Protein AF-0000000084531174 (afdb_homodimer)

Secondary structure (DSSP, 8-state):
---SSPPSEEEE-TT--EE--TT--EE--GGGHHHHHHHHHHHHHHH--------TTSEEEEEE-TTS-TT-EEEEEETTEEEEEESSHHHHHHHHHHHHHHT-GGGGSSS-S-SS--EEPPEEEEE--S-SEEEEEEE-SSS---HHHHHHHHHHHHHTT--EEEEE-B-SS-B-B--TT-THHHHTTTEES-EEES-GGG-EEE-S-EE--B-HHHHHHHHHHHHTTT-EEEEEEEESSS-HHHHHH-GGGS-TTTS-GGGPPSP-S-S--S------HHHHHHHHHHHHHHHHH---SEEEEE--S---HHHHH-HHHHHHHHHHT-SSHHHHHHHHHHHHHHHHHTTT-EEEEEGGGGTT---TT-EEEE-S-SHHHHHHHHTT-EEEE--HHHHBTTS-SSSSTTSSS-EE----HHHHHT--SS-TTS-HHHHTTEEEEEEEE--TT--SHHHHHHHHTTHHHHHHHHHHS---SSGGGS-HHHHHHHHHHHHHHHHHTT--PPPTT---GGG--TT---EEPPSSPP--/---SSPPSEEEE-TT--EE--TT--EE--GGGHHHHHHHHHHHHHHH--------TTSEEEEEE-TTS-TT-EEEEEETTEEEEEESSHHHHHHHHHHHHHHT-GGGGSSS-S-SS--EEPPEEEEE--S-SEEEEEEE-SSS---HHHHHHHHHHHHHTT--EEEEE-B-SS-B-B--TT-THHHHTTTEES-EEES-GGG-EEE-S-EE--B-HHHHHHHHHHHHTTT-EEEEEEEESSS-HHHHHH-GGGS-TTTS-GGGPPSP-S-S--S------HHHHHHHHHHHHHHHHH---SEEEEE--S---HHHHH-HHHHHHHHHHT-SSHHHHHHHHHHHHHHHHHTTT-EEEEEGGGGTT---TT-EEEE-S-SHHHHHHHHTT-EEEE--HHHHBTTS-SSSSTTSSS-EE----HHHHHT--SS-TTS-HHHHTTEEEEEEEE--TT--SHHHHHHHHTTHHHHHHHHHHS---SSGGGS-HHHHHHHHHHHHHHHHHTT--PPPTT---GGG--TT---EEPPSSPP--

InterPro domains:
  IPR015882 Beta-hexosaminidase, bacterial type, N-terminal [PF02838] (2-116)
  IPR015883 Beta-hexosaminidase, catalytic domain [PF00728] (131-478)
  IPR017853 Glycoside hydrolase superfamily [SSF51445] (131-495)
  IPR025705 Beta-hexosaminidase [PIRSF001093] (70-516)
  IPR025705 Beta-hexosaminidase [PR00738] (82-102)
  IPR025705 Beta-hexosaminidase [PR00738] (125-142)
  IPR025705 Beta-hexosaminidase [PR00738] (154-175)
  IPR025705 Beta-hexosaminidase [PR00738] (225-242)
  IPR025705 Beta-hexosaminidase [PR00738] (276-294)
  IPR025705 Beta-hexosaminidase [PR00738] (298-311)
  IPR025705 Beta-hexosaminidase [PR00738] (442-458)
  IPR025705 Beta-hexosaminidase [PR00738] (460-477)
  IPR025705 Beta-hexosaminidase [PTHR22600] (69-512)
  IPR029018 Beta-hexosaminidase-like, domain 2 [G3DSA:3.30.379.10] (1-127)
  IPR029018 Beta-hexosaminidase-like, domain 2 [SSF55545] (2-130)

Sequence (1072 aa):
MDLIPAPSSAVRRPGEDFPLDAATTLTAPPGLADAERWLRGTLGAATGLPLGPGRPGTGIELVEDDALAAEAYRITVRPGHALLAAGGPAGALWGAQTLRRLLGPDAHRRSPLRREGWVLPGVDLADAPRFGWRGVLLDVARHFLPTSDVLRFVDLLAAHKLNVLHLHLTDDQGWRVEIKRYPRLTGRGAWRERSMVGYRAGGRRDDRPHGGYYTQDDLREIVAYAAARGITVVPEIDLPGHTQAAVAAYPELGNTDVVDTAALGVWTDWGVSHHVLNASEETLRFFEGVLEEVLELFPSEFIHLGGDECPKEQWKDSPAAQARIRELGLANEDELQSYLIRHFDRWLAARGRRLIGWDEILEGGLAPGAAVSSWRGFGGGIAAARAGHDVVMCPEQHVYLDHRQADGPDEPIPVGFVRTLEDVYRFEPVPRELDEAAARHVIGTQANLWSEFMDSARDVDYRAFPRLVAFAEVAWSALPAEPAERDFADFERRLRGHLEVLDALGVEYRPADGPHPWQRWPGVAGRPIEGLPPQRMDLIPAPSSAVRRPGEDFPLDAATTLTAPPGLADAERWLRGTLGAATGLPLGPGRPGTGIELVEDDALAAEAYRITVRPGHALLAAGGPAGALWGAQTLRRLLGPDAHRRSPLRREGWVLPGVDLADAPRFGWRGVLLDVARHFLPTSDVLRFVDLLAAHKLNVLHLHLTDDQGWRVEIKRYPRLTGRGAWRERSMVGYRAGGRRDDRPHGGYYTQDDLREIVAYAAARGITVVPEIDLPGHTQAAVAAYPELGNTDVVDTAALGVWTDWGVSHHVLNASEETLRFFEGVLEEVLELFPSEFIHLGGDECPKEQWKDSPAAQARIRELGLANEDELQSYLIRHFDRWLAARGRRLIGWDEILEGGLAPGAAVSSWRGFGGGIAAARAGHDVVMCPEQHVYLDHRQADGPDEPIPVGFVRTLEDVYRFEPVPRELDEAAARHVIGTQANLWSEFMDSARDVDYRAFPRLVAFAEVAWSALPAEPAERDFADFERRLRGHLEVLDALGVEYRPADGPHPWQRWPGVAGRPIEGLPPQR

Radius of gyration: 30.02 Å; Cα contacts (8 Å, |Δi|>4): 2504; chains: 2; bounding box: 69×88×79 Å

Organism: Streptomyces rubellomurinus (strain ATCC 31215) (NCBI:txid359131)

pLDDT: mean 96.79, std 3.34, range [73.38, 98.94]

Nearest PDB structures (foldseek):
  8pxt-assembly1_A  TM=9.158E-01  e=1.395E-54  Akkermansia muciniphila
  7cbn-assembly1_A  TM=8.867E-01  e=1.447E-55  Akkermansia muciniphila ATCC BAA-835
  8pxt-assembly1_C  TM=9.168E-01  e=6.317E-54  Akkermansia muciniphila
  8pxv-assembly2_B  TM=9.142E-01  e=3.533E-54  Akkermansia muciniphila
  8pxu-assembly3_C  TM=9.103E-01  e=1.542E-52  Akkermansia muciniphila

Solvent-accessible surface area (backbone atoms only — not comparable to full-atom values): 52890 Å² total; per-residue (Å²): 132,71,54,72,46,51,62,78,40,75,43,80,34,88,91,24,42,23,76,53,52,77,82,34,21,39,35,52,52,80,82,34,43,60,37,44,51,47,45,42,52,44,44,22,34,9,35,68,36,70,38,45,81,55,56,91,89,37,26,37,32,42,43,82,32,82,88,38,54,54,56,15,27,34,39,39,32,34,65,58,26,34,39,37,37,9,24,33,52,55,2,34,40,51,45,46,44,49,54,43,55,56,51,36,38,60,41,53,23,80,18,33,82,50,79,68,87,45,44,40,63,13,29,46,34,36,36,53,62,63,35,84,39,25,31,36,35,46,33,36,14,66,24,60,67,57,71,67,57,51,52,52,49,47,52,55,34,36,68,40,70,33,35,30,42,32,37,33,33,37,23,27,35,6,23,27,60,56,41,86,92,49,56,42,36,47,72,47,5,10,32,19,63,31,37,51,42,55,27,76,89,56,72,41,68,41,63,49,25,46,49,54,64,37,49,60,68,52,45,30,25,50,40,39,45,28,45,68,57,55,21,45,48,30,52,27,54,38,32,56,14,41,27,28,2,50,20,38,36,40,28,84,36,24,48,59,83,65,45,72,32,77,74,41,60,29,37,40,65,84,85,76,60,69,56,36,52,39,84,48,70,66,43,54,53,51,51,50,54,52,46,56,56,49,54,72,52,36,84,45,55,48,42,30,33,34,42,45,74,53,64,56,64,54,47,76,64,15,68,68,43,48,48,48,30,58,74,70,68,43,91,46,67,65,45,46,53,28,49,57,52,48,50,51,36,52,54,34,45,76,67,73,27,32,35,26,27,30,41,54,47,58,54,76,56,69,63,92,72,34,31,32,35,6,36,90,19,52,52,50,30,52,54,37,13,70,72,69,22,41,17,35,34,30,24,54,75,57,30,37,36,56,30,21,57,50,82,65,80,59,42,48,44,30,24,42,38,66,49,35,54,64,54,29,45,40,51,65,70,73,62,84,85,47,51,74,76,32,46,64,22,51,42,20,31,36,36,36,36,64,22,81,87,26,87,43,72,62,45,46,27,31,43,38,25,62,37,49,59,32,38,31,23,51,40,26,25,89,64,60,81,52,40,88,72,44,63,59,68,60,49,53,59,31,41,59,61,43,49,47,30,38,52,41,60,65,51,50,46,49,47,95,90,46,62,55,74,44,58,27,35,71,91,44,37,41,52,67,41,84,68,77,65,74,92,64,132,69,54,73,47,51,61,77,38,75,43,79,34,87,91,24,43,23,74,54,53,76,82,32,20,38,35,52,50,81,82,34,42,59,36,44,52,47,45,41,54,45,45,23,34,9,35,66,36,71,39,43,80,56,56,92,88,36,26,37,31,44,43,82,32,83,87,39,54,54,55,15,28,35,40,40,33,35,67,58,27,35,40,38,39,8,24,33,51,55,2,35,41,50,44,45,44,49,55,42,56,54,51,36,38,61,40,52,23,80,18,32,82,51,78,69,86,46,42,41,62,13,28,46,33,36,36,54,62,63,34,84,39,26,30,37,35,45,33,37,15,67,24,61,66,56,69,68,56,50,52,52,48,46,52,55,33,36,67,40,70,34,33,31,42,33,37,33,33,37,24,28,33,7,24,27,59,54,41,85,94,48,54,42,35,48,72,46,4,11,32,19,66,31,36,50,42,54,30,76,90,56,71,41,71,41,64,49,24,46,48,55,66,37,49,61,68,52,45,30,25,51,39,39,46,28,45,66,56,54,19,43,48,30,51,25,54,38,33,56,17,39,28,27,2,50,20,37,36,41,28,84,38,23,48,58,84,66,43,72,32,78,74,42,58,28,37,42,65,82,85,76,59,69,54,35,53,40,83,48,69,66,43,54,53,50,52,52,55,52,45,56,54,48,53,74,54,36,85,44,53,47,41,29,34,36,42,43,77,54,63,54,64,55,46,74,63,16,65,67,44,50,49,48,28,57,74,70,69,42,88,45,65,65,45,47,51,27,50,56,52,48,49,51,36,52,54,34,45,77,68,74,26,31,33,28,26,30,40,54,46,56,52,76,56,69,62,91,73,34,30,32,34,6,37,90,18,52,53,51,32,52,54,38,14,70,71,69,22,41,17,34,34,28,24,53,75,57,30,36,36,54,31,21,58,49,81,64,81,57,42,48,45,29,24,43,39,66,50,35,54,64,54,29,45,40,51,65,71,71,61,83,84,45,51,74,76,32,45,65,22,51,42,22,33,34,37,36,36,63,21,82,88,24,84,44,73,59,44,47,28,31,43,39,25,62,38,50,59,32,38,31,22,52,40,26,25,89,63,60,81,52,41,87,71,46,62,59,66,60,50,52,59,30,41,59,63,43,51,48,31,38,52,40,60,64,50,51,47,49,48,94,90,44,61,54,73,43,58,26,34,72,92,44,36,40,52,68,41,84,68,77,66,72,93,62

Foldseek 3Di:
DLDFLDFPDKDFDPPFKEFDAQPAAEEEDPQQVLLSVVLQQLQCQLQVHNRHHDDPPFHEYEYEDCVDDAQKWKWFGGYGYIYIYHNGNNNSLLVSLVQLVQQAQSSLFRHYPDNGDTMRTGMIGIGFFPFPAQEAEDECAQAHDDLVLLLLVLSVCLNLSHAEYEYEAAFLQAHAEQQPVQRLLQVFLFKDQKADFFDVVLVDIGRHIGGYHDYLVSLLVSQVSNVSSNHAYAYEAEDQWRHLSVCCSPVLQWQVQQDPSPPGGRDRYDDGDQIGGALDPVNLVVVLSVVVSVVVSGVDQEYEHALPRHDCVSLVVHPVNVVVCVVVVHDGSLLSSLVSVQVVQVVQVVVNHEYEYELSNPRNHHDPRHEYEDACACVSLLVCLVVPHAYAYEHVLAAALQAFCDDDQQTASHEEEHHHLLSNLLDARFDPPDDPSSSVSDNFYYHYYDCSNPNYSLLVLASCPPSVSSNSSNRTPPADNRSVPGDVVSSVVSVVSVVSSCVSSVRNYADPVGHDPVNHDPPRHHHYDDDRDDHD/DLDFLDFPDKDFDPPFKEFDAQPAAEEEPPQQVLLSVVLQQLQCQLQVHNRHHDDPPFHEYEYEDCVDDAQKWKWFGGYGYIYIYHNGNNNSLLVSLVQLVQQAQSSLFRHYPDNGDGMRTGMIGIHFFPFPAQEAEDECAQAHDDLVLLLLVLSVCLNLSHAEYEYEAAFLQAHAEQQPVQRLLQVFLFKDQKADFFDVVLVDIGRHIGGYHDYLVSLLVSQVSNVSSNHAYAYEAEPQWRHLSVCCSPVLQWQVQQDPSPPGGRDRYDDGDQIGGALDPVNLVVVLSVVVSVVVSGVDQEYEHALPRHDCVSLVVHPVNVVVCVVVVHDGSLLSSLVSLQVVQVVQVVVRHEYEYELSNPRNHHDPRHEYEDACACVSLLVQLVVPHAYAYEHVLQAALQAFCDDDQQTASHEEERHHLLSNLLDARFDPPDDPSSSVSDNFYYHYYDCSNPNYSLLVLASCPPSVSSNSSNRTPPADNRSVPGDVVSSVVSVVSVVSSCVSSVRNYADPVGHDPVNHDPPRHHHYDDDRDDHD

Structure (mmCIF, N/CA/C/O backbone):
data_AF-0000000084531174-model_v1
#
loop_
_entity.id
_entity.type
_entity.pdbx_description
1 polymer beta-N-acetylhexosaminidase
#
loop_
_atom_site.group_PDB
_atom_site.id
_atom_site.type_symbol
_atom_site.label_atom_id
_atom_site.label_alt_id
_atom_site.label_comp_id
_atom_site.label_asym_id
_atom_site.label_entity_id
_atom_site.label_seq_id
_atom_site.pdbx_PDB_ins_code
_atom_site.Cartn_x
_atom_site.Cartn_y
_atom_site.Cartn_z
_atom_site.occupancy
_atom_site.B_iso_or_equiv
_atom_site.auth_seq_id
_atom_site.auth_comp_id
_atom_site.auth_asym_id
_atom_site.auth_atom_id
_atom_site.pdbx_PDB_model_num
ATOM 1 N N . MET A 1 1 ? 20.422 -19.984 15.82 1 82.75 1 MET A N 1
ATOM 2 C CA . MET A 1 1 ? 20.031 -18.734 15.156 1 82.75 1 MET A CA 1
ATOM 3 C C . MET A 1 1 ? 18.578 -18.781 14.734 1 82.75 1 MET A C 1
ATOM 5 O O . MET A 1 1 ? 18.062 -19.844 14.367 1 82.75 1 MET A O 1
ATOM 9 N N . ASP A 1 2 ? 17.859 -17.672 14.867 1 91.06 2 ASP A N 1
ATOM 10 C CA . ASP A 1 2 ? 16.422 -17.641 14.68 1 91.06 2 ASP A CA 1
ATOM 11 C C . ASP A 1 2 ? 16.062 -17.172 13.266 1 91.06 2 ASP A C 1
ATOM 13 O O . ASP A 1 2 ? 15.469 -16.109 13.086 1 91.06 2 ASP A O 1
ATOM 17 N N . LEU A 1 3 ? 16.516 -18.031 12.328 1 97.06 3 LEU A N 1
ATOM 18 C CA . LEU A 1 3 ? 16.25 -17.703 10.93 1 97.06 3 LEU A CA 1
ATOM 19 C C . LEU A 1 3 ? 15.109 -18.562 10.383 1 97.06 3 LEU A C 1
ATOM 21 O O . LEU A 1 3 ? 15.008 -19.75 10.703 1 97.06 3 LEU A O 1
ATOM 25 N N . ILE A 1 4 ? 14.25 -18 9.688 1 98.38 4 ILE A N 1
ATOM 26 C CA . ILE A 1 4 ? 13.211 -18.656 8.898 1 98.38 4 ILE A CA 1
ATOM 27 C C . ILE A 1 4 ? 13.25 -18.156 7.461 1 98.38 4 ILE A C 1
ATOM 29 O O . ILE A 1 4 ? 13.172 -16.953 7.215 1 98.38 4 ILE A O 1
ATOM 33 N N . PRO A 1 5 ? 13.383 -19.078 6.492 1 98.31 5 PRO A N 1
ATOM 34 C CA . PRO A 1 5 ? 13.508 -20.531 6.609 1 98.31 5 PRO A CA 1
ATOM 35 C C . PRO A 1 5 ? 14.812 -20.969 7.273 1 98.31 5 PRO A C 1
ATOM 37 O O . PRO A 1 5 ? 15.805 -20.234 7.215 1 98.31 5 PRO A O 1
ATOM 40 N N . ALA A 1 6 ? 14.766 -22.094 7.812 1 97.94 6 ALA A N 1
ATOM 41 C CA . ALA A 1 6 ? 15.961 -22.625 8.461 1 97.94 6 ALA A CA 1
ATOM 42 C C . ALA A 1 6 ? 17.047 -22.938 7.434 1 97.94 6 ALA A C 1
ATOM 44 O O . ALA A 1 6 ? 16.797 -23.625 6.438 1 97.94 6 ALA A O 1
ATOM 45 N N . PRO A 1 7 ? 18.266 -22.469 7.699 1 98.12 7 PRO A N 1
ATOM 46 C CA . PRO A 1 7 ? 19.359 -22.797 6.773 1 98.12 7 PRO A CA 1
ATOM 47 C C . PRO A 1 7 ? 19.828 -24.234 6.902 1 98.12 7 PRO A C 1
ATOM 49 O O . PRO A 1 7 ? 19.516 -24.906 7.887 1 98.12 7 PRO A O 1
ATOM 52 N N . SER A 1 8 ? 20.594 -24.672 5.91 1 97.62 8 SER A N 1
ATOM 53 C CA . SER A 1 8 ? 21.172 -26.016 5.934 1 97.62 8 SER A CA 1
ATOM 54 C C . SER A 1 8 ? 22.156 -26.172 7.09 1 97.62 8 SER A C 1
ATOM 56 O O . SER A 1 8 ? 22.203 -27.234 7.715 1 97.62 8 SER A O 1
ATOM 58 N N . SER A 1 9 ? 22.891 -25.141 7.266 1 97.5 9 SER A N 1
ATOM 59 C CA . SER A 1 9 ? 23.828 -25.125 8.398 1 97.5 9 SER A CA 1
ATOM 60 C C . SER A 1 9 ? 24.109 -23.688 8.852 1 97.5 9 SER A C 1
ATOM 62 O O . SER A 1 9 ? 24.172 -22.781 8.031 1 97.5 9 SER A O 1
ATOM 64 N N . ALA A 1 10 ? 24.234 -23.516 10.148 1 97.44 10 ALA A N 1
ATOM 65 C CA . ALA A 1 10 ? 24.562 -22.219 10.742 1 97.44 10 ALA A CA 1
ATOM 66 C C . ALA A 1 10 ? 25.281 -22.406 12.086 1 97.44 10 ALA A C 1
ATOM 68 O O . ALA A 1 10 ? 24.75 -23.062 12.984 1 97.44 10 ALA A O 1
ATOM 69 N N . VAL A 1 11 ? 26.438 -21.828 12.195 1 97.81 11 VAL A N 1
ATOM 70 C CA . VAL A 1 11 ? 27.203 -21.875 13.43 1 97.81 11 VAL A CA 1
ATOM 71 C C . VAL A 1 11 ? 27.531 -20.469 13.906 1 97.81 11 VAL A C 1
ATOM 73 O O . VAL A 1 11 ? 28.25 -19.719 13.227 1 97.81 11 VAL A O 1
ATOM 76 N N . ARG A 1 12 ? 27 -20.156 15.055 1 97.62 12 ARG A N 1
ATOM 77 C CA . ARG A 1 12 ? 27.312 -18.875 15.664 1 97.62 12 ARG A CA 1
ATOM 78 C C . ARG A 1 12 ? 28.766 -18.812 16.125 1 97.62 12 ARG A C 1
ATOM 80 O O . ARG A 1 12 ? 29.281 -19.797 16.656 1 97.62 12 ARG A O 1
ATOM 87 N N . ARG A 1 13 ? 29.375 -17.719 15.875 1 97.19 13 ARG A N 1
ATOM 88 C CA . ARG A 1 13 ? 30.719 -17.438 16.375 1 97.19 13 ARG A CA 1
ATOM 89 C C . ARG A 1 13 ? 30.719 -16.25 17.344 1 97.19 13 ARG A C 1
ATOM 91 O O . ARG A 1 13 ? 31.031 -15.125 16.953 1 97.19 13 ARG A O 1
ATOM 98 N N . PRO A 1 14 ? 30.531 -16.656 18.625 1 94.69 14 PRO A N 1
ATOM 99 C CA . PRO A 1 14 ? 30.469 -15.57 19.594 1 94.69 14 PRO A CA 1
ATOM 100 C C . PRO A 1 14 ? 31.75 -14.75 19.641 1 94.69 14 PRO A C 1
ATOM 102 O O . PRO A 1 14 ? 32.844 -15.297 19.531 1 94.69 14 PRO A O 1
ATOM 105 N N . GLY A 1 15 ? 31.766 -13.523 19.766 1 95.81 15 GLY A N 1
ATOM 106 C CA . GLY A 1 15 ? 32.906 -12.633 19.875 1 95.81 15 GLY A CA 1
ATOM 107 C C . GLY A 1 15 ? 33.406 -12.156 18.516 1 95.81 15 GLY A C 1
ATOM 108 O O . GLY A 1 15 ? 34.344 -11.336 18.453 1 95.81 15 GLY A O 1
ATOM 109 N N . GLU A 1 16 ? 32.812 -12.672 17.484 1 97.75 16 GLU A N 1
ATOM 110 C CA . GLU A 1 16 ? 33.281 -12.32 16.141 1 97.75 16 GLU A CA 1
ATOM 111 C C . GLU A 1 16 ? 32.25 -11.438 15.422 1 97.75 16 GLU A C 1
ATOM 113 O O . GLU A 1 16 ? 32.156 -11.484 14.195 1 97.75 16 GLU A O 1
ATOM 118 N N . ASP A 1 17 ? 31.547 -10.758 16.172 1 98.44 17 ASP A N 1
ATOM 119 C CA . ASP A 1 17 ? 30.516 -9.891 15.609 1 98.44 17 ASP A CA 1
ATOM 120 C C . ASP A 1 17 ? 31.125 -8.766 14.789 1 98.44 17 ASP A C 1
ATOM 122 O O . ASP A 1 17 ? 32.281 -8.414 14.977 1 98.44 17 ASP A O 1
ATOM 126 N N . PHE A 1 18 ? 30.375 -8.227 13.867 1 98.5 18 PHE A N 1
ATOM 127 C CA . PHE A 1 18 ? 30.797 -7.141 12.992 1 98.5 18 PHE A CA 1
ATOM 128 C C . PHE A 1 18 ? 29.859 -5.938 13.141 1 98.5 18 PHE A C 1
ATOM 130 O O . PHE A 1 18 ? 28.828 -5.863 12.484 1 98.5 18 PHE A O 1
ATOM 137 N N . PRO A 1 19 ? 30.203 -4.922 13.961 1 98.25 19 PRO A N 1
ATOM 138 C CA . PRO A 1 19 ? 29.438 -3.678 14.008 1 98.25 19 PRO A CA 1
ATOM 139 C C . PRO A 1 19 ? 29.516 -2.879 12.711 1 98.25 19 PRO A C 1
ATOM 141 O O . PRO A 1 19 ? 30.594 -2.758 12.125 1 98.25 19 PRO A O 1
ATOM 144 N N . LEU A 1 20 ? 28.422 -2.453 12.219 1 98.06 20 LEU A N 1
ATOM 145 C CA . LEU A 1 20 ? 28.359 -1.615 11.023 1 98.06 20 LEU A CA 1
ATOM 146 C C . LEU A 1 20 ? 28.312 -0.138 11.406 1 98.06 20 LEU A C 1
ATOM 148 O O . LEU A 1 20 ? 27.703 0.234 12.406 1 98.06 20 LEU A O 1
ATOM 152 N N . ASP A 1 21 ? 28.938 0.677 10.656 1 96.19 21 ASP A N 1
ATOM 153 C CA . ASP A 1 21 ? 28.922 2.123 10.859 1 96.19 21 ASP A CA 1
ATOM 154 C C . ASP A 1 21 ? 29.016 2.863 9.523 1 96.19 21 ASP A C 1
ATOM 156 O O . ASP A 1 21 ? 28.844 2.268 8.461 1 96.19 21 ASP A O 1
ATOM 160 N N . ALA A 1 22 ? 29.234 4.117 9.562 1 92.81 22 ALA A N 1
ATOM 161 C CA . ALA A 1 22 ? 29.203 4.973 8.383 1 92.81 22 ALA A CA 1
ATOM 162 C C . ALA A 1 22 ? 30.328 4.621 7.418 1 92.81 22 ALA A C 1
ATOM 164 O O . ALA A 1 22 ? 30.25 4.926 6.227 1 92.81 22 ALA A O 1
ATOM 165 N N . ALA A 1 23 ? 31.375 3.924 7.918 1 95.25 23 ALA A N 1
ATOM 166 C CA . ALA A 1 23 ? 32.531 3.592 7.086 1 95.25 23 ALA A CA 1
ATOM 167 C C . ALA A 1 23 ? 32.375 2.221 6.434 1 95.25 23 ALA A C 1
ATOM 169 O O . ALA A 1 23 ? 33.125 1.858 5.531 1 95.25 23 ALA A O 1
ATOM 170 N N . THR A 1 24 ? 31.359 1.494 6.898 1 97.44 24 THR A N 1
ATOM 171 C CA . THR A 1 24 ? 31.141 0.158 6.352 1 97.44 24 THR A CA 1
ATOM 172 C C . THR A 1 24 ? 30.859 0.224 4.855 1 97.44 24 THR A C 1
ATOM 174 O O . THR A 1 24 ? 30.031 1.021 4.406 1 97.44 24 THR A O 1
ATOM 177 N N . THR A 1 25 ? 31.562 -0.656 4.109 1 97.25 25 THR A N 1
ATOM 178 C CA . THR A 1 25 ? 31.422 -0.672 2.656 1 97.25 25 THR A CA 1
ATOM 179 C C . THR A 1 25 ? 30.672 -1.914 2.199 1 97.25 25 THR A C 1
ATOM 181 O O . THR A 1 25 ? 30.5 -2.867 2.965 1 97.25 25 THR A O 1
ATOM 184 N N . LEU A 1 26 ? 30.109 -1.881 1.008 1 97.38 26 LEU A N 1
ATOM 185 C CA . LEU A 1 26 ? 29.453 -2.988 0.323 1 97.38 26 LEU A CA 1
ATOM 186 C C . LEU A 1 26 ? 29.984 -3.146 -1.096 1 97.38 26 LEU A C 1
ATOM 188 O O . LEU A 1 26 ? 29.938 -2.207 -1.893 1 97.38 26 LEU A O 1
ATOM 192 N N . THR A 1 27 ? 30.531 -4.328 -1.419 1 96.69 27 THR A N 1
ATOM 193 C CA . THR A 1 27 ? 31.172 -4.559 -2.709 1 96.69 27 THR A CA 1
ATOM 194 C C . THR A 1 27 ? 30.688 -5.859 -3.336 1 96.69 27 THR A C 1
ATOM 196 O O . THR A 1 27 ? 30.406 -6.824 -2.625 1 96.69 27 THR A O 1
ATOM 199 N N . ALA A 1 28 ? 30.578 -5.91 -4.586 1 97.38 28 ALA A N 1
ATOM 200 C CA . ALA A 1 28 ? 30.203 -7.09 -5.359 1 97.38 28 ALA A CA 1
ATOM 201 C C . ALA A 1 28 ? 30.844 -7.055 -6.75 1 97.38 28 ALA A C 1
ATOM 203 O O . ALA A 1 28 ? 31.156 -5.98 -7.27 1 97.38 28 ALA A O 1
ATOM 204 N N . PRO A 1 29 ? 31.141 -8.234 -7.355 1 96.5 29 PRO A N 1
ATOM 205 C CA . PRO A 1 29 ? 31.531 -8.258 -8.766 1 96.5 29 PRO A CA 1
ATOM 206 C C . PRO A 1 29 ? 30.375 -7.891 -9.695 1 96.5 29 PRO A C 1
ATOM 208 O O . PRO A 1 29 ? 29.203 -7.887 -9.273 1 96.5 29 PRO A O 1
ATOM 211 N N . PRO A 1 30 ? 30.594 -7.641 -10.969 1 93.31 30 PRO A N 1
ATOM 212 C CA . PRO A 1 30 ? 29.562 -7.227 -11.914 1 93.31 30 PRO A CA 1
ATOM 213 C C . PRO A 1 30 ? 28.438 -8.25 -12.047 1 93.31 30 PRO A C 1
ATOM 215 O O . PRO A 1 30 ? 27.281 -7.875 -12.219 1 93.31 30 PRO A O 1
ATOM 218 N N . GLY A 1 31 ? 28.797 -9.484 -11.938 1 95.44 31 GLY A N 1
ATOM 219 C CA . GLY A 1 31 ? 27.797 -10.531 -12.094 1 95.44 31 GLY A CA 1
ATOM 220 C C . GLY A 1 31 ? 26.781 -10.555 -10.969 1 95.44 31 GLY A C 1
ATOM 221 O O . GLY A 1 31 ? 25.719 -11.18 -11.102 1 95.44 31 GLY A O 1
ATOM 222 N N . LEU A 1 32 ? 27.047 -9.867 -9.867 1 97.38 32 LEU A N 1
ATOM 223 C CA . LEU A 1 32 ? 26.156 -9.852 -8.719 1 97.38 32 LEU A CA 1
ATOM 224 C C . LEU A 1 32 ? 25.688 -8.43 -8.422 1 97.38 32 LEU A C 1
ATOM 226 O O . LEU A 1 32 ? 25.328 -8.117 -7.281 1 97.38 32 LEU A O 1
ATOM 230 N N . ALA A 1 33 ? 25.672 -7.598 -9.43 1 92.38 33 ALA A N 1
ATOM 231 C CA . ALA A 1 33 ? 25.375 -6.18 -9.273 1 92.38 33 ALA A CA 1
ATOM 232 C C . ALA A 1 33 ? 23.938 -5.973 -8.797 1 92.38 33 ALA A C 1
ATOM 234 O O . ALA A 1 33 ? 23.656 -5.055 -8.023 1 92.38 33 ALA A O 1
ATOM 235 N N . ASP A 1 34 ? 23.016 -6.809 -9.258 1 91.94 34 ASP A N 1
ATOM 236 C CA . ASP A 1 34 ? 21.609 -6.668 -8.867 1 91.94 34 ASP A CA 1
ATOM 237 C C . ASP A 1 34 ? 21.438 -6.918 -7.367 1 91.94 34 ASP A C 1
ATOM 239 O O . ASP A 1 34 ? 20.734 -6.18 -6.688 1 91.94 34 ASP A O 1
ATOM 243 N N . ALA A 1 35 ? 22.094 -7.926 -6.91 1 97.25 35 ALA A N 1
ATOM 244 C CA . ALA A 1 35 ? 22.016 -8.234 -5.484 1 97.25 35 ALA A CA 1
ATOM 245 C C . ALA A 1 35 ? 22.656 -7.121 -4.652 1 97.25 35 ALA A C 1
ATOM 247 O O . ALA A 1 35 ? 22.141 -6.758 -3.592 1 97.25 35 ALA A O 1
ATOM 248 N N . GLU A 1 36 ? 23.766 -6.633 -5.125 1 96.38 36 GLU A N 1
ATOM 249 C CA . GLU A 1 36 ? 24.438 -5.527 -4.449 1 96.38 36 GLU A CA 1
ATOM 250 C C . GLU A 1 36 ? 23.547 -4.305 -4.352 1 96.38 36 GLU A C 1
ATOM 252 O O . GLU A 1 36 ? 23.406 -3.701 -3.285 1 96.38 36 GLU A O 1
ATOM 257 N N . ARG A 1 37 ? 22.984 -3.941 -5.453 1 92.69 37 ARG A N 1
ATOM 258 C CA . ARG A 1 37 ? 22.109 -2.775 -5.512 1 92.69 37 ARG A CA 1
ATOM 259 C C . ARG A 1 37 ? 20.906 -2.943 -4.582 1 92.69 37 ARG A C 1
ATOM 261 O O . ARG A 1 37 ? 20.547 -2.016 -3.859 1 92.69 37 ARG A O 1
ATOM 268 N N . TRP A 1 38 ? 20.312 -4.094 -4.676 1 95.69 38 TRP A N 1
ATOM 269 C CA . TRP A 1 38 ? 19.156 -4.352 -3.818 1 95.69 38 TRP A CA 1
ATOM 270 C C . TRP A 1 38 ? 19.547 -4.258 -2.346 1 95.69 38 TRP A C 1
ATOM 272 O O . TRP A 1 38 ? 18.859 -3.613 -1.556 1 95.69 38 TRP A O 1
ATOM 282 N N . LEU A 1 39 ? 20.625 -4.91 -1.961 1 97.56 39 LEU A N 1
ATOM 283 C CA . LEU A 1 39 ? 21.062 -4.945 -0.569 1 97.56 39 LEU A CA 1
ATOM 284 C C . LEU A 1 39 ? 21.422 -3.547 -0.076 1 97.56 39 LEU A C 1
ATOM 286 O O . LEU A 1 39 ? 21.016 -3.148 1.02 1 97.56 39 LEU A O 1
ATOM 290 N N . ARG A 1 40 ? 22.172 -2.795 -0.88 1 95.06 40 ARG A N 1
ATOM 291 C CA . ARG A 1 40 ? 22.531 -1.427 -0.532 1 95.06 40 ARG A CA 1
ATOM 292 C C . ARG A 1 40 ? 21.297 -0.563 -0.32 1 95.06 40 ARG A C 1
ATOM 294 O O . ARG A 1 40 ? 21.219 0.179 0.66 1 95.06 40 ARG A O 1
ATOM 301 N N . GLY A 1 41 ? 20.406 -0.704 -1.28 1 93.5 41 GLY A N 1
ATOM 302 C CA . GLY A 1 41 ? 19.188 0.087 -1.184 1 93.5 41 GLY A CA 1
ATOM 303 C C . GLY A 1 41 ? 18.344 -0.255 0.033 1 93.5 41 GLY A C 1
ATOM 304 O O . GLY A 1 41 ? 17.875 0.638 0.737 1 93.5 41 GLY A O 1
ATOM 305 N N . THR A 1 42 ? 18.172 -1.49 0.295 1 95.94 42 THR A N 1
ATOM 306 C CA . THR A 1 42 ? 17.297 -1.951 1.368 1 95.94 42 THR A CA 1
ATOM 307 C C . THR A 1 42 ? 17.922 -1.683 2.732 1 95.94 42 THR A C 1
ATOM 309 O O . THR A 1 42 ? 17.266 -1.152 3.631 1 95.94 42 THR A O 1
ATOM 312 N N . LEU A 1 43 ? 19.188 -2.029 2.906 1 96.69 43 LEU A N 1
ATOM 313 C CA . LEU A 1 43 ? 19.844 -1.79 4.184 1 96.69 43 LEU A CA 1
ATOM 314 C C . LEU A 1 43 ? 20.078 -0.299 4.406 1 96.69 43 LEU A C 1
ATOM 316 O O . LEU A 1 43 ? 19.953 0.188 5.535 1 96.69 43 LEU A O 1
ATOM 320 N N . GLY A 1 44 ? 20.422 0.356 3.314 1 94.81 44 GLY A N 1
ATOM 321 C CA . GLY A 1 44 ? 20.594 1.797 3.436 1 94.81 44 GLY A CA 1
ATOM 322 C C . GLY A 1 44 ? 19.344 2.494 3.938 1 94.81 44 GLY A C 1
ATOM 323 O O . GLY A 1 44 ? 19.422 3.383 4.789 1 94.81 44 GLY A O 1
ATOM 324 N N . ALA A 1 45 ? 18.25 2.084 3.434 1 94.44 45 ALA A N 1
ATOM 325 C CA . ALA A 1 45 ? 16.984 2.68 3.836 1 94.44 45 ALA A CA 1
ATOM 326 C C . ALA A 1 45 ? 16.688 2.4 5.305 1 94.44 45 ALA A C 1
ATOM 328 O O . ALA A 1 45 ? 16.281 3.301 6.047 1 94.44 45 ALA A O 1
ATOM 329 N N . ALA A 1 46 ? 16.891 1.229 5.738 1 97 46 ALA A N 1
ATOM 330 C CA . ALA A 1 46 ? 16.5 0.79 7.078 1 97 46 ALA A CA 1
ATOM 331 C C . ALA A 1 46 ? 17.484 1.305 8.125 1 97 46 ALA A C 1
ATOM 333 O O . ALA A 1 46 ? 17.109 1.536 9.281 1 97 46 ALA A O 1
ATOM 334 N N . THR A 1 47 ? 18.797 1.538 7.707 1 96.38 47 THR A N 1
ATOM 335 C CA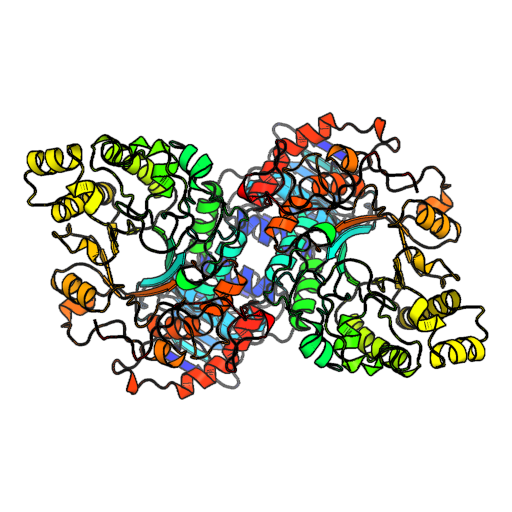 . THR A 1 47 ? 19.844 1.813 8.695 1 96.38 47 THR A CA 1
ATOM 336 C C . THR A 1 47 ? 20.297 3.266 8.609 1 96.38 47 THR A C 1
ATOM 338 O O . THR A 1 47 ? 20.891 3.795 9.547 1 96.38 47 THR A O 1
ATOM 341 N N . GLY A 1 48 ? 20.109 3.824 7.465 1 93.5 48 GLY A N 1
ATOM 342 C CA . GLY A 1 48 ? 20.672 5.145 7.215 1 93.5 48 GLY A CA 1
ATOM 343 C C . GLY A 1 48 ? 22.141 5.109 6.855 1 93.5 48 GLY A C 1
ATOM 344 O O . GLY A 1 48 ? 22.766 6.156 6.656 1 93.5 48 GLY A O 1
ATOM 345 N N . LEU A 1 49 ? 22.734 3.934 6.707 1 94.44 49 LEU A N 1
ATOM 346 C CA . LEU A 1 49 ? 24.141 3.803 6.371 1 94.44 49 LEU A CA 1
ATOM 347 C C . LEU A 1 49 ? 24.359 3.961 4.871 1 94.44 49 LEU A C 1
ATOM 349 O O . LEU A 1 49 ? 23.562 3.475 4.066 1 94.44 49 LEU A O 1
ATOM 353 N N . PRO A 1 50 ? 25.469 4.562 4.492 1 89.69 50 PRO A N 1
ATOM 354 C CA . PRO A 1 50 ? 25.719 4.758 3.061 1 89.69 50 PRO A CA 1
ATOM 355 C C . PRO A 1 50 ? 26.094 3.461 2.346 1 89.69 50 PRO A C 1
ATOM 357 O O . PRO A 1 50 ? 25.719 3.262 1.187 1 89.69 50 PRO A O 1
ATOM 360 N N . LEU A 1 51 ? 26.875 2.619 3.004 1 94.19 51 LEU A N 1
ATOM 361 C CA . LEU A 1 51 ? 27.375 1.371 2.441 1 94.19 51 LEU A CA 1
ATOM 362 C C . LEU A 1 51 ? 28.047 1.615 1.092 1 94.19 51 LEU A C 1
ATOM 364 O O . LEU A 1 51 ? 27.719 0.958 0.102 1 94.19 51 LEU A O 1
ATOM 368 N N . GLY A 1 52 ? 28.984 2.547 1.029 1 91.12 52 GLY A N 1
ATOM 369 C CA . GLY A 1 52 ? 29.703 2.895 -0.192 1 91.12 52 GLY A CA 1
ATOM 370 C C . GLY A 1 52 ? 30.547 1.761 -0.737 1 91.12 52 GLY A C 1
ATOM 371 O O . GLY A 1 52 ? 30.688 0.719 -0.092 1 91.12 52 GLY A O 1
ATOM 372 N N . PRO A 1 53 ? 31.031 1.943 -1.968 1 90.12 53 PRO A N 1
ATOM 373 C CA . PRO A 1 53 ? 31.906 0.909 -2.539 1 90.12 53 PRO A CA 1
ATOM 374 C C . PRO A 1 53 ? 33.188 0.701 -1.732 1 90.12 53 PRO A C 1
ATOM 376 O O . PRO A 1 53 ? 33.688 1.641 -1.11 1 90.12 53 PRO A O 1
ATOM 379 N N . GLY A 1 54 ? 33.594 -0.519 -1.71 1 92.19 54 GLY A N 1
ATOM 380 C CA . GLY A 1 54 ? 34.781 -0.852 -0.967 1 92.19 54 GLY A CA 1
ATOM 381 C C . GLY A 1 54 ? 35.719 -1.757 -1.736 1 92.19 54 GLY A C 1
ATOM 382 O O . GLY A 1 54 ? 35.688 -1.824 -2.965 1 92.19 54 GLY A O 1
ATOM 383 N N . ARG A 1 55 ? 36.75 -2.271 -0.959 1 92.44 55 ARG A N 1
ATOM 384 C CA . ARG A 1 55 ? 37.75 -3.191 -1.498 1 92.44 55 ARG A CA 1
ATOM 385 C C . ARG A 1 55 ? 37.5 -4.621 -1.033 1 92.44 55 ARG A C 1
ATOM 387 O O . ARG A 1 55 ? 36.906 -4.832 0.028 1 92.44 55 ARG A O 1
ATOM 394 N N . PRO A 1 56 ? 37.906 -5.508 -1.893 1 93.94 56 PRO A N 1
ATOM 395 C CA . PRO A 1 56 ? 37.781 -6.895 -1.443 1 93.94 56 PRO A CA 1
ATOM 396 C C . PRO A 1 56 ? 38.406 -7.141 -0.084 1 93.94 56 PRO A C 1
ATOM 398 O O . PRO A 1 56 ? 39.469 -6.559 0.215 1 93.94 56 PRO A O 1
ATOM 401 N N . GLY A 1 57 ? 37.781 -7.922 0.727 1 95.56 57 GLY A N 1
ATOM 402 C CA . GLY A 1 57 ? 38.344 -8.344 1.988 1 95.56 57 GLY A CA 1
ATOM 403 C C . GLY A 1 57 ? 37.906 -7.508 3.168 1 95.56 57 GLY A C 1
ATOM 404 O O . GLY A 1 57 ? 38.312 -7.742 4.305 1 95.56 57 GLY A O 1
ATOM 405 N N . THR A 1 58 ? 37.062 -6.539 2.957 1 96.31 58 THR A N 1
ATOM 406 C CA . THR A 1 58 ? 36.562 -5.688 4.023 1 96.31 58 THR A CA 1
ATOM 407 C C . THR A 1 58 ? 35.094 -5.379 3.807 1 96.31 58 THR A C 1
ATOM 409 O O . THR A 1 58 ? 34.562 -5.586 2.711 1 96.31 58 THR A O 1
ATOM 412 N N . GLY A 1 59 ? 34.406 -4.949 4.93 1 98.38 59 GLY A N 1
ATOM 413 C CA . GLY A 1 59 ? 33 -4.594 4.809 1 98.38 59 GLY A CA 1
ATOM 414 C C . GLY A 1 59 ? 32.094 -5.773 4.445 1 98.38 59 GLY A C 1
ATOM 415 O O . GLY A 1 59 ? 32.406 -6.91 4.82 1 98.38 59 GLY A O 1
ATOM 416 N N . ILE A 1 60 ? 31.016 -5.512 3.865 1 98.81 60 ILE A N 1
ATOM 417 C CA . ILE A 1 60 ? 30.156 -6.539 3.303 1 98.81 60 ILE A CA 1
ATOM 418 C C . ILE A 1 60 ? 30.562 -6.832 1.861 1 98.81 60 ILE A C 1
ATOM 420 O O . ILE A 1 60 ? 30.594 -5.93 1.023 1 98.81 60 ILE A O 1
ATOM 424 N N . GLU A 1 61 ? 30.953 -8.023 1.638 1 98.81 61 GLU A N 1
ATOM 425 C CA . GLU A 1 61 ? 31.484 -8.406 0.329 1 98.81 61 GLU A CA 1
ATOM 426 C C . GLU A 1 61 ? 30.688 -9.57 -0.264 1 98.81 61 GLU A C 1
ATOM 428 O O . GLU A 1 61 ? 30.531 -10.609 0.381 1 98.81 61 GLU A O 1
ATOM 433 N N . LEU A 1 62 ? 30.156 -9.406 -1.457 1 98.81 62 LEU A N 1
ATOM 434 C CA . LEU A 1 62 ? 29.547 -10.484 -2.234 1 98.81 62 LEU A CA 1
ATOM 435 C C . LEU A 1 62 ? 30.531 -11.031 -3.258 1 98.81 62 LEU A C 1
ATOM 437 O O . LEU A 1 62 ? 31.234 -10.266 -3.926 1 98.81 62 LEU A O 1
ATOM 441 N N . VAL A 1 63 ? 30.625 -12.336 -3.365 1 98.75 63 VAL A N 1
ATOM 442 C CA . VAL A 1 63 ? 31.516 -12.961 -4.34 1 98.75 63 VAL A CA 1
ATOM 443 C C . VAL A 1 63 ? 30.797 -14.125 -5.02 1 98.75 63 VAL A C 1
ATOM 445 O O . VAL A 1 63 ? 29.875 -14.719 -4.449 1 98.75 63 VAL A O 1
ATOM 448 N N . GLU A 1 64 ? 31.234 -14.391 -6.199 1 98.44 64 GLU A N 1
ATOM 449 C CA . GLU A 1 64 ? 30.75 -15.57 -6.906 1 98.44 64 GLU A CA 1
ATOM 450 C C . GLU A 1 64 ? 31.594 -16.797 -6.586 1 98.44 64 GLU A C 1
ATOM 452 O O . GLU A 1 64 ? 32.812 -16.703 -6.531 1 98.44 64 GLU A O 1
ATOM 457 N N . ASP A 1 65 ? 30.953 -17.828 -6.301 1 98.38 65 ASP A N 1
ATOM 458 C CA . ASP A 1 65 ? 31.609 -19.109 -6.059 1 98.38 65 ASP A CA 1
ATOM 459 C C . ASP A 1 65 ? 31.031 -20.188 -6.969 1 98.38 65 ASP A C 1
ATOM 461 O O . ASP A 1 65 ? 30 -20.797 -6.664 1 98.38 65 ASP A O 1
ATOM 465 N N . ASP A 1 66 ? 31.75 -20.594 -7.93 1 97 66 ASP A N 1
ATOM 466 C CA . ASP A 1 66 ? 31.297 -21.5 -8.969 1 97 66 ASP A CA 1
ATOM 467 C C . ASP A 1 66 ? 31.141 -22.922 -8.422 1 97 66 ASP A C 1
ATOM 469 O O . ASP A 1 66 ? 30.531 -23.781 -9.07 1 97 66 ASP A O 1
ATOM 473 N N . ALA A 1 67 ? 31.625 -23.109 -7.293 1 98 67 ALA A N 1
ATOM 474 C CA . ALA A 1 67 ? 31.5 -24.422 -6.684 1 98 67 ALA A CA 1
ATOM 475 C C . ALA A 1 67 ? 30.109 -24.625 -6.09 1 98 67 ALA A C 1
ATOM 477 O O . ALA A 1 67 ? 29.719 -25.766 -5.789 1 98 67 ALA A O 1
ATOM 478 N N . LEU A 1 68 ? 29.406 -23.609 -5.961 1 98.44 68 LEU A N 1
ATOM 479 C CA . LEU A 1 68 ? 28.078 -23.656 -5.371 1 98.44 68 LEU A CA 1
ATOM 480 C C . LEU A 1 68 ? 27 -23.797 -6.453 1 98.44 68 LEU A C 1
ATOM 482 O O . LEU A 1 68 ? 27.188 -23.312 -7.57 1 98.44 68 LEU A O 1
ATOM 486 N N . ALA A 1 69 ? 25.906 -24.484 -6.055 1 97.94 69 ALA A N 1
ATOM 487 C CA . ALA A 1 69 ? 24.75 -24.516 -6.941 1 97.94 69 ALA A CA 1
ATOM 488 C C . ALA A 1 69 ? 24.203 -23.109 -7.184 1 97.94 69 ALA A C 1
ATOM 490 O O . ALA A 1 69 ? 24.438 -22.203 -6.395 1 97.94 69 ALA A O 1
ATOM 491 N N . ALA A 1 70 ? 23.422 -22.922 -8.203 1 97.5 70 ALA A N 1
ATOM 492 C CA . ALA A 1 70 ? 23.031 -21.625 -8.734 1 97.5 70 ALA A CA 1
ATOM 493 C C . ALA A 1 70 ? 22.312 -20.797 -7.672 1 97.5 70 ALA A C 1
ATOM 495 O O . ALA A 1 70 ? 22.469 -19.578 -7.617 1 97.5 70 ALA A O 1
ATOM 496 N N . GLU A 1 71 ? 21.531 -21.438 -6.789 1 98.38 71 GLU A N 1
ATOM 497 C CA . GLU A 1 71 ? 20.75 -20.688 -5.801 1 98.38 71 GLU A CA 1
ATOM 498 C C . GLU A 1 71 ? 21.344 -20.859 -4.402 1 98.38 71 GLU A C 1
ATOM 500 O O . GLU A 1 71 ? 20.766 -20.391 -3.418 1 98.38 71 GLU A O 1
ATOM 505 N N . ALA A 1 72 ? 22.5 -21.5 -4.266 1 98.75 72 ALA A N 1
ATOM 506 C CA . ALA A 1 72 ? 23.156 -21.734 -2.979 1 98.75 72 ALA A CA 1
ATOM 507 C C . ALA A 1 72 ? 24 -20.531 -2.578 1 98.75 72 ALA A C 1
ATOM 509 O O . ALA A 1 72 ? 24.375 -19.719 -3.424 1 98.75 72 ALA A O 1
ATOM 510 N N . TYR A 1 73 ? 24.281 -20.422 -1.276 1 98.88 73 TYR A N 1
ATOM 511 C CA . TYR A 1 73 ? 25.156 -19.359 -0.778 1 98.88 73 TYR A CA 1
ATOM 512 C C . TYR A 1 73 ? 25.781 -19.75 0.556 1 98.88 73 TYR A C 1
ATOM 514 O O . TYR A 1 73 ? 25.297 -20.672 1.223 1 98.88 73 TYR A O 1
ATOM 522 N N . ARG A 1 74 ? 26.828 -19.125 0.863 1 98.88 74 ARG A N 1
ATOM 523 C CA . ARG A 1 74 ? 27.516 -19.188 2.146 1 98.88 74 ARG A CA 1
ATOM 524 C C . ARG A 1 74 ? 27.781 -17.797 2.703 1 98.88 74 ARG A C 1
ATOM 526 O O . ARG A 1 74 ? 28.109 -16.875 1.952 1 98.88 74 ARG A O 1
ATOM 533 N N . ILE A 1 75 ? 27.594 -17.641 4.012 1 98.88 75 ILE A N 1
ATOM 534 C CA . ILE A 1 75 ? 27.875 -16.391 4.691 1 98.88 75 ILE A CA 1
ATOM 535 C C . ILE A 1 75 ? 28.875 -16.609 5.816 1 98.88 75 ILE A C 1
ATOM 537 O O . ILE A 1 75 ? 28.703 -17.516 6.641 1 98.88 75 ILE A O 1
ATOM 541 N N . THR A 1 76 ? 29.906 -15.875 5.809 1 98.88 76 THR A N 1
ATOM 542 C CA . THR A 1 76 ? 30.875 -15.836 6.898 1 98.88 76 THR A CA 1
ATOM 543 C C . THR A 1 76 ? 31.016 -14.414 7.445 1 98.88 76 THR A C 1
ATOM 545 O O . THR A 1 76 ? 31.344 -13.492 6.699 1 98.88 76 THR A O 1
ATOM 548 N N . VAL A 1 77 ? 30.781 -14.227 8.719 1 98.81 77 VAL A N 1
ATOM 549 C CA . VAL A 1 77 ? 30.922 -12.922 9.344 1 98.81 77 VAL A CA 1
ATOM 550 C C . VAL A 1 77 ? 32.031 -12.961 10.391 1 98.81 77 VAL A C 1
ATOM 552 O O . VAL A 1 77 ? 32.031 -13.805 11.289 1 98.81 77 VAL A O 1
ATOM 555 N N . ARG A 1 78 ? 33 -12.125 10.219 1 98.44 78 ARG A N 1
ATOM 556 C CA . ARG A 1 78 ? 34.094 -11.836 11.141 1 98.44 78 ARG A CA 1
ATOM 557 C C . ARG A 1 78 ? 34.188 -10.344 11.445 1 98.44 78 ARG A C 1
ATOM 559 O O . ARG A 1 78 ? 33.531 -9.531 10.773 1 98.44 78 ARG A O 1
ATOM 566 N N . PRO A 1 79 ? 34.938 -9.984 12.492 1 98.12 79 PRO A N 1
ATOM 567 C CA . PRO A 1 79 ? 35.094 -8.547 12.734 1 98.12 79 PRO A CA 1
ATOM 568 C C . PRO A 1 79 ? 35.625 -7.801 11.516 1 98.12 79 PRO A C 1
ATOM 570 O O . PRO A 1 79 ? 36.688 -8.125 11 1 98.12 79 PRO A O 1
ATOM 573 N N . GLY A 1 80 ? 34.844 -6.914 10.984 1 97.88 80 GLY A N 1
ATOM 574 C CA . GLY A 1 80 ? 35.25 -6.039 9.898 1 97.88 80 GLY A CA 1
ATOM 575 C C . GLY A 1 80 ? 34.938 -6.605 8.523 1 97.88 80 GLY A C 1
ATOM 576 O O . GLY A 1 80 ? 35.188 -5.953 7.508 1 97.88 80 GLY A O 1
ATOM 577 N N . HIS A 1 81 ? 34.406 -7.836 8.539 1 98.56 81 HIS A N 1
ATOM 578 C CA . HIS A 1 81 ? 34.219 -8.453 7.234 1 98.56 81 HIS A CA 1
ATOM 579 C C . HIS A 1 81 ? 33.062 -9.453 7.258 1 98.56 81 HIS A C 1
ATOM 581 O O . HIS A 1 81 ? 33.062 -10.406 8.047 1 98.56 81 HIS A O 1
ATOM 587 N N . ALA A 1 82 ? 32.062 -9.234 6.441 1 98.81 82 ALA A N 1
ATOM 588 C CA . ALA A 1 82 ? 30.984 -10.18 6.152 1 98.81 82 ALA A CA 1
ATOM 589 C C . ALA A 1 82 ? 31.047 -10.641 4.699 1 98.81 82 ALA A C 1
ATOM 591 O O . ALA A 1 82 ? 30.812 -9.844 3.783 1 98.81 82 ALA A O 1
ATOM 592 N N . LEU A 1 83 ? 31.312 -11.891 4.5 1 98.88 83 LEU A N 1
ATOM 593 C CA . LEU A 1 83 ? 31.469 -12.453 3.158 1 98.88 83 LEU A CA 1
ATOM 594 C C . LEU A 1 83 ? 30.25 -13.281 2.768 1 98.88 83 LEU A C 1
ATOM 596 O O . LEU A 1 83 ? 29.875 -14.211 3.48 1 98.88 83 LEU A O 1
ATOM 600 N N . LEU A 1 84 ? 29.594 -12.93 1.692 1 98.94 84 LEU A N 1
ATOM 601 C CA . LEU A 1 84 ? 28.531 -13.711 1.057 1 98.94 84 LEU A CA 1
ATOM 602 C C . LEU A 1 84 ? 29.016 -14.328 -0.251 1 98.94 84 LEU A C 1
ATOM 604 O O . LEU A 1 84 ? 29.156 -13.625 -1.258 1 98.94 84 LEU A O 1
ATOM 608 N N . ALA A 1 85 ? 29.297 -15.57 -0.244 1 98.94 85 ALA A N 1
ATOM 609 C CA . ALA A 1 85 ? 29.656 -16.328 -1.445 1 98.94 85 ALA A CA 1
ATOM 610 C C . ALA A 1 85 ? 28.406 -16.984 -2.055 1 98.94 85 ALA A C 1
ATOM 612 O O . ALA A 1 85 ? 27.703 -17.734 -1.377 1 98.94 85 ALA A O 1
ATOM 613 N N . ALA A 1 86 ? 28.156 -16.75 -3.326 1 98.88 86 ALA A N 1
ATOM 614 C CA . ALA A 1 86 ? 26.938 -17.234 -3.957 1 98.88 86 ALA A CA 1
ATOM 615 C C . ALA A 1 86 ? 27.25 -18.031 -5.227 1 98.88 86 ALA A C 1
ATOM 617 O O . ALA A 1 86 ? 28.219 -17.734 -5.918 1 98.88 86 ALA A O 1
ATOM 618 N N . GLY A 1 87 ? 26.391 -18.984 -5.527 1 98.62 87 GLY A N 1
ATOM 619 C CA . GLY A 1 87 ? 26.562 -19.766 -6.738 1 98.62 87 GLY A CA 1
ATOM 620 C C . GLY A 1 87 ? 26.125 -19.031 -7.988 1 98.62 87 GLY A C 1
ATOM 621 O O . GLY A 1 87 ? 26.5 -19.406 -9.102 1 98.62 87 GLY A O 1
ATOM 622 N N . GLY A 1 88 ? 25.391 -18 -7.863 1 98 88 GLY A N 1
ATOM 623 C CA . GLY A 1 88 ? 24.875 -17.156 -8.93 1 98 88 GLY A CA 1
ATOM 624 C C . GLY A 1 88 ? 24.062 -15.977 -8.422 1 98 88 GLY A C 1
ATOM 625 O O . GLY A 1 88 ? 24.016 -15.727 -7.219 1 98 88 GLY A O 1
ATOM 626 N N . PRO A 1 89 ? 23.469 -15.258 -9.391 1 98 89 PRO A N 1
ATOM 627 C CA . PRO A 1 89 ? 22.688 -14.078 -9.008 1 98 89 PRO A CA 1
ATOM 628 C C . PRO A 1 89 ? 21.562 -14.398 -8.031 1 98 89 PRO A C 1
ATOM 630 O O . PRO A 1 89 ? 21.344 -13.656 -7.062 1 98 89 PRO A O 1
ATOM 633 N N . ALA A 1 90 ? 20.844 -15.453 -8.281 1 98.12 90 ALA A N 1
ATOM 634 C CA . ALA A 1 90 ? 19.75 -15.812 -7.387 1 98.12 90 ALA A CA 1
ATOM 635 C C . ALA A 1 90 ? 20.266 -16.141 -5.988 1 98.12 90 ALA A C 1
ATOM 637 O O . ALA A 1 90 ? 19.688 -15.727 -4.988 1 98.12 90 ALA A O 1
ATOM 638 N N . GLY A 1 91 ? 21.344 -16.953 -5.953 1 98.75 91 GLY A N 1
ATOM 639 C CA . GLY A 1 91 ? 21.953 -17.25 -4.672 1 98.75 91 GLY A CA 1
ATOM 640 C C . GLY A 1 91 ? 22.375 -16.016 -3.902 1 98.75 91 GLY A C 1
ATOM 641 O O . GLY A 1 91 ? 22.234 -15.961 -2.68 1 98.75 91 GLY A O 1
ATOM 642 N N . ALA A 1 92 ? 22.891 -15.039 -4.609 1 98.81 92 ALA A N 1
ATOM 643 C CA . ALA A 1 92 ? 23.312 -13.789 -3.982 1 98.81 92 ALA A CA 1
ATOM 644 C C . ALA A 1 92 ? 22.125 -13.047 -3.383 1 98.81 92 ALA A C 1
ATOM 646 O O . ALA A 1 92 ? 22.219 -12.469 -2.297 1 98.81 92 ALA A O 1
ATOM 647 N N . LEU A 1 93 ? 21.016 -13.055 -4.062 1 98.69 93 LEU A N 1
ATOM 648 C CA . LEU A 1 93 ? 19.828 -12.383 -3.572 1 98.69 93 LEU A CA 1
ATOM 649 C C . LEU A 1 93 ? 19.297 -13.062 -2.318 1 98.69 93 LEU A C 1
ATOM 651 O O . LEU A 1 93 ? 18.891 -12.391 -1.359 1 98.69 93 LEU A O 1
ATOM 655 N N . TRP A 1 94 ? 19.266 -14.383 -2.314 1 98.81 94 TRP A N 1
ATOM 656 C CA . TRP A 1 94 ? 18.797 -15.109 -1.137 1 98.81 94 TRP A CA 1
ATOM 657 C C . TRP A 1 94 ? 19.75 -14.898 0.04 1 98.81 94 TRP A C 1
ATOM 659 O O . TRP A 1 94 ? 19.297 -14.719 1.176 1 98.81 94 TRP A O 1
ATOM 669 N N . GLY A 1 95 ? 21.078 -14.984 -0.265 1 98.88 95 GLY A N 1
ATOM 670 C CA . GLY A 1 95 ? 22.031 -14.672 0.776 1 98.88 95 GLY A CA 1
ATOM 671 C C . GLY A 1 95 ? 21.891 -13.273 1.329 1 98.88 95 GLY A C 1
ATOM 672 O O . GLY A 1 95 ? 22.047 -13.047 2.531 1 98.88 95 GLY A O 1
ATOM 673 N N . ALA A 1 96 ? 21.609 -12.328 0.47 1 98.75 96 ALA A N 1
ATOM 674 C CA . ALA A 1 96 ? 21.375 -10.953 0.89 1 98.75 96 ALA A CA 1
ATOM 675 C C . ALA A 1 96 ? 20.172 -10.859 1.833 1 98.75 96 ALA A C 1
ATOM 677 O O . ALA A 1 96 ? 20.188 -10.094 2.803 1 98.75 96 ALA A O 1
ATOM 678 N N . GLN A 1 97 ? 19.109 -11.625 1.559 1 98.62 97 GLN A N 1
ATOM 679 C CA . GLN A 1 97 ? 17.969 -11.68 2.457 1 98.62 97 GLN A CA 1
ATOM 680 C C . GLN A 1 97 ? 18.375 -12.211 3.832 1 98.62 97 GLN A C 1
ATOM 682 O O . GLN A 1 97 ? 17.875 -11.734 4.855 1 98.62 97 GLN A O 1
ATOM 687 N N . THR A 1 98 ? 19.219 -13.164 3.828 1 98.75 98 THR A N 1
ATOM 688 C CA . THR A 1 98 ? 19.703 -13.719 5.086 1 98.75 98 THR A CA 1
ATOM 689 C C . THR A 1 98 ? 20.516 -12.688 5.859 1 98.75 98 THR A C 1
ATOM 691 O O . THR A 1 98 ? 20.359 -12.547 7.074 1 98.75 98 THR A O 1
ATOM 694 N N . LEU A 1 99 ? 21.375 -11.953 5.168 1 98.69 99 LEU A N 1
ATOM 695 C CA . LEU A 1 99 ? 22.141 -10.891 5.812 1 98.69 99 LEU A CA 1
ATOM 696 C C . LEU A 1 99 ? 21.203 -9.859 6.441 1 98.69 99 LEU A C 1
ATOM 698 O O . LEU A 1 99 ? 21.438 -9.43 7.574 1 98.69 99 LEU A O 1
ATOM 702 N N . ARG A 1 100 ? 20.203 -9.477 5.723 1 98.31 100 ARG A N 1
ATOM 703 C CA . ARG A 1 100 ? 19.203 -8.539 6.227 1 98.31 100 ARG A CA 1
ATOM 704 C C . ARG A 1 100 ? 18.547 -9.062 7.5 1 98.31 100 ARG A C 1
ATOM 706 O O . ARG A 1 100 ? 18.391 -8.328 8.477 1 98.31 100 ARG A O 1
ATOM 713 N N . ARG A 1 101 ? 18.188 -10.328 7.484 1 97.94 101 ARG A N 1
ATOM 714 C CA . ARG A 1 101 ? 17.547 -10.953 8.641 1 97.94 101 ARG A CA 1
ATOM 715 C C . ARG A 1 101 ? 18.484 -10.961 9.844 1 97.94 101 ARG A C 1
ATOM 717 O O . ARG A 1 101 ? 18.047 -10.805 10.984 1 97.94 101 ARG A O 1
ATOM 724 N N . LEU A 1 102 ? 19.75 -11.172 9.602 1 98.19 102 LEU A N 1
ATOM 725 C CA . LEU A 1 102 ? 20.734 -11.258 10.68 1 98.19 102 LEU A CA 1
ATOM 726 C C . LEU A 1 102 ? 20.891 -9.914 11.383 1 98.19 102 LEU A C 1
ATOM 728 O O . LEU A 1 102 ? 21.328 -9.859 12.539 1 98.19 102 LEU A O 1
ATOM 732 N N . LEU A 1 103 ? 20.484 -8.836 10.742 1 97.62 103 LEU A N 1
ATOM 733 C CA . LEU A 1 103 ? 20.609 -7.504 11.32 1 97.62 103 LEU A CA 1
ATOM 734 C C . LEU A 1 103 ? 19.438 -7.199 12.242 1 97.62 103 LEU A C 1
ATOM 736 O O . LEU A 1 103 ? 19.422 -6.176 12.938 1 97.62 103 LEU A O 1
ATOM 740 N N . GLY A 1 104 ? 18.438 -8.055 12.281 1 96.5 104 GLY A N 1
ATOM 741 C CA . GLY A 1 104 ? 17.297 -7.867 13.172 1 96.5 104 GLY A CA 1
ATOM 742 C C . GLY A 1 104 ? 16.078 -7.309 12.469 1 96.5 104 GLY A C 1
ATOM 743 O O . GLY A 1 104 ? 16.141 -6.949 11.289 1 96.5 104 GLY A O 1
ATOM 744 N N . PRO A 1 105 ? 14.977 -7.223 13.148 1 97.19 105 PRO A N 1
ATOM 745 C CA . PRO A 1 105 ? 13.688 -6.871 12.539 1 97.19 105 PRO A CA 1
ATOM 746 C C . PRO A 1 105 ? 13.68 -5.461 11.953 1 97.19 105 PRO A C 1
ATOM 748 O O . PRO A 1 105 ? 13.055 -5.227 10.914 1 97.19 105 PRO A O 1
ATOM 751 N N . ASP A 1 106 ? 14.398 -4.539 12.602 1 97.62 106 ASP A N 1
ATOM 752 C CA . ASP A 1 106 ? 14.359 -3.145 12.172 1 97.62 106 ASP A CA 1
ATOM 753 C C . ASP A 1 106 ? 14.977 -2.979 10.789 1 97.62 106 ASP A C 1
ATOM 755 O O . ASP A 1 106 ? 14.734 -1.979 10.109 1 97.62 106 ASP A O 1
ATOM 759 N N . ALA A 1 107 ? 15.789 -3.953 10.352 1 97.94 107 ALA A N 1
ATOM 760 C CA . ALA A 1 107 ? 16.406 -3.912 9.031 1 97.94 107 ALA A CA 1
ATOM 761 C C . ALA A 1 107 ? 15.367 -4.102 7.934 1 97.94 107 ALA A C 1
ATOM 763 O O . ALA A 1 107 ? 15.648 -3.877 6.754 1 97.94 107 ALA A O 1
ATOM 764 N N . HIS A 1 108 ? 14.156 -4.426 8.352 1 98.19 108 HIS A N 1
ATOM 765 C CA . HIS A 1 108 ? 13.094 -4.668 7.383 1 98.19 108 HIS A CA 1
ATOM 766 C C . HIS A 1 108 ? 12.164 -3.469 7.27 1 98.19 108 HIS A C 1
ATOM 768 O O . HIS A 1 108 ? 11.164 -3.518 6.547 1 98.19 108 HIS A O 1
ATOM 774 N N . ARG A 1 109 ? 12.43 -2.396 7.953 1 98.06 109 ARG A N 1
ATOM 775 C CA . ARG A 1 109 ? 11.664 -1.159 7.844 1 98.06 109 ARG A CA 1
ATOM 776 C C . ARG A 1 109 ? 12.172 -0.302 6.691 1 98.06 109 ARG A C 1
ATOM 778 O O . ARG A 1 109 ? 13.234 -0.573 6.129 1 98.06 109 ARG A O 1
ATOM 785 N N . ARG A 1 110 ? 11.414 0.716 6.309 1 96.81 110 ARG A N 1
ATOM 786 C CA . ARG A 1 110 ? 11.703 1.529 5.133 1 96.81 110 ARG A CA 1
ATOM 787 C C . ARG A 1 110 ? 12.484 2.785 5.516 1 96.81 110 ARG A C 1
ATOM 789 O O . ARG A 1 110 ? 12.945 3.523 4.645 1 96.81 110 ARG A O 1
ATOM 796 N N . SER A 1 111 ? 12.594 3.004 6.82 1 96.38 111 SER A N 1
ATOM 797 C CA . SER A 1 111 ? 13.375 4.125 7.336 1 96.38 111 SER A CA 1
ATOM 798 C C . SER A 1 111 ? 13.922 3.818 8.727 1 96.38 111 SER A C 1
ATOM 800 O O . SER A 1 111 ? 13.383 2.973 9.438 1 96.38 111 SER A O 1
ATOM 802 N N . PRO A 1 112 ? 14.977 4.504 9.117 1 95.44 112 PRO A N 1
ATOM 803 C CA . PRO A 1 112 ? 15.656 4.129 10.359 1 95.44 112 PRO A CA 1
ATOM 804 C C . PRO A 1 112 ? 14.891 4.555 11.609 1 95.44 112 PRO A C 1
ATOM 806 O O . PRO A 1 112 ? 14.445 5.703 11.703 1 95.44 112 PRO A O 1
ATOM 809 N N . LEU A 1 113 ? 14.75 3.656 12.539 1 95.25 113 LEU A N 1
ATOM 810 C CA . LEU A 1 113 ? 14.32 3.99 13.891 1 95.25 113 LEU A CA 1
ATOM 811 C C . LEU A 1 113 ? 15.492 4.516 14.719 1 95.25 113 LEU A C 1
ATOM 813 O O . LEU A 1 113 ? 15.289 5.277 15.672 1 95.25 113 LEU A O 1
ATOM 817 N N . ARG A 1 114 ? 16.641 3.971 14.352 1 90.06 114 ARG A N 1
ATOM 818 C CA . ARG A 1 114 ? 17.922 4.352 14.938 1 90.06 114 ARG A CA 1
ATOM 819 C C . ARG A 1 114 ? 19.016 4.434 13.875 1 90.06 114 ARG A C 1
ATOM 821 O O . ARG A 1 114 ? 18.938 3.752 12.852 1 90.06 114 ARG A O 1
ATOM 828 N N . ARG A 1 115 ? 20.031 5.207 14.227 1 86.38 115 ARG A N 1
ATOM 829 C CA . ARG A 1 115 ? 21.078 5.395 13.219 1 86.38 115 ARG A CA 1
ATOM 830 C C . ARG A 1 115 ? 22.328 4.609 13.578 1 86.38 115 ARG A C 1
ATOM 832 O O . ARG A 1 115 ? 23.219 4.441 12.742 1 86.38 115 ARG A O 1
ATOM 839 N N . GLU A 1 116 ? 22.344 4.133 14.797 1 92.56 116 GLU A N 1
ATOM 840 C CA . GLU A 1 116 ? 23.516 3.404 15.266 1 92.56 116 GLU A CA 1
ATOM 841 C C . GLU A 1 116 ? 23.125 2.08 15.914 1 92.56 116 GLU A C 1
ATOM 843 O O . GLU A 1 116 ? 21.938 1.78 16.047 1 92.56 116 GLU A O 1
ATOM 848 N N . GLY A 1 117 ? 24.094 1.276 16.141 1 95.19 117 GLY A N 1
ATOM 849 C CA . GLY A 1 117 ? 23.875 0.044 16.875 1 95.19 117 GLY A CA 1
ATOM 850 C C . GLY A 1 117 ? 23.578 -1.146 15.977 1 95.19 117 GLY A C 1
ATOM 851 O O . GLY A 1 117 ? 23.047 -2.158 16.438 1 95.19 117 GLY A O 1
ATOM 852 N N . TRP A 1 118 ? 23.938 -1.06 14.758 1 97.44 118 TRP A N 1
ATOM 853 C CA . TRP A 1 118 ? 23.75 -2.172 13.828 1 97.44 118 TRP A CA 1
ATOM 854 C C . TRP A 1 118 ? 24.906 -3.16 13.922 1 97.44 118 TRP A C 1
ATOM 856 O O . TRP A 1 118 ? 26.062 -2.768 13.852 1 97.44 118 TRP A O 1
ATOM 866 N N . VAL A 1 119 ? 24.609 -4.441 14.125 1 98.12 119 VAL A N 1
ATOM 867 C CA . VAL A 1 119 ? 25.641 -5.453 14.305 1 98.12 119 VAL A CA 1
ATOM 868 C C . VAL A 1 119 ? 25.266 -6.719 13.539 1 98.12 119 VAL A C 1
ATOM 870 O O . VAL A 1 119 ? 24.156 -7.234 13.703 1 98.12 119 VAL A O 1
ATOM 873 N N . LEU A 1 120 ? 26.141 -7.184 12.695 1 98.5 120 LEU A N 1
ATOM 874 C CA . LEU A 1 120 ? 26.031 -8.539 12.156 1 98.5 120 LEU A CA 1
ATOM 875 C C . LEU A 1 120 ? 26.656 -9.547 13.109 1 98.5 120 LEU A C 1
ATOM 877 O O . LEU A 1 120 ? 27.828 -9.422 13.461 1 98.5 120 LEU A O 1
ATOM 881 N N . PRO A 1 121 ? 25.891 -10.492 13.523 1 98.44 121 PRO A N 1
ATOM 882 C CA . PRO A 1 121 ? 26.484 -11.5 14.398 1 98.44 121 PRO A CA 1
ATOM 883 C C . PRO A 1 121 ? 27.516 -12.359 13.688 1 98.44 121 PRO A C 1
ATOM 885 O O . PRO A 1 121 ? 27.344 -12.695 12.516 1 98.44 121 PRO A O 1
ATOM 888 N N . GLY A 1 122 ? 28.609 -12.695 14.422 1 98.56 122 GLY A N 1
ATOM 889 C CA . GLY A 1 122 ? 29.562 -13.656 13.891 1 98.56 122 GLY A CA 1
ATOM 890 C C . GLY A 1 122 ? 28.938 -15.008 13.594 1 98.56 122 GLY A C 1
ATOM 891 O O . GLY A 1 122 ? 28.297 -15.609 14.453 1 98.56 122 GLY A O 1
ATOM 892 N N . VAL A 1 123 ? 29.156 -15.508 12.297 1 98.62 123 VAL A N 1
ATOM 893 C CA . VAL A 1 123 ? 28.453 -16.734 11.93 1 98.62 123 VAL A CA 1
ATOM 894 C C . VAL A 1 123 ? 29.156 -17.391 10.742 1 98.62 123 VAL A C 1
ATOM 896 O O . VAL A 1 123 ? 29.828 -16.719 9.953 1 98.62 123 VAL A O 1
ATOM 899 N N . ASP A 1 124 ? 29.172 -18.688 10.688 1 98.75 124 ASP A N 1
ATOM 900 C CA . ASP A 1 124 ? 29.375 -19.5 9.5 1 98.75 124 ASP A CA 1
ATOM 901 C C . ASP A 1 124 ? 28.078 -20.172 9.062 1 98.75 124 ASP A C 1
ATOM 903 O O . ASP A 1 124 ? 27.516 -21 9.789 1 98.75 124 ASP A O 1
ATOM 907 N N . LEU A 1 125 ? 27.578 -19.781 7.855 1 98.62 125 LEU A N 1
ATOM 908 C CA . LEU A 1 125 ? 26.266 -20.234 7.414 1 98.62 125 LEU A CA 1
ATOM 909 C C . LEU A 1 125 ? 26.312 -20.719 5.969 1 98.62 125 LEU A C 1
ATOM 911 O O . LEU A 1 125 ? 27.016 -20.141 5.137 1 98.62 125 LEU A O 1
ATOM 915 N N . ALA A 1 126 ? 25.688 -21.859 5.648 1 98.69 126 ALA A N 1
ATOM 916 C CA . ALA A 1 126 ? 25.484 -22.375 4.301 1 98.69 126 ALA A CA 1
ATOM 917 C C . ALA A 1 126 ? 24.016 -22.703 4.062 1 98.69 126 ALA A C 1
ATOM 919 O O . ALA A 1 126 ? 23.328 -23.219 4.957 1 98.69 126 ALA A O 1
ATOM 920 N N . ASP A 1 127 ? 23.562 -22.375 2.865 1 98.62 127 ASP A N 1
ATOM 921 C CA . ASP A 1 127 ? 22.141 -22.609 2.627 1 98.62 127 ASP A CA 1
ATOM 922 C C . ASP A 1 127 ? 21.844 -22.75 1.136 1 98.62 127 ASP A C 1
ATOM 924 O O . ASP A 1 127 ? 22.641 -22.328 0.296 1 98.62 127 ASP A O 1
ATOM 928 N N . ALA A 1 128 ? 20.844 -23.469 0.823 1 98.5 128 ALA A N 1
ATOM 929 C CA . ALA A 1 128 ? 20.328 -23.703 -0.523 1 98.5 128 ALA A CA 1
ATOM 930 C C . ALA A 1 128 ? 18.859 -24.141 -0.48 1 98.5 128 ALA A C 1
ATOM 932 O O . ALA A 1 128 ? 18.406 -24.734 0.503 1 98.5 128 ALA A O 1
ATOM 933 N N . PRO A 1 129 ? 18.109 -23.875 -1.527 1 98.5 129 PRO A N 1
ATOM 934 C CA . PRO A 1 129 ? 16.703 -24.234 -1.502 1 98.5 129 PRO A CA 1
ATOM 935 C C . PRO A 1 129 ? 16.469 -25.719 -1.769 1 98.5 129 PRO A C 1
ATOM 937 O O . PRO A 1 129 ? 17.203 -26.328 -2.551 1 98.5 129 PRO A O 1
ATOM 940 N N . ARG A 1 130 ? 15.398 -26.203 -1.183 1 97.75 130 ARG A N 1
ATOM 941 C CA . ARG A 1 130 ? 14.914 -27.562 -1.432 1 97.75 130 ARG A CA 1
ATOM 942 C C . ARG A 1 130 ? 14.266 -27.656 -2.811 1 97.75 130 ARG A C 1
ATOM 944 O O . ARG A 1 130 ? 14.477 -28.641 -3.525 1 97.75 130 ARG A O 1
ATOM 951 N N . PHE A 1 131 ? 13.477 -26.703 -3.225 1 98.19 131 PHE A N 1
ATOM 952 C CA . PHE A 1 131 ? 12.734 -26.75 -4.477 1 98.19 131 PHE A CA 1
ATOM 953 C C . PHE A 1 131 ? 13.102 -25.578 -5.375 1 98.19 131 PHE A C 1
ATOM 955 O O . PHE A 1 131 ? 13.422 -24.5 -4.883 1 98.19 131 PHE A O 1
ATOM 962 N N . GLY A 1 132 ? 13.016 -25.844 -6.656 1 97.94 132 GLY A N 1
ATOM 963 C CA . GLY A 1 132 ? 13.211 -24.781 -7.629 1 97.94 132 GLY A CA 1
ATOM 964 C C . GLY A 1 132 ? 12.016 -23.859 -7.758 1 97.94 132 GLY A C 1
ATOM 965 O O . GLY A 1 132 ? 12.164 -22.656 -7.988 1 97.94 132 GLY A O 1
ATOM 966 N N . TRP A 1 133 ? 10.828 -24.422 -7.664 1 98.75 133 TRP A N 1
ATOM 967 C CA . TRP A 1 133 ? 9.594 -23.656 -7.676 1 98.75 133 TRP A CA 1
ATOM 968 C C . TRP A 1 133 ? 9.047 -23.484 -6.266 1 98.75 133 TRP A C 1
ATOM 970 O O . TRP A 1 133 ? 8.562 -24.438 -5.656 1 98.75 133 TRP A O 1
ATOM 980 N N . ARG A 1 134 ? 9.102 -22.328 -5.742 1 98.94 134 ARG A N 1
ATOM 981 C CA . ARG A 1 134 ? 8.531 -21.906 -4.465 1 98.94 134 ARG A CA 1
ATOM 982 C C . ARG A 1 134 ? 7.559 -20.75 -4.66 1 98.94 134 ARG A C 1
ATOM 984 O O . ARG A 1 134 ? 7.953 -19.594 -4.602 1 98.94 134 ARG A O 1
ATOM 991 N N . GLY A 1 135 ? 6.262 -21.141 -4.871 1 98.94 135 GLY A N 1
ATOM 992 C CA . GLY A 1 135 ? 5.352 -20.156 -5.426 1 98.94 135 GLY A CA 1
ATOM 993 C C . GLY A 1 135 ? 4.234 -19.766 -4.473 1 98.94 135 GLY A C 1
ATOM 994 O O . GLY A 1 135 ? 3.986 -20.469 -3.484 1 98.94 135 GLY A O 1
ATOM 995 N N . VAL A 1 136 ? 3.646 -18.641 -4.734 1 98.94 136 VAL A N 1
ATOM 996 C CA . VAL A 1 136 ? 2.383 -18.203 -4.152 1 98.94 136 VAL A CA 1
ATOM 997 C C . VAL A 1 136 ? 1.464 -17.672 -5.246 1 98.94 136 VAL A C 1
ATOM 999 O O . VAL A 1 136 ? 1.877 -16.844 -6.066 1 98.94 136 VAL A O 1
ATOM 1002 N N . LEU A 1 137 ? 0.268 -18.203 -5.309 1 98.94 137 LEU A N 1
ATOM 1003 C CA . LEU A 1 137 ? -0.756 -17.625 -6.168 1 98.94 137 LEU A CA 1
ATOM 1004 C C . LEU A 1 137 ? -1.457 -16.469 -5.465 1 98.94 137 LEU A C 1
ATOM 1006 O O . LEU A 1 137 ? -1.854 -16.578 -4.305 1 98.94 137 LEU A O 1
ATOM 1010 N N . LEU A 1 138 ? -1.509 -15.367 -6.062 1 98.94 138 LEU A N 1
ATOM 1011 C CA . LEU A 1 138 ? -2.297 -14.219 -5.637 1 98.94 138 LEU A CA 1
ATOM 1012 C C . LEU A 1 138 ? -3.43 -13.938 -6.617 1 98.94 138 LEU A C 1
ATOM 1014 O O . LEU A 1 138 ? -3.184 -13.594 -7.777 1 98.94 138 LEU A O 1
ATOM 1018 N N . ASP A 1 139 ? -4.641 -14.141 -6.172 1 98.81 139 ASP A N 1
ATOM 1019 C CA . ASP A 1 139 ? -5.828 -13.875 -6.98 1 98.81 139 ASP A CA 1
ATOM 1020 C C . ASP A 1 139 ? -6.18 -12.391 -6.969 1 98.81 139 ASP A C 1
ATOM 1022 O O . ASP A 1 139 ? -6.637 -11.859 -5.949 1 98.81 139 ASP A O 1
ATOM 1026 N N . VAL A 1 140 ? -5.988 -11.719 -8.109 1 98.88 140 VAL A N 1
ATOM 1027 C CA . VAL A 1 140 ? -6.352 -10.305 -8.211 1 98.88 140 VAL A CA 1
ATOM 1028 C C . VAL A 1 140 ? -7.566 -10.148 -9.125 1 98.88 140 VAL A C 1
ATOM 1030 O O . VAL A 1 140 ? -8.039 -9.039 -9.352 1 98.88 140 VAL A O 1
ATOM 1033 N N . ALA A 1 141 ? -8.062 -11.266 -9.664 1 98.69 141 ALA A N 1
ATOM 1034 C CA . ALA A 1 141 ? -9.211 -11.219 -10.562 1 98.69 141 ALA A CA 1
ATOM 1035 C C . ALA A 1 141 ? -10.508 -11.023 -9.773 1 98.69 141 ALA A C 1
ATOM 1037 O O . ALA A 1 141 ? -11.328 -10.172 -10.125 1 98.69 141 ALA A O 1
ATOM 1038 N N . ARG A 1 142 ? -10.68 -11.805 -8.742 1 98.44 142 ARG A N 1
ATOM 1039 C CA . ARG A 1 142 ? -11.922 -11.734 -7.977 1 98.44 142 ARG A CA 1
ATOM 1040 C C . ARG A 1 142 ? -11.961 -10.484 -7.109 1 98.44 142 ARG A C 1
ATOM 1042 O O . ARG A 1 142 ? -13.008 -9.852 -6.969 1 98.44 142 ARG A O 1
ATOM 1049 N N . HIS A 1 143 ? -10.836 -10.102 -6.512 1 98.31 143 HIS A N 1
ATOM 1050 C CA . HIS A 1 143 ? -10.695 -8.789 -5.895 1 98.31 143 HIS A CA 1
ATOM 1051 C C . HIS A 1 143 ? -9.391 -8.117 -6.305 1 98.31 143 HIS A C 1
ATOM 1053 O O . HIS A 1 143 ? -8.305 -8.633 -6.02 1 98.31 143 HIS A O 1
ATOM 1059 N N . PHE A 1 144 ? -9.516 -6.957 -6.93 1 98.44 144 PHE A N 1
ATOM 1060 C CA . PHE A 1 144 ? -8.383 -6.219 -7.484 1 98.44 144 PHE A CA 1
ATOM 1061 C C . PHE A 1 144 ? -7.523 -5.641 -6.371 1 98.44 144 PHE A C 1
ATOM 1063 O O . PHE A 1 144 ? -8.039 -5.121 -5.379 1 98.44 144 PHE A O 1
ATOM 1070 N N . LEU A 1 145 ? -6.203 -5.766 -6.461 1 98.44 145 LEU A N 1
ATOM 1071 C CA . LEU A 1 145 ? -5.215 -5.074 -5.641 1 98.44 145 LEU A CA 1
ATOM 1072 C C . LEU A 1 145 ? -4.418 -4.074 -6.473 1 98.44 145 LEU A C 1
ATOM 1074 O O . LEU A 1 145 ? -3.904 -4.418 -7.539 1 98.44 145 LEU A O 1
ATOM 1078 N N . PRO A 1 146 ? -4.27 -2.865 -6.039 1 98 146 PRO A N 1
ATOM 1079 C CA . PRO A 1 146 ? -3.465 -1.884 -6.766 1 98 146 PRO A CA 1
ATOM 1080 C C . PRO A 1 146 ? -2.006 -2.309 -6.914 1 98 146 PRO A C 1
ATOM 1082 O O . PRO A 1 146 ? -1.513 -3.117 -6.125 1 98 146 PRO A O 1
ATOM 1085 N N . THR A 1 147 ? -1.33 -1.722 -7.898 1 98.5 147 THR A N 1
ATOM 1086 C CA . THR A 1 147 ? 0.054 -2.062 -8.211 1 98.5 147 THR A CA 1
ATOM 1087 C C . THR A 1 147 ? 0.932 -1.944 -6.965 1 98.5 147 THR A C 1
ATOM 1089 O O . THR A 1 147 ? 1.766 -2.812 -6.703 1 98.5 147 THR A O 1
ATOM 1092 N N . SER A 1 148 ? 0.748 -0.925 -6.148 1 98.31 148 SER A N 1
ATOM 1093 C CA . SER A 1 148 ? 1.568 -0.709 -4.961 1 98.31 148 SER A CA 1
ATOM 1094 C C . SER A 1 148 ? 1.448 -1.876 -3.988 1 98.31 148 SER A C 1
ATOM 1096 O O . SER A 1 148 ? 2.432 -2.268 -3.357 1 98.31 148 SER A O 1
ATOM 1098 N N . ASP A 1 149 ? 0.218 -2.406 -3.871 1 98.5 149 ASP A N 1
ATOM 1099 C CA . ASP A 1 149 ? 0.002 -3.527 -2.963 1 98.5 149 ASP A CA 1
ATOM 1100 C C . ASP A 1 149 ? 0.629 -4.809 -3.512 1 98.5 149 ASP A C 1
ATOM 1102 O O . ASP A 1 149 ? 1.113 -5.645 -2.748 1 98.5 149 ASP A O 1
ATOM 1106 N N . VAL A 1 150 ? 0.624 -4.953 -4.812 1 98.88 150 VAL A N 1
ATOM 1107 C CA . VAL A 1 150 ? 1.259 -6.113 -5.426 1 98.88 150 VAL A CA 1
ATOM 1108 C C . VAL A 1 150 ? 2.771 -6.047 -5.223 1 98.88 150 VAL A C 1
ATOM 1110 O O . VAL A 1 150 ? 3.406 -7.047 -4.891 1 98.88 150 VAL A O 1
ATOM 1113 N N . LEU A 1 151 ? 3.357 -4.859 -5.414 1 98.81 151 LEU A N 1
ATOM 1114 C CA . LEU A 1 151 ? 4.793 -4.695 -5.195 1 98.81 151 LEU A CA 1
ATOM 1115 C C . LEU A 1 151 ? 5.16 -5.012 -3.748 1 98.81 151 LEU A C 1
ATOM 1117 O O . LEU A 1 151 ? 6.172 -5.664 -3.488 1 98.81 151 LEU A O 1
ATOM 1121 N N . ARG A 1 152 ? 4.312 -4.531 -2.812 1 98.62 152 ARG A N 1
ATOM 1122 C CA . ARG A 1 152 ? 4.539 -4.844 -1.405 1 98.62 152 ARG A CA 1
ATOM 1123 C C . ARG A 1 152 ? 4.508 -6.348 -1.165 1 98.62 152 ARG A C 1
ATOM 1125 O O . ARG A 1 152 ? 5.316 -6.879 -0.404 1 98.62 152 ARG A O 1
ATOM 1132 N N . PHE A 1 153 ? 3.592 -6.988 -1.798 1 98.88 153 PHE A N 1
ATOM 1133 C CA . PHE A 1 153 ? 3.486 -8.438 -1.65 1 98.88 153 PHE A CA 1
ATOM 1134 C C . PHE A 1 153 ? 4.727 -9.125 -2.201 1 98.88 153 PHE A C 1
ATOM 1136 O O . PHE A 1 153 ? 5.203 -10.109 -1.626 1 98.88 153 PHE A O 1
ATOM 1143 N N . VAL A 1 154 ? 5.289 -8.633 -3.279 1 98.94 154 VAL A N 1
ATOM 1144 C CA . VAL A 1 154 ? 6.535 -9.141 -3.844 1 98.94 154 VAL A CA 1
ATOM 1145 C C . VAL A 1 154 ? 7.656 -9.031 -2.811 1 98.94 154 VAL A C 1
ATOM 1147 O O . VAL A 1 154 ? 8.445 -9.961 -2.645 1 98.94 154 VAL A O 1
ATOM 1150 N N . ASP A 1 155 ? 7.719 -7.949 -2.105 1 98.75 155 ASP A N 1
ATOM 1151 C CA . ASP A 1 155 ? 8.719 -7.777 -1.054 1 98.75 155 ASP A CA 1
ATOM 1152 C C . ASP A 1 155 ? 8.57 -8.852 0.023 1 98.75 155 ASP A C 1
ATOM 1154 O O . ASP A 1 155 ? 9.562 -9.359 0.543 1 98.75 155 ASP A O 1
ATOM 1158 N N . LEU A 1 156 ? 7.352 -9.133 0.337 1 98.88 156 LEU A N 1
ATOM 1159 C CA . LEU A 1 156 ? 7.094 -10.141 1.359 1 98.88 156 LEU A CA 1
ATOM 1160 C C . LEU A 1 156 ? 7.531 -11.516 0.884 1 98.88 156 LEU A C 1
ATOM 1162 O O . LEU A 1 156 ? 8.086 -12.297 1.66 1 98.88 156 LEU A O 1
ATOM 1166 N N . LEU A 1 157 ? 7.277 -11.805 -0.426 1 98.88 157 LEU A N 1
ATOM 1167 C CA . LEU A 1 157 ? 7.742 -13.078 -0.979 1 98.88 157 LEU A CA 1
ATOM 1168 C C . LEU A 1 157 ? 9.266 -13.172 -0.913 1 98.88 157 LEU A C 1
ATOM 1170 O O . LEU A 1 157 ? 9.805 -14.188 -0.477 1 98.88 157 LEU A O 1
ATOM 1174 N N . ALA A 1 158 ? 9.922 -12.117 -1.287 1 98.75 158 ALA A N 1
ATOM 1175 C CA . ALA A 1 158 ? 11.383 -12.102 -1.313 1 98.75 158 ALA A CA 1
ATOM 1176 C C . ALA A 1 158 ? 11.953 -12.305 0.086 1 98.75 158 ALA A C 1
ATOM 1178 O O . ALA A 1 158 ? 12.922 -13.055 0.265 1 98.75 158 ALA A O 1
ATOM 1179 N N . ALA A 1 159 ? 11.352 -11.695 1.058 1 98.62 159 ALA A N 1
ATOM 1180 C CA . ALA A 1 159 ? 11.812 -11.797 2.439 1 98.62 159 ALA A CA 1
ATOM 1181 C C . ALA A 1 159 ? 11.719 -13.227 2.947 1 98.62 159 ALA A C 1
ATOM 1183 O O . ALA A 1 159 ? 12.383 -13.594 3.92 1 98.62 159 ALA A O 1
ATOM 1184 N N . HIS A 1 160 ? 10.906 -14 2.275 1 98.88 160 HIS A N 1
ATOM 1185 C CA . HIS A 1 160 ? 10.703 -15.375 2.703 1 98.88 160 HIS A CA 1
ATOM 1186 C C . HIS A 1 160 ? 11.258 -16.359 1.678 1 98.88 160 HIS A C 1
ATOM 1188 O O . HIS A 1 160 ? 10.938 -17.547 1.712 1 98.88 160 HIS A O 1
ATOM 1194 N N . LYS A 1 161 ? 12.016 -15.859 0.729 1 98.69 161 LYS A N 1
ATOM 1195 C CA . LYS A 1 161 ? 12.781 -16.594 -0.269 1 98.69 161 LYS A CA 1
ATOM 1196 C C . LYS A 1 161 ? 11.867 -17.422 -1.17 1 98.69 161 LYS A C 1
ATOM 1198 O O . LYS A 1 161 ? 12.211 -18.547 -1.558 1 98.69 161 LYS A O 1
ATOM 1203 N N . LEU A 1 162 ? 10.656 -16.953 -1.37 1 98.94 162 LEU A N 1
ATOM 1204 C CA . LEU A 1 162 ? 9.758 -17.453 -2.4 1 98.94 162 LEU A CA 1
ATOM 1205 C C . LEU A 1 162 ? 10.07 -16.828 -3.752 1 98.94 162 LEU A C 1
ATOM 1207 O O . LEU A 1 162 ? 10.383 -15.633 -3.83 1 98.94 162 LEU A O 1
ATOM 1211 N N . ASN A 1 163 ? 10.016 -17.641 -4.852 1 98.88 163 ASN A N 1
ATOM 1212 C CA . ASN A 1 163 ? 10.625 -17.125 -6.07 1 98.88 163 ASN A CA 1
ATOM 1213 C C . ASN A 1 163 ? 9.625 -17.078 -7.223 1 98.88 163 ASN A C 1
ATOM 1215 O O . ASN A 1 163 ? 9.992 -16.766 -8.359 1 98.88 163 ASN A O 1
ATOM 1219 N N . VAL A 1 164 ? 8.367 -17.422 -7.027 1 98.94 164 VAL A N 1
ATOM 1220 C CA . VAL A 1 164 ? 7.359 -17.359 -8.078 1 98.94 164 VAL A CA 1
ATOM 1221 C C . VAL A 1 164 ? 6.105 -16.656 -7.566 1 98.94 164 VAL A C 1
ATOM 1223 O O . VAL A 1 164 ? 5.547 -17.047 -6.539 1 98.94 164 VAL A O 1
ATOM 1226 N N . LEU A 1 165 ? 5.746 -15.602 -8.18 1 98.94 165 LEU A N 1
ATOM 1227 C CA . LEU A 1 165 ? 4.426 -15.008 -8.008 1 98.94 165 LEU A CA 1
ATOM 1228 C C . LEU A 1 165 ? 3.484 -15.453 -9.125 1 98.94 165 LEU A C 1
ATOM 1230 O O . LEU A 1 165 ? 3.619 -15.023 -10.273 1 98.94 165 LEU A O 1
ATOM 1234 N N . HIS A 1 166 ? 2.656 -16.422 -8.781 1 98.94 166 HIS A N 1
ATOM 1235 C CA . HIS A 1 166 ? 1.57 -16.812 -9.672 1 98.94 166 HIS A CA 1
ATOM 1236 C C . HIS A 1 166 ? 0.422 -15.805 -9.609 1 98.94 166 HIS A C 1
ATOM 1238 O O . HIS A 1 166 ? -0.353 -15.797 -8.656 1 98.94 166 HIS A O 1
ATOM 1244 N N . LEU A 1 167 ? 0.329 -14.961 -10.633 1 98.94 167 LEU A N 1
ATOM 1245 C CA . LEU A 1 167 ? -0.634 -13.867 -10.633 1 98.94 167 LEU A CA 1
ATOM 1246 C C . LEU A 1 167 ? -1.893 -14.242 -11.398 1 98.94 167 LEU A C 1
ATOM 1248 O O . LEU A 1 167 ? -1.857 -14.383 -12.625 1 98.94 167 LEU A O 1
ATOM 1252 N N . HIS A 1 168 ? -2.984 -14.484 -10.703 1 98.88 168 HIS A N 1
ATOM 1253 C CA . HIS A 1 168 ? -4.273 -14.867 -11.273 1 98.88 168 HIS A CA 1
ATOM 1254 C C . HIS A 1 168 ? -5.008 -13.648 -11.828 1 98.88 168 HIS A C 1
ATOM 1256 O O . HIS A 1 168 ? -5.711 -12.953 -11.086 1 98.88 168 HIS A O 1
ATOM 1262 N N . LEU A 1 169 ? -4.988 -13.453 -13.164 1 98.94 169 LEU A N 1
ATOM 1263 C CA . LEU A 1 169 ? -5.281 -12.156 -13.75 1 98.94 169 LEU A CA 1
ATOM 1264 C C . LEU A 1 169 ? -6.684 -12.141 -14.359 1 98.94 169 LEU A C 1
ATOM 1266 O O . LEU A 1 169 ? -7.238 -11.07 -14.617 1 98.94 169 LEU A O 1
ATOM 1270 N N . THR A 1 170 ? -7.242 -13.312 -14.703 1 98.88 170 THR A N 1
ATOM 1271 C CA . THR A 1 170 ? -8.547 -13.336 -15.359 1 98.88 170 THR A CA 1
ATOM 1272 C C . THR A 1 170 ? -9.445 -14.398 -14.734 1 98.88 170 THR A C 1
ATOM 1274 O O . THR A 1 170 ? -8.961 -15.445 -14.297 1 98.88 170 THR A O 1
ATOM 1277 N N . ASP A 1 171 ? -10.703 -14.156 -14.664 1 98.81 171 ASP A N 1
ATOM 1278 C CA . ASP A 1 171 ? -11.727 -15.047 -14.141 1 98.81 171 ASP A CA 1
ATOM 1279 C C . ASP A 1 171 ? -13.125 -14.57 -14.523 1 98.81 171 ASP A C 1
ATOM 1281 O O . ASP A 1 171 ? -13.273 -13.711 -15.398 1 98.81 171 ASP A O 1
ATOM 1285 N N . ASP A 1 172 ? -14.133 -15.211 -13.984 1 98.81 172 ASP A N 1
ATOM 1286 C CA . ASP A 1 172 ? -15.523 -14.844 -14.227 1 98.81 172 ASP A CA 1
ATOM 1287 C C . ASP A 1 172 ? -15.836 -13.469 -13.656 1 98.81 172 ASP A C 1
ATOM 1289 O O . ASP A 1 172 ? -16.688 -12.75 -14.18 1 98.81 172 ASP A O 1
ATOM 1293 N N . GLN A 1 173 ? -15.109 -13.094 -12.633 1 98.75 173 GLN A N 1
ATOM 1294 C CA . GLN A 1 173 ? -15.492 -11.938 -11.828 1 98.75 173 GLN A CA 1
ATOM 1295 C C . GLN A 1 173 ? -14.68 -10.703 -12.219 1 98.75 173 GLN A C 1
ATOM 1297 O O . GLN A 1 173 ? -14.953 -9.602 -11.742 1 98.75 173 GLN A O 1
ATOM 1302 N N . GLY A 1 174 ? -13.641 -10.898 -13.117 1 98.75 174 GLY A N 1
ATOM 1303 C CA . GLY A 1 174 ? -12.844 -9.75 -13.508 1 98.75 174 GLY A CA 1
ATOM 1304 C C . GLY A 1 174 ? -11.727 -10.094 -14.477 1 98.75 174 GLY A C 1
ATOM 1305 O O . GLY A 1 174 ? -11.094 -11.141 -14.352 1 98.75 174 GLY A O 1
ATOM 1306 N N . TRP A 1 175 ? -11.508 -9.234 -15.438 1 98.88 175 TRP A N 1
ATOM 1307 C CA . TRP A 1 175 ? -10.367 -9.234 -16.359 1 98.88 175 TRP A CA 1
ATOM 1308 C C . TRP A 1 175 ? -9.391 -8.117 -16.016 1 98.88 175 TRP A C 1
ATOM 1310 O O . TRP A 1 175 ? -9.742 -6.938 -16.078 1 98.88 175 TRP A O 1
ATOM 1320 N N . ARG A 1 176 ? -8.086 -8.445 -15.727 1 98.88 176 ARG A N 1
ATOM 1321 C CA . ARG A 1 176 ? -7.238 -7.457 -15.062 1 98.88 176 ARG A CA 1
ATOM 1322 C C . ARG A 1 176 ? -6.078 -7.043 -15.953 1 98.88 176 ARG A C 1
ATOM 1324 O O . ARG A 1 176 ? -5.258 -6.207 -15.562 1 98.88 176 ARG A O 1
ATOM 1331 N N . VAL A 1 177 ? -5.992 -7.5 -17.156 1 98.81 177 VAL A N 1
ATOM 1332 C CA . VAL A 1 177 ? -4.848 -7.207 -18.016 1 98.81 177 VAL A CA 1
ATOM 1333 C C . VAL A 1 177 ? -5.281 -6.312 -19.172 1 98.81 177 VAL A C 1
ATOM 1335 O O . VAL A 1 177 ? -6.18 -6.672 -19.938 1 98.81 177 VAL A O 1
ATOM 1338 N N . GLU A 1 178 ? -4.578 -5.227 -19.312 1 98.81 178 GLU A N 1
ATOM 1339 C CA . GLU A 1 178 ? -4.801 -4.406 -20.5 1 98.81 178 GLU A CA 1
ATOM 1340 C C . GLU A 1 178 ? -4.297 -5.109 -21.766 1 98.81 178 GLU A C 1
ATOM 1342 O O . GLU A 1 178 ? -3.123 -5.477 -21.844 1 98.81 178 GLU A O 1
ATOM 1347 N N . ILE A 1 179 ? -5.16 -5.391 -22.641 1 98.88 179 ILE A N 1
ATOM 1348 C CA . ILE A 1 179 ? -4.855 -5.883 -23.969 1 98.88 179 ILE A CA 1
ATOM 1349 C C . ILE A 1 179 ? -5.199 -4.812 -25.016 1 98.88 179 ILE A C 1
ATOM 1351 O O . ILE A 1 179 ? -6.371 -4.508 -25.234 1 98.88 179 ILE A O 1
ATOM 1355 N N . LYS A 1 180 ? -4.18 -4.273 -25.641 1 98.75 180 LYS A N 1
ATOM 1356 C CA . LYS A 1 180 ? -4.363 -3.135 -26.547 1 98.75 180 LYS A CA 1
ATOM 1357 C C . LYS A 1 180 ? -5.227 -3.514 -27.75 1 98.75 180 LYS A C 1
ATOM 1359 O O . LYS A 1 180 ? -6.059 -2.723 -28.188 1 98.75 180 LYS A O 1
ATOM 1364 N N . ARG A 1 181 ? -5.086 -4.703 -28.219 1 98.38 181 ARG A N 1
ATOM 1365 C CA . ARG A 1 181 ? -5.832 -5.195 -29.375 1 98.38 181 ARG A CA 1
ATOM 1366 C C . ARG A 1 181 ? -7.32 -5.305 -29.047 1 98.38 181 ARG A C 1
ATOM 1368 O O . ARG A 1 181 ? -8.164 -5.141 -29.938 1 98.38 181 ARG A O 1
ATOM 1375 N N . TYR A 1 182 ? -7.66 -5.586 -27.828 1 98.88 182 TYR A N 1
ATOM 1376 C CA . TYR A 1 182 ? -9.039 -5.82 -27.406 1 98.88 182 TYR A CA 1
ATOM 1377 C C . TYR A 1 182 ? -9.398 -4.965 -26.203 1 98.88 182 TYR A C 1
ATOM 1379 O O . TYR A 1 182 ? -9.594 -5.48 -25.094 1 98.88 182 TYR A O 1
ATOM 1387 N N . PRO A 1 183 ? -9.648 -3.699 -26.391 1 98.62 183 PRO A N 1
ATOM 1388 C CA . PRO A 1 183 ? -9.789 -2.748 -25.281 1 98.62 183 PRO A CA 1
ATOM 1389 C C . PRO A 1 183 ? -11.047 -2.99 -24.453 1 98.62 183 PRO A C 1
ATOM 1391 O O . PRO A 1 183 ? -11.109 -2.57 -23.297 1 98.62 183 PRO A O 1
ATOM 1394 N N . ARG A 1 184 ? -12.086 -3.684 -24.953 1 98.69 184 ARG A N 1
ATOM 1395 C CA . ARG A 1 184 ? -13.312 -3.924 -24.203 1 98.69 184 ARG A CA 1
ATOM 1396 C C . ARG A 1 184 ? -13.07 -4.898 -23.062 1 98.69 184 ARG A C 1
ATOM 1398 O O . ARG A 1 184 ? -13.883 -4.988 -22.141 1 98.69 184 ARG A O 1
ATOM 1405 N N . LEU A 1 185 ? -11.961 -5.668 -23.109 1 98.94 185 LEU A N 1
ATOM 1406 C CA . LEU A 1 185 ? -11.648 -6.594 -22.031 1 98.94 185 LEU A CA 1
ATOM 1407 C C . LEU A 1 185 ? -11.5 -5.848 -20.703 1 98.94 185 LEU A C 1
ATOM 1409 O O . LEU A 1 185 ? -11.922 -6.34 -19.656 1 98.94 185 LEU A O 1
ATOM 1413 N N . THR A 1 186 ? -10.883 -4.625 -20.75 1 98.44 186 THR A N 1
ATOM 1414 C CA . THR A 1 186 ? -10.766 -3.854 -19.516 1 98.44 186 THR A CA 1
ATOM 1415 C C . THR A 1 186 ? -11.875 -2.807 -19.422 1 98.44 186 THR A C 1
ATOM 1417 O O . THR A 1 186 ? -12.266 -2.406 -18.328 1 98.44 186 THR A O 1
ATOM 1420 N N . GLY A 1 187 ? -12.422 -2.412 -20.578 1 97.94 187 GLY A N 1
ATOM 1421 C CA . GLY A 1 187 ? -13.5 -1.436 -20.578 1 97.94 187 GLY A CA 1
ATOM 1422 C C . GLY A 1 187 ? -14.789 -1.97 -19.969 1 97.94 187 GLY A C 1
ATOM 1423 O O . GLY A 1 187 ? -15.523 -1.233 -19.312 1 97.94 187 GLY A O 1
ATOM 1424 N N . ARG A 1 188 ? -15.016 -3.258 -20.188 1 98.19 188 ARG A N 1
ATOM 1425 C CA . ARG A 1 188 ? -16.234 -3.902 -19.719 1 98.19 188 ARG A CA 1
ATOM 1426 C C . ARG A 1 188 ? -15.914 -5.051 -18.766 1 98.19 188 ARG A C 1
ATOM 1428 O O . ARG A 1 188 ? -16.562 -5.199 -17.719 1 98.19 188 ARG A O 1
ATOM 1435 N N . GLY A 1 189 ? -14.93 -5.754 -19.047 1 98.81 189 GLY A N 1
ATOM 1436 C CA . GLY A 1 189 ? -14.648 -6.992 -18.328 1 98.81 189 GLY A CA 1
ATOM 1437 C C . GLY A 1 189 ? -13.938 -6.77 -17.016 1 98.81 189 GLY A C 1
ATOM 1438 O O . GLY A 1 189 ? -13.859 -7.684 -16.188 1 98.81 189 GLY A O 1
ATOM 1439 N N . ALA A 1 190 ? -13.547 -5.574 -16.703 1 98.75 190 ALA A N 1
ATOM 1440 C CA . ALA A 1 190 ? -12.68 -5.344 -15.555 1 98.75 190 ALA A CA 1
ATOM 1441 C C . ALA A 1 190 ? -13.492 -4.926 -14.336 1 98.75 190 ALA A C 1
ATOM 1443 O O . ALA A 1 190 ? -12.93 -4.574 -13.297 1 98.75 190 ALA A O 1
ATOM 1444 N N . TRP A 1 191 ? -14.82 -4.902 -14.453 1 98.5 191 TRP A N 1
ATOM 1445 C CA . TRP A 1 191 ? -15.586 -4.496 -13.289 1 98.5 191 TRP A CA 1
ATOM 1446 C C . TRP A 1 191 ? -16.938 -5.203 -13.25 1 98.5 191 TRP A C 1
ATOM 1448 O O . TRP A 1 191 ? -17.406 -5.699 -14.273 1 98.5 191 TRP A O 1
ATOM 1458 N N . ARG A 1 192 ? -17.469 -5.344 -12.117 1 98.75 192 ARG A N 1
ATOM 1459 C CA . ARG A 1 192 ? -18.797 -5.906 -11.883 1 98.75 192 ARG A CA 1
ATOM 1460 C C . ARG A 1 192 ? -19.641 -4.98 -11.008 1 98.75 192 ARG A C 1
ATOM 1462 O O . ARG A 1 192 ? -19.094 -4.246 -10.172 1 98.75 192 ARG A O 1
ATOM 1469 N N . GLU A 1 193 ? -20.922 -5.113 -11.07 1 97.62 193 GLU A N 1
ATOM 1470 C CA . GLU A 1 193 ? -21.844 -4.137 -10.484 1 97.62 193 GLU A CA 1
ATOM 1471 C C . GLU A 1 193 ? -22.047 -4.402 -8.992 1 97.62 193 GLU A C 1
ATOM 1473 O O . GLU A 1 193 ? -22.469 -3.512 -8.25 1 97.62 193 GLU A O 1
ATOM 1478 N N . ARG A 1 194 ? -21.844 -5.613 -8.594 1 97.38 194 ARG A N 1
ATOM 1479 C CA . ARG A 1 194 ? -22 -6.016 -7.199 1 97.38 194 ARG A CA 1
ATOM 1480 C C . ARG A 1 194 ? -21.234 -7.309 -6.914 1 97.38 194 ARG A C 1
ATOM 1482 O O . ARG A 1 194 ? -20.75 -7.961 -7.836 1 97.38 194 ARG A O 1
ATOM 1489 N N . SER A 1 195 ? -21.047 -7.664 -5.676 1 97.5 195 SER A N 1
ATOM 1490 C CA . SER A 1 195 ? -20.328 -8.867 -5.27 1 97.5 195 SER A CA 1
ATOM 1491 C C . SER A 1 195 ? -21.094 -9.625 -4.191 1 97.5 195 SER A C 1
ATOM 1493 O O . SER A 1 195 ? -21.719 -9.016 -3.318 1 97.5 195 SER A O 1
ATOM 1495 N N . MET A 1 196 ? -21.047 -10.914 -4.262 1 96.44 196 MET A N 1
ATOM 1496 C CA . MET A 1 196 ? -21.531 -11.742 -3.164 1 96.44 196 MET A CA 1
ATOM 1497 C C . MET A 1 196 ? -20.688 -11.539 -1.912 1 96.44 196 MET A C 1
ATOM 1499 O O . MET A 1 196 ? -19.453 -11.461 -1.993 1 96.44 196 MET A O 1
ATOM 1503 N N . VAL A 1 197 ? -21.359 -11.375 -0.747 1 94.69 197 VAL A N 1
ATOM 1504 C CA . VAL A 1 197 ? -20.688 -11.258 0.539 1 94.69 197 VAL A CA 1
ATOM 1505 C C . VAL A 1 197 ? -20.891 -12.539 1.347 1 94.69 197 VAL A C 1
ATOM 1507 O O . VAL A 1 197 ? -22.016 -12.883 1.707 1 94.69 197 VAL A O 1
ATOM 1510 N N . GLY A 1 198 ? -19.734 -13.148 1.699 1 93.88 198 GLY A N 1
ATOM 1511 C CA . GLY A 1 198 ? -19.875 -14.461 2.311 1 93.88 198 GLY A CA 1
ATOM 1512 C C . GLY A 1 198 ? -20.344 -15.531 1.34 1 93.88 198 GLY A C 1
ATOM 1513 O O . GLY A 1 198 ? -20.25 -15.352 0.123 1 93.88 198 GLY A O 1
ATOM 1514 N N . TYR A 1 199 ? -20.688 -16.656 1.925 1 93.44 199 TYR A N 1
ATOM 1515 C CA . TYR A 1 199 ? -21.141 -17.766 1.106 1 93.44 199 TYR A CA 1
ATOM 1516 C C . TYR A 1 199 ? -22.594 -17.594 0.697 1 93.44 199 TYR A C 1
ATOM 1518 O O . TYR A 1 199 ? -23.344 -16.859 1.353 1 93.44 199 TYR A O 1
ATOM 1526 N N . ARG A 1 200 ? -22.953 -18.203 -0.379 1 93 200 ARG A N 1
ATOM 1527 C CA . ARG A 1 200 ? -24.234 -18.016 -1.052 1 93 200 ARG A CA 1
ATOM 1528 C C . ARG A 1 200 ? -25.391 -18.266 -0.095 1 93 200 ARG A C 1
ATOM 1530 O O . ARG A 1 200 ? -26.438 -17.641 -0.205 1 93 200 ARG A O 1
ATOM 1537 N N . ALA A 1 201 ? -25.234 -19.109 0.849 1 90 201 ALA A N 1
ATOM 1538 C CA . ALA A 1 201 ? -26.297 -19.453 1.787 1 90 201 ALA A CA 1
ATOM 1539 C C . ALA A 1 201 ? -26.719 -18.25 2.623 1 90 201 ALA A C 1
ATOM 1541 O O . ALA A 1 201 ? -27.844 -18.188 3.113 1 90 201 ALA A O 1
ATOM 1542 N N . GLY A 1 202 ? -25.875 -17.312 2.717 1 91.62 202 GLY A N 1
ATOM 1543 C CA . GLY A 1 202 ? -26.172 -16.141 3.512 1 91.62 202 GLY A CA 1
ATOM 1544 C C . GLY A 1 202 ? -27.016 -15.117 2.773 1 91.62 202 GLY A C 1
ATOM 1545 O O . GLY A 1 202 ? -27.609 -14.227 3.391 1 91.62 202 GLY A O 1
ATOM 1546 N N . GLY A 1 203 ? -26.984 -15.164 1.412 1 92.88 203 GLY A N 1
ATOM 1547 C CA . GLY A 1 203 ? -27.828 -14.305 0.604 1 92.88 203 GLY A CA 1
ATOM 1548 C C . GLY A 1 203 ? -27.453 -12.844 0.687 1 92.88 203 GLY A C 1
ATOM 1549 O O . GLY A 1 203 ? -28.281 -11.961 0.486 1 92.88 203 GLY A O 1
ATOM 1550 N N . ARG A 1 204 ? -26.281 -12.516 1.082 1 92.69 204 ARG A N 1
ATOM 1551 C CA . ARG A 1 204 ? -25.828 -11.141 1.251 1 92.69 204 ARG A CA 1
ATOM 1552 C C . ARG A 1 204 ? -25.047 -10.664 0.029 1 92.69 204 ARG A C 1
ATOM 1554 O O . ARG A 1 204 ? -24.266 -11.422 -0.552 1 92.69 204 ARG A O 1
ATOM 1561 N N . ARG A 1 205 ? -25.297 -9.352 -0.369 1 93.69 205 ARG A N 1
ATOM 1562 C CA . ARG A 1 205 ? -24.594 -8.727 -1.488 1 93.69 205 ARG A CA 1
ATOM 1563 C C . ARG A 1 205 ? -24.047 -7.355 -1.097 1 93.69 205 ARG A C 1
ATOM 1565 O O . ARG A 1 205 ? -24.594 -6.691 -0.212 1 93.69 205 ARG A O 1
ATOM 1572 N N . ASP A 1 206 ? -22.938 -7.031 -1.601 1 93.44 206 ASP A N 1
ATOM 1573 C CA . ASP A 1 206 ? -22.422 -5.664 -1.627 1 93.44 206 ASP A CA 1
ATOM 1574 C C . ASP A 1 206 ? -22.688 -5.004 -2.979 1 93.44 206 ASP A C 1
ATOM 1576 O O . ASP A 1 206 ? -22.078 -5.383 -3.988 1 93.44 206 ASP A O 1
ATOM 1580 N N . ASP A 1 207 ? -23.5 -4.027 -3.031 1 94.69 207 ASP A N 1
ATOM 1581 C CA . ASP A 1 207 ? -23.938 -3.402 -4.273 1 94.69 207 ASP A CA 1
ATOM 1582 C C . ASP A 1 207 ? -22.953 -2.324 -4.723 1 94.69 207 ASP A C 1
ATOM 1584 O O . ASP A 1 207 ? -23.25 -1.539 -5.625 1 94.69 207 ASP A O 1
ATOM 1588 N N . ARG A 1 208 ? -21.859 -2.205 -4.078 1 94.94 208 ARG A N 1
ATOM 1589 C CA . ARG A 1 208 ? -20.781 -1.345 -4.566 1 94.94 208 ARG A CA 1
ATOM 1590 C C . ARG A 1 208 ? -20.031 -2.004 -5.719 1 94.94 208 ARG A C 1
ATOM 1592 O O . ARG A 1 208 ? -19.484 -3.096 -5.562 1 94.94 208 ARG A O 1
ATOM 1599 N N . PRO A 1 209 ? -20 -1.274 -6.871 1 97.81 209 PRO A N 1
ATOM 1600 C CA . PRO A 1 209 ? -19.219 -1.847 -7.977 1 97.81 209 PRO A CA 1
ATOM 1601 C C . PRO A 1 209 ? -17.75 -2.064 -7.617 1 97.81 209 PRO A C 1
ATOM 1603 O O . PRO A 1 209 ? -17.188 -1.295 -6.84 1 97.81 209 PRO A O 1
ATOM 1606 N N . HIS A 1 210 ? -17.188 -3.146 -8.086 1 98.12 210 HIS A N 1
ATOM 1607 C CA . HIS A 1 210 ? -15.797 -3.49 -7.855 1 98.12 210 HIS A CA 1
ATOM 1608 C C . HIS A 1 210 ? -15.039 -3.646 -9.172 1 98.12 210 HIS A C 1
ATOM 1610 O O . HIS A 1 210 ? -15.547 -4.266 -10.109 1 98.12 210 HIS A O 1
ATOM 1616 N N . GLY A 1 211 ? -13.883 -3.002 -9.281 1 98.25 211 GLY A N 1
ATOM 1617 C CA . GLY A 1 211 ? -13.125 -3.135 -10.516 1 98.25 211 GLY A CA 1
ATOM 1618 C C . GLY A 1 211 ? -11.703 -2.617 -10.406 1 98.25 211 GLY A C 1
ATOM 1619 O O . GLY A 1 211 ? -11.25 -2.273 -9.312 1 98.25 211 GLY A O 1
ATOM 1620 N N . GLY A 1 212 ? -11.023 -2.592 -11.547 1 98.25 212 GLY A N 1
ATOM 1621 C CA . GLY A 1 212 ? -9.625 -2.229 -11.711 1 98.25 212 GLY A CA 1
ATOM 1622 C C . GLY A 1 212 ? -8.875 -3.152 -12.656 1 98.25 212 GLY A C 1
ATOM 1623 O O . GLY A 1 212 ? -9.305 -4.281 -12.898 1 98.25 212 GLY A O 1
ATOM 1624 N N . TYR A 1 213 ? -7.852 -2.656 -13.211 1 98.75 213 TYR A N 1
ATOM 1625 C CA . TYR A 1 213 ? -6.965 -3.445 -14.062 1 98.75 213 TYR A CA 1
ATOM 1626 C C . TYR A 1 213 ? -5.562 -2.848 -14.086 1 98.75 213 TYR A C 1
ATOM 1628 O O . TYR A 1 213 ? -5.336 -1.755 -13.562 1 98.75 213 TYR A O 1
ATOM 1636 N N . TYR A 1 214 ? -4.633 -3.547 -14.602 1 98.81 214 TYR A N 1
ATOM 1637 C CA . TYR A 1 214 ? -3.256 -3.107 -14.773 1 98.81 214 TYR A CA 1
ATOM 1638 C C . TYR A 1 214 ? -2.99 -2.707 -16.219 1 98.81 214 TYR A C 1
ATOM 1640 O O . TYR A 1 214 ? -3.283 -3.471 -17.141 1 98.81 214 TYR A O 1
ATOM 1648 N N . THR A 1 215 ? -2.459 -1.526 -16.375 1 98.69 215 THR A N 1
ATOM 1649 C CA . THR A 1 215 ? -1.941 -1.181 -17.703 1 98.69 215 THR A CA 1
ATOM 1650 C C . THR A 1 215 ? -0.732 -2.043 -18.047 1 98.69 215 THR A C 1
ATOM 1652 O O . THR A 1 215 ? -0.177 -2.723 -17.188 1 98.69 215 THR A O 1
ATOM 1655 N N . GLN A 1 216 ? -0.403 -2.074 -19.312 1 98.62 216 GLN A N 1
ATOM 1656 C CA . GLN A 1 216 ? 0.785 -2.832 -19.703 1 98.62 216 GLN A CA 1
ATOM 1657 C C . GLN A 1 216 ? 2.023 -2.314 -18.969 1 98.62 216 GLN A C 1
ATOM 1659 O O . GLN A 1 216 ? 2.883 -3.098 -18.562 1 98.62 216 GLN A O 1
ATOM 1664 N N . ASP A 1 217 ? 2.164 -1.001 -18.781 1 98.62 217 ASP A N 1
ATOM 1665 C CA . ASP A 1 217 ? 3.297 -0.43 -18.062 1 98.62 217 ASP A CA 1
ATOM 1666 C C . ASP A 1 217 ? 3.291 -0.861 -16.594 1 98.62 217 ASP A C 1
ATOM 1668 O O . ASP A 1 217 ? 4.348 -1.098 -16 1 98.62 217 ASP A O 1
ATOM 1672 N N . ASP A 1 218 ? 2.1 -0.952 -15.984 1 98.75 218 ASP A N 1
ATOM 1673 C CA . ASP A 1 218 ? 2.006 -1.465 -14.625 1 98.75 218 ASP A CA 1
ATOM 1674 C C . ASP A 1 218 ? 2.568 -2.881 -14.531 1 98.75 218 ASP A C 1
ATOM 1676 O O . ASP A 1 218 ? 3.316 -3.197 -13.602 1 98.75 218 ASP A O 1
ATOM 1680 N N . LEU A 1 219 ? 2.189 -3.709 -15.445 1 98.88 219 LEU A N 1
ATOM 1681 C CA . LEU A 1 219 ? 2.615 -5.105 -15.43 1 98.88 219 LEU A CA 1
ATOM 1682 C C . LEU A 1 219 ? 4.117 -5.219 -15.68 1 98.88 219 LEU A C 1
ATOM 1684 O O . LEU A 1 219 ? 4.797 -6.035 -15.055 1 98.88 219 LEU A O 1
ATOM 1688 N N . ARG A 1 220 ? 4.645 -4.406 -16.625 1 98.56 220 ARG A N 1
ATOM 1689 C CA . ARG A 1 220 ? 6.09 -4.379 -16.828 1 98.56 220 ARG A CA 1
ATOM 1690 C C . ARG A 1 220 ? 6.816 -3.996 -15.555 1 98.56 220 ARG A C 1
ATOM 1692 O O . ARG A 1 220 ? 7.859 -4.57 -15.227 1 98.56 220 ARG A O 1
ATOM 1699 N N . GLU A 1 221 ? 6.277 -3.018 -14.852 1 98.69 221 GLU A N 1
ATOM 1700 C CA . GLU A 1 221 ? 6.852 -2.588 -13.578 1 98.69 221 GLU A CA 1
ATOM 1701 C C . GLU A 1 221 ? 6.836 -3.721 -12.555 1 98.69 221 GLU A C 1
ATOM 1703 O O . GLU A 1 221 ? 7.836 -3.963 -11.875 1 98.69 221 GLU A O 1
ATOM 1708 N N . ILE A 1 222 ? 5.707 -4.398 -12.438 1 98.88 222 ILE A N 1
ATOM 1709 C CA . ILE A 1 222 ? 5.57 -5.512 -11.5 1 98.88 222 ILE A CA 1
ATOM 1710 C C . ILE A 1 222 ? 6.59 -6.598 -11.836 1 98.88 222 ILE A C 1
ATOM 1712 O O . ILE A 1 222 ? 7.27 -7.113 -10.953 1 98.88 222 ILE A O 1
ATOM 1716 N N . VAL A 1 223 ? 6.707 -6.906 -13.102 1 98.81 223 VAL A N 1
ATOM 1717 C CA . VAL A 1 223 ? 7.613 -7.953 -13.562 1 98.81 223 VAL A CA 1
ATOM 1718 C C . VAL A 1 223 ? 9.055 -7.562 -13.266 1 98.81 223 VAL A C 1
ATOM 1720 O O . VAL A 1 223 ? 9.82 -8.359 -12.719 1 98.81 223 VAL A O 1
ATOM 1723 N N . ALA A 1 224 ? 9.445 -6.332 -13.57 1 98.25 224 ALA A N 1
ATOM 1724 C CA . ALA A 1 224 ? 10.805 -5.855 -13.328 1 98.25 224 ALA A CA 1
ATOM 1725 C C . ALA A 1 224 ? 11.117 -5.812 -11.836 1 98.25 224 ALA A C 1
ATOM 1727 O O . ALA A 1 224 ? 12.219 -6.188 -11.414 1 98.25 224 ALA A O 1
ATOM 1728 N N . TYR A 1 225 ? 10.18 -5.367 -11.078 1 98.38 225 TYR A N 1
ATOM 1729 C CA . TYR A 1 225 ? 10.328 -5.277 -9.633 1 98.38 225 TYR A CA 1
ATOM 1730 C C . TYR A 1 225 ? 10.562 -6.652 -9.023 1 98.38 225 TYR A C 1
ATOM 1732 O O . TYR A 1 225 ? 11.445 -6.824 -8.18 1 98.38 225 TYR A O 1
ATOM 1740 N N . ALA A 1 226 ? 9.75 -7.566 -9.469 1 98.81 226 ALA A N 1
ATOM 1741 C CA . ALA A 1 226 ? 9.883 -8.945 -9 1 98.81 226 ALA A CA 1
ATOM 1742 C C . ALA A 1 226 ? 11.219 -9.539 -9.414 1 98.81 226 ALA A C 1
ATOM 1744 O O . ALA A 1 226 ? 11.914 -10.156 -8.602 1 98.81 226 ALA A O 1
ATOM 1745 N N . ALA A 1 227 ? 11.602 -9.328 -10.586 1 97.81 227 ALA A N 1
ATOM 1746 C CA . ALA A 1 227 ? 12.844 -9.883 -11.117 1 97.81 227 ALA A CA 1
ATOM 1747 C C . ALA A 1 227 ? 14.055 -9.398 -10.32 1 97.81 227 ALA A C 1
ATOM 1749 O O . ALA A 1 227 ? 14.977 -10.164 -10.047 1 97.81 227 ALA A O 1
ATOM 1750 N N . ALA A 1 228 ? 14.023 -8.148 -9.969 1 96.62 228 ALA A N 1
ATOM 1751 C CA . ALA A 1 228 ? 15.125 -7.551 -9.203 1 96.62 228 ALA A CA 1
ATOM 1752 C C . ALA A 1 228 ? 15.242 -8.195 -7.828 1 96.62 228 ALA A C 1
ATOM 1754 O O . ALA A 1 228 ? 16.25 -8.008 -7.137 1 96.62 228 ALA A O 1
ATOM 1755 N N . ARG A 1 229 ? 14.297 -9.008 -7.496 1 97.75 229 ARG A N 1
ATOM 1756 C CA . ARG A 1 229 ? 14.266 -9.656 -6.191 1 97.75 229 ARG A CA 1
ATOM 1757 C C . ARG A 1 229 ? 14.289 -11.172 -6.336 1 97.75 229 ARG A C 1
ATOM 1759 O O . ARG A 1 229 ? 14 -11.898 -5.379 1 97.75 229 ARG A O 1
ATOM 1766 N N . GLY A 1 230 ? 14.555 -11.633 -7.543 1 97.81 230 GLY A N 1
ATOM 1767 C CA . GLY A 1 230 ? 14.695 -13.062 -7.793 1 97.81 230 GLY A CA 1
ATOM 1768 C C . GLY A 1 230 ? 13.359 -13.773 -7.941 1 97.81 230 GLY A C 1
ATOM 1769 O O . GLY A 1 230 ? 13.273 -14.984 -7.738 1 97.81 230 GLY A O 1
ATOM 1770 N N . ILE A 1 231 ? 12.305 -13.016 -8.258 1 98.81 231 ILE A N 1
ATOM 1771 C CA . ILE A 1 231 ? 10.969 -13.594 -8.344 1 98.81 231 ILE A CA 1
ATOM 1772 C C . ILE A 1 231 ? 10.477 -13.539 -9.789 1 98.81 231 ILE A C 1
ATOM 1774 O O . ILE A 1 231 ? 10.594 -12.508 -10.461 1 98.81 231 ILE A O 1
ATOM 1778 N N . THR A 1 232 ? 9.984 -14.648 -10.258 1 98.88 232 THR A N 1
ATOM 1779 C CA . THR A 1 232 ? 9.344 -14.719 -11.562 1 98.88 232 THR A CA 1
ATOM 1780 C C . THR A 1 232 ? 7.836 -14.562 -11.438 1 98.88 232 THR A C 1
ATOM 1782 O O . THR A 1 232 ? 7.199 -15.234 -10.617 1 98.88 232 THR A O 1
ATOM 1785 N N . VAL A 1 233 ? 7.254 -13.672 -12.227 1 98.94 233 VAL A N 1
ATOM 1786 C CA . VAL A 1 233 ? 5.801 -13.531 -12.273 1 98.94 233 VAL A CA 1
ATOM 1787 C C . VAL A 1 233 ? 5.23 -14.438 -13.359 1 98.94 233 VAL A C 1
ATOM 1789 O O . VAL A 1 233 ? 5.578 -14.305 -14.531 1 98.94 233 VAL A O 1
ATOM 1792 N N . VAL A 1 234 ? 4.41 -15.352 -12.969 1 98.94 234 VAL A N 1
ATOM 1793 C CA . VAL A 1 234 ? 3.721 -16.25 -13.891 1 98.94 234 VAL A CA 1
ATOM 1794 C C . VAL A 1 234 ? 2.264 -15.82 -14.039 1 98.94 234 VAL A C 1
ATOM 1796 O O . VAL A 1 234 ? 1.487 -15.898 -13.086 1 98.94 234 VAL A O 1
ATOM 1799 N N . PRO A 1 235 ? 1.871 -15.359 -15.242 1 98.94 235 PRO A N 1
ATOM 1800 C CA . PRO A 1 235 ? 0.479 -14.938 -15.43 1 98.94 235 PRO A CA 1
ATOM 1801 C C . PRO A 1 235 ? -0.472 -16.125 -15.609 1 98.94 235 PRO A C 1
ATOM 1803 O O . PRO A 1 235 ? -0.095 -17.141 -16.203 1 98.94 235 PRO A O 1
ATOM 1806 N N . GLU A 1 236 ? -1.64 -15.977 -15.117 1 98.94 236 GLU A N 1
ATOM 1807 C CA . GLU A 1 236 ? -2.709 -16.922 -15.445 1 98.94 236 GLU A CA 1
ATOM 1808 C C . GLU A 1 236 ? -3.822 -16.234 -16.234 1 98.94 236 GLU A C 1
ATOM 1810 O O . GLU A 1 236 ? -4.434 -15.273 -15.75 1 98.94 236 GLU A O 1
ATOM 1815 N N . ILE A 1 237 ? -4.027 -16.719 -17.406 1 98.81 237 ILE A N 1
ATOM 1816 C CA . ILE A 1 237 ? -5.168 -16.391 -18.25 1 98.81 237 ILE A CA 1
ATOM 1817 C C . ILE A 1 237 ? -6.066 -17.609 -18.391 1 98.81 237 ILE A C 1
ATOM 1819 O O . ILE A 1 237 ? -5.809 -18.484 -19.219 1 98.81 237 ILE A O 1
ATOM 1823 N N . ASP A 1 238 ? -7.18 -17.594 -17.734 1 98.12 238 ASP A N 1
ATOM 1824 C CA . ASP A 1 238 ? -7.996 -18.797 -17.594 1 98.12 238 ASP A CA 1
ATOM 1825 C C . ASP A 1 238 ? -8.812 -19.062 -18.859 1 98.12 238 ASP A C 1
ATOM 1827 O O . ASP A 1 238 ? -9.391 -18.125 -19.438 1 98.12 238 ASP A O 1
ATOM 1831 N N . LEU A 1 239 ? -8.867 -20.297 -19.312 1 96.88 239 LEU A N 1
ATOM 1832 C CA . LEU A 1 239 ? -9.734 -20.781 -20.375 1 96.88 239 LEU A CA 1
ATOM 1833 C C . LEU A 1 239 ? -9.828 -22.312 -20.344 1 96.88 239 LEU A C 1
ATOM 1835 O O . LEU A 1 239 ? -8.945 -22.969 -19.797 1 96.88 239 LEU A O 1
ATOM 1839 N N . PRO A 1 240 ? -10.766 -22.953 -20.844 1 97.25 240 PRO A N 1
ATOM 1840 C CA . PRO A 1 240 ? -11.93 -22.312 -21.469 1 97.25 240 PRO A CA 1
ATOM 1841 C C . PRO A 1 240 ? -13.008 -21.938 -20.453 1 97.25 240 PRO A C 1
ATOM 1843 O O . PRO A 1 240 ? -13.977 -21.25 -20.797 1 97.25 240 PRO A O 1
ATOM 1846 N N . GLY A 1 241 ? -12.984 -22.516 -19.25 1 97.75 241 GLY A N 1
ATOM 1847 C CA . GLY A 1 241 ? -13.82 -22.062 -18.141 1 97.75 241 GLY A CA 1
ATOM 1848 C C . GLY A 1 241 ? -13.32 -20.766 -17.516 1 97.75 241 GLY A C 1
ATOM 1849 O O . GLY A 1 241 ? -12.305 -20.219 -17.938 1 97.75 241 GLY A O 1
ATOM 1850 N N . HIS A 1 242 ? -14.102 -20.203 -16.531 1 98.38 242 HIS A N 1
ATOM 1851 C CA . HIS A 1 242 ? -13.711 -19.016 -15.797 1 98.38 242 HIS A CA 1
ATOM 1852 C C . HIS A 1 242 ? -13.461 -17.844 -16.75 1 98.38 242 HIS A C 1
ATOM 1854 O O . HIS A 1 242 ? -12.445 -17.141 -16.625 1 98.38 242 HIS A O 1
ATOM 1860 N N . THR A 1 243 ? -14.391 -17.656 -17.719 1 98.62 243 THR A N 1
ATOM 1861 C CA . THR A 1 243 ? -14.141 -16.672 -18.766 1 98.62 243 THR A CA 1
ATOM 1862 C C . THR A 1 243 ? -15.336 -15.742 -18.938 1 98.62 243 THR A C 1
ATOM 1864 O O . THR A 1 243 ? -15.461 -15.062 -19.953 1 98.62 243 THR A O 1
ATOM 1867 N N . GLN A 1 244 ? -16.203 -15.727 -17.969 1 98.75 244 GLN A N 1
ATOM 1868 C CA . GLN A 1 244 ? -17.438 -14.953 -18.156 1 98.75 244 GLN A CA 1
ATOM 1869 C C . GLN A 1 244 ? -17.125 -13.461 -18.297 1 98.75 244 GLN A C 1
ATOM 1871 O O . GLN A 1 244 ? -17.812 -12.742 -19.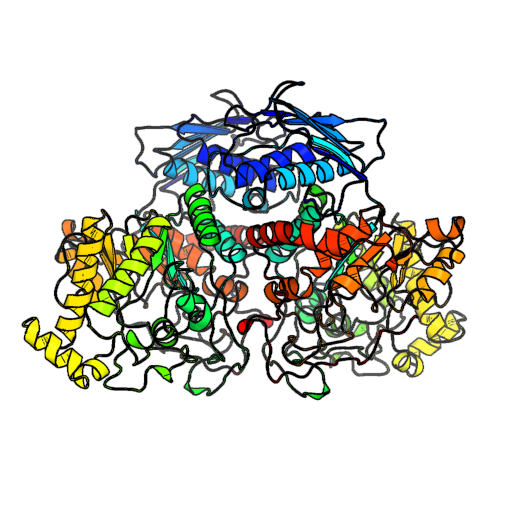016 1 98.75 244 GLN A O 1
ATOM 1876 N N . ALA A 1 245 ? -16.141 -12.93 -17.625 1 98.88 245 ALA A N 1
ATOM 1877 C CA . ALA A 1 245 ? -15.773 -11.523 -17.797 1 98.88 245 ALA A CA 1
ATOM 1878 C C . ALA A 1 245 ? -15.383 -11.227 -19.234 1 98.88 245 ALA A C 1
ATOM 1880 O O . ALA A 1 245 ? -15.742 -10.18 -19.781 1 98.88 245 ALA A O 1
ATOM 1881 N N . ALA A 1 246 ? -14.633 -12.102 -19.859 1 98.88 246 ALA A N 1
ATOM 1882 C CA . ALA A 1 246 ? -14.258 -11.938 -21.266 1 98.88 246 ALA A CA 1
ATOM 1883 C C . ALA A 1 246 ? -15.484 -12 -22.172 1 98.88 246 ALA A C 1
ATOM 1885 O O . ALA A 1 246 ? -15.609 -11.203 -23.094 1 98.88 246 ALA A O 1
ATOM 1886 N N . VAL A 1 247 ? -16.391 -12.969 -21.891 1 98.88 247 VAL A N 1
ATOM 1887 C CA . VAL A 1 247 ? -17.609 -13.125 -22.688 1 98.88 247 VAL A CA 1
ATOM 1888 C C . VAL A 1 247 ? -18.484 -11.883 -22.531 1 98.88 247 VAL A C 1
ATOM 1890 O O . VAL A 1 247 ? -19.109 -11.43 -23.5 1 98.88 247 VAL A O 1
ATOM 1893 N N . ALA A 1 248 ? -18.531 -11.367 -21.328 1 98.81 248 ALA A N 1
ATOM 1894 C CA . ALA A 1 248 ? -19.281 -10.141 -21.109 1 98.81 248 ALA A CA 1
ATOM 1895 C C . ALA A 1 248 ? -18.734 -9 -21.953 1 98.81 248 ALA A C 1
ATOM 1897 O O . ALA A 1 248 ? -19.5 -8.156 -22.438 1 98.81 248 ALA A O 1
ATOM 1898 N N . ALA A 1 249 ? -17.469 -8.953 -22.125 1 98.88 249 ALA A N 1
ATOM 1899 C CA . ALA A 1 249 ? -16.812 -7.918 -22.922 1 98.88 249 ALA A CA 1
ATOM 1900 C C . ALA A 1 249 ? -16.984 -8.172 -24.422 1 98.88 249 ALA A C 1
ATOM 1902 O O . ALA A 1 249 ? -17.219 -7.234 -25.188 1 98.88 249 ALA A O 1
ATOM 1903 N N . TYR A 1 250 ? -16.797 -9.367 -24.797 1 98.88 250 TYR A N 1
ATOM 1904 C CA . TYR A 1 250 ? -16.953 -9.828 -26.172 1 98.88 250 TYR A CA 1
ATOM 1905 C C . TYR A 1 250 ? -17.891 -11.016 -26.25 1 98.88 250 TYR A C 1
ATOM 1907 O O . TYR A 1 250 ? -17.453 -12.164 -26.312 1 98.88 250 TYR A O 1
ATOM 1915 N N . PRO A 1 251 ? -19.141 -10.797 -26.453 1 98.69 251 PRO A N 1
ATOM 1916 C CA . PRO A 1 251 ? -20.172 -11.844 -26.375 1 98.69 251 PRO A CA 1
ATOM 1917 C C . PRO A 1 251 ? -19.953 -12.953 -27.391 1 98.69 251 PRO A C 1
ATOM 1919 O O . PRO A 1 251 ? -20.359 -14.102 -27.156 1 98.69 251 PRO A O 1
ATOM 1922 N N . GLU A 1 252 ? -19.328 -12.68 -28.469 1 98.44 252 GLU A N 1
ATOM 1923 C CA . GLU A 1 252 ? -19.109 -13.648 -29.531 1 98.44 252 GLU A CA 1
ATOM 1924 C C . GLU A 1 252 ? -18.188 -14.773 -29.078 1 98.44 252 GLU A C 1
ATOM 1926 O O . GLU A 1 252 ? -18.094 -15.812 -29.734 1 98.44 252 GLU A O 1
ATOM 1931 N N . LEU A 1 253 ? -17.5 -14.602 -27.922 1 98.81 253 LEU A N 1
ATOM 1932 C CA . LEU A 1 253 ? -16.609 -15.625 -27.391 1 98.81 253 LEU A CA 1
ATOM 1933 C C . LEU A 1 253 ? -17.391 -16.75 -26.734 1 98.81 253 LEU A C 1
ATOM 1935 O O . LEU A 1 253 ? -16.859 -17.828 -26.484 1 98.81 253 LEU A O 1
ATOM 1939 N N . GLY A 1 254 ? -18.656 -16.5 -26.359 1 98.62 254 GLY A N 1
ATOM 1940 C CA . GLY A 1 254 ? -19.484 -17.484 -25.672 1 98.62 254 GLY A CA 1
ATOM 1941 C C . GLY A 1 254 ? -20.312 -18.312 -26.625 1 98.62 254 GLY A C 1
ATOM 1942 O O . GLY A 1 254 ? -20.141 -18.25 -27.844 1 98.62 254 GLY A O 1
ATOM 1943 N N . ASN A 1 255 ? -21.141 -19.172 -26.062 1 98.62 255 ASN A N 1
ATOM 1944 C CA . ASN A 1 255 ? -22.016 -20.031 -26.844 1 98.62 255 ASN A CA 1
ATOM 1945 C C . ASN A 1 255 ? -23.344 -19.344 -27.172 1 98.62 255 ASN A C 1
ATOM 1947 O O . ASN A 1 255 ? -24.375 -19.656 -26.562 1 98.62 255 ASN A O 1
ATOM 1951 N N . THR A 1 256 ? -23.266 -18.562 -28.188 1 98.12 256 THR A N 1
ATOM 1952 C CA . THR A 1 256 ? -24.375 -17.688 -28.547 1 98.12 256 THR A CA 1
ATOM 1953 C C . THR A 1 256 ? -25.578 -18.5 -28.984 1 98.12 256 THR A C 1
ATOM 1955 O O . THR A 1 256 ? -26.703 -17.984 -28.984 1 98.12 256 THR A O 1
ATOM 1958 N N . ASP A 1 257 ? -25.391 -19.719 -29.438 1 98.12 257 ASP A N 1
ATOM 1959 C CA . ASP A 1 257 ? -26.469 -20.562 -29.938 1 98.12 257 ASP A CA 1
ATOM 1960 C C . ASP A 1 257 ? -27.172 -21.281 -28.781 1 98.12 257 ASP A C 1
ATOM 1962 O O . ASP A 1 257 ? -28.125 -22.016 -29.016 1 98.12 257 ASP A O 1
ATOM 1966 N N . VAL A 1 258 ? -26.75 -21.109 -27.578 1 98.19 258 VAL A N 1
ATOM 1967 C CA . VAL A 1 258 ? -27.328 -21.766 -26.406 1 98.19 258 VAL A CA 1
ATOM 1968 C C . VAL A 1 258 ? -27.953 -20.719 -25.484 1 98.19 258 VAL A C 1
ATOM 1970 O O . VAL A 1 258 ? -29 -20.953 -24.891 1 98.19 258 VAL A O 1
ATOM 1973 N N . VAL A 1 259 ? -27.281 -19.594 -25.234 1 97.81 259 VAL A N 1
ATOM 1974 C CA . VAL A 1 259 ? -27.75 -18.531 -24.359 1 97.81 259 VAL A CA 1
ATOM 1975 C C . VAL A 1 259 ? -27.531 -17.172 -25.031 1 97.81 259 VAL A C 1
ATOM 1977 O O . VAL A 1 259 ? -26.75 -17.047 -25.969 1 97.81 259 VAL A O 1
ATOM 1980 N N . ASP A 1 260 ? -28.266 -16.125 -24.578 1 98.25 260 ASP A N 1
ATOM 1981 C CA . ASP A 1 260 ? -28.031 -14.75 -25 1 98.25 260 ASP A CA 1
ATOM 1982 C C . ASP A 1 260 ? -26.781 -14.18 -24.328 1 98.25 260 ASP A C 1
ATOM 1984 O O . ASP A 1 260 ? -26.891 -13.477 -23.312 1 98.25 260 ASP A O 1
ATOM 1988 N N . THR A 1 261 ? -25.672 -14.391 -24.938 1 98.12 261 THR A N 1
ATOM 1989 C CA . THR A 1 261 ? -24.391 -14 -24.344 1 98.12 261 THR A CA 1
ATOM 1990 C C . THR A 1 261 ? -24.281 -12.484 -24.25 1 98.12 261 THR A C 1
ATOM 1992 O O . THR A 1 261 ? -23.531 -11.961 -23.422 1 98.12 261 THR A O 1
ATOM 1995 N N . ALA A 1 262 ? -24.938 -11.766 -25.062 1 97.62 262 ALA A N 1
ATOM 1996 C CA . ALA A 1 262 ? -24.906 -10.305 -25.031 1 97.62 262 ALA A CA 1
ATOM 1997 C C . ALA A 1 262 ? -25.531 -9.766 -23.75 1 97.62 262 ALA A C 1
ATOM 1999 O O . ALA A 1 262 ? -25.25 -8.633 -23.344 1 97.62 262 ALA A O 1
ATOM 2000 N N . ALA A 1 263 ? -26.344 -10.539 -23.141 1 97.94 263 ALA A N 1
ATOM 2001 C CA . ALA A 1 263 ? -27.031 -10.125 -21.922 1 97.94 263 ALA A CA 1
ATOM 2002 C C . ALA A 1 263 ? -26.203 -10.438 -20.688 1 97.94 263 ALA A C 1
ATOM 2004 O O . ALA A 1 263 ? -26.5 -9.969 -19.594 1 97.94 263 ALA A O 1
ATOM 2005 N N . LEU A 1 264 ? -25.156 -11.133 -20.875 1 98.06 264 LEU A N 1
ATOM 2006 C CA . LEU A 1 264 ? -24.328 -11.539 -19.75 1 98.06 264 LEU A CA 1
ATOM 2007 C C . LEU A 1 264 ? -23.5 -10.359 -19.234 1 98.06 264 LEU A C 1
ATOM 2009 O O . LEU A 1 264 ? -22.969 -9.578 -20.031 1 98.06 264 LEU A O 1
ATOM 2013 N N . GLY A 1 265 ? -2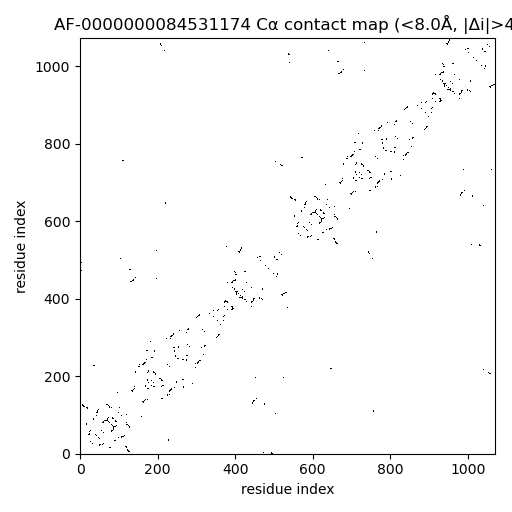3.469 -10.18 -17.922 1 98.38 265 GLY A N 1
ATOM 2014 C CA . GLY A 1 265 ? -22.531 -9.297 -17.266 1 98.38 265 GLY A CA 1
ATOM 2015 C C . GLY A 1 265 ? -21.375 -10.031 -16.625 1 98.38 265 GLY A C 1
ATOM 2016 O O . GLY A 1 265 ? -21.344 -11.266 -16.609 1 98.38 265 GLY A O 1
ATOM 2017 N N . VAL A 1 266 ? -20.406 -9.25 -16.172 1 98.81 266 VAL A N 1
ATOM 2018 C CA . VAL A 1 266 ? -19.359 -9.844 -15.352 1 98.81 266 VAL A CA 1
ATOM 2019 C C . VAL A 1 266 ? -19.969 -10.492 -14.117 1 98.81 266 VAL A C 1
ATOM 2021 O O . VAL A 1 266 ? -20.891 -9.938 -13.508 1 98.81 266 VAL A O 1
ATOM 2024 N N . TRP A 1 267 ? -19.5 -11.633 -13.82 1 98.69 267 TRP A N 1
ATOM 2025 C CA . TRP A 1 267 ? -20.172 -12.453 -12.82 1 98.69 267 TRP A CA 1
ATOM 2026 C C . TRP A 1 267 ? -20.094 -11.82 -11.438 1 98.69 267 TRP A C 1
ATOM 2028 O O . TRP A 1 267 ? -19.016 -11.383 -11.016 1 98.69 267 TRP A O 1
ATOM 2038 N N . THR A 1 268 ? -21.172 -11.789 -10.695 1 98 268 THR A N 1
ATOM 2039 C CA . THR A 1 268 ? -21.266 -11.086 -9.422 1 98 268 THR A CA 1
ATOM 2040 C C . THR A 1 268 ? -21.266 -12.07 -8.258 1 98 268 THR A C 1
ATOM 2042 O O . THR A 1 268 ? -21.344 -11.672 -7.098 1 98 268 THR A O 1
ATOM 2045 N N . ASP A 1 269 ? -21.094 -13.391 -8.609 1 97.12 269 ASP A N 1
ATOM 2046 C CA . ASP A 1 269 ? -21.078 -14.445 -7.602 1 97.12 269 ASP A CA 1
ATOM 2047 C C . ASP A 1 269 ? -19.734 -15.156 -7.566 1 97.12 269 ASP A C 1
ATOM 2049 O O . ASP A 1 269 ? -18.812 -14.805 -8.312 1 97.12 269 ASP A O 1
ATOM 2053 N N . TRP A 1 270 ? -19.562 -16.094 -6.602 1 96.31 270 TRP A N 1
ATOM 2054 C CA . TRP A 1 270 ? -18.359 -16.922 -6.488 1 96.31 270 TRP A CA 1
ATOM 2055 C C . TRP A 1 270 ? -18.641 -18.344 -6.957 1 96.31 270 TRP A C 1
ATOM 2057 O O . TRP A 1 270 ? -19.797 -18.75 -7.059 1 96.31 270 TRP A O 1
ATOM 2067 N N . GLY A 1 271 ? -17.609 -19.031 -7.227 1 94.31 271 GLY A N 1
ATOM 2068 C CA . GLY A 1 271 ? -17.75 -20.422 -7.629 1 94.31 271 GLY A CA 1
ATOM 2069 C C . GLY A 1 271 ? -17.516 -20.641 -9.109 1 94.31 271 GLY A C 1
ATOM 2070 O O . GLY A 1 271 ? -16.609 -20.047 -9.695 1 94.31 271 GLY A O 1
ATOM 2071 N N . VAL A 1 272 ? -18.328 -21.531 -9.688 1 96.19 272 VAL A N 1
ATOM 2072 C CA . VAL A 1 272 ? -18.109 -21.953 -11.062 1 96.19 272 VAL A CA 1
ATOM 2073 C C . VAL A 1 272 ? -19.234 -21.438 -11.953 1 96.19 272 VAL A C 1
ATOM 2075 O O . VAL A 1 272 ? -20.391 -21.828 -11.773 1 96.19 272 VAL A O 1
ATOM 2078 N N . SER A 1 273 ? -18.875 -20.609 -12.828 1 97.31 273 SER A N 1
ATOM 2079 C CA . SER A 1 273 ? -19.844 -20.156 -13.82 1 97.31 273 SER A CA 1
ATOM 2080 C C . SER A 1 273 ? -20.094 -21.219 -14.875 1 97.31 273 SER A C 1
ATOM 2082 O O . SER A 1 273 ? -19.172 -21.922 -15.289 1 97.31 273 SER A O 1
ATOM 2084 N N . HIS A 1 274 ? -21.344 -21.25 -15.359 1 97.38 274 HIS A N 1
ATOM 2085 C CA . HIS A 1 274 ? -21.688 -22.188 -16.406 1 97.38 274 HIS A CA 1
ATOM 2086 C C . HIS A 1 274 ? -21.453 -21.594 -17.797 1 97.38 274 HIS A C 1
ATOM 2088 O O . HIS A 1 274 ? -21.562 -22.297 -18.797 1 97.38 274 HIS A O 1
ATOM 2094 N N . HIS A 1 275 ? -21.125 -20.359 -17.797 1 98.06 275 HIS A N 1
ATOM 2095 C CA . HIS A 1 275 ? -20.859 -19.703 -19.078 1 98.06 275 HIS A CA 1
ATOM 2096 C C . HIS A 1 275 ? -19.391 -19.859 -19.469 1 98.06 275 HIS A C 1
ATOM 2098 O O . HIS A 1 275 ? -18.516 -19.234 -18.859 1 98.06 275 HIS A O 1
ATOM 2104 N N . VAL A 1 276 ? -19.125 -20.688 -20.5 1 98.12 276 VAL A N 1
ATOM 2105 C CA . VAL A 1 276 ? -17.766 -21.016 -20.906 1 98.12 276 VAL A CA 1
ATOM 2106 C C . VAL A 1 276 ? -17.547 -20.578 -22.359 1 98.12 276 VAL A C 1
ATOM 2108 O O . VAL A 1 276 ? -18.5 -20.203 -23.047 1 98.12 276 VAL A O 1
ATOM 2111 N N . LEU A 1 277 ? -16.344 -20.562 -22.844 1 98.56 277 LEU A N 1
ATOM 2112 C CA . LEU A 1 277 ? -16 -20.188 -24.219 1 98.56 277 LEU A CA 1
ATOM 2113 C C . LEU A 1 277 ? -16.609 -21.172 -25.203 1 98.56 277 LEU A C 1
ATOM 2115 O O . LEU A 1 277 ? -16.734 -22.359 -24.906 1 98.56 277 LEU A O 1
ATOM 2119 N N . ASN A 1 278 ? -16.984 -20.625 -26.375 1 98.44 278 ASN A N 1
ATOM 2120 C CA . ASN A 1 278 ? -17.25 -21.547 -27.469 1 98.44 278 ASN A CA 1
ATOM 2121 C C . ASN A 1 278 ? -15.953 -22.078 -28.078 1 98.44 278 ASN A C 1
ATOM 2123 O O . ASN A 1 278 ? -14.867 -21.672 -27.688 1 98.44 278 ASN A O 1
ATOM 2127 N N . ALA A 1 279 ? -16.047 -23.062 -28.922 1 97.62 279 ALA A N 1
ATOM 2128 C CA . ALA A 1 279 ? -14.859 -23.75 -29.438 1 97.62 279 ALA A CA 1
ATOM 2129 C C . ALA A 1 279 ? -14.602 -23.406 -30.891 1 97.62 279 ALA A C 1
ATOM 2131 O O . ALA A 1 279 ? -14.094 -24.219 -31.656 1 97.62 279 ALA A O 1
ATOM 2132 N N . SER A 1 280 ? -14.906 -22.188 -31.297 1 97.81 280 SER A N 1
ATOM 2133 C CA . SER A 1 280 ? -14.742 -21.781 -32.688 1 97.81 280 SER A CA 1
ATOM 2134 C C . SER A 1 280 ? -13.297 -21.391 -32.969 1 97.81 280 SER A C 1
ATOM 2136 O O . SER A 1 280 ? -12.516 -21.125 -32.062 1 97.81 280 SER A O 1
ATOM 2138 N N . GLU A 1 281 ? -12.969 -21.328 -34.25 1 97.69 281 GLU A N 1
ATOM 2139 C CA . GLU A 1 281 ? -11.656 -20.875 -34.688 1 97.69 281 GLU A CA 1
ATOM 2140 C C . GLU A 1 281 ? -11.445 -19.406 -34.312 1 97.69 281 GLU A C 1
ATOM 2142 O O . GLU A 1 281 ? -10.32 -18.984 -34.031 1 97.69 281 GLU A O 1
ATOM 2147 N N . GLU A 1 282 ? -12.516 -18.656 -34.406 1 98.12 282 GLU A N 1
ATOM 2148 C CA . GLU A 1 282 ? -12.438 -17.234 -34.062 1 98.12 282 GLU A CA 1
ATOM 2149 C C . GLU A 1 282 ? -12.039 -17.031 -32.594 1 98.12 282 GLU A C 1
ATOM 2151 O O . GLU A 1 282 ? -11.25 -16.141 -32.281 1 98.12 282 GLU A O 1
ATOM 2156 N N . THR A 1 283 ? -12.586 -17.828 -31.75 1 98.5 283 THR A N 1
ATOM 2157 C CA . THR A 1 283 ? -12.25 -17.766 -30.328 1 98.5 283 THR A CA 1
ATOM 2158 C C . THR A 1 283 ? -10.789 -18.125 -30.094 1 98.5 283 THR A C 1
ATOM 2160 O O . THR A 1 283 ? -10.102 -17.484 -29.297 1 98.5 283 THR A O 1
ATOM 2163 N N . LEU A 1 284 ? -10.297 -19.172 -30.781 1 98.44 284 LEU A N 1
ATOM 2164 C CA . LEU A 1 284 ? -8.883 -19.547 -30.688 1 98.44 284 LEU A CA 1
ATOM 2165 C C . LEU A 1 284 ? -7.992 -18.391 -31.125 1 98.44 284 LEU A C 1
ATOM 2167 O O . LEU A 1 284 ? -7.02 -18.062 -30.438 1 98.44 284 LEU A O 1
ATOM 2171 N N . ARG A 1 285 ? -8.367 -17.719 -32.219 1 98.62 285 ARG A N 1
ATOM 2172 C CA . ARG A 1 285 ? -7.582 -16.594 -32.75 1 98.62 285 ARG A CA 1
ATOM 2173 C C . ARG A 1 285 ? -7.605 -15.422 -31.766 1 98.62 285 ARG A C 1
ATOM 2175 O O . ARG A 1 285 ? -6.605 -14.719 -31.609 1 98.62 285 ARG A O 1
ATOM 2182 N N . PHE A 1 286 ? -8.758 -15.211 -31.219 1 98.75 286 PHE A N 1
ATOM 2183 C CA . PHE A 1 286 ? -8.891 -14.148 -30.219 1 98.75 286 PHE A CA 1
ATOM 2184 C C . PHE A 1 286 ? -7.891 -14.336 -29.094 1 98.75 286 PHE A C 1
ATOM 2186 O O . PHE A 1 286 ? -7.133 -13.422 -28.766 1 98.75 286 PHE A O 1
ATOM 2193 N N . PHE A 1 287 ? -7.805 -15.461 -28.5 1 98.81 287 PHE A N 1
ATOM 2194 C CA . PHE A 1 287 ? -6.953 -15.703 -27.328 1 98.81 287 PHE A CA 1
ATOM 2195 C C . PHE A 1 287 ? -5.488 -15.812 -27.75 1 98.81 287 PHE A C 1
ATOM 2197 O O . PHE A 1 287 ? -4.59 -15.531 -26.953 1 98.81 287 PHE A O 1
ATOM 2204 N N . GLU A 1 288 ? -5.219 -16.281 -29.047 1 98.81 288 GLU A N 1
ATOM 2205 C CA . GLU A 1 288 ? -3.855 -16.125 -29.547 1 98.81 288 GLU A CA 1
ATOM 2206 C C . GLU A 1 288 ? -3.414 -14.664 -29.5 1 98.81 288 GLU A C 1
ATOM 2208 O O . GLU A 1 288 ? -2.287 -14.359 -29.109 1 98.81 288 GLU A O 1
ATOM 2213 N N . GLY A 1 289 ? -4.344 -13.797 -29.906 1 98.81 289 GLY A N 1
ATOM 2214 C CA . GLY A 1 289 ? -4.059 -12.367 -29.844 1 98.81 289 GLY A CA 1
ATOM 2215 C C . GLY A 1 289 ? -3.807 -11.867 -28.438 1 98.81 289 GLY A C 1
ATOM 2216 O O . GLY A 1 289 ? -2.887 -11.086 -28.203 1 98.81 289 GLY A O 1
ATOM 2217 N N . VAL A 1 290 ? -4.617 -12.297 -27.469 1 98.88 290 VAL A N 1
ATOM 2218 C CA . VAL A 1 290 ? -4.43 -11.953 -26.062 1 98.88 290 VAL A CA 1
ATOM 2219 C C . VAL A 1 290 ? -3.059 -12.43 -25.594 1 98.88 290 VAL A C 1
ATOM 2221 O O . VAL A 1 290 ? -2.295 -11.656 -25 1 98.88 290 VAL A O 1
ATOM 2224 N N . LEU A 1 291 ? -2.703 -13.656 -25.891 1 98.88 291 LEU A N 1
ATOM 2225 C CA . LEU A 1 291 ? -1.481 -14.281 -25.391 1 98.88 291 LEU A CA 1
ATOM 2226 C C . LEU A 1 291 ? -0.251 -13.648 -26.047 1 98.88 291 LEU A C 1
ATOM 2228 O O . LEU A 1 291 ? 0.811 -13.578 -25.422 1 98.88 291 LEU A O 1
ATOM 2232 N N . GLU A 1 292 ? -0.383 -13.18 -27.312 1 98.81 292 GLU A N 1
ATOM 2233 C CA . GLU A 1 292 ? 0.729 -12.469 -27.938 1 98.81 292 GLU A CA 1
ATOM 2234 C C . GLU A 1 292 ? 1.17 -11.281 -27.078 1 98.81 292 GLU A C 1
ATOM 2236 O O . GLU A 1 292 ? 2.363 -11.094 -26.828 1 98.81 292 GLU A O 1
ATOM 2241 N N . GLU A 1 293 ? 0.229 -10.562 -26.594 1 98.88 293 GLU A N 1
ATOM 2242 C CA . GLU A 1 293 ? 0.567 -9.414 -25.75 1 98.88 293 GLU A CA 1
ATOM 2243 C C . GLU A 1 293 ? 1.026 -9.859 -24.359 1 98.88 293 GLU A C 1
ATOM 2245 O O . GLU A 1 293 ? 1.939 -9.266 -23.781 1 98.88 293 GLU A O 1
ATOM 2250 N N . VAL A 1 294 ? 0.443 -10.906 -23.828 1 98.88 294 VAL A N 1
ATOM 2251 C CA . VAL A 1 294 ? 0.829 -11.43 -22.531 1 98.88 294 VAL A CA 1
ATOM 2252 C C . VAL A 1 294 ? 2.287 -11.891 -22.562 1 98.88 294 VAL A C 1
ATOM 2254 O O . VAL A 1 294 ? 3.045 -11.641 -21.625 1 98.88 294 VAL A O 1
ATOM 2257 N N . LEU A 1 295 ? 2.717 -12.516 -23.656 1 98.81 295 LEU A N 1
ATOM 2258 C CA . LEU A 1 295 ? 4.078 -13.023 -23.766 1 98.81 295 LEU A CA 1
ATOM 2259 C C . LEU A 1 295 ? 5.082 -11.875 -23.844 1 98.81 295 LEU A C 1
ATOM 2261 O O . LEU A 1 295 ? 6.227 -12.016 -23.406 1 98.81 295 LEU A O 1
ATOM 2265 N N . GLU A 1 296 ? 4.641 -10.742 -24.359 1 98.38 296 GLU A N 1
ATOM 2266 C CA . GLU A 1 296 ? 5.508 -9.57 -24.391 1 98.38 296 GLU A CA 1
ATOM 2267 C C . GLU A 1 296 ? 5.719 -8.992 -23 1 98.38 296 GLU A C 1
ATOM 2269 O O . GLU A 1 296 ? 6.789 -8.469 -22.688 1 98.38 296 GLU A O 1
ATOM 2274 N N . LEU A 1 297 ? 4.773 -9.141 -22.156 1 98.62 297 LEU A N 1
ATOM 2275 C CA . LEU A 1 297 ? 4.777 -8.531 -20.828 1 98.62 297 LEU A CA 1
ATOM 2276 C C . LEU A 1 297 ? 5.496 -9.422 -19.812 1 98.62 297 LEU A C 1
ATOM 2278 O O . LEU A 1 297 ? 6.117 -8.93 -18.875 1 98.62 297 LEU A O 1
ATOM 2282 N N . PHE A 1 298 ? 5.379 -10.703 -20 1 98.81 298 PHE A N 1
ATOM 2283 C CA . PHE A 1 298 ? 5.863 -11.648 -19 1 98.81 298 PHE A CA 1
ATOM 2284 C C . PHE A 1 298 ? 6.941 -12.555 -19.594 1 98.81 298 PHE A C 1
ATOM 2286 O O . PHE A 1 298 ? 6.652 -13.406 -20.422 1 98.81 298 PHE A O 1
ATOM 2293 N N . PRO A 1 299 ? 8.117 -12.453 -19.141 1 98.38 299 PRO A N 1
ATOM 2294 C CA . PRO A 1 299 ? 9.211 -13.266 -19.688 1 98.38 299 PRO A CA 1
ATOM 2295 C C . PRO A 1 299 ? 9.25 -14.672 -19.109 1 98.38 299 PRO A C 1
ATOM 2297 O O . PRO A 1 299 ? 10.148 -15.453 -19.422 1 98.38 299 PRO A O 1
ATOM 2300 N N . SER A 1 300 ? 8.32 -15.047 -18.25 1 98.62 300 SER A N 1
ATOM 2301 C CA . SER A 1 300 ? 8.297 -16.359 -17.625 1 98.62 300 SER A CA 1
ATOM 2302 C C . SER A 1 300 ? 8.289 -17.469 -18.656 1 98.62 300 SER A C 1
ATOM 2304 O O . SER A 1 300 ? 7.68 -17.328 -19.719 1 98.62 300 SER A O 1
ATOM 2306 N N . GLU A 1 301 ? 8.945 -18.531 -18.297 1 98.06 301 GLU A N 1
ATOM 2307 C CA . GLU A 1 301 ? 8.906 -19.734 -19.125 1 98.06 301 GLU A CA 1
ATOM 2308 C C . GLU A 1 301 ? 7.508 -20.344 -19.141 1 98.06 301 GLU A C 1
ATOM 2310 O O . GLU A 1 301 ? 7.016 -20.75 -20.203 1 98.06 301 GLU A O 1
ATOM 2315 N N . PHE A 1 302 ? 6.867 -20.344 -18.047 1 98.62 302 PHE A N 1
ATOM 2316 C CA . PHE A 1 302 ? 5.547 -20.938 -17.891 1 98.62 302 PHE A CA 1
ATOM 2317 C C . PHE A 1 302 ? 4.457 -19.891 -18.062 1 98.62 302 PHE A C 1
ATOM 2319 O O . PHE A 1 302 ? 4.602 -18.75 -17.594 1 98.62 302 PHE A O 1
ATOM 2326 N N . ILE A 1 303 ? 3.418 -20.25 -18.719 1 98.81 303 ILE A N 1
ATOM 2327 C CA . ILE A 1 303 ? 2.168 -19.5 -18.812 1 98.81 303 ILE A CA 1
ATOM 2328 C C . ILE A 1 303 ? 1.014 -20.375 -18.312 1 98.81 303 ILE A C 1
ATOM 2330 O O . ILE A 1 303 ? 0.791 -21.469 -18.828 1 98.81 303 ILE A O 1
ATOM 2334 N N . HIS A 1 304 ? 0.289 -19.891 -17.312 1 98.88 304 HIS A N 1
ATOM 2335 C CA . HIS A 1 304 ? -0.806 -20.672 -16.734 1 98.88 304 HIS A CA 1
ATOM 2336 C C . HIS A 1 304 ? -2.113 -20.391 -17.469 1 98.88 304 HIS A C 1
ATOM 2338 O O . HIS A 1 304 ? -2.516 -19.234 -17.625 1 98.88 304 HIS A O 1
ATOM 2344 N N . LEU A 1 305 ? -2.811 -21.438 -17.891 1 98.25 305 LEU A N 1
ATOM 2345 C CA . LEU A 1 305 ? -4.027 -21.234 -18.656 1 98.25 305 LEU A CA 1
ATOM 2346 C C . LEU A 1 305 ? -5.238 -21.828 -17.953 1 98.25 305 LEU A C 1
ATOM 2348 O O . LEU A 1 305 ? -6.301 -21.984 -18.547 1 98.25 305 LEU A O 1
ATOM 2352 N N . GLY A 1 306 ? -5.039 -22.172 -16.719 1 97.94 306 GLY A N 1
ATOM 2353 C CA . GLY A 1 306 ? -6.129 -22.719 -15.93 1 97.94 306 GLY A CA 1
ATOM 2354 C C . GLY A 1 306 ? -6.535 -24.109 -16.359 1 97.94 306 GLY A C 1
ATOM 2355 O O . GLY A 1 306 ? -5.801 -25.078 -16.125 1 97.94 306 GLY A O 1
ATOM 2356 N N . GLY A 1 307 ? -7.672 -24.188 -17.016 1 96.12 307 GLY A N 1
ATOM 2357 C CA . GLY A 1 307 ? -8.188 -25.469 -17.484 1 96.12 307 GLY A CA 1
ATOM 2358 C C . GLY A 1 307 ? -9.055 -26.172 -16.469 1 96.12 307 GLY A C 1
ATOM 2359 O O . GLY A 1 307 ? -9.477 -27.312 -16.672 1 96.12 307 GLY A O 1
ATOM 2360 N N . ASP A 1 308 ? -9.305 -25.516 -15.359 1 95.31 308 ASP A N 1
ATOM 2361 C CA . ASP A 1 308 ? -10.047 -26.156 -14.273 1 95.31 308 ASP A CA 1
ATOM 2362 C C . ASP A 1 308 ? -11.539 -25.828 -14.367 1 95.31 308 ASP A C 1
ATOM 2364 O O . ASP A 1 308 ? -11.93 -24.828 -14.961 1 95.31 308 ASP A O 1
ATOM 2368 N N . GLU A 1 309 ? -12.375 -26.703 -13.836 1 95.12 309 GLU A N 1
ATOM 2369 C CA . GLU A 1 309 ? -13.789 -26.484 -13.547 1 95.12 309 GLU A CA 1
ATOM 2370 C C . GLU A 1 309 ? -14.508 -25.875 -14.75 1 95.12 309 GLU A C 1
ATOM 2372 O O . GLU A 1 309 ? -15.188 -24.859 -14.617 1 95.12 309 GLU A O 1
ATOM 2377 N N . CYS A 1 310 ? -14.43 -26.516 -15.883 1 96.62 310 CYS A N 1
ATOM 2378 C CA . CYS A 1 310 ? -15.141 -26.109 -17.094 1 96.62 310 CYS A CA 1
ATOM 2379 C C . CYS A 1 310 ? -16.375 -26.969 -17.312 1 96.62 310 CYS A C 1
ATOM 2381 O O . CYS A 1 310 ? -16.297 -28.031 -17.938 1 96.62 310 CYS A O 1
ATOM 2383 N N . PRO A 1 311 ? -17.516 -26.469 -16.906 1 97.44 311 PRO A N 1
ATOM 2384 C CA . PRO A 1 311 ? -18.734 -27.234 -17.141 1 97.44 311 PRO A CA 1
ATOM 2385 C C . PRO A 1 311 ? -19 -27.5 -18.609 1 97.44 311 PRO A C 1
ATOM 2387 O O . PRO A 1 311 ? -18.75 -26.641 -19.453 1 97.44 311 PRO A O 1
ATOM 2390 N N . LYS A 1 312 ? -19.609 -28.703 -18.875 1 97.31 312 LYS A N 1
ATOM 2391 C CA . LYS A 1 312 ? -19.734 -29.141 -20.266 1 97.31 312 LYS A CA 1
ATOM 2392 C C . LYS A 1 312 ? -21.156 -28.922 -20.781 1 97.31 312 LYS A C 1
ATOM 2394 O O . LYS A 1 312 ? -21.422 -29.125 -21.969 1 97.31 312 LYS A O 1
ATOM 2399 N N . GLU A 1 313 ? -22.062 -28.406 -19.953 1 97.88 313 GLU A N 1
ATOM 2400 C CA . GLU A 1 313 ? -23.469 -28.344 -20.281 1 97.88 313 GLU A CA 1
ATOM 2401 C C . GLU A 1 313 ? -23.719 -27.484 -21.516 1 97.88 313 GLU A C 1
ATOM 2403 O O . GLU A 1 313 ? -24.469 -27.875 -22.422 1 97.88 313 GLU A O 1
ATOM 2408 N N . GLN A 1 314 ? -23.078 -26.375 -21.609 1 98.19 314 GLN A N 1
ATOM 2409 C CA . GLN A 1 314 ? -23.312 -25.5 -22.766 1 98.19 314 GLN A CA 1
ATOM 2410 C C . GLN A 1 314 ? -22.812 -26.156 -24.047 1 98.19 314 GLN A C 1
ATOM 2412 O O . GLN A 1 314 ? -23.406 -25.984 -25.109 1 98.19 314 GLN A O 1
ATOM 2417 N N . TRP A 1 315 ? -21.734 -26.859 -24 1 98.38 315 TRP A N 1
ATOM 2418 C CA . TRP A 1 315 ? -21.219 -27.531 -25.188 1 98.38 315 TRP A CA 1
ATOM 2419 C C . TRP A 1 315 ? -22.125 -28.672 -25.609 1 98.38 315 TRP A C 1
ATOM 2421 O O . TRP A 1 315 ? -22.297 -28.938 -26.797 1 98.38 315 TRP A O 1
ATOM 2431 N N . LYS A 1 316 ? -22.672 -29.359 -24.609 1 98.44 316 LYS A N 1
ATOM 2432 C CA . LYS A 1 316 ? -23.625 -30.438 -24.906 1 98.44 316 LYS A CA 1
ATOM 2433 C C . LYS A 1 316 ? -24.859 -29.891 -25.609 1 98.44 316 LYS A C 1
ATOM 2435 O O . LYS A 1 316 ? -25.406 -30.531 -26.516 1 98.44 316 LYS A O 1
ATOM 2440 N N . ASP A 1 317 ? -25.234 -28.719 -25.25 1 98.44 317 ASP A N 1
ATOM 2441 C CA . ASP A 1 317 ? -26.453 -28.125 -25.781 1 98.44 317 ASP A CA 1
ATOM 2442 C C . ASP A 1 317 ? -26.188 -27.312 -27.031 1 98.44 317 ASP A C 1
ATOM 2444 O O . ASP A 1 317 ? -27.109 -26.906 -27.734 1 98.44 317 ASP A O 1
ATOM 2448 N N . SER A 1 318 ? -24.984 -27.047 -27.406 1 98.62 318 SER A N 1
ATOM 2449 C CA . SER A 1 318 ? -24.594 -26.203 -28.531 1 98.62 318 SER A CA 1
ATOM 2450 C C . SER A 1 318 ? -24.469 -27.016 -29.812 1 98.62 318 SER A C 1
ATOM 2452 O O . SER A 1 318 ? -23.531 -27.812 -29.969 1 98.62 318 SER A O 1
ATOM 2454 N N . PRO A 1 319 ? -25.297 -26.688 -30.766 1 98.38 319 PRO A N 1
ATOM 2455 C CA . PRO A 1 319 ? -25.109 -27.344 -32.062 1 98.38 319 PRO A CA 1
ATOM 2456 C C . PRO A 1 319 ? -23.75 -27.047 -32.688 1 98.38 319 PRO A C 1
ATOM 2458 O O . PRO A 1 319 ? -23.141 -27.938 -33.281 1 98.38 319 PRO A O 1
ATOM 2461 N N . ALA A 1 320 ? -23.266 -25.922 -32.5 1 98.31 320 ALA A N 1
ATOM 2462 C CA . ALA A 1 320 ? -21.984 -25.547 -33.062 1 98.31 320 ALA A CA 1
ATOM 2463 C C . ALA A 1 320 ? -20.844 -26.344 -32.406 1 98.31 320 ALA A C 1
ATOM 2465 O O . ALA A 1 320 ? -19.938 -26.812 -33.094 1 98.31 320 ALA A O 1
ATOM 2466 N N . ALA A 1 321 ? -20.891 -26.531 -31.109 1 98.44 321 ALA A N 1
ATOM 2467 C CA . ALA A 1 321 ? -19.859 -27.297 -30.422 1 98.44 321 ALA A CA 1
ATOM 2468 C C . ALA A 1 321 ? -19.922 -28.766 -30.828 1 98.44 321 ALA A C 1
ATOM 2470 O O . ALA A 1 321 ? -18.875 -29.391 -31.031 1 98.44 321 ALA A O 1
ATOM 2471 N N . GLN A 1 322 ? -21.141 -29.25 -30.906 1 98.38 322 GLN A N 1
ATOM 2472 C CA . GLN A 1 322 ? -21.312 -30.641 -31.297 1 98.38 322 GLN A CA 1
ATOM 2473 C C . GLN A 1 322 ? -20.812 -30.859 -32.719 1 98.38 322 GLN A C 1
ATOM 2475 O O . GLN A 1 322 ? -20.219 -31.906 -33.031 1 98.38 322 GLN A O 1
ATOM 2480 N N . ALA A 1 323 ? -21.062 -29.922 -33.562 1 98.31 323 ALA A N 1
ATOM 2481 C CA . ALA A 1 323 ? -20.547 -30 -34.906 1 98.31 323 ALA A CA 1
ATOM 2482 C C . ALA A 1 323 ? -19.016 -30.016 -34.938 1 98.31 323 ALA A C 1
ATOM 2484 O O . ALA A 1 323 ? -18.391 -30.719 -35.719 1 98.31 323 ALA A O 1
ATOM 2485 N N . ARG A 1 324 ? -18.438 -29.203 -34.094 1 97.69 324 ARG A N 1
ATOM 2486 C CA . ARG A 1 324 ? -16.984 -29.125 -34 1 97.69 324 ARG A CA 1
ATOM 2487 C C . ARG A 1 324 ? -16.406 -30.453 -33.531 1 97.69 324 ARG A C 1
ATOM 2489 O O . ARG A 1 324 ? -15.375 -30.906 -34.031 1 97.69 324 ARG A O 1
ATOM 2496 N N . ILE A 1 325 ? -16.969 -31.078 -32.594 1 98 325 ILE A N 1
ATOM 2497 C CA . ILE A 1 325 ? -16.562 -32.375 -32.062 1 98 325 ILE A CA 1
ATOM 2498 C C . ILE A 1 325 ? -16.531 -33.406 -33.188 1 98 325 ILE A C 1
ATOM 2500 O O . ILE A 1 325 ? -15.547 -34.125 -33.344 1 98 325 ILE A O 1
ATOM 2504 N N . ARG A 1 326 ? -17.547 -33.344 -34 1 98.06 326 ARG A N 1
ATOM 2505 C CA . ARG A 1 326 ? -17.625 -34.281 -35.125 1 98.06 326 ARG A CA 1
ATOM 2506 C C . ARG A 1 326 ? -16.547 -33.969 -36.156 1 98.06 326 ARG A C 1
ATOM 2508 O O . ARG A 1 326 ? -15.875 -34.875 -36.656 1 98.06 326 ARG A O 1
ATOM 2515 N N . GLU A 1 327 ? -16.484 -32.781 -36.406 1 97.94 327 GLU A N 1
ATOM 2516 C CA . GLU A 1 327 ? -15.508 -32.344 -37.406 1 97.94 327 GLU A CA 1
ATOM 2517 C C . GLU A 1 327 ? -14.094 -32.75 -37.031 1 97.94 327 GLU A C 1
ATOM 2519 O O . GLU A 1 327 ? -13.297 -33.156 -37.875 1 97.94 327 GLU A O 1
ATOM 2524 N N . LEU A 1 328 ? -13.82 -32.688 -35.75 1 96.62 328 LEU A N 1
ATOM 2525 C CA . LEU A 1 328 ? -12.461 -32.938 -35.25 1 96.62 328 LEU A CA 1
ATOM 2526 C C . LEU A 1 328 ? -12.266 -34.375 -34.875 1 96.62 328 LEU A C 1
ATOM 2528 O O . LEU A 1 328 ? -11.156 -34.812 -34.531 1 96.62 328 LEU A O 1
ATOM 2532 N N . GLY A 1 329 ? -13.344 -35.125 -34.969 1 97.31 329 GLY A N 1
ATOM 2533 C CA . GLY A 1 329 ? -13.273 -36.562 -34.656 1 97.31 329 GLY A CA 1
ATOM 2534 C C . GLY A 1 329 ? -13.062 -36.812 -33.156 1 97.31 329 GLY A C 1
ATOM 2535 O O . GLY A 1 329 ? -12.344 -37.719 -32.781 1 97.31 329 GLY A O 1
ATOM 2536 N N . LEU A 1 330 ? -13.617 -35.969 -32.344 1 96.5 330 LEU A N 1
ATOM 2537 C CA . LEU A 1 330 ? -13.492 -36.094 -30.891 1 96.5 330 LEU A CA 1
ATOM 2538 C C . LEU A 1 330 ? -14.617 -36.938 -30.312 1 96.5 330 LEU A C 1
ATOM 2540 O O . LEU A 1 330 ? -15.688 -37.031 -30.922 1 96.5 330 LEU A O 1
ATOM 2544 N N . ALA A 1 331 ? -14.352 -37.531 -29.188 1 95.75 331 ALA A N 1
ATOM 2545 C CA . ALA A 1 331 ? -15.328 -38.469 -28.625 1 95.75 331 ALA A CA 1
ATOM 2546 C C . ALA A 1 331 ? -16.453 -37.719 -27.922 1 95.75 331 ALA A C 1
ATOM 2548 O O . ALA A 1 331 ? -17.594 -38.188 -27.906 1 95.75 331 ALA A O 1
ATOM 2549 N N . ASN A 1 332 ? -16.141 -36.656 -27.219 1 95.94 332 ASN A N 1
ATOM 2550 C CA . ASN A 1 332 ? -17.109 -35.938 -26.391 1 95.94 332 ASN A CA 1
ATOM 2551 C C . ASN A 1 332 ? -16.609 -34.562 -26 1 95.94 332 ASN A C 1
ATOM 2553 O O . ASN A 1 332 ? -15.641 -34.062 -26.578 1 95.94 332 ASN A O 1
ATOM 2557 N N . GLU A 1 333 ? -17.312 -33.844 -25.125 1 96.31 333 GLU A N 1
ATOM 2558 C CA . GLU A 1 333 ? -17 -32.469 -24.703 1 96.31 333 GLU A CA 1
ATOM 2559 C C . GLU A 1 333 ? -15.719 -32.438 -23.891 1 96.31 333 GLU A C 1
ATOM 2561 O O . GLU A 1 333 ? -15.008 -31.422 -23.906 1 96.31 333 GLU A O 1
ATOM 2566 N N . ASP A 1 334 ? -15.391 -33.438 -23.188 1 94.56 334 ASP A N 1
ATOM 2567 C CA . ASP A 1 334 ? -14.117 -33.469 -22.469 1 94.56 334 ASP A CA 1
ATOM 2568 C C . ASP A 1 334 ? -12.938 -33.469 -23.438 1 94.56 334 ASP A C 1
ATOM 2570 O O . ASP A 1 334 ? -11.938 -32.781 -23.203 1 94.56 334 ASP A O 1
ATOM 2574 N N . GLU A 1 335 ? -13.07 -34.25 -24.469 1 94.81 335 GLU A N 1
ATOM 2575 C CA . GLU A 1 335 ? -12.023 -34.25 -25.484 1 94.81 335 GLU A CA 1
ATOM 2576 C C . GLU A 1 335 ? -11.969 -32.906 -26.203 1 94.81 335 GLU A C 1
ATOM 2578 O O . GLU A 1 335 ? -10.906 -32.469 -26.672 1 94.81 335 GLU A O 1
ATOM 2583 N N . LEU A 1 336 ? -13.148 -32.25 -26.297 1 96.19 336 LEU A N 1
ATOM 2584 C CA . LEU A 1 336 ? -13.148 -30.891 -26.875 1 96.19 336 LEU A CA 1
ATOM 2585 C C . LEU A 1 336 ? -12.305 -29.953 -26.031 1 96.19 336 LEU A C 1
ATOM 2587 O O . LEU A 1 336 ? -11.531 -29.156 -26.562 1 96.19 336 LEU A O 1
ATOM 2591 N N . GLN A 1 337 ? -12.43 -30 -24.734 1 95.62 337 GLN A N 1
ATOM 2592 C CA . GLN A 1 337 ? -11.594 -29.203 -23.844 1 95.62 337 GLN A CA 1
ATOM 2593 C C . GLN A 1 337 ? -10.117 -29.516 -24.047 1 95.62 337 GLN A C 1
ATOM 2595 O O . GLN A 1 337 ? -9.281 -28.609 -24.109 1 95.62 337 GLN A O 1
ATOM 2600 N N . SER A 1 338 ? -9.82 -30.781 -24.109 1 93.88 338 SER A N 1
ATOM 2601 C CA . SER A 1 338 ? -8.438 -31.203 -24.344 1 93.88 338 SER A CA 1
ATOM 2602 C C . SER A 1 338 ? -7.895 -30.625 -25.641 1 93.88 338 SER A C 1
ATOM 2604 O O . SER A 1 338 ? -6.727 -30.234 -25.719 1 93.88 338 SER A O 1
ATOM 2606 N N . TYR A 1 339 ? -8.766 -30.672 -26.625 1 94.62 339 TYR A N 1
ATOM 2607 C CA . TYR A 1 339 ? -8.383 -30.109 -27.906 1 94.62 339 TYR A CA 1
ATOM 2608 C C . TYR A 1 339 ? -8.008 -28.641 -27.766 1 94.62 339 TYR A C 1
ATOM 2610 O O . TYR A 1 339 ? -6.984 -28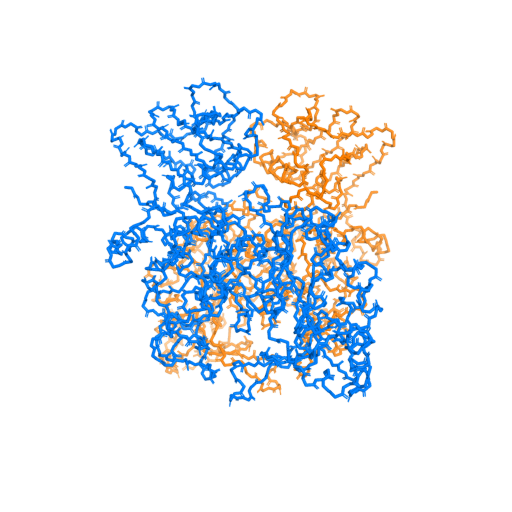.203 -28.312 1 94.62 339 TYR A O 1
ATOM 2618 N N . LEU A 1 340 ? -8.805 -27.844 -27.109 1 95.69 340 LEU A N 1
ATOM 2619 C CA . LEU A 1 340 ? -8.547 -26.422 -26.906 1 95.69 340 LEU A CA 1
ATOM 2620 C C . LEU A 1 340 ? -7.234 -26.219 -26.156 1 95.69 340 LEU A C 1
ATOM 2622 O O . LEU A 1 340 ? -6.414 -25.375 -26.547 1 95.69 340 LEU A O 1
ATOM 2626 N N . ILE A 1 341 ? -7 -26.938 -25.094 1 95.25 341 ILE A N 1
ATOM 2627 C CA . ILE A 1 341 ? -5.801 -26.812 -24.266 1 95.25 341 ILE A CA 1
ATOM 2628 C C . ILE A 1 341 ? -4.57 -27.188 -25.094 1 95.25 341 ILE A C 1
ATOM 2630 O O . ILE A 1 341 ? -3.547 -26.5 -25.031 1 95.25 341 ILE A O 1
ATOM 2634 N N . ARG A 1 342 ? -4.656 -28.266 -25.859 1 94.25 342 ARG A N 1
ATOM 2635 C CA . ARG A 1 342 ? -3.541 -28.734 -26.672 1 94.25 342 ARG A CA 1
ATOM 2636 C C . ARG A 1 342 ? -3.186 -27.703 -27.734 1 94.25 342 ARG A C 1
ATOM 2638 O O . ARG A 1 342 ? -2.016 -27.547 -28.094 1 94.25 342 ARG A O 1
ATOM 2645 N N . HIS A 1 343 ? -4.219 -27.094 -28.25 1 95.69 343 HIS A N 1
ATOM 2646 C CA . HIS A 1 343 ? -3.967 -26.031 -29.203 1 95.69 343 HIS A CA 1
ATOM 2647 C C . HIS A 1 343 ? -3.037 -24.969 -28.625 1 95.69 343 HIS A C 1
ATOM 2649 O O . HIS A 1 343 ? -2.027 -24.625 -29.234 1 95.69 343 HIS A O 1
ATOM 2655 N N . PHE A 1 344 ? -3.332 -24.531 -27.5 1 97.06 344 PHE A N 1
ATOM 2656 C CA . PHE A 1 344 ? -2.539 -23.453 -26.906 1 97.06 344 PHE A CA 1
ATOM 2657 C C . PHE A 1 344 ? -1.22 -23.984 -26.375 1 97.06 344 PHE A C 1
ATOM 2659 O O . PHE A 1 344 ? -0.219 -23.266 -26.344 1 97.06 344 PHE A O 1
ATOM 2666 N N . ASP A 1 345 ? -1.224 -25.219 -25.938 1 96.06 345 ASP A N 1
ATOM 2667 C CA . ASP A 1 345 ? 0.037 -25.844 -25.562 1 96.06 345 ASP A CA 1
ATOM 2668 C C . ASP A 1 345 ? 1.039 -25.812 -26.719 1 96.06 345 ASP A C 1
ATOM 2670 O O . ASP A 1 345 ? 2.186 -25.391 -26.531 1 96.06 345 ASP A O 1
ATOM 2674 N N . ARG A 1 346 ? 0.573 -26.266 -27.859 1 95.56 346 ARG A N 1
ATOM 2675 C CA . ARG A 1 346 ? 1.422 -26.25 -29.047 1 95.56 346 ARG A CA 1
ATOM 2676 C C . ARG A 1 346 ? 1.81 -24.828 -29.438 1 95.56 346 ARG A C 1
ATOM 2678 O O . ARG A 1 346 ? 2.955 -24.578 -29.797 1 95.56 346 ARG A O 1
ATOM 2685 N N . TRP A 1 347 ? 0.831 -23.953 -29.312 1 97.06 347 TRP A N 1
ATOM 2686 C CA . TRP A 1 347 ? 1.048 -22.562 -29.656 1 97.06 347 TRP A CA 1
ATOM 2687 C C . TRP A 1 347 ? 2.139 -21.938 -28.797 1 97.06 347 TRP A C 1
ATOM 2689 O O . TRP A 1 347 ? 3.031 -21.25 -29.297 1 97.06 347 TRP A O 1
ATOM 2699 N N . LEU A 1 348 ? 2.109 -22.172 -27.516 1 97.81 348 LEU A N 1
ATOM 2700 C CA . LEU A 1 348 ? 3.105 -21.672 -26.578 1 97.81 348 LEU A CA 1
ATOM 2701 C C . LEU A 1 348 ? 4.461 -22.328 -26.812 1 97.81 348 LEU A C 1
ATOM 2703 O O . LEU A 1 348 ? 5.488 -21.656 -26.828 1 97.81 348 LEU A O 1
ATOM 2707 N N . ALA A 1 349 ? 4.457 -23.656 -27.031 1 95.94 349 ALA A N 1
ATOM 2708 C CA . ALA A 1 349 ? 5.699 -24.391 -27.266 1 95.94 349 ALA A CA 1
ATOM 2709 C C . ALA A 1 349 ? 6.434 -23.844 -28.484 1 95.94 349 ALA A C 1
ATOM 2711 O O . ALA A 1 349 ? 7.66 -23.719 -28.484 1 95.94 349 ALA A O 1
ATOM 2712 N N . ALA A 1 350 ? 5.668 -23.547 -29.484 1 96.81 350 ALA A N 1
ATOM 2713 C CA . ALA A 1 350 ? 6.238 -23.016 -30.719 1 96.81 350 ALA A CA 1
ATOM 2714 C C . ALA A 1 350 ? 6.895 -21.656 -30.469 1 96.81 350 ALA A C 1
ATOM 2716 O O . ALA A 1 350 ? 7.695 -21.203 -31.297 1 96.81 350 ALA A O 1
ATOM 2717 N N . ARG A 1 351 ? 6.629 -21.094 -29.391 1 97.69 351 ARG A N 1
ATOM 2718 C CA . ARG A 1 351 ? 7.156 -19.781 -29.062 1 97.69 351 ARG A CA 1
ATOM 2719 C C . ARG A 1 351 ? 8.117 -19.844 -27.891 1 97.69 351 ARG A C 1
ATOM 2721 O O . ARG A 1 351 ? 8.422 -18.828 -27.266 1 97.69 351 ARG A O 1
ATOM 2728 N N . GLY A 1 352 ? 8.477 -21 -27.547 1 96.44 352 GLY A N 1
ATOM 2729 C CA . GLY A 1 352 ? 9.5 -21.219 -26.531 1 96.44 352 GLY A CA 1
ATOM 2730 C C . GLY A 1 352 ? 8.969 -21.109 -25.109 1 96.44 352 GLY A C 1
ATOM 2731 O O . GLY A 1 352 ? 9.727 -20.844 -24.188 1 96.44 352 GLY A O 1
ATOM 2732 N N . ARG A 1 353 ? 7.664 -21.188 -25.016 1 98.06 353 ARG A N 1
ATOM 2733 C CA . ARG A 1 353 ? 7.039 -21.141 -23.703 1 98.06 353 ARG A CA 1
ATOM 2734 C C . ARG A 1 353 ? 6.402 -22.484 -23.344 1 98.06 353 ARG A C 1
ATOM 2736 O O . ARG A 1 353 ? 6.164 -23.312 -24.219 1 98.06 353 ARG A O 1
ATOM 2743 N N . ARG A 1 354 ? 6.25 -22.734 -22.094 1 97.75 354 ARG A N 1
ATOM 2744 C CA . ARG A 1 354 ? 5.625 -23.953 -21.609 1 97.75 354 ARG A CA 1
ATOM 2745 C C . ARG A 1 354 ? 4.289 -23.656 -20.938 1 97.75 354 ARG A C 1
ATOM 2747 O O . ARG A 1 354 ? 4.18 -22.719 -20.141 1 97.75 354 ARG A O 1
ATOM 2754 N N . LEU A 1 355 ? 3.322 -24.469 -21.266 1 97.69 355 LEU A N 1
ATOM 2755 C CA . LEU A 1 355 ? 2.018 -24.359 -20.625 1 97.69 355 LEU A CA 1
ATOM 2756 C C . LEU A 1 355 ? 2.041 -25.016 -19.25 1 97.69 355 LEU A C 1
ATOM 2758 O O . LEU A 1 355 ? 2.615 -26.094 -19.078 1 97.69 355 LEU A O 1
ATOM 2762 N N . ILE A 1 356 ? 1.493 -24.406 -18.281 1 98.19 356 ILE A N 1
ATOM 2763 C CA . ILE A 1 356 ? 1.125 -25.016 -17.016 1 98.19 356 ILE A CA 1
ATOM 2764 C C . ILE A 1 356 ? -0.356 -24.781 -16.734 1 98.19 356 ILE A C 1
ATOM 2766 O O . ILE A 1 356 ? -0.907 -23.75 -17.109 1 98.19 356 ILE A O 1
ATOM 2770 N N . GLY A 1 357 ? -1.058 -25.75 -16.234 1 97.88 357 GLY A N 1
ATOM 2771 C CA . GLY A 1 357 ? -2.473 -25.656 -15.906 1 97.88 357 GLY A CA 1
ATOM 2772 C C . GLY A 1 357 ? -2.85 -26.453 -14.664 1 97.88 357 GLY A C 1
ATOM 2773 O O . GLY A 1 357 ? -2.008 -27.141 -14.086 1 97.88 357 GLY A O 1
ATOM 2774 N N . TRP A 1 358 ? -4.047 -26.297 -14.219 1 97.81 358 TRP A N 1
ATOM 2775 C CA . TRP A 1 358 ? -4.566 -27.094 -13.117 1 97.81 358 TRP A CA 1
ATOM 2776 C C . TRP A 1 358 ? -4.75 -28.547 -13.531 1 97.81 358 TRP A C 1
ATOM 2778 O O . TRP A 1 358 ? -4.773 -28.859 -14.719 1 97.81 358 TRP A O 1
ATOM 2788 N N . ASP A 1 359 ? -4.863 -29.438 -12.625 1 94 359 ASP A N 1
ATOM 2789 C CA . ASP A 1 359 ? -4.605 -30.859 -12.898 1 94 359 ASP A CA 1
ATOM 2790 C C . ASP A 1 359 ? -5.723 -31.469 -13.742 1 94 359 ASP A C 1
ATOM 2792 O O . ASP A 1 359 ? -5.562 -32.562 -14.289 1 94 359 ASP A O 1
ATOM 2796 N N . GLU A 1 360 ? -6.789 -30.703 -14.023 1 91.38 360 GLU A N 1
ATOM 2797 C CA . GLU A 1 360 ? -7.824 -31.156 -14.938 1 91.38 360 GLU A CA 1
ATOM 2798 C C . GLU A 1 360 ? -7.281 -31.312 -16.359 1 91.38 360 GLU A C 1
ATOM 2800 O O . GLU A 1 360 ? -7.812 -32.094 -17.156 1 91.38 360 GLU A O 1
ATOM 2805 N N . ILE A 1 361 ? -6.266 -30.625 -16.672 1 90.62 361 ILE A N 1
ATOM 2806 C CA . ILE A 1 361 ? -5.781 -30.609 -18.047 1 90.62 361 ILE A CA 1
ATOM 2807 C C . ILE A 1 361 ? -5.141 -31.953 -18.391 1 90.62 361 ILE A C 1
ATOM 2809 O O . ILE A 1 361 ? -4.848 -32.219 -19.562 1 90.62 361 ILE A O 1
ATOM 2813 N N . LEU A 1 362 ? -4.934 -32.781 -17.391 1 88.12 362 LEU A N 1
ATOM 2814 C CA . LEU A 1 362 ? -4.395 -34.094 -17.625 1 88.12 362 LEU A CA 1
ATOM 2815 C C . LEU A 1 362 ? -5.387 -34.969 -18.406 1 88.12 362 LEU A C 1
ATOM 2817 O O . LEU A 1 362 ? -4.996 -35.938 -19.047 1 88.12 362 LEU A O 1
ATOM 2821 N N . GLU A 1 363 ? -6.652 -34.469 -18.266 1 80.94 363 GLU A N 1
ATOM 2822 C CA . GLU A 1 363 ? -7.703 -35.25 -18.891 1 80.94 363 GLU A CA 1
ATOM 2823 C C . GLU A 1 363 ? -7.617 -35.188 -20.406 1 80.94 363 GLU A C 1
ATOM 2825 O O . GLU A 1 363 ? -7.629 -34.094 -20.984 1 80.94 363 GLU A O 1
ATOM 2830 N N . GLY A 1 364 ? -7.098 -36.094 -21.172 1 73.38 364 GLY A N 1
ATOM 2831 C CA . GLY A 1 364 ? -6.977 -36.188 -22.625 1 73.38 364 GLY A CA 1
ATOM 2832 C C . GLY A 1 364 ? -5.539 -36.25 -23.094 1 73.38 364 GLY A C 1
ATOM 2833 O O . GLY A 1 364 ? -5.277 -36.344 -24.297 1 73.38 364 GLY A O 1
ATOM 2834 N N . GLY A 1 365 ? -4.754 -36.125 -22.156 1 75.44 365 GLY A N 1
ATOM 2835 C CA . GLY A 1 365 ? -3.348 -36.188 -22.531 1 75.44 365 GLY A CA 1
ATOM 2836 C C . GLY A 1 365 ? -2.73 -34.812 -22.734 1 75.44 365 GLY A C 1
ATOM 2837 O O . GLY A 1 365 ? -3.418 -33.875 -23.156 1 75.44 365 GLY A O 1
ATOM 2838 N N . LEU A 1 366 ? -1.491 -34.656 -22.281 1 79.69 366 LEU A N 1
ATOM 2839 C CA . LEU A 1 366 ? -0.769 -33.406 -22.391 1 79.69 366 LEU A CA 1
ATOM 2840 C C . LEU A 1 366 ? 0.424 -33.531 -23.328 1 79.69 366 LEU A C 1
ATOM 2842 O O . LEU A 1 366 ? 0.971 -34.625 -23.5 1 79.69 366 LEU A O 1
ATOM 2846 N N . ALA A 1 367 ? 0.681 -32.406 -24.062 1 78.25 367 ALA A N 1
ATOM 2847 C CA . ALA A 1 367 ? 1.898 -32.344 -24.859 1 78.25 367 ALA A CA 1
ATOM 2848 C C . ALA A 1 367 ? 3.143 -32.438 -23.984 1 78.25 367 ALA A C 1
ATOM 2850 O O . ALA A 1 367 ? 3.104 -32.062 -22.812 1 78.25 367 ALA A O 1
ATOM 2851 N N . PRO A 1 368 ? 4.184 -32.969 -24.734 1 83.88 368 PRO A N 1
ATOM 2852 C CA . PRO A 1 368 ? 5.445 -32.969 -23.984 1 83.88 368 PRO A CA 1
ATOM 2853 C C . PRO A 1 368 ? 5.863 -31.562 -23.531 1 83.88 368 PRO A C 1
ATOM 2855 O O . PRO A 1 368 ? 5.688 -30.594 -24.266 1 83.88 368 PRO A O 1
ATOM 2858 N N . GLY A 1 369 ? 6.18 -31.422 -22.266 1 89.31 369 GLY A N 1
ATOM 2859 C CA . GLY A 1 369 ? 6.691 -30.156 -21.734 1 89.31 369 GLY A CA 1
ATOM 2860 C C . GLY A 1 369 ? 5.688 -29.422 -20.875 1 89.31 369 GLY A C 1
ATOM 2861 O O . GLY A 1 369 ? 6.059 -28.531 -20.109 1 89.31 369 GLY A O 1
ATOM 2862 N N . ALA A 1 370 ? 4.441 -29.734 -21.078 1 92.62 370 ALA A N 1
ATOM 2863 C CA . ALA A 1 370 ? 3.422 -29.109 -20.234 1 92.62 370 ALA A CA 1
ATOM 2864 C C . ALA A 1 370 ? 3.615 -29.5 -18.766 1 92.62 370 ALA A C 1
ATOM 2866 O O . ALA A 1 370 ? 4.129 -30.578 -18.469 1 92.62 370 ALA A O 1
ATOM 2867 N N . ALA A 1 371 ? 3.318 -28.609 -17.906 1 97.31 371 ALA A N 1
ATOM 2868 C CA . ALA A 1 371 ? 3.395 -28.859 -16.484 1 97.31 371 ALA A CA 1
ATOM 2869 C C . ALA A 1 371 ? 2.016 -28.766 -15.828 1 97.31 371 ALA A C 1
ATOM 2871 O O . ALA A 1 371 ? 1.069 -28.266 -16.438 1 97.31 371 ALA A O 1
ATOM 2872 N N . VAL A 1 372 ? 1.942 -29.375 -14.664 1 97.69 372 VAL A N 1
ATOM 2873 C CA . VAL A 1 372 ? 0.646 -29.484 -14 1 97.69 372 VAL A CA 1
ATOM 2874 C C . VAL A 1 372 ? 0.743 -28.922 -12.586 1 97.69 372 VAL A C 1
ATOM 2876 O O . VAL A 1 372 ? 1.689 -29.219 -11.852 1 97.69 372 VAL A O 1
ATOM 2879 N N . SER A 1 373 ? -0.135 -28.031 -12.227 1 98.56 373 SER A N 1
ATOM 2880 C CA . SER A 1 373 ? -0.372 -27.672 -10.828 1 98.56 373 SER A CA 1
ATOM 2881 C C . SER A 1 373 ? -1.438 -28.562 -10.203 1 98.56 373 SER A C 1
ATOM 2883 O O . SER A 1 373 ? -2.613 -28.484 -10.562 1 98.56 373 SER A O 1
ATOM 2885 N N . SER A 1 374 ? -1.086 -29.344 -9.305 1 98.19 374 SER A N 1
ATOM 2886 C CA . SER A 1 374 ? -2.018 -30.281 -8.688 1 98.19 374 SER A CA 1
ATOM 2887 C C . SER A 1 374 ? -2.674 -29.688 -7.449 1 98.19 374 SER A C 1
ATOM 2889 O O . SER A 1 374 ? -2.072 -29.656 -6.375 1 98.19 374 SER A O 1
ATOM 2891 N N . TRP A 1 375 ? -3.904 -29.25 -7.629 1 97.62 375 TRP A N 1
ATOM 2892 C CA . TRP A 1 375 ? -4.555 -28.547 -6.531 1 97.62 375 TRP A CA 1
ATOM 2893 C C . TRP A 1 375 ? -5.625 -29.406 -5.879 1 97.62 375 TRP A C 1
ATOM 2895 O O . TRP A 1 375 ? -5.926 -29.25 -4.695 1 97.62 375 TRP A O 1
ATOM 2905 N N . ARG A 1 376 ? -6.332 -30.484 -6.562 1 96.12 376 ARG A N 1
ATOM 2906 C CA . ARG A 1 376 ? -7.414 -31.281 -6.008 1 96.12 376 ARG A CA 1
ATOM 2907 C C . ARG A 1 376 ? -6.875 -32.312 -5.027 1 96.12 376 ARG A C 1
ATOM 2909 O O . ARG A 1 376 ? -7.645 -32.969 -4.309 1 96.12 376 ARG A O 1
ATOM 2916 N N . GLY A 1 377 ? -5.645 -32.406 -4.988 1 96.25 377 GLY A N 1
ATOM 2917 C CA . GLY A 1 377 ? -4.93 -33.344 -4.168 1 96.25 377 GLY A CA 1
ATOM 2918 C C . GLY A 1 377 ? -3.613 -33.812 -4.777 1 96.25 377 GLY A C 1
ATOM 2919 O O . GLY A 1 377 ? -3.088 -33.156 -5.68 1 96.25 377 GLY A O 1
ATOM 2920 N N . PHE A 1 378 ? -3.074 -34.969 -4.223 1 97.06 378 PHE A N 1
ATOM 2921 C CA . PHE A 1 378 ? -1.789 -35.469 -4.691 1 97.06 378 PHE A CA 1
ATOM 2922 C C . PHE A 1 378 ? -1.962 -36.312 -5.957 1 97.06 378 PHE A C 1
ATOM 2924 O O . PHE A 1 378 ? -1.022 -36.469 -6.738 1 97.06 378 PHE A O 1
ATOM 2931 N N . GLY A 1 379 ? -3.164 -36.812 -6.168 1 96.25 379 GLY A N 1
ATOM 2932 C CA . GLY A 1 379 ? -3.42 -37.781 -7.23 1 96.25 379 GLY A CA 1
ATOM 2933 C C . GLY A 1 379 ? -3.039 -37.25 -8.602 1 96.25 379 GLY A C 1
ATOM 2934 O O . GLY A 1 379 ? -2.361 -37.938 -9.367 1 96.25 379 GLY A O 1
ATOM 2935 N N . GLY A 1 380 ? -3.512 -36.031 -8.922 1 95.44 380 GLY A N 1
ATOM 2936 C CA . GLY A 1 380 ? -3.164 -35.438 -10.203 1 95.44 380 GLY A CA 1
ATOM 2937 C C . GLY A 1 380 ? -1.67 -35.281 -10.391 1 95.44 380 GLY A C 1
ATOM 2938 O O . GLY A 1 380 ? -1.142 -35.531 -11.477 1 95.44 380 GLY A O 1
ATOM 2939 N N . GLY A 1 381 ? -0.982 -34.875 -9.352 1 97.19 381 GLY A N 1
ATOM 2940 C CA . GLY A 1 381 ? 0.461 -34.688 -9.414 1 97.19 381 GLY A CA 1
ATOM 2941 C C . GLY A 1 381 ? 1.209 -36 -9.594 1 97.19 381 GLY A C 1
ATOM 2942 O O . GLY A 1 381 ? 2.176 -36.062 -10.359 1 97.19 381 GLY A O 1
ATOM 2943 N N . ILE A 1 382 ? 0.764 -37.031 -8.891 1 97.44 382 ILE A N 1
ATOM 2944 C CA . ILE A 1 382 ? 1.384 -38.344 -9.008 1 97.44 382 ILE A CA 1
ATOM 2945 C C . ILE A 1 382 ? 1.237 -38.875 -10.438 1 97.44 382 ILE A C 1
ATOM 2947 O O . ILE A 1 382 ? 2.213 -39.312 -11.039 1 97.44 382 ILE A O 1
ATOM 2951 N N . ALA A 1 383 ? 0.032 -38.75 -10.969 1 95.94 383 ALA A N 1
ATOM 2952 C CA . ALA A 1 383 ? -0.226 -39.219 -12.328 1 95.94 383 ALA A CA 1
ATOM 2953 C C . ALA A 1 383 ? 0.633 -38.438 -13.336 1 95.94 383 ALA A C 1
ATOM 2955 O O . ALA A 1 383 ? 1.221 -39.031 -14.242 1 95.94 383 ALA A O 1
ATOM 2956 N N . ALA A 1 384 ? 0.712 -37.156 -13.188 1 96.88 384 ALA A N 1
ATOM 2957 C CA . ALA A 1 384 ? 1.486 -36.312 -14.094 1 96.88 384 ALA A CA 1
ATOM 2958 C C . ALA A 1 384 ? 2.975 -36.656 -14.016 1 96.88 384 ALA A C 1
ATOM 2960 O O . ALA A 1 384 ? 3.639 -36.812 -15.047 1 96.88 384 ALA A O 1
ATOM 2961 N N . ALA A 1 385 ? 3.482 -36.781 -12.82 1 97.5 385 ALA A N 1
ATOM 2962 C CA . ALA A 1 385 ? 4.898 -37.094 -12.625 1 97.5 385 ALA A CA 1
ATOM 2963 C C . ALA A 1 385 ? 5.262 -38.438 -13.242 1 97.5 385 ALA A C 1
ATOM 2965 O O . ALA A 1 385 ? 6.305 -38.562 -13.891 1 97.5 385 ALA A O 1
ATOM 2966 N N . ARG A 1 386 ? 4.43 -39.438 -13.07 1 96.12 386 ARG A N 1
ATOM 2967 C CA . ARG A 1 386 ? 4.664 -40.75 -13.633 1 96.12 386 ARG A CA 1
ATOM 2968 C C . ARG A 1 386 ? 4.637 -40.719 -15.156 1 96.12 386 ARG A C 1
ATOM 2970 O O . ARG A 1 386 ? 5.328 -41.5 -15.812 1 96.12 386 ARG A O 1
ATOM 2977 N N . ALA A 1 387 ? 3.863 -39.812 -15.656 1 94.62 387 ALA A N 1
ATOM 2978 C CA . ALA A 1 387 ? 3.762 -39.656 -17.109 1 94.62 387 ALA A CA 1
ATOM 2979 C C . ALA A 1 387 ? 4.902 -38.812 -17.656 1 94.62 387 ALA A C 1
ATOM 2981 O O . ALA A 1 387 ? 4.977 -38.562 -18.859 1 94.62 387 ALA A O 1
ATOM 2982 N N . GLY A 1 388 ? 5.738 -38.25 -16.797 1 95.31 388 GLY A N 1
ATOM 2983 C CA . GLY A 1 388 ? 6.93 -37.531 -17.219 1 95.31 388 GLY A CA 1
ATOM 2984 C C . GLY A 1 388 ? 6.734 -36.031 -17.281 1 95.31 388 GLY A C 1
ATOM 2985 O O . GLY A 1 388 ? 7.574 -35.312 -17.828 1 95.31 388 GLY A O 1
ATOM 2986 N N . HIS A 1 389 ? 5.621 -35.5 -16.797 1 96.62 389 HIS A N 1
ATOM 2987 C CA . HIS A 1 389 ? 5.371 -34.062 -16.781 1 96.62 389 HIS A CA 1
ATOM 2988 C C . HIS A 1 389 ? 5.855 -33.469 -15.469 1 96.62 389 HIS A C 1
ATOM 2990 O O . HIS A 1 389 ? 5.84 -34.125 -14.43 1 96.62 389 HIS A O 1
ATOM 2996 N N . ASP A 1 390 ? 6.324 -32.219 -15.531 1 97.81 390 ASP A N 1
ATOM 2997 C CA . ASP A 1 390 ? 6.68 -31.5 -14.32 1 97.81 390 ASP A CA 1
ATOM 2998 C C . ASP A 1 390 ? 5.434 -31.109 -13.531 1 97.81 390 ASP A C 1
ATOM 3000 O O . ASP A 1 390 ? 4.367 -30.891 -14.109 1 97.81 390 ASP A O 1
ATOM 3004 N N . VAL A 1 391 ? 5.625 -31.094 -12.18 1 98.44 391 VAL A N 1
ATOM 3005 C CA . VAL A 1 391 ? 4.473 -30.891 -11.305 1 98.44 391 VAL A CA 1
ATOM 3006 C C . VAL A 1 391 ? 4.801 -29.844 -10.25 1 98.44 391 VAL A C 1
ATOM 3008 O O . VAL A 1 391 ? 5.887 -29.859 -9.664 1 98.44 391 VAL A O 1
ATOM 3011 N N . VAL A 1 392 ? 3.959 -28.875 -10.078 1 98.81 392 VAL A N 1
ATOM 3012 C CA . VAL A 1 392 ? 3.904 -28.031 -8.898 1 98.81 392 VAL A CA 1
ATOM 3013 C C . VAL A 1 392 ? 2.814 -28.531 -7.949 1 98.81 392 VAL A C 1
ATOM 3015 O O . VAL A 1 392 ? 1.625 -28.453 -8.266 1 98.81 392 VAL A O 1
ATOM 3018 N N . MET A 1 393 ? 3.178 -29.078 -6.805 1 98.62 393 MET A N 1
ATOM 3019 C CA . MET A 1 393 ? 2.234 -29.656 -5.852 1 98.62 393 MET A CA 1
ATOM 3020 C C . MET A 1 393 ? 1.615 -28.578 -4.973 1 98.62 393 MET A C 1
ATOM 3022 O O . MET A 1 393 ? 2.32 -27.906 -4.211 1 98.62 393 MET A O 1
ATOM 3026 N N . CYS A 1 394 ? 0.321 -28.359 -5.078 1 98.56 394 CYS A N 1
ATOM 3027 C CA . CYS A 1 394 ? -0.339 -27.312 -4.316 1 98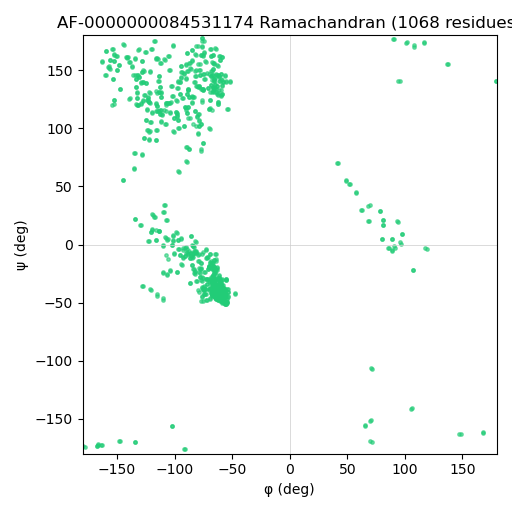.56 394 CYS A CA 1
ATOM 3028 C C . CYS A 1 394 ? -1.745 -27.734 -3.906 1 98.56 394 CYS A C 1
ATOM 3030 O O . CYS A 1 394 ? -2.711 -27 -4.145 1 98.56 394 CYS A O 1
ATOM 3032 N N . PRO A 1 395 ? -1.875 -28.875 -3.227 1 98 395 PRO A N 1
ATOM 3033 C CA . PRO A 1 395 ? -3.193 -29.406 -2.879 1 98 395 PRO A CA 1
ATOM 3034 C C . PRO A 1 395 ? -3.977 -28.484 -1.943 1 98 395 PRO A C 1
ATOM 3036 O O . PRO A 1 395 ? -3.424 -27.984 -0.962 1 98 395 PRO A O 1
ATOM 3039 N N . GLU A 1 396 ? -5.242 -28.312 -2.221 1 96.69 396 GLU A N 1
ATOM 3040 C CA . GLU A 1 396 ? -6.141 -27.484 -1.432 1 96.69 396 GLU A CA 1
ATOM 3041 C C . GLU A 1 396 ? -6.152 -27.906 0.032 1 96.69 396 GLU A C 1
ATOM 3043 O O . GLU A 1 396 ? -6.258 -27.062 0.93 1 96.69 396 GLU A O 1
ATOM 3048 N N . GLN A 1 397 ? -5.926 -29.156 0.315 1 95.19 397 GLN A N 1
ATOM 3049 C CA . GLN A 1 397 ? -6.012 -29.75 1.642 1 95.19 397 GLN A CA 1
ATOM 3050 C C . GLN A 1 397 ? -4.895 -29.25 2.549 1 95.19 397 GLN A C 1
ATOM 3052 O O . GLN A 1 397 ? -4.965 -29.391 3.771 1 95.19 397 GLN A O 1
ATOM 3057 N N . HIS A 1 398 ? -3.895 -28.656 1.919 1 96.12 398 HIS A N 1
ATOM 3058 C CA . HIS A 1 398 ? -2.717 -28.359 2.725 1 96.12 398 HIS A CA 1
ATOM 3059 C C . HIS A 1 398 ? -2.32 -26.891 2.598 1 96.12 398 HIS A C 1
ATOM 3061 O O . HIS A 1 398 ? -1.857 -26.281 3.564 1 96.12 398 HIS A O 1
ATOM 3067 N N . VAL A 1 399 ? -2.512 -26.359 1.385 1 98.19 399 VAL A N 1
ATOM 3068 C CA . VAL A 1 399 ? -1.792 -25.109 1.186 1 98.19 399 VAL A CA 1
ATOM 3069 C C . VAL A 1 399 ? -2.715 -24.078 0.535 1 98.19 399 VAL A C 1
ATOM 3071 O O . VAL A 1 399 ? -2.254 -23.188 -0.186 1 98.19 399 VAL A O 1
ATOM 3074 N N . TYR A 1 400 ? -4.031 -24.219 0.645 1 98 400 TYR A N 1
ATOM 3075 C CA . TYR A 1 400 ? -4.953 -23.109 0.422 1 98 400 TYR A CA 1
ATOM 3076 C C . TYR A 1 400 ? -5.004 -22.188 1.635 1 98 400 TYR A C 1
ATOM 3078 O O . TYR A 1 400 ? -5.699 -22.469 2.611 1 98 400 TYR A O 1
ATOM 3086 N N . LEU A 1 401 ? -4.418 -21.047 1.493 1 98.44 401 LEU A N 1
ATOM 3087 C CA . LEU A 1 401 ? -4.25 -20.203 2.666 1 98.44 401 LEU A CA 1
ATOM 3088 C C . LEU A 1 401 ? -5.465 -19.281 2.854 1 98.44 401 LEU A C 1
ATOM 3090 O O . LEU A 1 401 ? -5.57 -18.594 3.863 1 98.44 401 LEU A O 1
ATOM 3094 N N . ASP A 1 402 ? -6.414 -19.312 1.931 1 97.25 402 ASP A N 1
ATOM 3095 C CA . ASP A 1 402 ? -7.68 -18.609 2.131 1 97.25 402 ASP A CA 1
ATOM 3096 C C . ASP A 1 402 ? -8.617 -19.406 3.023 1 97.25 402 ASP A C 1
ATOM 3098 O O . ASP A 1 402 ? -9.641 -18.891 3.479 1 97.25 402 ASP A O 1
ATOM 3102 N N . HIS A 1 403 ? -8.234 -20.688 3.336 1 97.31 403 HIS A N 1
ATOM 3103 C CA . HIS A 1 403 ? -9.008 -21.469 4.301 1 97.31 403 HIS A CA 1
ATOM 3104 C C . HIS A 1 403 ? -8.781 -20.969 5.723 1 97.31 403 HIS A C 1
ATOM 3106 O O . HIS A 1 403 ? -7.758 -20.344 6.004 1 97.31 403 HIS A O 1
ATOM 3112 N N . ARG A 1 404 ? -9.758 -21.281 6.582 1 96.31 404 ARG A N 1
ATOM 3113 C CA . ARG A 1 404 ? -9.711 -20.75 7.941 1 96.31 404 ARG A CA 1
ATOM 3114 C C . ARG A 1 404 ? -8.562 -21.375 8.727 1 96.31 404 ARG A C 1
ATOM 3116 O O . ARG A 1 404 ? -8.227 -22.547 8.523 1 96.31 404 ARG A O 1
ATOM 3123 N N . GLN A 1 405 ? -8.016 -20.609 9.656 1 96.62 405 GLN A N 1
ATOM 3124 C CA . GLN A 1 405 ? -6.832 -21.016 10.414 1 96.62 405 GLN A CA 1
ATOM 3125 C C . GLN A 1 405 ? -7.227 -21.688 11.734 1 96.62 405 GLN A C 1
ATOM 3127 O O . GLN A 1 405 ? -6.391 -22.312 12.391 1 96.62 405 GLN A O 1
ATOM 3132 N N . ALA A 1 406 ? -8.438 -21.453 12.094 1 96.12 406 ALA A N 1
ATOM 3133 C CA . ALA A 1 406 ? -8.984 -22.047 13.312 1 96.12 406 ALA A CA 1
ATOM 3134 C C . ALA A 1 406 ? -10.492 -22.266 13.188 1 96.12 406 ALA A C 1
ATOM 3136 O O . ALA A 1 406 ? -11.133 -21.719 12.281 1 96.12 406 ALA A O 1
ATOM 3137 N N . ASP A 1 407 ? -10.938 -23.109 14.07 1 93.88 407 ASP A N 1
ATOM 3138 C CA . ASP A 1 407 ? -12.383 -23.297 14.141 1 93.88 407 ASP A CA 1
ATOM 3139 C C . ASP A 1 407 ? -13.055 -22.141 14.867 1 93.88 407 ASP A C 1
ATOM 3141 O O . ASP A 1 407 ? -12.391 -21.328 15.5 1 93.88 407 ASP A O 1
ATOM 3145 N N . GLY A 1 408 ? -14.32 -22.094 14.641 1 89.38 408 GLY A N 1
ATOM 3146 C CA . GLY A 1 408 ? -15.086 -21.109 15.398 1 89.38 408 GLY A CA 1
ATOM 3147 C C . GLY A 1 408 ? -15.555 -19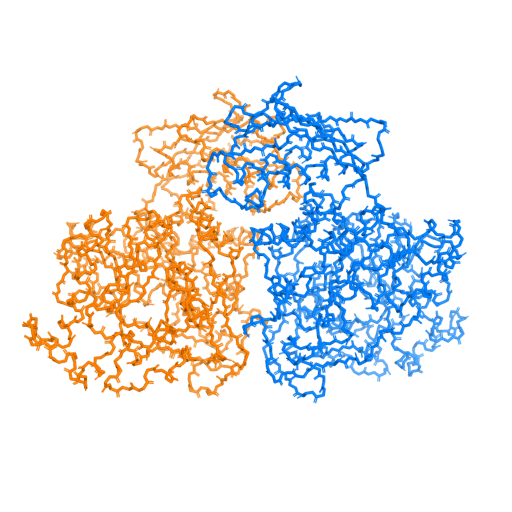.953 14.547 1 89.38 408 GLY A C 1
ATOM 3148 O O . GLY A 1 408 ? -15.078 -19.75 13.43 1 89.38 408 GLY A O 1
ATOM 3149 N N . PRO A 1 409 ? -16.375 -19.156 15.133 1 88.75 409 PRO A N 1
ATOM 3150 C CA . PRO A 1 409 ? -17.047 -18.094 14.367 1 88.75 409 PRO A CA 1
ATOM 3151 C C . PRO A 1 409 ? -16.219 -16.812 14.281 1 88.75 409 PRO A C 1
ATOM 3153 O O . PRO A 1 409 ? -16.578 -15.906 13.531 1 88.75 409 PRO A O 1
ATOM 3156 N N . ASP A 1 410 ? -15.133 -16.781 15.008 1 92.94 410 ASP A N 1
ATOM 3157 C CA . ASP A 1 410 ? -14.375 -15.531 15.039 1 92.94 410 ASP A CA 1
ATOM 3158 C C . ASP A 1 410 ? -13.531 -15.359 13.781 1 92.94 410 ASP A C 1
ATOM 3160 O O . ASP A 1 410 ? -13.133 -14.25 13.438 1 92.94 410 ASP A O 1
ATOM 3164 N N . GLU A 1 411 ? -13.227 -16.5 13.148 1 95.88 411 GLU A N 1
ATOM 3165 C CA . GLU A 1 411 ? -12.508 -16.391 11.875 1 95.88 411 GLU A CA 1
ATOM 3166 C C . GLU A 1 411 ? -13.344 -15.656 10.836 1 95.88 411 GLU A C 1
ATOM 3168 O O . GLU A 1 411 ? -14.531 -15.938 10.672 1 95.88 411 GLU A O 1
ATOM 3173 N N . PRO A 1 412 ? -12.75 -14.648 10.188 1 95.81 412 PRO A N 1
ATOM 3174 C CA . PRO A 1 412 ? -13.523 -13.891 9.203 1 95.81 412 PRO A CA 1
ATOM 3175 C C . PRO A 1 412 ? -13.984 -14.75 8.031 1 95.81 412 PRO A C 1
ATOM 3177 O O . PRO A 1 412 ? -13.164 -15.367 7.348 1 95.81 412 PRO A O 1
ATOM 3180 N N . ILE A 1 413 ? -15.219 -14.82 7.793 1 95.06 413 ILE A N 1
ATOM 3181 C CA . ILE A 1 413 ? -15.852 -15.594 6.734 1 95.06 413 ILE A CA 1
ATOM 3182 C C . ILE A 1 413 ? -15.188 -16.969 6.629 1 95.06 413 ILE A C 1
ATOM 3184 O O . ILE A 1 413 ? -14.539 -17.266 5.629 1 95.06 413 ILE A O 1
ATOM 3188 N N . PRO A 1 414 ? -15.406 -17.797 7.602 1 94.19 414 PRO A N 1
ATOM 3189 C CA . PRO A 1 414 ? -14.688 -19.078 7.645 1 94.19 414 PRO A CA 1
ATOM 3190 C C . PRO A 1 414 ? -15 -19.984 6.453 1 94.19 414 PRO A C 1
ATOM 3192 O O . PRO A 1 414 ? -16.172 -20.312 6.219 1 94.19 414 PRO A O 1
ATOM 3195 N N . VAL A 1 415 ? -13.992 -20.344 5.707 1 93.75 415 VAL A N 1
ATOM 3196 C CA . VAL A 1 415 ? -14.164 -21.172 4.523 1 93.75 415 VAL A CA 1
ATOM 3197 C C . VAL A 1 415 ? -13.211 -22.375 4.59 1 93.75 415 VAL A C 1
ATOM 3199 O O . VAL A 1 415 ? -12.148 -22.281 5.203 1 93.75 415 VAL A O 1
ATOM 3202 N N . GLY A 1 416 ? -13.664 -23.5 3.998 1 94.94 416 GLY A N 1
ATOM 3203 C CA . GLY A 1 416 ? -12.812 -24.656 3.787 1 94.94 416 GLY A CA 1
ATOM 3204 C C . GLY A 1 416 ? -12.453 -25.375 5.07 1 94.94 416 GLY A C 1
ATOM 3205 O O . GLY A 1 416 ? -13.266 -25.438 6 1 94.94 416 GLY A O 1
ATOM 3206 N N . PHE A 1 417 ? -11.305 -26.016 5.102 1 95.75 417 PHE A N 1
ATOM 3207 C CA . PHE A 1 417 ? -10.812 -26.781 6.234 1 95.75 417 PHE A CA 1
ATOM 3208 C C . PHE A 1 417 ? -10.055 -25.891 7.211 1 95.75 417 PHE A C 1
ATOM 3210 O O . PHE A 1 417 ? -9.555 -24.828 6.832 1 95.75 417 PHE A O 1
ATOM 3217 N N . VAL A 1 418 ? -10.102 -26.344 8.469 1 96.62 418 VAL A N 1
ATOM 3218 C CA . VAL A 1 418 ? -9.156 -25.703 9.375 1 96.62 418 VAL A CA 1
ATOM 3219 C C . VAL A 1 418 ? -7.734 -26.141 9.016 1 96.62 418 VAL A C 1
ATOM 3221 O O . VAL A 1 418 ? -7.41 -27.328 9.031 1 96.62 418 VAL A O 1
ATOM 3224 N N . ARG A 1 419 ? -6.984 -25.234 8.633 1 96.56 419 ARG A N 1
ATOM 3225 C CA . ARG A 1 419 ? -5.559 -25.469 8.43 1 96.56 419 ARG A CA 1
ATOM 3226 C C . ARG A 1 419 ? -4.719 -24.547 9.32 1 96.56 419 ARG A C 1
ATOM 3228 O O . ARG A 1 419 ? -4.512 -23.375 8.992 1 96.56 419 ARG A O 1
ATOM 3235 N N . THR A 1 420 ? -4.168 -25.125 10.359 1 97.06 420 THR A N 1
ATOM 3236 C CA . THR A 1 420 ? -3.385 -24.375 11.328 1 97.06 420 THR A CA 1
ATOM 3237 C C . THR A 1 420 ? -1.969 -24.125 10.812 1 97.06 420 THR A C 1
ATOM 3239 O O . THR A 1 420 ? -1.573 -24.688 9.789 1 97.06 420 THR A O 1
ATOM 3242 N N . LEU A 1 421 ? -1.263 -23.312 11.516 1 98.19 421 LEU A N 1
ATOM 3243 C CA . LEU A 1 421 ? 0.155 -23.078 11.258 1 98.19 421 LEU A CA 1
ATOM 3244 C C . LEU A 1 421 ? 0.927 -24.391 11.242 1 98.19 421 LEU A C 1
ATOM 3246 O O . LEU A 1 421 ? 1.764 -24.609 10.367 1 98.19 421 LEU A O 1
ATOM 3250 N N . GLU A 1 422 ? 0.676 -25.219 12.172 1 98.06 422 GLU A N 1
ATOM 3251 C CA . GLU A 1 422 ? 1.361 -26.516 12.266 1 98.06 422 GLU A CA 1
ATOM 3252 C C . GLU A 1 422 ? 1.01 -27.406 11.086 1 98.06 422 GLU A C 1
ATOM 3254 O O . GLU A 1 422 ? 1.865 -28.141 10.578 1 98.06 422 GLU A O 1
ATOM 3259 N N . ASP A 1 423 ? -0.255 -27.391 10.703 1 97.44 423 ASP A N 1
ATOM 3260 C CA . ASP A 1 423 ? -0.664 -28.203 9.555 1 97.44 423 ASP A CA 1
ATOM 3261 C C . ASP A 1 423 ? 0.158 -27.844 8.32 1 97.44 423 ASP A C 1
ATOM 3263 O O . ASP A 1 423 ? 0.606 -28.734 7.59 1 97.44 423 ASP A O 1
ATOM 3267 N N . VAL A 1 424 ? 0.339 -26.578 8.086 1 98.38 424 VAL A N 1
ATOM 3268 C CA . VAL A 1 424 ? 1.091 -26.125 6.922 1 98.38 424 VAL A CA 1
ATOM 3269 C C . VAL A 1 424 ? 2.561 -26.516 7.07 1 98.38 424 VAL A C 1
ATOM 3271 O O . VAL A 1 424 ? 3.188 -26.969 6.113 1 98.38 424 VAL A O 1
ATOM 3274 N N . TYR A 1 425 ? 3.115 -26.359 8.266 1 98.56 425 TYR A N 1
ATOM 3275 C CA . TYR A 1 425 ? 4.508 -26.719 8.523 1 98.56 425 TYR A CA 1
ATOM 3276 C C . TYR A 1 425 ? 4.75 -28.203 8.273 1 98.56 425 TYR A C 1
ATOM 3278 O O . TYR A 1 425 ? 5.84 -28.594 7.855 1 98.56 425 TYR A O 1
ATOM 3286 N N . ARG A 1 426 ? 3.799 -29.016 8.461 1 97.5 426 ARG A N 1
ATOM 3287 C CA . ARG A 1 426 ? 3.941 -30.469 8.359 1 97.5 426 ARG A CA 1
ATOM 3288 C C . ARG A 1 426 ? 3.658 -30.953 6.938 1 97.5 426 ARG A C 1
ATOM 3290 O O . ARG A 1 426 ? 3.801 -32.125 6.637 1 97.5 426 ARG A O 1
ATOM 3297 N N . PHE A 1 427 ? 3.301 -30.062 6.078 1 97.62 427 PHE A N 1
ATOM 3298 C CA . PHE A 1 427 ? 3.018 -30.406 4.688 1 97.62 427 PHE A CA 1
ATOM 3299 C C . PHE A 1 427 ? 4.266 -30.938 3.996 1 97.62 427 PHE A C 1
ATOM 3301 O O . PHE A 1 427 ? 5.352 -30.375 4.133 1 97.62 427 PHE A O 1
ATOM 3308 N N . GLU A 1 428 ? 4.145 -32.062 3.303 1 97.94 428 GLU A N 1
ATOM 3309 C CA . GLU A 1 428 ? 5.207 -32.625 2.467 1 97.94 428 GLU A CA 1
ATOM 3310 C C . GLU A 1 428 ? 4.793 -32.625 0.998 1 97.94 428 GLU A C 1
ATOM 3312 O O . GLU A 1 428 ? 3.92 -33.406 0.603 1 97.94 428 GLU A O 1
ATOM 3317 N N . PRO A 1 429 ? 5.441 -31.875 0.145 1 97.62 429 PRO A N 1
ATOM 3318 C CA . PRO A 1 429 ? 5.023 -31.688 -1.248 1 97.62 429 PRO A CA 1
ATOM 3319 C C . PRO A 1 429 ? 5.305 -32.906 -2.111 1 97.62 429 PRO A C 1
ATOM 3321 O O . PRO A 1 429 ? 4.66 -33.125 -3.145 1 97.62 429 PRO A O 1
ATOM 3324 N N . VAL A 1 430 ? 6.254 -33.75 -1.75 1 97.81 430 VAL A N 1
ATOM 3325 C CA . VAL A 1 430 ? 6.621 -34.906 -2.568 1 97.81 430 VAL A CA 1
ATOM 3326 C C . VAL A 1 430 ? 5.945 -36.156 -2.023 1 97.81 430 VAL A C 1
ATOM 3328 O O . VAL A 1 430 ? 6.332 -36.688 -0.971 1 97.81 430 VAL A O 1
ATOM 3331 N N . PRO A 1 431 ? 5.051 -36.719 -2.793 1 95.94 431 PRO A N 1
ATOM 3332 C CA . PRO A 1 431 ? 4.367 -37.938 -2.318 1 95.94 431 PRO A CA 1
ATOM 3333 C C . PRO A 1 431 ? 5.312 -39.125 -2.172 1 95.94 431 PRO A C 1
ATOM 3335 O O . PRO A 1 431 ? 6.172 -39.344 -3.029 1 95.94 431 PRO A O 1
ATOM 3338 N N . ARG A 1 432 ? 5.098 -39.938 -1.148 1 93.62 432 ARG A N 1
ATOM 3339 C CA . ARG A 1 432 ? 5.93 -41.094 -0.869 1 93.62 432 ARG A CA 1
ATOM 3340 C C . ARG A 1 432 ? 5.727 -42.188 -1.924 1 93.62 432 ARG A C 1
ATOM 3342 O O . ARG A 1 432 ? 6.582 -43.062 -2.098 1 93.62 432 ARG A O 1
ATOM 3349 N N . GLU A 1 433 ? 4.625 -42.062 -2.59 1 93.94 433 GLU A N 1
ATOM 3350 C CA . GLU A 1 433 ? 4.258 -43.062 -3.598 1 93.94 433 GLU A CA 1
ATOM 3351 C C . GLU A 1 433 ? 5.164 -42.969 -4.82 1 93.94 433 GLU A C 1
ATOM 3353 O O . GLU A 1 433 ? 5.223 -43.875 -5.633 1 93.94 433 GLU A O 1
ATOM 3358 N N . LEU A 1 434 ? 5.766 -41.875 -5 1 96.88 434 LEU A N 1
ATOM 3359 C CA . LEU A 1 434 ? 6.594 -41.656 -6.18 1 96.88 434 LEU A CA 1
ATOM 3360 C C . LEU A 1 434 ? 7.969 -42.281 -6 1 96.88 434 LEU A C 1
ATOM 3362 O O . LEU A 1 434 ? 8.555 -42.188 -4.922 1 96.88 434 LEU A O 1
ATOM 3366 N N . ASP A 1 435 ? 8.461 -42.969 -7.066 1 96.5 435 ASP A N 1
ATOM 3367 C CA . ASP A 1 435 ? 9.852 -43.406 -7.055 1 96.5 435 ASP A CA 1
ATOM 3368 C C . ASP A 1 435 ? 10.789 -42.219 -7.332 1 96.5 435 ASP A C 1
ATOM 3370 O O . ASP A 1 435 ? 10.336 -41.094 -7.57 1 96.5 435 ASP A O 1
ATOM 3374 N N . GLU A 1 436 ? 11.992 -42.531 -7.285 1 95.44 436 GLU A N 1
ATOM 3375 C CA . GLU A 1 436 ? 12.992 -41.469 -7.367 1 95.44 436 GLU A CA 1
ATOM 3376 C C . GLU A 1 436 ? 12.891 -40.719 -8.688 1 95.44 436 GLU A C 1
ATOM 3378 O O . GLU A 1 436 ? 12.961 -39.5 -8.719 1 95.44 436 GLU A O 1
ATOM 3383 N N . ALA A 1 437 ? 12.766 -41.438 -9.742 1 96.56 437 ALA A N 1
ATOM 3384 C CA . ALA A 1 437 ? 12.703 -40.844 -11.062 1 96.56 437 ALA A CA 1
ATOM 3385 C C . ALA A 1 437 ? 11.484 -39.938 -11.195 1 96.56 437 ALA A C 1
ATOM 3387 O O . ALA A 1 437 ? 11.586 -38.812 -11.68 1 96.56 437 ALA A O 1
ATOM 3388 N N . ALA A 1 438 ? 10.328 -40.375 -10.805 1 96.94 438 ALA A N 1
ATOM 3389 C CA . ALA A 1 438 ? 9.086 -39.594 -10.875 1 96.94 438 ALA A CA 1
ATOM 3390 C C . ALA A 1 438 ? 9.133 -38.438 -9.906 1 96.94 438 ALA A C 1
ATOM 3392 O O . ALA A 1 438 ? 8.586 -37.344 -10.195 1 96.94 438 ALA A O 1
ATOM 3393 N N . ALA A 1 439 ? 9.695 -38.656 -8.766 1 97.06 439 ALA A N 1
ATOM 3394 C CA . ALA A 1 439 ? 9.789 -37.594 -7.754 1 97.06 439 ALA A CA 1
ATOM 3395 C C . ALA A 1 439 ? 10.547 -36.375 -8.281 1 97.06 439 ALA A C 1
ATOM 3397 O O . ALA A 1 439 ? 10.258 -35.25 -7.902 1 97.06 439 ALA A O 1
ATOM 3398 N N . ARG A 1 440 ? 11.445 -36.594 -9.156 1 96.69 440 ARG A N 1
ATOM 3399 C CA . ARG A 1 440 ? 12.234 -35.5 -9.734 1 96.69 440 ARG A CA 1
ATOM 3400 C C . ARG A 1 440 ? 11.367 -34.594 -10.586 1 96.69 440 ARG A C 1
ATOM 3402 O O . ARG A 1 440 ? 11.727 -33.438 -10.844 1 96.69 440 ARG A O 1
ATOM 3409 N N . HIS A 1 441 ? 10.164 -35.062 -10.969 1 97.56 441 HIS A N 1
ATOM 3410 C CA . HIS A 1 441 ? 9.25 -34.25 -11.773 1 97.56 441 HIS A CA 1
ATOM 3411 C C . HIS A 1 441 ? 8.406 -33.344 -10.898 1 97.56 441 HIS A C 1
ATOM 3413 O O . HIS A 1 441 ? 7.723 -32.438 -11.406 1 97.56 441 HIS A O 1
ATOM 3419 N N . VAL A 1 442 ? 8.477 -33.562 -9.609 1 98.31 442 VAL A N 1
ATOM 3420 C CA . VAL A 1 442 ? 7.914 -32.562 -8.711 1 98.31 442 VAL A CA 1
ATOM 3421 C C . VAL A 1 442 ? 8.891 -31.391 -8.547 1 98.31 442 VAL A C 1
ATOM 3423 O O . VAL A 1 442 ? 9.75 -31.422 -7.668 1 98.31 442 VAL A O 1
ATOM 3426 N N . ILE A 1 443 ? 8.68 -30.375 -9.336 1 98.31 443 ILE A N 1
ATOM 3427 C CA . ILE A 1 443 ? 9.688 -29.328 -9.453 1 98.31 443 ILE A CA 1
ATOM 3428 C C . ILE A 1 443 ? 9.516 -28.312 -8.32 1 98.31 443 ILE A C 1
ATOM 3430 O O . ILE A 1 443 ? 10.383 -27.469 -8.094 1 98.31 443 ILE A O 1
ATOM 3434 N N . GLY A 1 444 ? 8.391 -28.406 -7.59 1 98.44 444 GLY A N 1
ATOM 3435 C CA . GLY A 1 444 ? 8.227 -27.547 -6.43 1 98.44 444 GLY A CA 1
ATOM 3436 C C . GLY A 1 444 ? 6.809 -27.562 -5.887 1 98.44 444 GLY A C 1
ATOM 3437 O O . GLY A 1 444 ? 6.086 -28.547 -6.027 1 98.44 444 GLY A O 1
ATOM 3438 N N . THR A 1 445 ? 6.484 -26.531 -5.098 1 98.81 445 THR A N 1
ATOM 3439 C CA . THR A 1 445 ? 5.203 -26.375 -4.418 1 98.81 445 THR A CA 1
ATOM 3440 C C . THR A 1 445 ? 4.762 -24.922 -4.414 1 98.81 445 THR A C 1
ATOM 3442 O O . THR A 1 445 ? 5.547 -24.031 -4.742 1 98.81 445 THR A O 1
ATOM 3445 N N . GLN A 1 446 ? 3.467 -24.75 -4.176 1 98.88 446 GLN A N 1
ATOM 3446 C CA . GLN A 1 446 ? 2.857 -23.422 -4.211 1 98.88 446 GLN A CA 1
ATOM 3447 C C . GLN A 1 446 ? 1.705 -23.312 -3.215 1 98.88 446 GLN A C 1
ATOM 3449 O O . GLN A 1 446 ? 0.896 -24.234 -3.098 1 98.88 446 GLN A O 1
ATOM 3454 N N . ALA A 1 447 ? 1.721 -22.172 -2.465 1 98.88 447 ALA A N 1
ATOM 3455 C CA . ALA A 1 447 ? 0.536 -21.828 -1.683 1 98.88 447 ALA A CA 1
ATOM 3456 C C . ALA A 1 447 ? -0.423 -20.969 -2.49 1 98.88 447 ALA A C 1
ATOM 3458 O O . ALA A 1 447 ? 0.008 -20.109 -3.262 1 98.88 447 ALA A O 1
ATOM 3459 N N . ASN A 1 448 ? -1.688 -21.188 -2.311 1 98.81 448 ASN A N 1
ATOM 3460 C CA . ASN A 1 448 ? -2.676 -20.469 -3.1 1 98.81 448 ASN A CA 1
ATOM 3461 C C . ASN A 1 448 ? -3.533 -19.562 -2.225 1 98.81 448 ASN A C 1
ATOM 3463 O O . ASN A 1 448 ? -4.004 -19.969 -1.165 1 98.81 448 ASN A O 1
ATOM 3467 N N . LEU A 1 449 ? -3.672 -18.312 -2.635 1 98.75 449 LEU A N 1
ATOM 3468 C CA . LEU A 1 449 ? -4.555 -17.328 -2.023 1 98.75 449 LEU A CA 1
ATOM 3469 C C . LEU A 1 449 ? -5.652 -16.906 -2.994 1 98.75 449 LEU A C 1
ATOM 3471 O O . LEU A 1 449 ? -5.422 -16.062 -3.869 1 98.75 449 LEU A O 1
ATOM 3475 N N . TRP A 1 450 ? -6.797 -17.469 -2.863 1 98.31 450 TRP A N 1
ATOM 3476 C CA . TRP A 1 450 ? -7.977 -17.078 -3.627 1 98.31 450 TRP A CA 1
ATOM 3477 C C . TRP A 1 450 ? -8.742 -15.969 -2.918 1 98.31 450 TRP A C 1
ATOM 3479 O O . TRP A 1 450 ? -9.016 -16.062 -1.72 1 98.31 450 TRP A O 1
ATOM 3489 N N . SER A 1 451 ? -9.172 -14.914 -3.564 1 97.88 451 SER A N 1
ATOM 3490 C CA . SER A 1 451 ? -9.523 -13.664 -2.896 1 97.88 451 SER A CA 1
ATOM 3491 C C . SER A 1 451 ? -11.031 -13.453 -2.879 1 97.88 451 SER A C 1
ATOM 3493 O O . SER A 1 451 ? -11.508 -12.328 -2.701 1 97.88 451 SER A O 1
ATOM 3495 N N . GLU A 1 452 ? -11.852 -14.523 -3.037 1 96.62 452 GLU A N 1
ATOM 3496 C CA . GLU A 1 452 ? -13.305 -14.367 -2.945 1 96.62 452 GLU A CA 1
ATOM 3497 C C . GLU A 1 452 ? -13.695 -13.562 -1.711 1 96.62 452 GLU A C 1
ATOM 3499 O O . GLU A 1 452 ? -14.508 -12.641 -1.796 1 96.62 452 GLU A O 1
ATOM 3504 N N . PHE A 1 453 ? -13.008 -13.906 -0.645 1 94.31 453 PHE A N 1
ATOM 3505 C CA . PHE A 1 453 ? -13.406 -13.328 0.633 1 94.31 453 PHE A CA 1
ATOM 3506 C C . PHE A 1 453 ? -12.289 -12.469 1.21 1 94.31 453 PHE A C 1
ATOM 3508 O O . PHE A 1 453 ? -12.164 -12.336 2.43 1 94.31 453 PHE A O 1
ATOM 3515 N N . MET A 1 454 ? -11.422 -11.984 0.355 1 95.5 454 MET A N 1
ATOM 3516 C CA . MET A 1 454 ? -10.359 -11.047 0.694 1 95.5 454 MET A CA 1
ATOM 3517 C C . MET A 1 454 ? -10.453 -9.781 -0.157 1 95.5 454 MET A C 1
ATOM 3519 O O . MET A 1 454 ? -9.859 -9.711 -1.235 1 95.5 454 MET A O 1
ATOM 3523 N N . ASP A 1 455 ? -11.031 -8.773 0.396 1 94.44 455 ASP A N 1
ATOM 3524 C CA . ASP A 1 455 ? -11.344 -7.617 -0.44 1 94.44 455 ASP A CA 1
ATOM 3525 C C . ASP A 1 455 ? -10.32 -6.5 -0.229 1 94.44 455 ASP A C 1
ATOM 3527 O O . ASP A 1 455 ? -10.523 -5.371 -0.682 1 94.44 455 ASP A O 1
ATOM 3531 N N . SER A 1 456 ? -9.227 -6.793 0.543 1 96.19 456 SER A N 1
ATOM 3532 C CA . SER A 1 456 ? -8.195 -5.785 0.79 1 96.19 456 SER A CA 1
ATOM 3533 C C . SER A 1 456 ? -6.84 -6.434 1.054 1 96.19 456 SER A C 1
ATOM 3535 O O . SER A 1 456 ? -6.762 -7.629 1.34 1 96.19 456 SER A O 1
ATOM 3537 N N . ALA A 1 457 ? -5.797 -5.621 0.952 1 97.94 457 ALA A N 1
ATOM 3538 C CA . ALA A 1 457 ? -4.461 -6.094 1.288 1 97.94 457 ALA A CA 1
ATOM 3539 C C . ALA A 1 457 ? -4.383 -6.535 2.748 1 97.94 457 ALA A C 1
ATOM 3541 O O . ALA A 1 457 ? -3.645 -7.461 3.086 1 97.94 457 ALA A O 1
ATOM 3542 N N . ARG A 1 458 ? -5.152 -5.918 3.646 1 98.06 458 ARG A N 1
ATOM 3543 C CA . ARG A 1 458 ? -5.191 -6.289 5.059 1 98.06 458 ARG A CA 1
ATOM 3544 C C . ARG A 1 458 ? -5.723 -7.707 5.238 1 98.06 458 ARG A C 1
ATOM 3546 O O . ARG A 1 458 ? -5.184 -8.477 6.035 1 98.06 458 ARG A O 1
ATOM 3553 N N . ASP A 1 459 ? -6.746 -8.031 4.43 1 97.5 459 ASP A N 1
ATOM 3554 C CA . ASP A 1 459 ? -7.301 -9.383 4.48 1 97.5 459 ASP A CA 1
ATOM 3555 C C . ASP A 1 459 ? -6.297 -10.406 3.951 1 97.5 459 ASP A C 1
ATOM 3557 O O . ASP A 1 459 ? -6.195 -11.508 4.48 1 97.5 459 ASP A O 1
ATOM 3561 N N . VAL A 1 460 ? -5.594 -10.023 2.896 1 98.62 460 VAL A N 1
ATOM 3562 C CA . VAL A 1 460 ? -4.578 -10.906 2.336 1 98.62 460 VAL A CA 1
ATOM 3563 C C . VAL A 1 460 ? -3.506 -11.195 3.387 1 98.62 460 VAL A C 1
ATOM 3565 O O . VAL A 1 460 ? -3.096 -12.344 3.566 1 98.62 460 VAL A O 1
ATOM 3568 N N . ASP A 1 461 ? -3.066 -10.125 4.094 1 98.69 461 ASP A N 1
ATOM 3569 C CA . ASP A 1 461 ? -2.096 -10.305 5.172 1 98.69 461 ASP A CA 1
ATOM 3570 C C . ASP A 1 461 ? -2.592 -11.32 6.191 1 98.69 461 ASP A C 1
ATOM 3572 O O . ASP A 1 461 ? -1.865 -12.25 6.551 1 98.69 461 ASP A O 1
ATOM 3576 N N . TYR A 1 462 ? -3.805 -11.117 6.605 1 98.38 462 TYR A N 1
ATOM 3577 C CA . TYR A 1 462 ? -4.379 -11.938 7.664 1 98.38 462 TYR A CA 1
ATOM 3578 C C . TYR A 1 462 ? -4.43 -13.406 7.25 1 98.38 462 TYR A C 1
ATOM 3580 O O . TYR A 1 462 ? -4.125 -14.297 8.047 1 98.38 462 TYR A O 1
ATOM 3588 N N . ARG A 1 463 ? -4.828 -13.641 5.988 1 98.19 463 ARG A N 1
ATOM 3589 C CA . ARG A 1 463 ? -4.98 -15.008 5.512 1 98.19 463 ARG A CA 1
ATOM 3590 C C . ARG A 1 463 ? -3.625 -15.648 5.242 1 98.19 463 ARG A C 1
ATOM 3592 O O . ARG A 1 463 ? -3.422 -16.828 5.531 1 98.19 463 ARG A O 1
ATOM 3599 N N . ALA A 1 464 ? -2.719 -14.953 4.73 1 98.75 464 ALA A N 1
ATOM 3600 C CA . ALA A 1 464 ? -1.423 -15.484 4.32 1 98.75 464 ALA A CA 1
ATOM 3601 C C . ALA A 1 464 ? -0.537 -15.773 5.527 1 98.75 464 ALA A C 1
ATOM 3603 O O . ALA A 1 464 ? 0.124 -16.812 5.59 1 98.75 464 ALA A O 1
ATOM 3604 N N . PHE A 1 465 ? -0.557 -14.836 6.5 1 98.81 465 PHE A N 1
ATOM 3605 C CA . PHE A 1 465 ? 0.446 -14.906 7.555 1 98.81 465 PHE A CA 1
ATOM 3606 C C . PHE A 1 465 ? -0.204 -15.211 8.898 1 98.81 465 PHE A C 1
ATOM 3608 O O . PHE A 1 465 ? -1.305 -14.734 9.188 1 98.81 465 PHE A O 1
ATOM 3615 N N . PRO A 1 466 ? 0.516 -16.062 9.672 1 98.69 466 PRO A N 1
ATOM 3616 C CA . PRO A 1 466 ? 1.919 -16.469 9.547 1 98.69 466 PRO A CA 1
ATOM 3617 C C . PRO A 1 466 ? 2.086 -17.812 8.836 1 98.69 466 PRO A C 1
ATOM 3619 O O . PRO A 1 466 ? 3.193 -18.359 8.789 1 98.69 466 PRO A O 1
ATOM 3622 N N . ARG A 1 467 ? 1.061 -18.359 8.258 1 98.88 467 ARG A N 1
ATOM 3623 C CA . ARG A 1 467 ? 1.142 -19.672 7.633 1 98.88 467 ARG A CA 1
ATOM 3624 C C . ARG A 1 467 ? 2.072 -19.641 6.426 1 98.88 467 ARG A C 1
ATOM 3626 O O . ARG A 1 467 ? 2.752 -20.641 6.141 1 98.88 467 ARG A O 1
ATOM 3633 N N . LEU A 1 468 ? 2.111 -18.562 5.746 1 98.94 468 LEU A N 1
ATOM 3634 C CA . LEU A 1 468 ? 3.018 -18.438 4.609 1 98.94 468 LEU A CA 1
ATOM 3635 C C . LEU A 1 468 ? 4.473 -18.547 5.059 1 98.94 468 LEU A C 1
ATOM 3637 O O . LEU A 1 468 ? 5.328 -19.016 4.301 1 98.94 468 LEU A O 1
ATOM 3641 N N . VAL A 1 469 ? 4.785 -18.156 6.305 1 98.88 469 VAL A N 1
ATOM 3642 C CA . VAL A 1 469 ? 6.121 -18.312 6.867 1 98.88 469 VAL A CA 1
ATOM 3643 C C . VAL A 1 469 ? 6.457 -19.797 6.992 1 98.88 469 VAL A C 1
ATOM 3645 O O . VAL A 1 469 ? 7.555 -20.219 6.629 1 98.88 469 VAL A O 1
ATOM 3648 N N . ALA A 1 470 ? 5.523 -20.531 7.484 1 98.88 470 ALA A N 1
ATOM 3649 C CA . ALA A 1 470 ? 5.703 -21.984 7.582 1 98.88 470 ALA A CA 1
ATOM 3650 C C . ALA A 1 470 ? 5.883 -22.609 6.199 1 98.88 470 ALA A C 1
ATOM 3652 O O . ALA A 1 470 ? 6.781 -23.422 5.992 1 98.88 470 ALA A O 1
ATOM 3653 N N . PHE A 1 471 ? 5.062 -22.219 5.301 1 98.88 471 PHE A N 1
ATOM 3654 C CA . PHE A 1 471 ? 5.129 -22.734 3.938 1 98.88 471 PHE A CA 1
ATOM 3655 C C . PHE A 1 471 ? 6.492 -22.453 3.32 1 98.88 471 PHE A C 1
ATOM 3657 O O . PHE A 1 471 ? 7.055 -23.312 2.625 1 98.88 471 PHE A O 1
ATOM 3664 N N . ALA A 1 472 ? 6.969 -21.266 3.545 1 98.94 472 ALA A N 1
ATOM 3665 C CA . ALA A 1 472 ? 8.273 -20.875 3.006 1 98.94 472 ALA A CA 1
ATOM 3666 C C . ALA A 1 472 ? 9.359 -21.844 3.475 1 98.94 472 ALA A C 1
ATOM 3668 O O . ALA A 1 472 ? 10.25 -22.203 2.703 1 98.94 472 ALA A O 1
ATOM 3669 N N . GLU A 1 473 ? 9.32 -22.203 4.723 1 98.81 473 GLU A N 1
ATOM 3670 C CA . GLU A 1 473 ? 10.32 -23.156 5.23 1 98.81 473 GLU A CA 1
ATOM 3671 C C . GLU A 1 473 ? 10.133 -24.531 4.617 1 98.81 473 GLU A C 1
ATOM 3673 O O . GLU A 1 473 ? 11.109 -25.203 4.277 1 98.81 473 GLU A O 1
ATOM 3678 N N . VAL A 1 474 ? 8.898 -24.938 4.426 1 98.69 474 VAL A N 1
ATOM 3679 C CA . VAL A 1 474 ? 8.609 -26.203 3.768 1 98.69 474 VAL A CA 1
ATOM 3680 C C . VAL A 1 474 ? 9.211 -26.203 2.363 1 98.69 474 VAL A C 1
ATOM 3682 O O . VAL A 1 474 ? 9.789 -27.203 1.933 1 98.69 474 VAL A O 1
ATOM 3685 N N . ALA A 1 475 ? 9.094 -25.109 1.691 1 98.69 475 ALA A N 1
ATOM 3686 C CA . ALA A 1 475 ? 9.508 -25 0.298 1 98.69 475 ALA A CA 1
ATOM 3687 C C . ALA A 1 475 ? 11.023 -24.844 0.193 1 98.69 475 ALA A C 1
ATOM 3689 O O . ALA A 1 475 ? 11.617 -25.172 -0.839 1 98.69 475 ALA A O 1
ATOM 3690 N N . TRP A 1 476 ? 11.695 -24.438 1.217 1 98.62 476 TRP A N 1
ATOM 3691 C CA . TRP A 1 476 ? 13.102 -24.047 1.143 1 98.62 476 TRP A CA 1
ATOM 3692 C C . TRP A 1 476 ? 13.984 -25.062 1.867 1 98.62 476 TRP A C 1
ATOM 3694 O O . TRP A 1 476 ? 15.008 -25.484 1.334 1 98.62 476 TRP A O 1
ATOM 3704 N N . SER A 1 477 ? 13.656 -25.469 3.057 1 97.94 477 SER A N 1
ATOM 3705 C CA . SER A 1 477 ? 14.555 -26.172 3.971 1 97.94 477 SER A CA 1
ATOM 3706 C C . SER A 1 477 ? 14.508 -27.672 3.748 1 97.94 477 SER A C 1
ATOM 3708 O O . SER A 1 477 ? 13.484 -28.219 3.328 1 97.94 477 SER A O 1
ATOM 3710 N N . ALA A 1 478 ? 15.633 -28.281 4.02 1 94.81 478 ALA A N 1
ATOM 3711 C CA . ALA A 1 478 ? 15.695 -29.734 4.012 1 94.81 478 ALA A CA 1
ATOM 3712 C C . ALA A 1 478 ? 15.07 -30.312 5.281 1 94.81 478 ALA A C 1
ATOM 3714 O O . ALA A 1 478 ? 15.781 -30.766 6.18 1 94.81 478 ALA A O 1
ATOM 3715 N N . LEU A 1 479 ? 13.828 -30.406 5.258 1 94.69 479 LEU A N 1
ATOM 3716 C CA . LEU A 1 479 ? 13.094 -30.938 6.398 1 94.69 479 LEU A CA 1
ATOM 3717 C C . LEU A 1 479 ? 12.977 -32.469 6.301 1 94.69 479 LEU A C 1
ATOM 3719 O O . LEU A 1 479 ? 13.062 -33.031 5.211 1 94.69 479 LEU A O 1
ATOM 3723 N N . PRO A 1 480 ? 12.781 -33.062 7.496 1 94.81 480 PRO A N 1
ATOM 3724 C CA . PRO A 1 480 ? 12.516 -34.5 7.441 1 94.81 480 PRO A CA 1
ATOM 3725 C C . PRO A 1 480 ? 11.336 -34.844 6.539 1 94.81 480 PRO A C 1
ATOM 3727 O O . PRO A 1 480 ? 10.32 -34.156 6.543 1 94.81 480 PRO A O 1
ATOM 3730 N N . ALA A 1 481 ? 11.484 -35.938 5.809 1 90.5 481 ALA A N 1
ATOM 3731 C CA . ALA A 1 481 ? 10.445 -36.375 4.875 1 90.5 481 ALA A CA 1
ATOM 3732 C C . ALA A 1 481 ? 9.188 -36.781 5.617 1 90.5 481 ALA A C 1
ATOM 3734 O O . ALA A 1 481 ? 8.07 -36.594 5.125 1 90.5 481 ALA A O 1
ATOM 3735 N N . GLU A 1 482 ? 9.438 -37.375 6.758 1 94.12 482 GLU A N 1
ATOM 3736 C CA . GLU A 1 482 ? 8.305 -37.719 7.602 1 94.12 482 GLU A CA 1
ATOM 3737 C C . GLU A 1 482 ? 7.789 -36.5 8.375 1 94.12 482 GLU A C 1
ATOM 3739 O O . GLU A 1 482 ? 8.453 -36.031 9.305 1 94.12 482 GLU A O 1
ATOM 3744 N N . PRO A 1 483 ? 6.629 -36.094 8.031 1 94.81 483 PRO A N 1
ATOM 3745 C CA . PRO A 1 483 ? 6.094 -34.844 8.617 1 94.81 483 PRO A CA 1
ATOM 3746 C C . PRO A 1 483 ? 6.102 -34.875 10.141 1 94.81 483 PRO A C 1
ATOM 3748 O O . PRO A 1 483 ? 6.387 -33.844 10.773 1 94.81 483 PRO A O 1
ATOM 3751 N N . ALA A 1 484 ? 5.809 -36 10.734 1 94.56 484 ALA A N 1
ATOM 3752 C CA . ALA A 1 484 ? 5.715 -36.125 12.188 1 94.56 484 ALA A CA 1
ATOM 3753 C C . ALA A 1 484 ? 7.066 -35.875 12.852 1 94.56 484 ALA A C 1
ATOM 3755 O O . ALA A 1 484 ? 7.133 -35.562 14.039 1 94.56 484 ALA A O 1
ATOM 3756 N N . GLU A 1 485 ? 8.117 -36.031 12.117 1 96.81 485 GLU A N 1
ATOM 3757 C CA . GLU A 1 485 ? 9.461 -35.906 12.656 1 96.81 485 GLU A CA 1
ATOM 3758 C C . GLU A 1 485 ? 9.93 -34.438 12.617 1 96.81 485 GLU A C 1
ATOM 3760 O O . GLU A 1 485 ? 10.945 -34.094 13.227 1 96.81 485 GLU A O 1
ATOM 3765 N N . ARG A 1 486 ? 9.188 -33.656 11.922 1 97.44 486 ARG A N 1
ATOM 3766 C CA . ARG A 1 486 ? 9.555 -32.219 11.852 1 97.44 486 ARG A CA 1
ATOM 3767 C C . ARG A 1 486 ? 9.422 -31.562 13.227 1 97.44 486 ARG A C 1
ATOM 3769 O O . ARG A 1 486 ? 8.484 -31.844 13.969 1 97.44 486 ARG A O 1
ATOM 3776 N N . ASP A 1 487 ? 10.312 -30.719 13.57 1 97.38 487 ASP A N 1
ATOM 3777 C CA . ASP A 1 487 ? 10.391 -30.078 14.883 1 97.38 487 ASP A CA 1
ATOM 3778 C C . ASP A 1 487 ? 9.578 -28.781 14.914 1 97.38 487 ASP A C 1
ATOM 3780 O O . ASP A 1 487 ? 10.148 -27.703 14.828 1 97.38 487 ASP A O 1
ATOM 3784 N N . PHE A 1 488 ? 8.305 -28.922 15.148 1 98 488 PHE A N 1
ATOM 3785 C CA . PHE A 1 488 ? 7.414 -27.766 15.156 1 98 488 PHE A CA 1
ATOM 3786 C C . PHE A 1 488 ? 7.738 -26.844 16.328 1 98 488 PHE A C 1
ATOM 3788 O O . PHE A 1 488 ? 7.629 -25.625 16.219 1 98 488 PHE A O 1
ATOM 3795 N N . ALA A 1 489 ? 8.125 -27.406 17.422 1 97.88 489 ALA A N 1
ATOM 3796 C CA . ALA A 1 489 ? 8.461 -26.594 18.594 1 97.88 489 ALA A CA 1
ATOM 3797 C C . ALA A 1 489 ? 9.617 -25.656 18.281 1 97.88 489 ALA A C 1
ATOM 3799 O O . ALA A 1 489 ? 9.609 -24.5 18.719 1 97.88 489 ALA A O 1
ATOM 3800 N N . ASP A 1 490 ? 10.609 -26.141 17.641 1 97.69 490 ASP A N 1
ATOM 3801 C CA . ASP A 1 490 ? 11.727 -25.297 17.234 1 97.69 490 ASP A CA 1
ATOM 3802 C C . ASP A 1 490 ? 11.258 -24.188 16.281 1 97.69 490 ASP A C 1
ATOM 3804 O O . ASP A 1 490 ? 11.672 -23.031 16.422 1 97.69 490 ASP A O 1
ATOM 3808 N N . PHE A 1 491 ? 10.461 -24.578 15.344 1 98.12 491 PHE A N 1
ATOM 3809 C CA . PHE A 1 491 ? 9.914 -23.594 14.414 1 98.12 491 PHE A CA 1
ATOM 3810 C C . PHE A 1 491 ? 9.164 -22.5 15.156 1 98.12 491 PHE A C 1
ATOM 3812 O O . PHE A 1 491 ? 9.352 -21.312 14.875 1 98.12 491 PHE A O 1
ATOM 3819 N N . GLU A 1 492 ? 8.312 -22.891 16.047 1 97.88 492 GLU A N 1
ATOM 3820 C CA . GLU A 1 492 ? 7.527 -21.922 16.797 1 97.88 492 GLU A CA 1
ATOM 3821 C C . GLU A 1 492 ? 8.422 -20.969 17.594 1 97.88 492 GLU A C 1
ATOM 3823 O O . GLU A 1 492 ? 8.133 -19.781 17.703 1 97.88 492 GLU A O 1
ATOM 3828 N N . ARG A 1 493 ? 9.414 -21.531 18.172 1 97.69 493 ARG A N 1
ATOM 3829 C CA . ARG A 1 493 ? 10.367 -20.703 18.891 1 97.69 493 ARG A CA 1
ATOM 3830 C C . ARG A 1 493 ? 10.977 -19.641 17.984 1 97.69 493 ARG A C 1
ATOM 3832 O O . ARG A 1 493 ? 11.039 -18.469 18.328 1 97.69 493 ARG A O 1
ATOM 3839 N N . ARG A 1 494 ? 11.43 -20.047 16.797 1 98 494 ARG A N 1
ATOM 3840 C CA . ARG A 1 494 ? 12.023 -19.125 15.844 1 98 494 ARG A CA 1
ATOM 3841 C C . ARG A 1 494 ? 10.992 -18.125 15.32 1 98 494 ARG A C 1
ATOM 3843 O O . ARG A 1 494 ? 11.312 -16.969 15.047 1 98 494 ARG A O 1
ATOM 3850 N N . LEU A 1 495 ? 9.773 -18.594 15.203 1 98.44 495 LEU A N 1
ATOM 3851 C CA . LEU A 1 495 ? 8.695 -17.766 14.695 1 98.44 495 LEU A CA 1
ATOM 3852 C C . LEU A 1 495 ? 8.477 -16.547 15.594 1 98.44 495 LEU A C 1
ATOM 3854 O O . LEU A 1 495 ? 8.133 -15.469 15.117 1 98.44 495 LEU A O 1
ATOM 3858 N N . ARG A 1 496 ? 8.688 -16.688 16.875 1 96.62 496 ARG A N 1
ATOM 3859 C CA . ARG A 1 496 ? 8.508 -15.57 17.797 1 96.62 496 ARG A CA 1
ATOM 3860 C C . ARG A 1 496 ? 9.328 -14.367 17.375 1 96.62 496 ARG A C 1
ATOM 3862 O O . ARG A 1 496 ? 8.82 -13.242 17.328 1 96.62 496 ARG A O 1
ATOM 3869 N N . GLY A 1 497 ? 10.578 -14.625 17.062 1 96.62 497 GLY A N 1
ATOM 3870 C CA . GLY A 1 497 ? 11.422 -13.562 16.547 1 96.62 497 GLY A CA 1
ATOM 3871 C C . GLY A 1 497 ? 11.008 -13.086 15.172 1 96.62 497 GLY A C 1
ATOM 3872 O O . GLY A 1 497 ? 11.117 -11.898 14.852 1 96.62 497 GLY A O 1
ATOM 3873 N N . HIS A 1 498 ? 10.492 -14.008 14.43 1 98.38 498 HIS A N 1
ATOM 3874 C CA . HIS A 1 498 ? 10.117 -13.68 13.055 1 98.38 498 HIS A CA 1
ATOM 3875 C C . HIS A 1 498 ? 8.859 -12.812 13.023 1 98.38 498 HIS A C 1
ATOM 3877 O O . HIS A 1 498 ? 8.656 -12.039 12.086 1 98.38 498 HIS A O 1
ATOM 3883 N N . LEU A 1 499 ? 7.988 -12.977 14.016 1 98.44 499 LEU A N 1
ATOM 3884 C CA . LEU A 1 499 ? 6.801 -12.133 14.078 1 98.44 499 LEU A CA 1
ATOM 3885 C C . LEU A 1 499 ? 7.184 -10.664 14.195 1 98.44 499 LEU A C 1
ATOM 3887 O O . LEU A 1 499 ? 6.484 -9.789 13.68 1 98.44 499 LEU A O 1
ATOM 3891 N N . GLU A 1 500 ? 8.281 -10.344 14.828 1 97.94 500 GLU A N 1
ATOM 3892 C CA . GLU A 1 500 ? 8.781 -8.977 14.898 1 97.94 500 GLU A CA 1
ATOM 3893 C C . GLU A 1 500 ? 9.18 -8.461 13.516 1 97.94 500 GLU A C 1
ATOM 3895 O O . GLU A 1 500 ? 9.039 -7.27 13.227 1 97.94 500 GLU A O 1
ATOM 3900 N N . VAL A 1 501 ? 9.695 -9.344 12.695 1 98.44 501 VAL A N 1
ATOM 3901 C CA . VAL A 1 501 ? 10.016 -9.008 11.32 1 98.44 501 VAL A CA 1
ATOM 3902 C C . VAL A 1 501 ? 8.742 -8.656 10.555 1 98.44 501 VAL A C 1
ATOM 3904 O O . VAL A 1 501 ? 8.695 -7.664 9.828 1 98.44 501 VAL A O 1
ATOM 3907 N N . LEU A 1 502 ? 7.699 -9.516 10.75 1 98.75 502 LEU A N 1
ATOM 3908 C CA . LEU A 1 502 ? 6.418 -9.234 10.109 1 98.75 502 LEU A CA 1
ATOM 3909 C C . LEU A 1 502 ? 5.867 -7.891 10.562 1 98.75 502 LEU A C 1
ATOM 3911 O O . LEU A 1 502 ? 5.328 -7.133 9.75 1 98.75 502 LEU A O 1
ATOM 3915 N N . ASP A 1 503 ? 6.027 -7.586 11.836 1 98.31 503 ASP A N 1
ATOM 3916 C CA . ASP A 1 503 ? 5.609 -6.285 12.352 1 98.31 503 ASP A CA 1
ATOM 3917 C C . ASP A 1 503 ? 6.352 -5.152 11.648 1 98.31 503 ASP A C 1
ATOM 3919 O O . ASP A 1 503 ? 5.742 -4.164 11.234 1 98.31 503 ASP A O 1
ATOM 3923 N N . ALA A 1 504 ? 7.633 -5.305 11.523 1 98.38 504 ALA A N 1
ATOM 3924 C CA . ALA A 1 504 ? 8.461 -4.281 10.883 1 98.38 504 ALA A CA 1
ATOM 3925 C C . ALA A 1 504 ? 8.062 -4.102 9.414 1 98.38 504 ALA A C 1
ATOM 3927 O O . ALA A 1 504 ? 8.133 -2.994 8.883 1 98.38 504 ALA A O 1
ATOM 3928 N N . LEU A 1 505 ? 7.625 -5.203 8.836 1 98.5 505 LEU A N 1
ATOM 3929 C CA . LEU A 1 505 ? 7.211 -5.184 7.438 1 98.5 505 LEU A CA 1
ATOM 3930 C C . LEU A 1 505 ? 5.785 -4.652 7.301 1 98.5 505 LEU A C 1
ATOM 3932 O O . LEU A 1 505 ? 5.285 -4.484 6.188 1 98.5 505 LEU A O 1
ATOM 3936 N N . GLY A 1 506 ? 5.094 -4.426 8.383 1 98.06 506 GLY A N 1
ATOM 3937 C CA . GLY A 1 506 ? 3.744 -3.883 8.383 1 98.06 506 GLY A CA 1
ATOM 3938 C C . GLY A 1 506 ? 2.686 -4.914 8.031 1 98.06 506 GLY A C 1
ATOM 3939 O O . GLY A 1 506 ? 1.64 -4.574 7.477 1 98.06 506 GLY A O 1
ATOM 3940 N N . VAL A 1 507 ? 2.906 -6.176 8.328 1 98.62 507 VAL A N 1
ATOM 3941 C CA . VAL A 1 507 ? 1.987 -7.258 7.98 1 98.62 507 VAL A CA 1
ATOM 3942 C C . VAL A 1 507 ? 0.948 -7.426 9.086 1 98.62 507 VAL A C 1
ATOM 3944 O O . VAL A 1 507 ? 1.297 -7.539 10.266 1 98.62 507 VAL A O 1
ATOM 3947 N N . GLU A 1 508 ? -0.303 -7.398 8.719 1 98.19 508 GLU A N 1
ATOM 3948 C CA . GLU A 1 508 ? -1.385 -7.652 9.664 1 98.19 508 GLU A CA 1
ATOM 3949 C C . GLU A 1 508 ? -1.734 -9.133 9.719 1 98.19 508 GLU A C 1
ATOM 3951 O O . GLU A 1 508 ? -2.84 -9.531 9.344 1 98.19 508 GLU A O 1
ATOM 3956 N N . TYR A 1 509 ? -0.81 -9.883 10.32 1 98.56 509 TYR A N 1
ATOM 3957 C CA . TYR A 1 509 ? -0.962 -11.336 10.375 1 98.56 509 TYR A CA 1
ATOM 3958 C C . TYR A 1 509 ? -2.004 -11.734 11.414 1 98.56 509 TYR A C 1
ATOM 3960 O O . TYR A 1 509 ? -2.408 -10.914 12.242 1 98.56 509 TYR A O 1
ATOM 3968 N N . ARG A 1 510 ? -2.502 -12.922 11.352 1 98.06 510 ARG A N 1
ATOM 3969 C CA . ARG A 1 510 ? -3.428 -13.469 12.336 1 98.06 510 ARG A CA 1
ATOM 3970 C C . ARG A 1 510 ? -2.73 -13.703 13.672 1 98.06 510 ARG A C 1
ATOM 3972 O O . ARG A 1 510 ? -1.764 -14.469 13.75 1 98.06 510 ARG A O 1
ATOM 3979 N N . PRO A 1 511 ? -3.256 -13.125 14.773 1 97.25 511 PRO A N 1
ATOM 3980 C CA . PRO A 1 511 ? -2.678 -13.43 16.094 1 97.25 511 PRO A CA 1
ATOM 3981 C C . PRO A 1 511 ? -2.896 -14.883 16.5 1 97.25 511 PRO A C 1
ATOM 3983 O O . PRO A 1 511 ? -3.889 -15.5 16.109 1 97.25 511 PRO A O 1
ATOM 3986 N N . ALA A 1 512 ? -1.969 -15.367 17.297 1 95.75 512 ALA A N 1
ATOM 3987 C CA . ALA A 1 512 ? -2.012 -16.766 17.734 1 95.75 512 ALA A CA 1
ATOM 3988 C C . ALA A 1 512 ? -3.283 -17.047 18.531 1 95.75 512 ALA A C 1
ATOM 3990 O O . ALA A 1 512 ? -3.84 -18.141 18.453 1 95.75 512 ALA A O 1
ATOM 3991 N N . ASP A 1 513 ? -3.758 -15.992 19.188 1 94.75 513 ASP A N 1
ATOM 3992 C CA . ASP A 1 513 ? -4.895 -16.188 20.094 1 94.75 513 ASP A CA 1
ATOM 3993 C C . ASP A 1 513 ? -6.211 -15.891 19.375 1 94.75 513 ASP A C 1
ATOM 3995 O O . ASP A 1 513 ? -7.281 -15.938 19.984 1 94.75 513 ASP A O 1
ATOM 3999 N N . GLY A 1 514 ? -6.184 -15.633 18.141 1 96.62 514 GLY A N 1
ATOM 4000 C CA . GLY A 1 514 ? -7.383 -15.328 17.375 1 96.62 514 GLY A CA 1
ATOM 4001 C C . GLY A 1 514 ? -7.375 -13.922 16.797 1 96.62 514 GLY A C 1
ATOM 4002 O O . GLY A 1 514 ? -6.48 -13.125 17.094 1 96.62 514 GLY A O 1
ATOM 4003 N N . PRO A 1 515 ? -8.398 -13.641 15.977 1 97.38 515 PRO A N 1
ATOM 4004 C CA . PRO A 1 515 ? -8.445 -12.336 15.312 1 97.38 515 PRO A CA 1
ATOM 4005 C C . PRO A 1 515 ? -8.688 -11.188 16.281 1 97.38 515 PRO A C 1
ATOM 4007 O O . PRO A 1 515 ? -9.414 -11.344 17.266 1 97.38 515 PRO A O 1
ATOM 4010 N N . HIS A 1 516 ? -8.062 -10.008 15.992 1 97.12 516 HIS A N 1
ATOM 4011 C CA . HIS A 1 516 ? -8.547 -8.773 16.594 1 97.12 516 HIS A CA 1
ATOM 4012 C C . HIS A 1 516 ? -10.008 -8.523 16.234 1 97.12 516 HIS A C 1
ATOM 4014 O O . HIS A 1 516 ? -10.5 -9.039 15.234 1 97.12 516 HIS A O 1
ATOM 4020 N N . PRO A 1 517 ? -10.656 -7.688 16.984 1 95.88 517 PRO A N 1
ATOM 4021 C CA . PRO A 1 517 ? -12.062 -7.43 16.688 1 95.88 517 PRO A CA 1
ATOM 4022 C C . PRO A 1 517 ? -12.281 -6.902 15.273 1 95.88 517 PRO A C 1
ATOM 4024 O O . PRO A 1 517 ? -13.219 -7.32 14.586 1 95.88 517 PRO A O 1
ATOM 4027 N N . TRP A 1 518 ? -11.422 -6.098 14.797 1 96.69 518 TRP A N 1
ATOM 4028 C CA . TRP A 1 518 ? -11.617 -5.465 13.5 1 96.69 518 TRP A CA 1
ATOM 4029 C C . TRP A 1 518 ? -11.141 -6.379 12.375 1 96.69 518 TRP A C 1
ATOM 4031 O O . TRP A 1 518 ? -11.195 -6.012 11.195 1 96.69 518 TRP A O 1
ATOM 4041 N N . GLN A 1 519 ? -10.633 -7.582 12.719 1 97.25 519 GLN A N 1
ATOM 4042 C CA . GLN A 1 519 ? -10.266 -8.586 11.727 1 97.25 519 GLN A CA 1
ATOM 4043 C C . GLN A 1 519 ? -11.383 -9.609 11.539 1 97.25 519 GLN A C 1
ATOM 4045 O O . GLN A 1 519 ? -11.297 -10.469 10.664 1 97.25 519 GLN A O 1
ATOM 4050 N N . ARG A 1 520 ? -12.438 -9.477 12.344 1 96.25 520 ARG A N 1
ATOM 4051 C CA . ARG A 1 520 ? -13.578 -10.383 12.281 1 96.25 520 ARG A CA 1
ATOM 4052 C C . ARG A 1 520 ? -14.617 -9.875 11.281 1 96.25 520 ARG A C 1
ATOM 4054 O O . ARG A 1 520 ? -14.523 -8.75 10.797 1 96.25 520 ARG A O 1
ATOM 4061 N N . TRP A 1 521 ? -15.5 -10.719 10.93 1 94.88 521 TRP A N 1
ATOM 4062 C CA . TRP A 1 521 ? -16.672 -10.383 10.141 1 94.88 521 TRP A CA 1
ATOM 4063 C C . TRP A 1 521 ? -17.922 -11.031 10.719 1 94.88 521 TRP A C 1
ATOM 4065 O O . TRP A 1 521 ? -18.516 -11.922 10.109 1 94.88 521 TRP A O 1
ATOM 4075 N N . PRO A 1 522 ? -18.406 -10.43 11.742 1 94.25 522 PRO A N 1
ATOM 4076 C CA . PRO A 1 522 ? -19.531 -11.047 12.43 1 94.25 522 PRO A CA 1
ATOM 4077 C C . PRO A 1 522 ? -20.797 -11.117 11.562 1 94.25 522 PRO A C 1
ATOM 4079 O O . PRO A 1 522 ? -21.078 -10.18 10.82 1 94.25 522 PRO A O 1
ATOM 4082 N N . GLY A 1 523 ? -21.422 -12.195 11.625 1 91.81 523 GLY A N 1
ATOM 4083 C CA . GLY A 1 523 ? -22.734 -12.328 10.992 1 91.81 523 GLY A CA 1
ATOM 4084 C C . GLY A 1 523 ? -22.641 -12.719 9.523 1 91.81 523 GLY A C 1
ATOM 4085 O O . GLY A 1 523 ? -23.656 -12.945 8.867 1 91.81 523 GLY A O 1
ATOM 4086 N N . VAL A 1 524 ? -21.484 -12.836 8.992 1 94.25 524 VAL A N 1
ATOM 4087 C CA . VAL A 1 524 ? -21.312 -13.211 7.59 1 94.25 524 VAL A CA 1
ATOM 4088 C C . VAL A 1 524 ? -21.016 -14.703 7.492 1 94.25 524 VAL A C 1
ATOM 4090 O O . VAL A 1 524 ? -20.031 -15.188 8.055 1 94.25 524 VAL A O 1
ATOM 4093 N N . ALA A 1 525 ? -21.844 -15.328 6.75 1 92.56 525 ALA A N 1
ATOM 4094 C CA . ALA A 1 525 ? -21.734 -16.781 6.641 1 92.56 525 ALA A CA 1
ATOM 4095 C C . ALA A 1 525 ? -20.578 -17.172 5.727 1 92.56 525 ALA A C 1
ATOM 4097 O O . ALA A 1 525 ? -20.359 -16.547 4.684 1 92.56 525 ALA A O 1
ATOM 4098 N N . GLY A 1 526 ? -19.781 -18.141 6.199 1 93.94 526 GLY A N 1
ATOM 4099 C CA . GLY A 1 526 ? -18.812 -18.797 5.336 1 93.94 526 GLY A CA 1
ATOM 4100 C C . GLY A 1 526 ? -19.266 -20.172 4.871 1 93.94 526 GLY A C 1
ATOM 4101 O O . GLY A 1 526 ? -20.453 -20.406 4.668 1 93.94 526 GLY A O 1
ATOM 4102 N N . ARG A 1 527 ? -18.281 -20.969 4.527 1 93.62 527 ARG A N 1
ATOM 4103 C CA . ARG A 1 527 ? -18.516 -22.359 4.133 1 93.62 527 ARG A CA 1
ATOM 4104 C C . ARG A 1 527 ? -17.516 -23.297 4.797 1 93.62 527 ARG A C 1
ATOM 4106 O O . ARG A 1 527 ? -16.688 -23.922 4.113 1 93.62 527 ARG A O 1
ATOM 4113 N N . PRO A 1 528 ? -17.594 -23.391 6.082 1 94.06 528 PRO A N 1
ATOM 4114 C CA . PRO A 1 528 ? -16.656 -24.281 6.773 1 94.06 528 PRO A CA 1
ATOM 4115 C C . PRO A 1 528 ? -16.891 -25.75 6.438 1 94.06 528 PRO A C 1
ATOM 4117 O O . PRO A 1 528 ? -18.047 -26.188 6.289 1 94.06 528 PRO A O 1
ATOM 4120 N N . ILE A 1 529 ? -15.844 -26.406 6.18 1 93.25 529 ILE A N 1
ATOM 4121 C CA . ILE A 1 529 ? -15.875 -27.859 5.977 1 93.25 529 ILE A CA 1
ATOM 4122 C C . ILE A 1 529 ? -15.336 -28.562 7.223 1 93.25 529 ILE A C 1
ATOM 4124 O O . ILE A 1 529 ? -14.195 -28.344 7.625 1 93.25 529 ILE A O 1
ATOM 4128 N N . GLU A 1 530 ? -16.172 -29.391 7.766 1 90.81 530 GLU A N 1
ATOM 4129 C CA . GLU A 1 530 ? -15.82 -30.047 9.023 1 90.81 530 GLU A CA 1
ATOM 4130 C C . GLU A 1 530 ? -14.922 -31.25 8.781 1 90.81 530 GLU A C 1
ATOM 4132 O O . GLU A 1 530 ? -14.992 -31.891 7.727 1 90.81 530 GLU A O 1
ATOM 4137 N N . GLY A 1 531 ? -14.094 -31.516 9.742 1 88.25 531 GLY A N 1
ATOM 4138 C CA . GLY A 1 531 ? -13.25 -32.688 9.688 1 88.25 531 GLY A CA 1
ATOM 4139 C C . GLY A 1 531 ? -11.914 -32.438 9.016 1 88.25 531 GLY A C 1
ATOM 4140 O O . GLY A 1 531 ? -11.609 -31.312 8.625 1 88.25 531 GLY A O 1
ATOM 4141 N N . LEU A 1 532 ? -11.109 -33.469 9.016 1 87.19 532 LEU A N 1
ATOM 4142 C CA . LEU A 1 532 ? -9.812 -33.406 8.359 1 87.19 532 LEU A CA 1
ATOM 4143 C C . LEU A 1 532 ? -9.961 -33.438 6.844 1 87.19 532 LEU A C 1
ATOM 4145 O O . LEU A 1 532 ? -10.844 -34.125 6.32 1 87.19 532 LEU A O 1
ATOM 4149 N N . PRO A 1 533 ? -9.125 -32.688 6.195 1 89 533 PRO A N 1
ATOM 4150 C CA . PRO A 1 533 ? -9.195 -32.781 4.734 1 89 533 PRO A CA 1
ATOM 4151 C C . PRO A 1 533 ? -8.969 -34.188 4.207 1 89 533 PRO A C 1
ATOM 4153 O O . PRO A 1 533 ? -8.148 -34.938 4.746 1 89 533 PRO A O 1
ATOM 4156 N N . PRO A 1 534 ? -9.727 -34.531 3.219 1 81.44 534 PRO A N 1
ATOM 4157 C CA . PRO A 1 534 ? -9.523 -35.844 2.619 1 81.44 534 PRO A CA 1
ATOM 4158 C C . PRO A 1 534 ? -8.18 -35.969 1.904 1 81.44 534 PRO A C 1
ATOM 4160 O O . PRO A 1 534 ? -7.645 -34.969 1.416 1 81.44 534 PRO A O 1
ATOM 4163 N N . GLN A 1 535 ? -7.676 -37.188 2.002 1 76.94 535 GLN A N 1
ATOM 4164 C CA . GLN A 1 535 ? -6.473 -37.438 1.224 1 76.94 535 GLN A CA 1
ATOM 4165 C C . GLN A 1 535 ? -6.82 -37.812 -0.217 1 76.94 535 GLN A C 1
ATOM 4167 O O . GLN A 1 535 ? -7.516 -38.812 -0.463 1 76.94 535 GLN A O 1
ATOM 4172 N N . ARG A 1 536 ? -6.633 -36.844 -1.114 1 74.62 536 ARG A N 1
ATOM 4173 C CA . ARG A 1 536 ? -6.969 -37.125 -2.512 1 74.62 536 ARG A CA 1
ATOM 4174 C C . ARG A 1 536 ? -5.711 -37.188 -3.371 1 74.62 536 ARG A C 1
ATOM 4176 O O . ARG A 1 536 ? -4.707 -36.531 -3.064 1 74.62 536 ARG A O 1
ATOM 4183 N N . MET B 1 1 ? 8.062 24.344 -20.406 1 82.69 1 MET B N 1
ATOM 4184 C CA . MET B 1 1 ? 8.266 23.062 -19.734 1 82.69 1 MET B CA 1
ATOM 4185 C C . MET B 1 1 ? 7.035 22.672 -18.922 1 82.69 1 MET B C 1
ATOM 4187 O O . MET B 1 1 ? 6.344 23.531 -18.375 1 82.69 1 MET B O 1
ATOM 4191 N N . ASP B 1 2 ? 6.699 21.375 -18.906 1 91.25 2 ASP B N 1
ATOM 4192 C CA . ASP B 1 2 ? 5.449 20.906 -18.312 1 91.25 2 ASP B CA 1
ATOM 4193 C C . ASP B 1 2 ? 5.656 20.438 -16.875 1 91.25 2 ASP B C 1
ATOM 4195 O O . ASP B 1 2 ? 5.5 19.25 -16.594 1 91.25 2 ASP B O 1
ATOM 4199 N N . LEU B 1 3 ? 6.074 21.422 -16.078 1 97.06 3 LEU B N 1
ATOM 4200 C CA . LEU B 1 3 ? 6.324 21.109 -14.68 1 97.06 3 LEU B CA 1
ATOM 4201 C C . LEU B 1 3 ? 5.18 21.594 -13.797 1 97.06 3 LEU B C 1
ATOM 4203 O O . LEU B 1 3 ? 4.637 22.688 -14.023 1 97.06 3 LEU B O 1
ATOM 4207 N N . ILE B 1 4 ? 4.766 20.844 -12.906 1 98.31 4 ILE B N 1
ATOM 4208 C CA . ILE B 1 4 ? 3.84 21.188 -11.836 1 98.31 4 ILE B CA 1
ATOM 4209 C C . ILE B 1 4 ? 4.434 20.797 -10.492 1 98.31 4 ILE B C 1
ATOM 4211 O O . ILE B 1 4 ? 4.793 19.625 -10.281 1 98.31 4 ILE B O 1
ATOM 4215 N N . PRO B 1 5 ? 4.559 21.75 -9.555 1 98.31 5 PRO B N 1
ATOM 4216 C CA . PRO B 1 5 ? 4.191 23.156 -9.641 1 98.31 5 PRO B CA 1
ATOM 4217 C C . PRO B 1 5 ? 5.062 23.938 -10.625 1 98.31 5 PRO B C 1
ATOM 4219 O O . PRO B 1 5 ? 6.207 23.562 -10.875 1 98.31 5 PRO B O 1
ATOM 4222 N N . ALA B 1 6 ? 4.527 24.984 -11.078 1 97.88 6 ALA B N 1
ATOM 4223 C CA . ALA B 1 6 ? 5.273 25.812 -12.016 1 97.88 6 ALA B CA 1
ATOM 4224 C C . ALA B 1 6 ? 6.457 26.5 -11.32 1 97.88 6 ALA B C 1
ATOM 4226 O O . ALA B 1 6 ? 6.297 27.109 -10.273 1 97.88 6 ALA B O 1
ATOM 4227 N N . PRO B 1 7 ? 7.633 26.391 -11.953 1 98.06 7 PRO B N 1
ATOM 4228 C CA . PRO B 1 7 ? 8.789 27.078 -11.359 1 98.06 7 PRO B CA 1
ATOM 4229 C C . PRO B 1 7 ? 8.75 28.594 -11.555 1 98.06 7 PRO B C 1
ATOM 4231 O O . PRO B 1 7 ? 7.984 29.094 -12.383 1 98.06 7 PRO B O 1
ATOM 4234 N N . SER B 1 8 ? 9.586 29.266 -10.789 1 97.56 8 SER B N 1
ATOM 4235 C CA . SER B 1 8 ? 9.695 30.719 -10.914 1 97.56 8 SER B CA 1
ATOM 4236 C C . SER B 1 8 ? 10.219 31.125 -12.289 1 97.56 8 SER B C 1
ATOM 4238 O O . SER B 1 8 ? 9.773 32.125 -12.859 1 97.56 8 SER B O 1
ATOM 4240 N N . SER B 1 9 ? 11.148 30.359 -12.711 1 97.5 9 SER B N 1
ATOM 4241 C CA . SER B 1 9 ? 11.688 30.578 -14.055 1 97.5 9 SER B CA 1
ATOM 4242 C C . SER B 1 9 ? 12.25 29.281 -14.633 1 97.5 9 SER B C 1
ATOM 4244 O O . SER B 1 9 ? 12.82 28.469 -13.906 1 97.5 9 SER B O 1
ATOM 4246 N N . ALA B 1 10 ? 12.047 29.094 -15.922 1 97.38 10 ALA B N 1
ATOM 4247 C CA . ALA B 1 10 ? 12.578 27.938 -16.641 1 97.38 10 ALA B CA 1
ATOM 4248 C C . ALA B 1 10 ? 12.797 28.266 -18.125 1 97.38 10 ALA B C 1
ATOM 4250 O O . ALA B 1 10 ? 11.875 28.703 -18.812 1 97.38 10 ALA B O 1
ATOM 4251 N N . VAL B 1 11 ? 14.016 28.062 -18.578 1 97.81 11 VAL B N 1
ATOM 4252 C CA . VAL B 1 11 ? 14.352 28.297 -19.969 1 97.81 11 VAL B CA 1
ATOM 4253 C C . VAL B 1 11 ? 14.938 27.031 -20.578 1 97.81 11 VAL B C 1
ATOM 4255 O O . VAL B 1 11 ? 16 26.562 -20.156 1 97.81 11 VAL B O 1
ATOM 4258 N N . ARG B 1 12 ? 14.227 26.5 -21.547 1 97.56 12 ARG B N 1
ATOM 4259 C CA . ARG B 1 12 ? 14.727 25.344 -22.281 1 97.56 12 ARG B CA 1
ATOM 4260 C C . ARG B 1 12 ? 15.938 25.719 -23.141 1 97.56 12 ARG B C 1
ATOM 4262 O O . ARG B 1 12 ? 15.961 26.781 -23.75 1 97.56 12 ARG B O 1
ATOM 4269 N N . ARG B 1 13 ? 16.906 24.859 -23.125 1 97.19 13 ARG B N 1
ATOM 4270 C CA . ARG B 1 13 ? 18.078 24.984 -23.984 1 97.19 13 ARG B CA 1
ATOM 4271 C C . ARG B 1 13 ? 18.156 23.812 -24.969 1 97.19 13 ARG B C 1
ATOM 4273 O O . ARG B 1 13 ? 18.891 22.859 -24.734 1 97.19 13 ARG B O 1
ATOM 4280 N N . PRO B 1 14 ? 17.5 24.094 -26.125 1 94.62 14 PRO B N 1
ATOM 4281 C CA . PRO B 1 14 ? 17.484 22.984 -27.078 1 94.62 14 PRO B CA 1
ATOM 4282 C C . PRO B 1 14 ? 18.891 22.594 -27.516 1 94.62 14 PRO B C 1
ATOM 4284 O O . PRO B 1 14 ? 19.75 23.453 -27.719 1 94.62 14 PRO B O 1
ATOM 4287 N N . GLY B 1 15 ? 19.234 21.422 -27.688 1 95.81 15 GLY B N 1
ATOM 4288 C CA . GLY B 1 15 ? 20.531 20.922 -28.141 1 95.81 15 GLY B CA 1
ATOM 4289 C C . GLY B 1 15 ? 21.516 20.672 -27.016 1 95.81 15 GLY B C 1
ATOM 4290 O O . GLY B 1 15 ? 22.609 20.188 -27.25 1 95.81 15 GLY B O 1
ATOM 4291 N N . GLU B 1 16 ? 21.094 21.047 -25.828 1 97.75 16 GLU B N 1
ATOM 4292 C CA . GLU B 1 16 ? 22 20.906 -24.688 1 97.75 16 GLU B CA 1
ATOM 4293 C C . GLU B 1 16 ? 21.547 19.797 -23.75 1 97.75 16 GLU B C 1
ATOM 4295 O O . GLU B 1 16 ? 21.781 19.859 -22.547 1 97.75 16 GLU B O 1
ATOM 4300 N N . ASP B 1 17 ? 20.906 18.891 -24.297 1 98.44 17 ASP B N 1
ATOM 4301 C CA . ASP B 1 17 ? 20.375 17.781 -23.516 1 98.44 17 ASP B CA 1
ATOM 4302 C C . ASP B 1 17 ? 21.5 16.938 -22.938 1 98.44 17 ASP B C 1
ATOM 4304 O O . ASP B 1 17 ? 22.625 16.938 -23.469 1 98.44 17 ASP B O 1
ATOM 4308 N N . PHE B 1 18 ? 21.234 16.25 -21.859 1 98.5 18 PHE B N 1
ATOM 4309 C CA . PHE B 1 18 ? 22.203 15.383 -21.188 1 98.5 18 PHE B CA 1
ATOM 4310 C C . PHE B 1 18 ? 21.672 13.953 -21.125 1 98.5 18 PHE B C 1
ATOM 4312 O O . PHE B 1 18 ? 20.938 13.594 -20.203 1 98.5 18 PHE B O 1
ATOM 4319 N N . PRO B 1 19 ? 22.062 13.047 -22.047 1 98.25 19 PRO B N 1
ATOM 4320 C CA . PRO B 1 19 ? 21.719 11.625 -21.938 1 98.25 19 PRO B CA 1
ATOM 4321 C C . PRO B 1 19 ? 22.406 10.945 -20.75 1 98.25 19 PRO B C 1
ATOM 4323 O O . PRO B 1 19 ? 23.594 11.18 -20.5 1 98.25 19 PRO B O 1
ATOM 4326 N N . LEU B 1 20 ? 21.672 10.234 -20 1 98.06 20 LEU B N 1
ATOM 4327 C CA . LEU B 1 20 ? 22.219 9.469 -18.875 1 98.06 20 LEU B CA 1
ATOM 4328 C C . LEU B 1 20 ? 22.516 8.039 -19.297 1 98.06 20 LEU B C 1
ATOM 4330 O O . LEU B 1 20 ? 21.797 7.449 -20.094 1 98.06 20 LEU B O 1
ATOM 4334 N N . ASP B 1 21 ? 23.547 7.488 -18.781 1 96.19 21 ASP B N 1
ATOM 4335 C CA . ASP B 1 21 ? 23.906 6.098 -19.047 1 96.19 21 ASP B CA 1
ATOM 4336 C C . ASP B 1 21 ? 24.594 5.484 -17.828 1 96.19 21 ASP B C 1
ATOM 4338 O O . ASP B 1 21 ? 24.547 6.039 -16.719 1 96.19 21 ASP B O 1
ATOM 4342 N N . ALA B 1 22 ? 25.156 4.348 -17.969 1 92.81 22 ALA B N 1
ATOM 4343 C CA . ALA B 1 22 ? 25.703 3.578 -16.859 1 92.81 22 ALA B CA 1
ATOM 4344 C C . ALA B 1 22 ? 26.906 4.297 -16.234 1 92.81 22 ALA B C 1
ATOM 4346 O O . ALA B 1 22 ? 27.25 4.043 -15.086 1 92.81 22 ALA B O 1
ATOM 4347 N N . ALA B 1 23 ? 27.5 5.254 -16.984 1 95.19 23 ALA B N 1
ATOM 4348 C CA . ALA B 1 23 ? 28.688 5.957 -16.484 1 95.19 23 ALA B CA 1
ATOM 4349 C C . ALA B 1 23 ? 28.297 7.242 -15.75 1 95.19 23 ALA B C 1
ATOM 4351 O O . ALA B 1 23 ? 29.125 7.855 -15.078 1 95.19 23 ALA B O 1
ATOM 4352 N N . THR B 1 24 ? 27.031 7.613 -15.891 1 97.44 24 THR B N 1
ATOM 4353 C CA . THR B 1 24 ? 26.578 8.844 -15.25 1 97.44 24 THR B CA 1
ATOM 4354 C C . THR B 1 24 ? 26.766 8.766 -13.734 1 97.44 24 THR B C 1
ATOM 4356 O O . THR B 1 24 ? 26.375 7.781 -13.109 1 97.44 24 THR B O 1
ATOM 4359 N N . THR B 1 25 ? 27.344 9.844 -13.188 1 97.31 25 THR B N 1
ATOM 4360 C CA . THR B 1 25 ? 27.625 9.883 -11.758 1 97.31 25 THR B CA 1
ATOM 4361 C C . THR B 1 25 ? 26.688 10.852 -11.055 1 97.31 25 THR B C 1
ATOM 4363 O O . THR B 1 25 ? 26.031 11.68 -11.695 1 97.31 25 THR B O 1
ATOM 4366 N N . LEU B 1 26 ? 26.516 10.703 -9.758 1 97.44 26 LEU B N 1
ATOM 4367 C CA . LEU B 1 26 ? 25.766 11.586 -8.867 1 97.44 26 LEU B CA 1
ATOM 4368 C C . LEU B 1 26 ? 26.609 11.969 -7.648 1 97.44 26 LEU B C 1
ATOM 4370 O O . LEU B 1 26 ? 27.062 11.094 -6.91 1 97.44 26 LEU B O 1
ATOM 4374 N N . THR B 1 27 ? 26.844 13.266 -7.43 1 96.75 27 THR B N 1
ATOM 4375 C CA . THR B 1 27 ? 27.719 13.734 -6.363 1 96.75 27 THR B CA 1
ATOM 4376 C C . THR B 1 27 ? 27.062 14.859 -5.566 1 96.75 27 THR B C 1
ATOM 4378 O O . THR B 1 27 ? 26.312 15.656 -6.125 1 96.75 27 THR B O 1
ATOM 4381 N N . ALA B 1 28 ? 27.297 14.93 -4.344 1 97.38 28 ALA B N 1
ATOM 4382 C CA . ALA B 1 28 ? 26.812 15.977 -3.441 1 97.38 28 ALA B CA 1
ATOM 4383 C C . ALA B 1 28 ? 27.797 16.203 -2.289 1 97.38 28 ALA B C 1
ATOM 4385 O O . ALA B 1 28 ? 28.547 15.297 -1.926 1 97.38 28 ALA B O 1
ATOM 4386 N N . PRO B 1 29 ? 27.875 17.438 -1.735 1 96.56 29 PRO B N 1
ATOM 4387 C CA . PRO B 1 29 ? 28.625 17.641 -0.487 1 96.56 29 PRO B CA 1
ATOM 4388 C C . PRO B 1 29 ? 27.938 16.984 0.712 1 96.56 29 PRO B C 1
ATOM 4390 O O . PRO B 1 29 ? 26.766 16.609 0.632 1 96.56 29 PRO B O 1
ATOM 4393 N N . PRO B 1 30 ? 28.578 16.859 1.85 1 93.31 30 PRO B N 1
ATOM 4394 C CA . PRO B 1 30 ? 28.031 16.203 3.031 1 93.31 30 PRO B CA 1
ATOM 4395 C C . PRO B 1 30 ? 26.719 16.828 3.516 1 93.31 30 PRO B C 1
ATOM 4397 O O . PRO B 1 30 ? 25.828 16.125 3.988 1 93.31 30 PRO B O 1
ATOM 4400 N N . GLY B 1 31 ? 26.641 18.109 3.365 1 95.44 31 GLY B N 1
ATOM 4401 C CA . GLY B 1 31 ? 25.469 18.812 3.846 1 95.44 31 GLY B CA 1
ATOM 4402 C C . GLY B 1 31 ? 24.203 18.469 3.059 1 95.44 31 GLY B C 1
ATOM 4403 O O . GLY B 1 31 ? 23.094 18.75 3.512 1 95.44 31 GLY B O 1
ATOM 4404 N N . LEU B 1 32 ? 24.359 17.859 1.881 1 97.44 32 LEU B N 1
ATOM 4405 C CA . LEU B 1 32 ? 23.234 17.516 1.025 1 97.44 32 LEU B CA 1
ATOM 4406 C C . LEU B 1 32 ? 23.156 16.016 0.81 1 97.44 32 LEU B C 1
ATOM 4408 O O . LEU B 1 32 ? 22.594 15.555 -0.194 1 97.44 32 LEU B O 1
ATOM 4412 N N . ALA B 1 33 ? 23.688 15.273 1.747 1 92.44 33 ALA B N 1
ATOM 4413 C CA . ALA B 1 33 ? 23.797 13.82 1.616 1 92.44 33 ALA B CA 1
ATOM 4414 C C . ALA B 1 33 ? 22.422 13.172 1.562 1 92.44 33 ALA B C 1
ATOM 4416 O O . ALA B 1 33 ? 22.219 12.172 0.859 1 92.44 33 ALA B O 1
ATOM 4417 N N . ASP B 1 34 ? 21.453 13.695 2.293 1 92 34 ASP B N 1
ATOM 4418 C CA . ASP B 1 34 ? 20.109 13.125 2.301 1 92 34 ASP B CA 1
ATOM 4419 C C . ASP B 1 34 ? 19.453 13.242 0.929 1 92 34 ASP B C 1
ATOM 4421 O O . ASP B 1 34 ? 18.844 12.289 0.443 1 92 34 ASP B O 1
ATOM 4425 N N . ALA B 1 35 ? 19.609 14.375 0.354 1 97.25 35 ALA B N 1
ATOM 4426 C CA . ALA B 1 35 ? 19.047 14.586 -0.981 1 97.25 35 ALA B CA 1
ATOM 4427 C C . ALA B 1 35 ? 19.734 13.68 -2.004 1 97.25 35 ALA B C 1
ATOM 4429 O O . ALA B 1 35 ? 19.078 13.133 -2.895 1 97.25 35 ALA B O 1
ATOM 4430 N N . GLU B 1 36 ? 21.031 13.578 -1.889 1 96.38 36 GLU B N 1
ATOM 4431 C CA . GLU B 1 36 ? 21.797 12.703 -2.777 1 96.38 36 GLU B CA 1
ATOM 4432 C C . GLU B 1 36 ? 21.312 11.258 -2.67 1 96.38 36 GLU B C 1
ATOM 4434 O O . GLU B 1 36 ? 21.078 10.602 -3.686 1 96.38 36 GLU B O 1
ATOM 4439 N N . ARG B 1 37 ? 21.219 10.789 -1.469 1 92.69 37 ARG B N 1
ATOM 4440 C CA . ARG B 1 37 ? 20.797 9.414 -1.225 1 92.69 37 ARG B CA 1
ATOM 4441 C C . ARG B 1 37 ? 19.391 9.172 -1.768 1 92.69 37 ARG B C 1
ATOM 4443 O O . ARG B 1 37 ? 19.141 8.141 -2.402 1 92.69 37 ARG B O 1
ATOM 4450 N N . TRP B 1 38 ? 18.531 10.086 -1.456 1 95.62 38 TRP B N 1
ATOM 4451 C CA . TRP B 1 38 ? 17.156 9.945 -1.944 1 95.62 38 TRP B CA 1
ATOM 4452 C C . TRP B 1 38 ? 17.125 9.906 -3.469 1 95.62 38 TRP B C 1
ATOM 4454 O O . TRP B 1 38 ? 16.469 9.055 -4.062 1 95.62 38 TRP B O 1
ATOM 4464 N N . LEU B 1 39 ? 17.812 10.844 -4.113 1 97.56 39 LEU B N 1
ATOM 4465 C CA . LEU B 1 39 ? 17.797 10.953 -5.57 1 97.56 39 LEU B CA 1
ATOM 4466 C C . LEU B 1 39 ? 18.406 9.703 -6.207 1 97.56 39 LEU B C 1
ATOM 4468 O O . LEU B 1 39 ? 17.859 9.164 -7.164 1 97.56 39 LEU B O 1
ATOM 4472 N N . ARG B 1 40 ? 19.547 9.258 -5.684 1 95 40 ARG B N 1
ATOM 4473 C CA . ARG B 1 40 ? 20.203 8.055 -6.184 1 95 40 ARG B CA 1
ATOM 4474 C C . ARG B 1 40 ? 19.281 6.848 -6.078 1 95 40 ARG B C 1
ATOM 4476 O O . ARG B 1 40 ? 19.141 6.074 -7.031 1 95 40 ARG B O 1
ATOM 4483 N N . GLY B 1 41 ? 18.688 6.742 -4.898 1 93.56 41 GLY B N 1
ATOM 4484 C CA . GLY B 1 41 ? 17.797 5.617 -4.688 1 93.56 41 GLY B CA 1
ATOM 4485 C C . GLY B 1 41 ? 16.578 5.637 -5.602 1 93.56 41 GLY B C 1
ATOM 4486 O O . GLY B 1 41 ? 16.219 4.609 -6.18 1 93.56 41 GLY B O 1
ATOM 4487 N N . THR B 1 42 ? 15.969 6.742 -5.746 1 96.06 42 THR B N 1
ATOM 4488 C CA . THR B 1 42 ? 14.734 6.871 -6.512 1 96.06 42 THR B CA 1
ATOM 4489 C C . THR B 1 42 ? 15.008 6.746 -8.008 1 96.06 42 THR B C 1
ATOM 4491 O O . THR B 1 42 ? 14.32 6 -8.711 1 96.06 42 THR B O 1
ATOM 4494 N N . LEU B 1 43 ? 16 7.457 -8.516 1 96.75 43 LEU B N 1
ATOM 4495 C CA . LEU B 1 43 ? 16.312 7.375 -9.938 1 96.75 43 LEU B CA 1
ATOM 4496 C C . LEU B 1 43 ? 16.906 6.016 -10.281 1 96.75 43 LEU B C 1
ATOM 4498 O O . LEU B 1 43 ? 16.641 5.465 -11.352 1 96.75 43 LEU B O 1
ATOM 4502 N N . GLY B 1 44 ? 17.75 5.551 -9.359 1 94.88 44 GLY B N 1
ATOM 4503 C CA . GLY B 1 44 ? 18.297 4.227 -9.586 1 94.88 44 GLY B CA 1
ATOM 4504 C C . GLY B 1 44 ? 17.234 3.158 -9.75 1 94.88 44 GLY B C 1
ATOM 4505 O O . GLY B 1 44 ? 17.328 2.295 -10.625 1 94.88 44 GLY B O 1
ATOM 4506 N N . ALA B 1 45 ? 16.25 3.236 -8.945 1 94.5 45 ALA B N 1
ATOM 4507 C CA . ALA B 1 45 ? 15.164 2.266 -9 1 94.5 45 ALA B CA 1
ATOM 4508 C C . ALA B 1 45 ? 14.398 2.373 -10.312 1 94.5 45 ALA B C 1
ATOM 4510 O O . ALA B 1 45 ? 14.102 1.359 -10.945 1 94.5 45 ALA B O 1
ATOM 4511 N N . ALA B 1 46 ? 14.117 3.533 -10.734 1 97.06 46 ALA B N 1
ATOM 4512 C CA . ALA B 1 46 ? 13.258 3.775 -11.891 1 97.06 46 ALA B CA 1
ATOM 4513 C C . ALA B 1 46 ? 14.008 3.535 -13.188 1 97.06 46 ALA B C 1
ATOM 4515 O O . ALA B 1 46 ? 13.414 3.146 -14.195 1 97.06 46 ALA B O 1
ATOM 4516 N N . THR B 1 47 ? 15.391 3.732 -13.164 1 96.44 47 THR B N 1
ATOM 4517 C CA . THR B 1 47 ? 16.141 3.738 -14.414 1 96.44 47 THR B CA 1
ATOM 4518 C C . THR B 1 47 ? 17.031 2.5 -14.523 1 96.44 47 THR B C 1
ATOM 4520 O O . THR B 1 47 ? 17.469 2.133 -15.617 1 96.44 47 THR B O 1
ATOM 4523 N N . GLY B 1 48 ? 17.344 1.965 -13.406 1 93.56 48 GLY B N 1
ATOM 4524 C CA . GLY B 1 48 ? 18.328 0.89 -13.383 1 93.56 48 GLY B CA 1
ATOM 4525 C C . GLY B 1 48 ? 19.75 1.386 -13.445 1 93.56 48 GLY B C 1
ATOM 4526 O O . GLY B 1 48 ? 20.688 0.587 -13.461 1 93.56 48 GLY B O 1
ATOM 4527 N N . LEU B 1 49 ? 19.969 2.68 -13.422 1 94.5 49 LEU B N 1
ATOM 4528 C CA . LEU B 1 49 ? 21.312 3.25 -13.492 1 94.5 49 LEU B CA 1
ATOM 4529 C C . LEU B 1 49 ? 21.984 3.23 -12.117 1 94.5 49 LEU B C 1
ATOM 4531 O O . LEU B 1 49 ? 21.328 3.484 -11.102 1 94.5 49 LEU B O 1
ATOM 4535 N N . PRO B 1 50 ? 23.281 3.012 -12.086 1 89.75 50 PRO B N 1
ATOM 4536 C CA . PRO B 1 50 ? 23.969 2.967 -10.797 1 89.75 50 PRO B CA 1
ATOM 4537 C C . PRO B 1 50 ? 24.109 4.344 -10.156 1 89.75 50 PRO B C 1
ATOM 4539 O O . PRO B 1 50 ? 24.047 4.473 -8.93 1 89.75 50 PRO B O 1
ATOM 4542 N N . LEU B 1 51 ? 24.375 5.352 -10.977 1 94.25 51 LEU B N 1
ATOM 4543 C CA . LEU B 1 51 ? 24.609 6.715 -10.516 1 94.25 51 LEU B CA 1
ATOM 4544 C C . LEU B 1 51 ? 25.672 6.746 -9.422 1 94.25 51 LEU B C 1
ATOM 4546 O O . LEU B 1 51 ? 25.453 7.312 -8.352 1 94.25 51 LEU B O 1
ATOM 4550 N N . GLY B 1 52 ? 26.844 6.148 -9.664 1 91.19 52 GLY B N 1
ATOM 4551 C CA . GLY B 1 52 ? 27.938 6.082 -8.711 1 91.19 52 GLY B CA 1
ATOM 4552 C C . GLY B 1 52 ? 28.516 7.445 -8.375 1 91.19 52 GLY B C 1
ATOM 4553 O O . GLY B 1 52 ? 28.141 8.453 -8.977 1 91.19 52 GLY B O 1
ATOM 4554 N N . PRO B 1 53 ? 29.359 7.477 -7.34 1 90.25 53 PRO B N 1
ATOM 4555 C CA . PRO B 1 53 ? 30 8.742 -6.988 1 90.25 53 PRO B CA 1
ATOM 4556 C C . PRO B 1 53 ? 30.875 9.297 -8.109 1 90.25 53 PRO B C 1
ATOM 4558 O O . PRO B 1 53 ? 31.438 8.531 -8.891 1 90.25 53 PRO B O 1
ATOM 4561 N N . GLY B 1 54 ? 30.859 10.57 -8.188 1 92.19 54 GLY B N 1
ATOM 4562 C CA . GLY B 1 54 ? 31.641 11.227 -9.227 1 92.19 54 GLY B CA 1
ATOM 4563 C C . GLY B 1 54 ? 32.438 12.406 -8.711 1 92.19 54 GLY B C 1
ATOM 4564 O O . GLY B 1 54 ? 32.719 12.508 -7.512 1 92.19 54 GLY B O 1
ATOM 4565 N N . ARG B 1 55 ? 33 13.164 -9.727 1 92.5 55 ARG B N 1
ATOM 4566 C CA . ARG B 1 55 ? 33.781 14.367 -9.453 1 92.5 55 ARG B CA 1
ATOM 4567 C C . ARG B 1 55 ? 32.969 15.625 -9.758 1 92.5 55 ARG B C 1
ATOM 4569 O O . ARG B 1 55 ? 32.062 15.594 -10.602 1 92.5 55 ARG B O 1
ATOM 4576 N N . PRO B 1 56 ? 33.312 16.641 -9.008 1 93.94 56 PRO B N 1
ATOM 4577 C CA . PRO B 1 56 ? 32.656 17.906 -9.344 1 93.94 56 PRO B CA 1
ATOM 4578 C C . PRO B 1 56 ? 32.781 18.266 -10.82 1 93.94 56 PRO B C 1
ATOM 4580 O O . PRO B 1 56 ? 33.844 18.016 -11.43 1 93.94 56 PRO B O 1
ATOM 4583 N N . GLY B 1 57 ? 31.734 18.781 -11.367 1 95.62 57 GLY B N 1
ATOM 4584 C CA . GLY B 1 57 ? 31.797 19.312 -12.719 1 95.62 57 GLY B CA 1
ATOM 4585 C C . GLY B 1 57 ? 31.312 18.312 -13.766 1 95.62 57 GLY B C 1
ATOM 4586 O O . GLY B 1 57 ? 31.297 18.625 -14.961 1 95.62 57 GLY B O 1
ATOM 4587 N N . THR B 1 58 ? 30.906 17.156 -13.383 1 96.31 58 THR B N 1
ATOM 4588 C CA . THR B 1 58 ? 30.391 16.156 -14.297 1 96.31 58 THR B CA 1
ATOM 4589 C C . THR B 1 58 ? 29.203 15.414 -13.688 1 96.31 58 THR B C 1
ATOM 4591 O O . THR B 1 58 ? 28.969 15.508 -12.484 1 96.31 58 THR B O 1
ATOM 4594 N N . GLY B 1 59 ? 28.391 14.742 -14.586 1 98.38 59 GLY B N 1
ATOM 4595 C CA . GLY B 1 59 ? 27.266 13.984 -14.086 1 98.38 59 GLY B CA 1
ATOM 4596 C C . GLY B 1 59 ? 26.203 14.859 -13.438 1 98.38 59 GLY B C 1
ATOM 4597 O O . GLY B 1 59 ? 26.016 16.016 -13.828 1 98.38 59 GLY B O 1
ATOM 4598 N N . ILE B 1 60 ? 25.453 14.305 -12.594 1 98.81 60 ILE B N 1
ATOM 4599 C CA . ILE B 1 60 ? 24.516 15.047 -11.766 1 98.81 60 ILE B CA 1
ATOM 4600 C C . ILE B 1 60 ? 25.203 15.516 -10.484 1 98.81 60 ILE B C 1
ATOM 4602 O O . ILE B 1 60 ? 25.734 14.703 -9.727 1 98.81 60 ILE B O 1
ATOM 4606 N N . GLU B 1 61 ? 25.25 16.781 -10.32 1 98.81 61 GLU B N 1
ATOM 4607 C CA . GLU B 1 61 ? 25.984 17.359 -9.195 1 98.81 61 GLU B CA 1
ATOM 4608 C C . GLU B 1 61 ? 25.078 18.25 -8.352 1 98.81 61 GLU B C 1
ATOM 4610 O O . GLU B 1 61 ? 24.438 19.156 -8.883 1 98.81 61 GLU B O 1
ATOM 4615 N N . LEU B 1 62 ? 24.969 17.984 -7.066 1 98.81 62 LEU B N 1
ATOM 4616 C CA . LEU B 1 62 ? 24.312 18.859 -6.105 1 98.81 62 LEU B CA 1
ATOM 4617 C C . LEU B 1 62 ? 25.328 19.734 -5.379 1 98.81 62 LEU B C 1
ATOM 4619 O O . LEU B 1 62 ? 26.391 19.25 -4.965 1 98.81 62 LEU B O 1
ATOM 4623 N N . VAL B 1 63 ? 25.047 21 -5.238 1 98.75 63 VAL B N 1
ATOM 4624 C CA . VAL B 1 63 ? 25.938 21.906 -4.52 1 98.75 63 VAL B CA 1
ATOM 4625 C C . VAL B 1 63 ? 25.125 22.828 -3.619 1 98.75 63 VAL B C 1
ATOM 4627 O O . VAL B 1 63 ? 23.938 23.094 -3.883 1 98.75 63 VAL B O 1
ATOM 4630 N N . GLU B 1 64 ? 25.766 23.25 -2.588 1 98.44 64 GLU B N 1
ATOM 4631 C CA . GLU B 1 64 ? 25.156 24.266 -1.723 1 98.44 64 GLU B CA 1
ATOM 4632 C C . GLU B 1 64 ? 25.484 25.672 -2.219 1 98.44 64 GLU B C 1
ATOM 4634 O O . GLU B 1 64 ? 26.609 25.953 -2.617 1 98.44 64 GLU B O 1
ATOM 4639 N N . ASP B 1 65 ? 24.5 26.453 -2.268 1 98.38 65 ASP B N 1
ATOM 4640 C CA . ASP B 1 65 ? 24.641 27.859 -2.629 1 98.38 65 ASP B CA 1
ATOM 4641 C C . ASP B 1 65 ? 24.047 28.766 -1.549 1 98.38 65 ASP B C 1
ATOM 4643 O O . ASP B 1 65 ? 22.844 29 -1.525 1 98.38 65 ASP B O 1
ATOM 4647 N N . ASP B 1 66 ? 24.844 29.406 -0.818 1 97 66 ASP B N 1
ATOM 4648 C CA . ASP B 1 66 ? 24.453 30.188 0.345 1 97 66 ASP B CA 1
ATOM 4649 C C . ASP B 1 66 ? 23.719 31.469 -0.077 1 97 66 ASP B C 1
ATOM 4651 O O . ASP B 1 66 ? 23.094 32.125 0.75 1 97 66 ASP B O 1
ATOM 4655 N N . ALA B 1 67 ? 23.781 31.734 -1.292 1 98 67 ALA B N 1
ATOM 4656 C CA . ALA B 1 67 ? 23.094 32.938 -1.785 1 98 67 ALA B CA 1
ATOM 4657 C C . ALA B 1 67 ? 21.594 32.656 -1.955 1 98 67 ALA B C 1
ATOM 4659 O O . ALA B 1 67 ? 20.812 33.594 -2.084 1 98 67 ALA B O 1
ATOM 4660 N N . LEU B 1 68 ? 21.25 31.469 -1.931 1 98.44 68 LEU B N 1
ATOM 4661 C CA . LEU B 1 68 ? 19.844 31.078 -2.117 1 98.44 68 LEU B CA 1
ATOM 4662 C C . LEU B 1 68 ? 19.141 30.938 -0.774 1 98.44 68 LEU B C 1
ATOM 4664 O O . LEU B 1 68 ? 19.766 30.578 0.227 1 98.44 68 LEU B O 1
ATOM 4668 N N . ALA B 1 69 ? 17.828 31.25 -0.806 1 97.94 69 ALA B N 1
ATOM 4669 C CA . ALA B 1 69 ? 17 30.969 0.373 1 97.94 69 ALA B CA 1
ATOM 4670 C C . ALA B 1 69 ? 17 29.484 0.699 1 97.94 69 ALA B C 1
ATOM 4672 O O . ALA B 1 69 ? 17.281 28.656 -0.167 1 97.94 69 ALA B O 1
ATOM 4673 N N . ALA B 1 70 ? 16.625 29.125 1.885 1 97.5 70 ALA B N 1
ATOM 4674 C CA . ALA B 1 70 ? 16.812 27.781 2.451 1 97.5 70 ALA B CA 1
ATOM 4675 C C . ALA B 1 70 ? 16.109 26.734 1.596 1 97.5 70 ALA B C 1
ATOM 4677 O O . ALA B 1 70 ? 16.609 25.609 1.45 1 97.5 70 ALA B O 1
ATOM 4678 N N . GLU B 1 71 ? 14.961 27.047 0.995 1 98.38 71 GLU B N 1
ATOM 4679 C CA . GLU B 1 71 ? 14.211 26.062 0.23 1 98.38 71 GLU B CA 1
ATOM 4680 C C . GLU B 1 71 ? 14.305 26.328 -1.269 1 98.38 71 GLU B C 1
ATOM 4682 O O . GLU B 1 71 ? 13.641 25.672 -2.066 1 98.38 71 GLU B O 1
ATOM 4687 N N . ALA B 1 72 ? 15.117 27.297 -1.699 1 98.75 72 ALA B N 1
ATOM 4688 C CA . ALA B 1 72 ? 15.281 27.656 -3.105 1 98.75 72 ALA B CA 1
ATOM 4689 C C . ALA B 1 72 ? 16.312 26.766 -3.785 1 98.75 72 ALA B C 1
ATOM 4691 O O . ALA B 1 72 ? 17.125 26.141 -3.115 1 98.75 72 ALA B O 1
ATOM 4692 N N . TYR B 1 73 ? 16.234 26.672 -5.117 1 98.88 73 TYR B N 1
ATOM 4693 C CA . TYR B 1 73 ? 17.203 25.906 -5.887 1 98.88 73 TYR B CA 1
ATOM 4694 C C . TYR B 1 73 ? 17.281 26.406 -7.324 1 98.88 73 TYR B C 1
ATOM 4696 O O . TYR B 1 73 ? 16.391 27.109 -7.793 1 98.88 73 TYR B O 1
ATOM 4704 N N . ARG B 1 74 ? 18.359 26.109 -7.938 1 98.88 74 ARG B N 1
ATOM 4705 C CA . ARG B 1 74 ? 18.594 26.328 -9.359 1 98.88 74 ARG B CA 1
ATOM 4706 C C . ARG B 1 74 ? 19.109 25.047 -10.031 1 98.88 74 ARG B C 1
ATOM 4708 O O . ARG B 1 74 ? 19.891 24.312 -9.445 1 98.88 74 ARG B O 1
ATOM 4715 N N . ILE B 1 75 ? 18.609 24.797 -11.242 1 98.88 75 ILE B N 1
ATOM 4716 C CA . ILE B 1 75 ? 19.047 23.641 -12.023 1 98.88 75 ILE B CA 1
ATOM 4717 C C . ILE B 1 75 ? 19.594 24.109 -13.375 1 98.88 75 ILE B C 1
ATOM 4719 O O . ILE B 1 75 ? 18.922 24.875 -14.078 1 98.88 75 ILE B O 1
ATOM 4723 N N . THR B 1 76 ? 20.75 23.734 -13.68 1 98.88 76 THR B N 1
ATOM 4724 C CA . THR B 1 76 ? 21.344 23.938 -15 1 98.88 76 THR B CA 1
ATOM 4725 C C . THR B 1 76 ? 21.75 22.609 -15.625 1 98.88 76 THR B C 1
ATOM 4727 O O . THR B 1 76 ? 22.531 21.859 -15.047 1 98.88 76 THR B O 1
ATOM 4730 N N . VAL B 1 77 ? 21.234 22.297 -16.781 1 98.81 77 VAL B N 1
ATOM 4731 C CA . VAL B 1 77 ? 21.578 21.062 -17.484 1 98.81 77 VAL B CA 1
ATOM 4732 C C . VAL B 1 77 ? 22.281 21.391 -18.797 1 98.81 77 VAL B C 1
ATOM 4734 O O . VAL B 1 77 ? 21.766 22.156 -19.625 1 98.81 77 VAL B O 1
ATOM 4737 N N . ARG B 1 78 ? 23.469 20.906 -18.938 1 98.5 78 ARG B N 1
ATOM 4738 C CA . ARG B 1 78 ? 24.281 20.922 -20.141 1 98.5 78 ARG B CA 1
ATOM 4739 C C . ARG B 1 78 ? 24.734 19.516 -20.516 1 98.5 78 ARG B C 1
ATOM 4741 O O . ARG B 1 78 ? 24.594 18.578 -19.734 1 98.5 78 ARG B O 1
ATOM 4748 N N . PRO B 1 79 ? 25.234 19.344 -21.75 1 98.12 79 PRO B N 1
ATOM 4749 C CA . PRO B 1 79 ? 25.75 18.016 -22.094 1 98.12 79 PRO B CA 1
ATOM 4750 C C . PRO B 1 79 ? 26.797 17.516 -21.094 1 98.12 79 PRO B C 1
ATOM 4752 O O . PRO B 1 79 ? 27.828 18.188 -20.891 1 98.12 79 PRO B O 1
ATOM 4755 N N . GLY B 1 80 ? 26.516 16.469 -20.422 1 97.88 80 GLY B N 1
ATOM 4756 C CA . GLY B 1 80 ? 27.453 15.805 -19.531 1 97.88 80 GLY B CA 1
ATOM 4757 C C . GLY B 1 80 ? 27.391 16.312 -18.109 1 97.88 80 GLY B C 1
ATOM 4758 O O . GLY B 1 80 ? 28.094 15.812 -17.234 1 97.88 80 GLY B O 1
ATOM 4759 N N . HIS B 1 81 ? 26.5 17.312 -17.906 1 98.56 81 HIS B N 1
ATOM 4760 C CA . HIS B 1 81 ? 26.516 17.906 -16.578 1 98.56 81 HIS B CA 1
ATOM 4761 C C . HIS B 1 81 ? 25.156 18.516 -16.234 1 98.56 81 HIS B C 1
ATOM 4763 O O . HIS B 1 81 ? 24.656 19.391 -16.953 1 98.56 81 HIS B O 1
ATOM 4769 N N . ALA B 1 82 ? 24.547 18.031 -15.188 1 98.81 82 ALA B N 1
ATOM 4770 C CA . ALA B 1 82 ? 23.359 18.625 -14.57 1 98.81 82 ALA B CA 1
ATOM 4771 C C . ALA B 1 82 ? 23.672 19.141 -13.164 1 98.81 82 ALA B C 1
ATOM 4773 O O . ALA B 1 82 ? 23.984 18.359 -12.266 1 98.81 82 ALA B O 1
ATOM 4774 N N . LEU B 1 83 ? 23.594 20.422 -12.992 1 98.88 83 LEU B N 1
ATOM 4775 C CA . LEU B 1 83 ? 23.938 21.062 -11.727 1 98.88 83 LEU B CA 1
ATOM 4776 C C . LEU B 1 83 ? 22.688 21.5 -10.977 1 98.88 83 LEU B C 1
ATOM 4778 O O . LEU B 1 83 ? 21.859 22.234 -11.516 1 98.88 83 LEU B O 1
ATOM 4782 N N . LEU B 1 84 ? 22.5 21.031 -9.781 1 98.94 84 LEU B N 1
ATOM 4783 C CA . LEU B 1 84 ? 21.484 21.469 -8.844 1 98.94 84 LEU B CA 1
ATOM 4784 C C . LEU B 1 84 ? 22.109 22.266 -7.699 1 98.94 84 LEU B C 1
ATOM 4786 O O . LEU B 1 84 ? 22.734 21.688 -6.805 1 98.94 84 LEU B O 1
ATOM 4790 N N . ALA B 1 85 ? 21.984 23.531 -7.723 1 98.94 85 ALA B N 1
ATOM 4791 C CA . ALA B 1 85 ? 22.406 24.406 -6.633 1 98.94 85 ALA B CA 1
ATOM 4792 C C . ALA B 1 85 ? 21.25 24.688 -5.672 1 98.94 85 ALA B C 1
ATOM 4794 O O . ALA B 1 85 ? 20.188 25.156 -6.09 1 98.94 85 ALA B O 1
ATOM 4795 N N . ALA B 1 86 ? 21.438 24.438 -4.391 1 98.88 86 ALA B N 1
ATOM 4796 C CA . ALA B 1 86 ? 20.359 24.562 -3.42 1 98.88 86 ALA B CA 1
ATOM 4797 C C . ALA B 1 86 ? 20.766 25.469 -2.256 1 98.88 86 ALA B C 1
ATOM 4799 O O . ALA B 1 86 ? 21.938 25.516 -1.878 1 98.88 86 ALA B O 1
ATOM 4800 N N . GLY B 1 87 ? 19.781 26.141 -1.693 1 98.62 87 GLY B N 1
ATOM 4801 C CA . GLY B 1 87 ? 20.031 27 -0.542 1 98.62 87 GLY B CA 1
ATOM 4802 C C . GLY B 1 87 ? 20.203 26.219 0.749 1 98.62 87 GLY B C 1
ATOM 4803 O O . GLY B 1 87 ? 20.75 26.734 1.725 1 98.62 87 GLY B O 1
ATOM 4804 N N . GLY B 1 88 ? 19.828 25.016 0.778 1 98 88 GLY B N 1
ATOM 4805 C CA . GLY B 1 88 ? 19.922 24.094 1.907 1 98 88 GLY B CA 1
ATOM 4806 C C . GLY B 1 88 ? 19.391 22.703 1.599 1 98 88 GLY B C 1
ATOM 4807 O O . GLY B 1 88 ? 19.078 22.406 0.446 1 98 88 GLY B O 1
ATOM 4808 N N . PRO B 1 89 ? 19.328 21.875 2.666 1 98 89 PRO B N 1
ATOM 4809 C CA . PRO B 1 89 ? 18.875 20.5 2.467 1 98 89 PRO B CA 1
ATOM 4810 C C . PRO B 1 89 ? 17.469 20.422 1.861 1 98 89 PRO B C 1
ATOM 4812 O O . PRO B 1 89 ? 17.234 19.609 0.963 1 98 89 PRO B O 1
ATOM 4815 N N . ALA B 1 90 ? 16.578 21.219 2.357 1 98.12 90 ALA B N 1
ATOM 4816 C CA . ALA B 1 90 ? 15.211 21.188 1.824 1 98.12 90 ALA B CA 1
ATOM 4817 C C . ALA B 1 90 ? 15.188 21.609 0.355 1 98.12 90 ALA B C 1
ATOM 4819 O O . ALA B 1 90 ? 14.508 20.984 -0.461 1 98.12 90 ALA B O 1
ATOM 4820 N N . GLY B 1 91 ? 15.93 22.703 0.05 1 98.75 91 GLY B N 1
ATOM 4821 C CA . GLY B 1 91 ? 16.031 23.109 -1.339 1 98.75 91 GLY B CA 1
ATOM 4822 C C . GLY B 1 91 ? 16.578 22.031 -2.248 1 98.75 91 GLY B C 1
ATOM 4823 O O . GLY B 1 91 ? 16.125 21.891 -3.387 1 98.75 91 GLY B O 1
ATOM 4824 N N . ALA B 1 92 ? 17.531 21.281 -1.76 1 98.81 92 ALA B N 1
ATOM 4825 C CA . ALA B 1 92 ? 18.125 20.203 -2.535 1 98.81 92 ALA B CA 1
ATOM 4826 C C . ALA B 1 92 ? 17.094 19.094 -2.809 1 98.81 92 ALA B C 1
ATOM 4828 O O . ALA B 1 92 ? 17.062 18.531 -3.904 1 98.81 92 ALA B O 1
ATOM 4829 N N . LEU B 1 93 ? 16.281 18.812 -1.847 1 98.69 93 LEU B N 1
ATOM 4830 C CA . LEU B 1 93 ? 15.258 17.781 -2.014 1 98.69 93 LEU B CA 1
ATOM 4831 C C . LEU B 1 93 ? 14.211 18.203 -3.037 1 98.69 93 LEU B C 1
ATOM 4833 O O . LEU B 1 93 ? 13.789 17.406 -3.873 1 98.69 93 LEU B O 1
ATOM 4837 N N . TRP B 1 94 ? 13.789 19.453 -2.969 1 98.81 94 TRP B N 1
ATOM 4838 C CA . TRP B 1 94 ? 12.812 19.953 -3.938 1 98.81 94 TRP B CA 1
ATOM 4839 C C . TRP B 1 94 ? 13.414 19.984 -5.34 1 98.81 94 TRP B C 1
ATOM 4841 O O . TRP B 1 94 ? 12.742 19.625 -6.312 1 98.81 94 TRP B O 1
ATOM 4851 N N . GLY B 1 95 ? 14.68 20.484 -5.422 1 98.88 95 GLY B N 1
ATOM 4852 C CA . GLY B 1 95 ? 15.359 20.438 -6.707 1 98.88 95 GLY B CA 1
ATOM 4853 C C . GLY B 1 95 ? 15.492 19.031 -7.258 1 98.88 95 GLY B C 1
ATOM 4854 O O . GLY B 1 95 ? 15.375 18.812 -8.469 1 98.88 95 GLY B O 1
ATOM 4855 N N . ALA B 1 96 ? 15.758 18.094 -6.395 1 98.75 96 ALA B N 1
ATOM 4856 C CA . ALA B 1 96 ? 15.844 16.688 -6.793 1 98.75 96 ALA B CA 1
ATOM 4857 C C . ALA B 1 96 ? 14.523 16.203 -7.367 1 98.75 96 ALA B C 1
ATOM 4859 O O . ALA B 1 96 ? 14.5 15.43 -8.336 1 98.75 96 ALA B O 1
ATOM 4860 N N . GLN B 1 97 ? 13.406 16.625 -6.77 1 98.62 97 GLN B N 1
ATOM 4861 C CA . GLN B 1 97 ? 12.086 16.281 -7.309 1 98.62 97 GLN B CA 1
ATOM 4862 C C . GLN B 1 97 ? 11.914 16.844 -8.711 1 98.62 97 GLN B C 1
ATOM 4864 O O . GLN B 1 97 ? 11.32 16.203 -9.578 1 98.62 97 GLN B O 1
ATOM 4869 N N . THR B 1 98 ? 12.391 18.016 -8.914 1 98.75 98 THR B N 1
ATOM 4870 C CA . THR B 1 98 ? 12.305 18.625 -10.227 1 98.75 98 THR B CA 1
ATOM 4871 C C . THR B 1 98 ? 13.148 17.859 -11.242 1 98.75 98 THR B C 1
ATOM 4873 O O . THR B 1 98 ? 12.711 17.625 -12.367 1 98.75 98 THR B O 1
ATOM 4876 N N . LEU B 1 99 ? 14.352 17.469 -10.852 1 98.69 99 LEU B N 1
ATOM 4877 C CA . LEU B 1 99 ? 15.188 16.656 -11.727 1 98.69 99 LEU B CA 1
ATOM 4878 C C . LEU B 1 99 ? 14.484 15.359 -12.117 1 98.69 99 LEU B C 1
ATOM 4880 O O . LEU B 1 99 ? 14.492 14.969 -13.281 1 98.69 99 LEU B O 1
ATOM 4884 N N . ARG B 1 100 ? 13.883 14.719 -11.156 1 98.31 100 ARG B N 1
ATOM 4885 C CA . ARG B 1 100 ? 13.125 13.5 -11.406 1 98.31 100 ARG B CA 1
ATOM 4886 C C . ARG B 1 100 ? 12.008 13.742 -12.414 1 98.31 100 ARG B C 1
ATOM 4888 O O . ARG B 1 100 ? 11.82 12.945 -13.336 1 98.31 100 ARG B O 1
ATOM 4895 N N . ARG B 1 101 ? 11.305 14.836 -12.242 1 97.94 101 ARG B N 1
ATOM 4896 C CA . ARG B 1 101 ? 10.211 15.18 -13.141 1 97.94 101 ARG B CA 1
ATOM 4897 C C . ARG B 1 101 ? 10.719 15.422 -14.555 1 97.94 101 ARG B C 1
ATOM 4899 O O . ARG B 1 101 ? 10.047 15.086 -15.531 1 97.94 101 ARG B O 1
ATOM 4906 N N . LEU B 1 102 ? 11.859 16.016 -14.68 1 98.19 102 LEU B N 1
ATOM 4907 C CA . LEU B 1 102 ? 12.43 16.344 -15.984 1 98.19 102 LEU B CA 1
ATOM 4908 C C . LEU B 1 102 ? 12.781 15.086 -16.766 1 98.19 102 LEU B C 1
ATOM 4910 O O . LEU B 1 102 ? 12.875 15.117 -17.984 1 98.19 102 LEU B O 1
ATOM 4914 N N . LEU B 1 103 ? 12.914 13.969 -16.094 1 97.62 103 LEU B N 1
ATOM 4915 C CA . LEU B 1 103 ? 13.273 12.711 -16.734 1 97.62 103 LEU B CA 1
ATOM 4916 C C . LEU B 1 103 ? 12.039 12.023 -17.312 1 97.62 103 LEU B C 1
ATOM 4918 O O . LEU B 1 103 ? 12.156 11.023 -18.016 1 97.62 103 LEU B O 1
ATOM 4922 N N . GLY B 1 104 ? 10.867 12.539 -17.016 1 96.5 104 GLY B N 1
ATOM 4923 C CA . GLY B 1 104 ? 9.641 11.977 -17.562 1 96.5 104 GLY B CA 1
ATOM 4924 C C . GLY B 1 104 ? 8.891 11.109 -16.578 1 96.5 104 GLY B C 1
ATOM 4925 O O . GLY B 1 104 ? 9.391 10.844 -15.477 1 96.5 104 GLY B O 1
ATOM 4926 N N . PRO B 1 105 ? 7.727 10.648 -16.906 1 97.19 105 PRO B N 1
ATOM 4927 C CA . PRO B 1 105 ? 6.832 9.953 -15.984 1 97.19 105 PRO B CA 1
ATOM 4928 C C . PRO B 1 105 ? 7.414 8.641 -15.477 1 97.19 105 PRO B C 1
ATOM 4930 O O . PRO B 1 105 ? 7.211 8.273 -14.32 1 97.19 105 PRO B O 1
ATOM 4933 N N . ASP B 1 106 ? 8.172 7.953 -16.344 1 97.62 106 ASP B N 1
ATOM 4934 C CA . ASP B 1 106 ? 8.68 6.633 -15.977 1 97.62 106 ASP B CA 1
ATOM 4935 C C . ASP B 1 106 ? 9.688 6.73 -14.836 1 97.62 106 ASP B C 1
ATOM 4937 O O . ASP B 1 106 ? 9.969 5.734 -14.164 1 97.62 106 ASP B O 1
ATOM 4941 N N . ALA B 1 107 ? 10.25 7.922 -14.617 1 97.94 107 ALA B N 1
ATOM 4942 C CA . ALA B 1 107 ? 11.195 8.133 -13.523 1 97.94 107 ALA B CA 1
ATOM 4943 C C . ALA B 1 107 ? 10.492 8.047 -12.164 1 97.94 107 ALA B C 1
ATOM 4945 O O . ALA B 1 107 ? 11.148 7.973 -11.125 1 97.94 107 ALA B O 1
ATOM 4946 N N . HIS B 1 108 ? 9.172 7.969 -12.211 1 98.19 108 HIS B N 1
ATOM 4947 C CA . HIS B 1 108 ? 8.406 7.922 -10.969 1 98.19 108 HIS B CA 1
ATOM 4948 C C . HIS B 1 108 ? 7.953 6.5 -10.656 1 98.19 108 HIS B C 1
ATOM 4950 O O . HIS B 1 108 ? 7.23 6.273 -9.688 1 98.19 108 HIS B O 1
ATOM 4956 N N . ARG B 1 109 ? 8.336 5.531 -11.43 1 98.06 109 ARG B N 1
ATOM 4957 C CA . ARG B 1 109 ? 8.047 4.125 -11.164 1 98.06 109 ARG B CA 1
ATOM 4958 C C . ARG B 1 109 ? 9.086 3.514 -10.234 1 98.06 109 ARG B C 1
ATOM 4960 O O . ARG B 1 109 ? 10.133 4.117 -9.984 1 98.06 109 ARG B O 1
ATOM 4967 N N . ARG B 1 110 ? 8.82 2.328 -9.703 1 96.81 110 ARG B N 1
ATOM 4968 C CA . ARG B 1 110 ? 9.656 1.694 -8.695 1 96.81 110 ARG B CA 1
ATOM 4969 C C . ARG B 1 110 ? 10.641 0.715 -9.336 1 96.81 110 ARG B C 1
ATOM 4971 O O . ARG B 1 110 ? 11.531 0.195 -8.664 1 96.81 110 ARG B O 1
ATOM 4978 N N . SER B 1 111 ? 10.438 0.49 -10.617 1 96.38 111 SER B N 1
ATOM 4979 C CA . SER B 1 111 ? 11.344 -0.365 -11.383 1 96.38 111 SER B CA 1
ATOM 4980 C C . SER B 1 111 ? 11.359 0.028 -12.859 1 96.38 111 SER B C 1
ATOM 4982 O O . SER B 1 111 ? 10.406 0.637 -13.352 1 96.38 111 SER B O 1
ATOM 4984 N N . PRO B 1 112 ? 12.406 -0.325 -13.555 1 95.56 112 PRO B N 1
ATOM 4985 C CA . PRO B 1 112 ? 12.57 0.182 -14.922 1 95.56 112 PRO B CA 1
ATOM 4986 C C . PRO B 1 112 ? 11.648 -0.516 -15.922 1 95.56 112 PRO B C 1
ATOM 4988 O O . PRO B 1 112 ? 11.578 -1.747 -15.945 1 95.56 112 PRO B O 1
ATOM 4991 N N . LEU B 1 113 ? 10.992 0.247 -16.75 1 95.38 113 LEU B N 1
ATOM 4992 C CA . LEU B 1 113 ? 10.328 -0.268 -17.938 1 95.38 113 LEU B CA 1
ATOM 4993 C C . LEU B 1 113 ? 11.32 -0.451 -19.078 1 95.38 113 LEU B C 1
ATOM 4995 O O . LEU B 1 113 ? 11.109 -1.281 -19.969 1 95.38 113 LEU B O 1
ATOM 4999 N N . ARG B 1 114 ? 12.289 0.436 -19.031 1 89.88 114 ARG B N 1
ATOM 5000 C CA . ARG B 1 114 ? 13.414 0.433 -19.969 1 89.88 114 ARG B CA 1
ATOM 5001 C C . ARG B 1 114 ? 14.719 0.74 -19.25 1 89.88 114 ARG B C 1
ATOM 5003 O O . ARG B 1 114 ? 14.727 1.418 -18.219 1 89.88 114 ARG B O 1
ATOM 5010 N N . ARG B 1 115 ? 15.805 0.298 -19.891 1 86.69 115 ARG B N 1
ATOM 5011 C CA . ARG B 1 115 ? 17.078 0.493 -19.219 1 86.69 115 ARG B CA 1
ATOM 5012 C C . ARG B 1 115 ? 17.891 1.595 -19.906 1 86.69 115 ARG B C 1
ATOM 5014 O O . ARG B 1 115 ? 18.906 2.053 -19.359 1 86.69 115 ARG B O 1
ATOM 5021 N N . GLU B 1 116 ? 17.406 2.014 -21.047 1 92.44 116 GLU B N 1
ATOM 5022 C CA . GLU B 1 116 ? 18.125 3.037 -21.797 1 92.44 116 GLU B CA 1
ATOM 5023 C C . GLU B 1 116 ? 17.188 4.152 -22.25 1 92.44 116 GLU B C 1
ATOM 5025 O O . GLU B 1 116 ? 15.977 4.074 -22.031 1 92.44 116 GLU B O 1
ATOM 5030 N N . GLY B 1 117 ? 17.766 5.195 -22.688 1 95.12 117 GLY B N 1
ATOM 5031 C CA . GLY B 1 117 ? 16.984 6.266 -23.281 1 95.12 117 GLY B CA 1
ATOM 5032 C C . GLY B 1 117 ? 16.609 7.352 -22.297 1 95.12 117 GLY B C 1
ATOM 5033 O O . GLY B 1 117 ? 15.688 8.133 -22.531 1 95.12 117 GLY B O 1
ATOM 5034 N N . TRP B 1 118 ? 17.297 7.43 -21.234 1 97.44 118 TRP B N 1
ATOM 5035 C CA . TRP B 1 118 ? 17.047 8.469 -20.234 1 97.44 118 TRP B CA 1
ATOM 5036 C C . TRP B 1 118 ? 17.781 9.758 -20.609 1 97.44 118 TRP B C 1
ATOM 5038 O O . TRP B 1 118 ? 18.984 9.742 -20.875 1 97.44 118 TRP B O 1
ATOM 5048 N N . VAL B 1 119 ? 17.078 10.883 -20.656 1 98.12 119 VAL B N 1
ATOM 5049 C CA . VAL B 1 119 ? 17.656 12.148 -21.078 1 98.12 119 VAL B CA 1
ATOM 5050 C C . VAL B 1 119 ? 17.141 13.273 -20.188 1 98.12 119 VAL B C 1
ATOM 5052 O O . VAL B 1 119 ? 15.93 13.422 -20.016 1 98.12 119 VAL B O 1
ATOM 5055 N N . LEU B 1 120 ? 18.016 14.016 -19.594 1 98.5 120 LEU B N 1
ATOM 5056 C CA . LEU B 1 120 ? 17.656 15.297 -18.984 1 98.5 120 LEU B CA 1
ATOM 5057 C C . LEU B 1 120 ? 17.672 16.406 -20.031 1 98.5 120 LEU B C 1
ATOM 5059 O O . LEU B 1 120 ? 18.672 16.625 -20.703 1 98.5 120 LEU B O 1
ATOM 5063 N N . PRO B 1 121 ? 16.562 17.047 -20.188 1 98.38 121 PRO B N 1
ATOM 5064 C CA . PRO B 1 121 ? 16.562 18.156 -21.156 1 98.38 121 PRO B CA 1
ATOM 5065 C C . PRO B 1 121 ? 17.438 19.312 -20.734 1 98.38 121 PRO B C 1
ATOM 5067 O O . PRO B 1 121 ? 17.516 19.641 -19.547 1 98.38 121 PRO B O 1
ATOM 5070 N N . GLY B 1 122 ? 18.125 19.938 -21.719 1 98.56 122 GLY B N 1
ATOM 5071 C CA . GLY B 1 122 ? 18.859 21.156 -21.422 1 98.56 122 GLY B CA 1
ATOM 5072 C C . GLY B 1 122 ? 17.969 22.266 -20.906 1 98.56 122 GLY B C 1
ATOM 5073 O O . GLY B 1 122 ? 16.953 22.609 -21.531 1 98.56 122 GLY B O 1
ATOM 5074 N N . VAL B 1 123 ? 18.359 22.875 -19.719 1 98.62 123 VAL B N 1
ATOM 5075 C CA . VAL B 1 123 ? 17.453 23.844 -19.109 1 98.62 123 VAL B CA 1
ATOM 5076 C C . VAL B 1 123 ? 18.234 24.734 -18.141 1 98.62 123 VAL B C 1
ATOM 5078 O O . VAL B 1 123 ? 19.266 24.328 -17.609 1 98.62 123 VAL B O 1
ATOM 5081 N N . ASP B 1 124 ? 17.859 25.969 -18.031 1 98.75 124 ASP B N 1
ATOM 5082 C CA . ASP B 1 124 ? 18.141 26.859 -16.906 1 98.75 124 ASP B CA 1
ATOM 5083 C C . ASP B 1 124 ? 16.859 27.125 -16.109 1 98.75 124 ASP B C 1
ATOM 5085 O O . ASP B 1 124 ? 15.906 27.703 -16.609 1 98.75 124 ASP B O 1
ATOM 5089 N N . LEU B 1 125 ? 16.875 26.656 -14.82 1 98.62 125 LEU B N 1
ATOM 5090 C CA . LEU B 1 125 ? 15.656 26.703 -14.008 1 98.62 125 LEU B CA 1
ATOM 5091 C C . LEU B 1 125 ? 15.961 27.25 -12.617 1 98.62 125 LEU B C 1
ATOM 5093 O O . LEU B 1 125 ? 17 26.953 -12.039 1 98.62 125 LEU B O 1
ATOM 5097 N N . ALA B 1 126 ? 15.148 28.156 -12.086 1 98.69 126 ALA B N 1
ATOM 5098 C CA . ALA B 1 126 ? 15.18 28.641 -10.711 1 98.69 126 ALA B CA 1
ATOM 5099 C C . ALA B 1 126 ? 13.805 28.531 -10.055 1 98.69 126 ALA B C 1
ATOM 5101 O O . ALA B 1 126 ? 12.781 28.781 -10.703 1 98.69 126 ALA B O 1
ATOM 5102 N N . ASP B 1 127 ? 13.82 28.125 -8.789 1 98.62 127 ASP B N 1
ATOM 5103 C CA . ASP B 1 127 ? 12.523 27.922 -8.148 1 98.62 127 ASP B CA 1
ATOM 5104 C C . ASP B 1 127 ? 12.633 28.047 -6.633 1 98.62 127 ASP B C 1
ATOM 5106 O O . ASP B 1 127 ? 13.727 27.938 -6.074 1 98.62 127 ASP B O 1
ATOM 5110 N N . ALA B 1 128 ? 11.586 28.453 -6.016 1 98.5 128 ALA B N 1
ATOM 5111 C CA . ALA B 1 128 ? 11.422 28.562 -4.57 1 98.5 128 ALA B CA 1
ATOM 5112 C C . ALA B 1 128 ? 9.953 28.531 -4.18 1 98.5 128 ALA B C 1
ATOM 5114 O O . ALA B 1 128 ? 9.086 28.906 -4.973 1 98.5 128 ALA B O 1
ATOM 5115 N N . PRO B 1 129 ? 9.648 28.094 -2.979 1 98.5 129 PRO B N 1
ATOM 5116 C CA . PRO B 1 129 ? 8.242 28.016 -2.586 1 98.5 129 PRO B CA 1
ATOM 5117 C C . PRO B 1 129 ? 7.66 29.375 -2.199 1 98.5 129 PRO B C 1
ATOM 5119 O O . PRO B 1 129 ? 8.367 30.219 -1.629 1 98.5 129 PRO B O 1
ATOM 5122 N N . ARG B 1 130 ? 6.371 29.484 -2.438 1 97.75 130 ARG B N 1
ATOM 5123 C CA . ARG B 1 130 ? 5.59 30.625 -2.002 1 97.75 130 ARG B CA 1
ATOM 5124 C C . ARG B 1 130 ? 5.359 30.594 -0.496 1 97.75 130 ARG B C 1
ATOM 5126 O O . ARG B 1 130 ? 5.449 31.625 0.174 1 97.75 130 ARG B O 1
ATOM 5133 N N . PHE B 1 131 ? 5.051 29.469 0.078 1 98.19 131 PHE B N 1
ATOM 5134 C CA . PHE B 1 131 ? 4.707 29.344 1.49 1 98.19 131 PHE B CA 1
ATOM 5135 C C . PHE B 1 131 ? 5.656 28.375 2.193 1 98.19 131 PHE B C 1
ATOM 5137 O O . PHE B 1 131 ? 6.137 27.422 1.585 1 98.19 131 PHE B O 1
ATOM 5144 N N . GLY B 1 132 ? 5.859 28.672 3.453 1 97.94 132 GLY B N 1
ATOM 5145 C CA . GLY B 1 132 ? 6.629 27.766 4.285 1 97.94 132 GLY B CA 1
ATOM 5146 C C . GLY B 1 132 ? 5.848 26.531 4.703 1 97.94 132 GLY B C 1
ATOM 5147 O O . GLY B 1 132 ? 6.414 25.453 4.828 1 97.94 132 GLY B O 1
ATOM 5148 N N . TRP B 1 133 ? 4.57 26.703 4.969 1 98.75 133 TRP B N 1
ATOM 5149 C CA . TRP B 1 133 ? 3.682 25.594 5.289 1 98.75 133 TRP B CA 1
ATOM 5150 C C . TRP B 1 133 ? 2.842 25.188 4.082 1 98.75 133 TRP B C 1
ATOM 5152 O O . TRP B 1 133 ? 1.941 25.938 3.674 1 98.75 133 TRP B O 1
ATOM 5162 N N . ARG B 1 134 ? 3.096 24.094 3.518 1 98.94 134 ARG B N 1
ATOM 5163 C CA . ARG B 1 134 ? 2.348 23.469 2.436 1 98.94 134 ARG B CA 1
ATOM 5164 C C . ARG B 1 134 ? 1.863 22.078 2.84 1 98.94 134 ARG B C 1
ATOM 5166 O O . ARG B 1 134 ? 2.561 21.094 2.621 1 98.94 134 ARG B O 1
ATOM 5173 N N . GLY B 1 135 ? 0.625 22.062 3.43 1 98.94 135 GLY B N 1
ATOM 5174 C CA . GLY B 1 135 ? 0.25 20.875 4.172 1 98.94 135 GLY B CA 1
ATOM 5175 C C . GLY B 1 135 ? -0.915 20.125 3.551 1 98.94 135 GLY B C 1
ATOM 5176 O O . GLY B 1 135 ? -1.633 20.672 2.711 1 98.94 135 GLY B O 1
ATOM 5177 N N . VAL B 1 136 ? -1.027 18.875 3.92 1 98.94 136 VAL B N 1
ATOM 5178 C CA . VAL B 1 136 ? -2.205 18.047 3.691 1 98.94 136 VAL B CA 1
ATOM 5179 C C . VAL B 1 136 ? -2.574 17.312 4.973 1 98.94 136 VAL B C 1
ATOM 5181 O O . VAL B 1 136 ? -1.718 16.688 5.605 1 98.94 136 VAL B O 1
ATOM 5184 N N . LEU B 1 137 ? -3.818 17.469 5.391 1 98.94 137 LEU B N 1
ATOM 5185 C CA . LEU B 1 137 ? -4.336 16.641 6.473 1 98.94 137 LEU B CA 1
ATOM 5186 C C . LEU B 1 137 ? -4.816 15.289 5.945 1 98.94 137 LEU B C 1
ATOM 5188 O O . LEU B 1 137 ? -5.539 15.234 4.949 1 98.94 137 LEU B O 1
ATOM 5192 N N . LEU B 1 138 ? -4.363 14.25 6.492 1 98.94 138 LEU B N 1
ATOM 5193 C CA . LEU B 1 138 ? -4.852 12.898 6.254 1 98.94 138 LEU B CA 1
ATOM 5194 C C . LEU B 1 138 ? -5.527 12.336 7.5 1 98.94 138 LEU B C 1
ATOM 5196 O O . LEU B 1 138 ? -4.875 12.141 8.531 1 98.94 138 LEU B O 1
ATOM 5200 N N . ASP B 1 139 ? -6.812 12.148 7.406 1 98.81 139 ASP B N 1
ATOM 5201 C CA . ASP B 1 139 ? -7.59 11.57 8.5 1 98.81 139 ASP B CA 1
ATOM 5202 C C . ASP B 1 139 ? -7.465 10.055 8.523 1 98.81 139 ASP B C 1
ATOM 5204 O O . ASP B 1 139 ? -8.008 9.367 7.656 1 98.81 139 ASP B O 1
ATOM 5208 N N . VAL B 1 140 ? -6.773 9.516 9.539 1 98.88 140 VAL B N 1
ATOM 5209 C CA . VAL B 1 140 ? -6.652 8.07 9.68 1 98.88 140 VAL B CA 1
ATOM 5210 C C . VAL B 1 140 ? -7.457 7.598 10.891 1 98.88 140 VAL B C 1
ATOM 5212 O O . VAL B 1 140 ? -7.492 6.402 11.188 1 98.88 140 VAL B O 1
ATOM 5215 N N . ALA B 1 141 ? -8.086 8.539 11.609 1 98.69 141 ALA B N 1
ATOM 5216 C CA . ALA B 1 141 ? -8.875 8.18 12.781 1 98.69 141 ALA B CA 1
ATOM 5217 C C . ALA B 1 141 ? -10.211 7.566 12.375 1 98.69 141 ALA B C 1
ATOM 5219 O O . ALA B 1 141 ? -10.609 6.523 12.906 1 98.69 141 ALA B O 1
ATOM 5220 N N . ARG B 1 142 ? -10.898 8.219 11.469 1 98.44 142 ARG B N 1
ATOM 5221 C CA . ARG B 1 142 ? -12.219 7.742 11.078 1 98.44 142 ARG B CA 1
ATOM 5222 C C . ARG B 1 142 ? -12.117 6.5 10.195 1 98.44 142 ARG B C 1
ATOM 5224 O O . ARG B 1 142 ? -12.914 5.574 10.32 1 98.44 142 ARG B O 1
ATOM 5231 N N . HIS B 1 143 ? -11.133 6.453 9.297 1 98.31 143 HIS B N 1
ATOM 5232 C CA . HIS B 1 143 ? -10.781 5.215 8.609 1 98.31 143 HIS B CA 1
ATOM 5233 C C . HIS B 1 143 ? -9.273 4.992 8.609 1 98.31 143 HIS B C 1
ATOM 5235 O O . HIS B 1 143 ? -8.523 5.801 8.055 1 98.31 143 HIS B O 1
ATOM 5241 N N . PHE B 1 144 ? -8.867 3.873 9.188 1 98.44 144 PHE B N 1
ATOM 5242 C CA . PHE B 1 144 ? -7.457 3.541 9.367 1 98.44 144 PHE B CA 1
ATOM 5243 C C . PHE B 1 144 ? -6.805 3.199 8.031 1 98.44 144 PHE B C 1
ATOM 5245 O O . PHE B 1 144 ? -7.398 2.506 7.207 1 98.44 144 PHE B O 1
ATOM 5252 N N . LEU B 1 145 ? -5.613 3.723 7.754 1 98.44 145 LEU B N 1
ATOM 5253 C CA . LEU B 1 145 ? -4.734 3.33 6.66 1 98.44 145 LEU B CA 1
ATOM 5254 C C . LEU B 1 145 ? -3.475 2.654 7.188 1 98.44 145 LEU B C 1
ATOM 5256 O O . LEU B 1 145 ? -2.805 3.188 8.078 1 98.44 145 LEU B O 1
ATOM 5260 N N . PRO B 1 146 ? -3.104 1.531 6.676 1 98.06 146 PRO B N 1
ATOM 5261 C CA . PRO B 1 146 ? -1.868 0.871 7.102 1 98.06 146 PRO B CA 1
ATOM 5262 C C . PRO B 1 146 ? -0.626 1.725 6.855 1 98.06 146 PRO B C 1
ATOM 5264 O O . PRO B 1 146 ? -0.643 2.611 5.996 1 98.06 146 PRO B O 1
ATOM 5267 N N . THR B 1 147 ? 0.438 1.417 7.586 1 98.5 147 THR B N 1
ATOM 5268 C CA . THR B 1 147 ? 1.681 2.176 7.516 1 98.5 147 THR B CA 1
ATOM 5269 C C . THR B 1 147 ? 2.17 2.273 6.07 1 98.5 147 THR B C 1
ATOM 5271 O O . THR B 1 147 ? 2.594 3.342 5.625 1 98.5 147 THR B O 1
ATOM 5274 N N . SER B 1 148 ? 2.084 1.21 5.285 1 98.31 148 SER B N 1
ATOM 5275 C CA . SER B 1 148 ? 2.564 1.201 3.908 1 98.31 148 SER B CA 1
ATOM 5276 C C . SER B 1 148 ? 1.829 2.232 3.059 1 98.31 148 SER B C 1
ATOM 5278 O O . SER B 1 148 ? 2.43 2.877 2.195 1 98.31 148 SER B O 1
ATOM 5280 N N . ASP B 1 149 ? 0.52 2.365 3.316 1 98.5 149 ASP B N 1
ATOM 5281 C CA . ASP B 1 149 ? -0.272 3.328 2.559 1 98.5 149 ASP B CA 1
ATOM 5282 C C . ASP B 1 149 ? 0.066 4.762 2.967 1 98.5 149 ASP B C 1
ATOM 5284 O O . ASP B 1 149 ? 0.04 5.672 2.137 1 98.5 149 ASP B O 1
ATOM 5288 N N . VAL B 1 150 ? 0.386 4.957 4.227 1 98.88 150 VAL B N 1
ATOM 5289 C CA . VAL B 1 150 ? 0.785 6.281 4.688 1 98.88 150 VAL B CA 1
ATOM 5290 C C . VAL B 1 150 ? 2.125 6.664 4.066 1 98.88 150 VAL B C 1
ATOM 5292 O O . VAL B 1 150 ? 2.307 7.797 3.615 1 98.88 150 VAL B O 1
ATOM 5295 N N . LEU B 1 151 ? 3.07 5.715 4.027 1 98.81 151 LEU B N 1
ATOM 5296 C CA . LEU B 1 151 ? 4.363 5.984 3.408 1 98.81 151 LEU B CA 1
ATOM 5297 C C . LEU B 1 151 ? 4.195 6.332 1.933 1 98.81 151 LEU B C 1
ATOM 5299 O O . LEU B 1 151 ? 4.852 7.25 1.43 1 98.81 151 LEU B O 1
ATOM 5303 N N . ARG B 1 152 ? 3.309 5.578 1.253 1 98.62 152 ARG B N 1
ATOM 5304 C CA . ARG B 1 152 ? 3.025 5.883 -0.146 1 98.62 152 ARG B CA 1
ATOM 5305 C C . ARG B 1 152 ? 2.471 7.293 -0.3 1 98.62 152 ARG B C 1
ATOM 5307 O O . ARG B 1 152 ? 2.836 8.016 -1.234 1 98.62 152 ARG B O 1
ATOM 5314 N N . PHE B 1 153 ? 1.629 7.656 0.596 1 98.88 153 PHE B N 1
ATOM 5315 C CA . PHE B 1 153 ? 1.05 8.992 0.551 1 98.88 153 PHE B CA 1
ATOM 5316 C C . PHE B 1 153 ? 2.123 10.055 0.762 1 98.88 153 PHE B C 1
ATOM 5318 O O . PHE B 1 153 ? 2.098 11.109 0.122 1 98.88 153 PHE B O 1
ATOM 5325 N N . VAL B 1 154 ? 3.082 9.805 1.613 1 98.94 154 VAL B N 1
ATOM 5326 C CA . VAL B 1 154 ? 4.219 10.688 1.829 1 98.94 154 VAL B CA 1
ATOM 5327 C C . VAL B 1 154 ? 4.984 10.883 0.52 1 98.94 154 VAL B C 1
ATOM 5329 O O . VAL B 1 154 ? 5.379 12 0.18 1 98.94 154 VAL B O 1
ATOM 5332 N N . ASP B 1 155 ? 5.172 9.836 -0.227 1 98.75 155 ASP B N 1
ATOM 5333 C CA . ASP B 1 155 ? 5.84 9.93 -1.522 1 98.75 155 ASP B CA 1
ATOM 5334 C C . ASP B 1 155 ? 5.074 10.859 -2.467 1 98.75 155 ASP B C 1
ATOM 5336 O O . ASP B 1 155 ? 5.684 11.617 -3.223 1 98.75 155 ASP B O 1
ATOM 5340 N N . LEU B 1 156 ? 3.799 10.742 -2.41 1 98.88 156 LEU B N 1
ATOM 5341 C CA . LEU B 1 156 ? 2.969 11.578 -3.273 1 98.88 156 LEU B CA 1
ATOM 5342 C C . LEU B 1 156 ? 3.082 13.047 -2.881 1 98.88 156 LEU B C 1
ATOM 5344 O O . LEU B 1 156 ? 3.131 13.922 -3.746 1 98.88 156 LEU B O 1
ATOM 5348 N N . LEU B 1 157 ? 3.131 13.297 -1.543 1 98.88 157 LEU B N 1
ATOM 5349 C CA . LEU B 1 157 ? 3.326 14.672 -1.086 1 98.88 157 LEU B CA 1
ATOM 5350 C C . LEU B 1 157 ? 4.664 15.219 -1.57 1 98.88 157 LEU B C 1
ATOM 5352 O O . LEU B 1 157 ? 4.727 16.344 -2.092 1 98.88 157 LEU B O 1
ATOM 5356 N N . ALA B 1 158 ? 5.684 14.43 -1.443 1 98.75 158 ALA B N 1
ATOM 5357 C CA . ALA B 1 158 ? 7.027 14.859 -1.826 1 98.75 158 ALA B CA 1
ATOM 5358 C C . ALA B 1 158 ? 7.098 15.164 -3.32 1 98.75 158 ALA B C 1
ATOM 5360 O O . ALA B 1 158 ? 7.699 16.156 -3.729 1 98.75 158 ALA B O 1
ATOM 5361 N N . ALA B 1 159 ? 6.457 14.352 -4.109 1 98.62 159 ALA B N 1
ATOM 5362 C CA . ALA B 1 159 ? 6.461 14.523 -5.562 1 98.62 159 ALA B CA 1
ATOM 5363 C C . ALA B 1 159 ? 5.801 15.836 -5.961 1 98.62 159 ALA B C 1
ATOM 5365 O O . ALA B 1 159 ? 6.031 16.344 -7.059 1 98.62 159 ALA B O 1
ATOM 5366 N N . HIS B 1 160 ? 5.016 16.359 -5.039 1 98.88 160 HIS B N 1
ATOM 5367 C CA . HIS B 1 160 ? 4.297 17.594 -5.336 1 98.88 160 HIS B CA 1
ATOM 5368 C C . HIS B 1 160 ? 4.793 18.734 -4.465 1 98.88 160 HIS B C 1
ATOM 5370 O O . HIS B 1 160 ? 4.129 19.781 -4.355 1 98.88 160 HIS B O 1
ATOM 5376 N N . LYS B 1 161 ? 5.898 18.531 -3.789 1 98.69 161 LYS B N 1
ATOM 5377 C CA . LYS B 1 161 ? 6.656 19.516 -3.014 1 98.69 161 LYS B CA 1
ATOM 5378 C C . LYS B 1 161 ? 5.824 20.062 -1.856 1 98.69 161 LYS B C 1
ATOM 5380 O O . LYS B 1 161 ? 5.914 21.25 -1.524 1 98.69 161 LYS B O 1
ATOM 5385 N N . LEU B 1 162 ? 4.918 19.25 -1.353 1 98.94 162 LEU B N 1
ATOM 5386 C CA . LEU B 1 162 ? 4.23 19.516 -0.092 1 98.94 162 LEU B CA 1
ATOM 5387 C C . LEU B 1 162 ? 5.082 19.062 1.092 1 98.94 162 LEU B C 1
ATOM 5389 O O . LEU B 1 162 ? 5.754 18.031 1.025 1 98.94 162 LEU B O 1
ATOM 5393 N N . ASN B 1 163 ? 5.098 19.875 2.203 1 98.88 163 ASN B N 1
ATOM 5394 C CA . ASN B 1 163 ? 6.152 19.625 3.178 1 98.88 163 ASN B CA 1
ATOM 5395 C C . ASN B 1 163 ? 5.578 19.328 4.562 1 98.88 163 ASN B C 1
ATOM 5397 O O . ASN B 1 163 ? 6.324 19.203 5.531 1 98.88 163 ASN B O 1
ATOM 5401 N N . VAL B 1 164 ? 4.273 19.266 4.738 1 98.94 164 VAL B N 1
ATOM 5402 C CA . VAL B 1 164 ? 3.672 18.953 6.027 1 98.94 164 VAL B CA 1
ATOM 5403 C C . VAL B 1 164 ? 2.6 17.875 5.852 1 98.94 164 VAL B C 1
ATOM 5405 O O . VAL B 1 164 ? 1.683 18.031 5.043 1 98.94 164 VAL B O 1
ATOM 5408 N N . LEU B 1 165 ? 2.76 16.781 6.496 1 98.94 165 LEU B N 1
ATOM 5409 C CA . LEU B 1 165 ? 1.69 15.805 6.68 1 98.94 165 LEU B CA 1
ATOM 5410 C C . LEU B 1 165 ? 1.006 16 8.031 1 98.94 165 LEU B C 1
ATOM 5412 O O . LEU B 1 165 ? 1.583 15.688 9.07 1 98.94 165 LEU B O 1
ATOM 5416 N N . HIS B 1 166 ? -0.13 16.656 7.969 1 98.94 166 HIS B N 1
ATOM 5417 C CA . HIS B 1 166 ? -0.988 16.734 9.148 1 98.94 166 HIS B CA 1
ATOM 5418 C C . HIS B 1 166 ? -1.749 15.43 9.367 1 98.94 166 HIS B C 1
ATOM 5420 O O . HIS B 1 166 ? -2.721 15.148 8.664 1 98.94 166 HIS B O 1
ATOM 5426 N N . LEU B 1 167 ? -1.292 14.641 10.336 1 98.94 167 LEU B N 1
ATOM 5427 C CA . LEU B 1 167 ? -1.836 13.305 10.555 1 98.94 167 LEU B CA 1
ATOM 5428 C C . LEU B 1 167 ? -2.885 13.32 11.664 1 98.94 167 LEU B C 1
ATOM 5430 O O . LEU B 1 167 ? -2.553 13.523 12.836 1 98.94 167 LEU B O 1
ATOM 5434 N N . HIS B 1 168 ? -4.148 13.188 11.312 1 98.94 168 HIS B N 1
ATOM 5435 C CA . HIS B 1 168 ? -5.273 13.18 12.234 1 98.94 168 HIS B CA 1
ATOM 5436 C C . HIS B 1 168 ? -5.418 11.82 12.914 1 98.94 168 HIS B C 1
ATOM 5438 O O . HIS B 1 168 ? -6.055 10.914 12.375 1 98.94 168 HIS B O 1
ATOM 5444 N N . LEU B 1 169 ? -4.969 11.711 14.188 1 98.94 169 LEU B N 1
ATOM 5445 C CA . LEU B 1 169 ? -4.68 10.406 14.781 1 98.94 169 LEU B CA 1
ATOM 5446 C C . LEU B 1 169 ? -5.781 9.992 15.758 1 98.94 169 LEU B C 1
ATOM 5448 O O . LEU B 1 169 ? -5.887 8.82 16.109 1 98.94 169 LEU B O 1
ATOM 5452 N N . THR B 1 170 ? -6.555 10.953 16.281 1 98.88 170 THR B N 1
ATOM 5453 C CA . THR B 1 170 ? -7.566 10.609 17.281 1 98.88 170 THR B CA 1
ATOM 5454 C C . THR B 1 170 ? -8.883 11.328 16.984 1 98.88 170 THR B C 1
ATOM 5456 O O . THR B 1 170 ? -8.883 12.445 16.469 1 98.88 170 THR B O 1
ATOM 5459 N N . ASP B 1 171 ? -9.969 10.703 17.266 1 98.81 171 ASP B N 1
ATOM 5460 C CA . ASP B 1 171 ? -11.32 11.227 17.078 1 98.81 171 ASP B CA 1
ATOM 5461 C C . ASP B 1 171 ? -12.344 10.367 17.828 1 98.81 171 ASP B C 1
ATOM 5463 O O . ASP B 1 171 ? -11.977 9.539 18.656 1 98.81 171 ASP B O 1
ATOM 5467 N N . ASP B 1 172 ? -13.609 10.633 17.609 1 98.81 172 ASP B N 1
ATOM 5468 C CA . ASP B 1 172 ? -14.695 9.875 18.219 1 98.81 172 ASP B CA 1
ATOM 5469 C C . ASP B 1 172 ? -14.727 8.445 17.688 1 98.81 172 ASP B C 1
ATOM 5471 O O . ASP B 1 172 ? -15.141 7.523 18.406 1 98.81 172 ASP B O 1
ATOM 5475 N N . GLN B 1 173 ? -14.234 8.266 16.5 1 98.75 173 GLN B N 1
ATOM 5476 C CA . GLN B 1 173 ? -14.453 7.02 15.773 1 98.75 173 GLN B CA 1
ATOM 5477 C C . GLN B 1 173 ? -13.234 6.105 15.867 1 98.75 173 GLN B C 1
ATOM 5479 O O . GLN B 1 173 ? -13.281 4.953 15.438 1 98.75 173 GLN B O 1
ATOM 5484 N N . GLY B 1 174 ? -12.094 6.648 16.453 1 98.75 174 GLY B N 1
ATOM 5485 C CA . GLY B 1 174 ? -10.906 5.809 16.547 1 98.75 174 GLY B CA 1
ATOM 5486 C C . GLY B 1 174 ? -9.727 6.52 17.188 1 98.75 174 GLY B C 1
ATOM 5487 O O . GLY B 1 174 ? -9.5 7.707 16.938 1 98.75 174 GLY B O 1
ATOM 5488 N N . TRP B 1 175 ? -8.992 5.809 18 1 98.88 175 TRP B N 1
ATOM 5489 C CA . TRP B 1 175 ? -7.703 6.203 18.562 1 98.88 175 TRP B CA 1
ATOM 5490 C C . TRP B 1 175 ? -6.566 5.418 17.922 1 98.88 175 TRP B C 1
ATOM 5492 O O . TRP B 1 175 ? -6.508 4.191 18.031 1 98.88 175 TRP B O 1
ATOM 5502 N N . ARG B 1 176 ? -5.551 6.109 17.281 1 98.88 176 ARG B N 1
ATOM 5503 C CA . ARG B 1 176 ? -4.668 5.398 16.359 1 98.88 176 ARG B CA 1
ATOM 5504 C C . ARG B 1 176 ? -3.232 5.395 16.875 1 98.88 176 ARG B C 1
ATOM 5506 O O . ARG B 1 176 ? -2.344 4.824 16.234 1 98.88 176 ARG B O 1
ATOM 5513 N N . VAL B 1 177 ? -2.965 5.91 18.031 1 98.81 177 VAL B N 1
ATOM 5514 C CA . VAL B 1 177 ? -1.593 6.02 18.516 1 98.81 177 VAL B CA 1
ATOM 5515 C C . VAL B 1 177 ? -1.395 5.086 19.703 1 98.81 177 VAL B C 1
ATOM 5517 O O . VAL B 1 177 ? -2.104 5.191 20.719 1 98.81 177 VAL B O 1
ATOM 5520 N N . GLU B 1 178 ? -0.384 4.266 19.609 1 98.81 178 GLU B N 1
ATOM 5521 C CA . GLU B 1 178 ? -0.008 3.469 20.766 1 98.81 178 GLU B CA 1
ATOM 5522 C C . GLU B 1 178 ? 0.591 4.344 21.859 1 98.81 178 GLU B C 1
ATOM 5524 O O . GLU B 1 178 ? 1.571 5.055 21.625 1 98.81 178 GLU B O 1
ATOM 5529 N N . ILE B 1 179 ? -0.037 4.395 22.953 1 98.94 179 ILE B N 1
ATOM 5530 C CA . ILE B 1 179 ? 0.469 5.012 24.172 1 98.94 179 ILE B CA 1
ATOM 5531 C C . ILE B 1 179 ? 0.769 3.934 25.219 1 98.94 179 ILE B C 1
ATOM 5533 O O . ILE B 1 179 ? -0.147 3.297 25.734 1 98.94 179 ILE B O 1
ATOM 5537 N N . LYS B 1 180 ? 2.035 3.756 25.516 1 98.75 180 LYS B N 1
ATOM 5538 C CA . LYS B 1 180 ? 2.463 2.652 26.375 1 98.75 180 LYS B CA 1
ATOM 5539 C C . LYS B 1 180 ? 1.9 2.803 27.781 1 98.75 180 LYS B C 1
ATOM 5541 O O . LYS B 1 180 ? 1.51 1.816 28.406 1 98.75 180 LYS B O 1
ATOM 5546 N N . ARG B 1 181 ? 1.807 3.998 28.266 1 98.38 181 ARG B N 1
ATOM 5547 C CA . ARG B 1 181 ? 1.3 4.285 29.594 1 98.38 181 ARG B CA 1
ATOM 5548 C C . ARG B 1 181 ? -0.177 3.926 29.719 1 98.38 181 ARG B C 1
ATOM 5550 O O . ARG B 1 181 ? -0.648 3.551 30.797 1 98.38 181 ARG B O 1
ATOM 5557 N N . TYR B 1 182 ? -0.92 4.043 28.641 1 98.88 182 TYR B N 1
ATOM 5558 C CA . TYR B 1 182 ? -2.363 3.83 28.641 1 98.88 182 TYR B CA 1
ATOM 5559 C C . TYR B 1 182 ? -2.768 2.852 27.547 1 98.88 182 TYR B C 1
ATOM 5561 O O . TYR B 1 182 ? -3.404 3.238 26.562 1 98.88 182 TYR B O 1
ATOM 5569 N N . PRO B 1 183 ? -2.568 1.576 27.75 1 98.62 183 PRO B N 1
ATOM 5570 C CA . PRO B 1 183 ? -2.717 0.581 26.672 1 98.62 183 PRO B CA 1
ATOM 5571 C C . PRO B 1 183 ? -4.168 0.394 26.25 1 98.62 183 PRO B C 1
ATOM 5573 O O . PRO B 1 183 ? -4.43 -0.078 25.141 1 98.62 183 PRO B O 1
ATOM 5576 N N . ARG B 1 184 ? -5.184 0.762 27.047 1 98.69 184 ARG B N 1
ATOM 5577 C CA . ARG B 1 184 ? -6.586 0.587 26.688 1 98.69 184 ARG B CA 1
ATOM 5578 C C . ARG B 1 184 ? -6.98 1.539 25.562 1 98.69 184 ARG B C 1
ATOM 5580 O O . ARG B 1 184 ? -8 1.339 24.906 1 98.69 184 ARG B O 1
ATOM 5587 N N . LEU B 1 185 ? -6.184 2.613 25.344 1 98.94 185 LEU B N 1
ATOM 5588 C CA . LEU B 1 185 ? -6.477 3.539 24.25 1 98.94 185 LEU B CA 1
ATOM 5589 C C . LEU B 1 185 ? -6.484 2.818 22.906 1 98.94 185 LEU B C 1
ATOM 5591 O O . LEU B 1 185 ? -7.309 3.117 22.047 1 98.94 185 LEU B O 1
ATOM 5595 N N . THR B 1 186 ? -5.551 1.847 22.719 1 98.44 186 THR B N 1
ATOM 5596 C CA . THR B 1 186 ? -5.555 1.095 21.469 1 98.44 186 THR B CA 1
ATOM 5597 C C . THR B 1 186 ? -6.27 -0.242 21.656 1 98.44 186 THR B C 1
ATOM 5599 O O . THR B 1 186 ? -6.809 -0.794 20.688 1 98.44 186 THR B O 1
ATOM 5602 N N . GLY B 1 187 ? -6.332 -0.738 22.891 1 97.94 187 GLY B N 1
ATOM 5603 C CA . GLY B 1 187 ? -7.02 -1.993 23.141 1 97.94 187 GLY B CA 1
ATOM 5604 C C . GLY B 1 187 ? -8.523 -1.899 22.953 1 97.94 187 GLY B C 1
ATOM 5605 O O . GLY B 1 187 ? -9.148 -2.848 22.469 1 97.94 187 GLY B O 1
ATOM 5606 N N . ARG B 1 188 ? -9.062 -0.733 23.281 1 98.25 188 ARG B N 1
ATOM 5607 C CA . ARG B 1 188 ? -10.5 -0.51 23.188 1 98.25 188 ARG B CA 1
ATOM 5608 C C . ARG B 1 188 ? -10.82 0.64 22.25 1 98.25 188 ARG B C 1
ATOM 5610 O O . ARG B 1 188 ? -11.75 0.549 21.438 1 98.25 188 ARG B O 1
ATOM 5617 N N . GLY B 1 189 ? -10.055 1.622 22.266 1 98.81 189 GLY B N 1
ATOM 5618 C CA . GLY B 1 189 ? -10.367 2.857 21.562 1 98.81 189 GLY B CA 1
ATOM 5619 C C . GLY B 1 189 ? -10.023 2.807 20.078 1 98.81 189 GLY B C 1
ATOM 5620 O O . GLY B 1 189 ? -10.461 3.666 19.312 1 98.81 189 GLY B O 1
ATOM 5621 N N . ALA B 1 190 ? -9.383 1.77 19.625 1 98.75 190 ALA B N 1
ATOM 5622 C CA . ALA B 1 190 ? -8.844 1.764 18.266 1 98.75 190 ALA B CA 1
ATOM 5623 C C . ALA B 1 190 ? -9.797 1.064 17.297 1 98.75 190 ALA B C 1
ATOM 5625 O O . ALA B 1 190 ? -9.469 0.854 16.141 1 98.75 190 ALA B O 1
ATOM 5626 N N . TRP B 1 191 ? -10.969 0.648 17.797 1 98.5 191 TRP B N 1
ATOM 5627 C CA . TRP B 1 191 ? -11.875 -0.024 16.875 1 98.5 191 TRP B CA 1
ATOM 5628 C C . TRP B 1 191 ? -13.328 0.235 17.25 1 98.5 191 TRP B C 1
ATOM 5630 O O . TRP B 1 191 ? -13.633 0.61 18.375 1 98.5 191 TRP B O 1
ATOM 5640 N N . ARG B 1 192 ? -14.172 0.161 16.312 1 98.75 192 ARG B N 1
ATOM 5641 C CA . ARG B 1 192 ? -15.609 0.279 16.484 1 98.75 192 ARG B CA 1
ATOM 5642 C C . ARG B 1 192 ? -16.344 -0.896 15.836 1 98.75 192 ARG B C 1
ATOM 5644 O O . ARG B 1 192 ? -15.852 -1.471 14.852 1 98.75 192 ARG B O 1
ATOM 5651 N N . GLU B 1 193 ? -17.547 -1.17 16.266 1 97.69 193 GLU B N 1
ATOM 5652 C CA . GLU B 1 193 ? -18.25 -2.4 15.914 1 97.69 193 GLU B CA 1
ATOM 5653 C C . GLU B 1 193 ? -18.922 -2.277 14.547 1 97.69 193 GLU B C 1
ATOM 5655 O O . GLU B 1 193 ? -19.234 -3.285 13.914 1 97.69 193 GLU B O 1
ATOM 5660 N N . ARG B 1 194 ? -19.219 -1.072 14.164 1 97.38 194 ARG B N 1
ATOM 5661 C CA . ARG B 1 194 ? -19.875 -0.796 12.883 1 97.38 194 ARG B CA 1
ATOM 5662 C C . ARG B 1 194 ? -19.656 0.651 12.461 1 97.38 194 ARG B C 1
ATOM 5664 O O . ARG B 1 194 ? -19.156 1.463 13.242 1 97.38 194 ARG B O 1
ATOM 5671 N N . SER B 1 195 ? -19.938 0.991 11.234 1 97.56 195 SER B N 1
ATOM 5672 C CA . SER B 1 195 ? -19.766 2.338 10.695 1 97.56 195 SER B CA 1
ATOM 5673 C C . SER B 1 195 ? -20.984 2.781 9.914 1 97.56 195 SER B C 1
ATOM 5675 O O . SER B 1 195 ? -21.609 1.975 9.219 1 97.56 195 SER B O 1
ATOM 5677 N N . MET B 1 196 ? -21.328 4.027 10.023 1 96.5 196 MET B N 1
ATOM 5678 C CA . MET B 1 196 ? -22.312 4.621 9.141 1 96.5 196 MET B CA 1
ATOM 5679 C C . MET B 1 196 ? -21.828 4.625 7.695 1 96.5 196 MET B C 1
ATOM 5681 O O . MET B 1 196 ? -20.672 4.926 7.426 1 96.5 196 MET B O 1
ATOM 5685 N N . VAL B 1 197 ? -22.734 4.199 6.758 1 94.75 197 VAL B N 1
ATOM 5686 C CA . VAL B 1 197 ? -22.438 4.234 5.332 1 94.75 197 VAL B CA 1
ATOM 5687 C C . VAL B 1 197 ? -23.234 5.348 4.664 1 94.75 197 VAL B C 1
ATOM 5689 O O . VAL B 1 197 ? -24.469 5.301 4.637 1 94.75 197 VAL B O 1
ATOM 5692 N N . GLY B 1 198 ? -22.469 6.289 4.055 1 93.88 198 GLY B N 1
ATOM 5693 C CA . GLY B 1 198 ? -23.156 7.469 3.561 1 93.88 198 GLY B CA 1
ATOM 5694 C C . GLY B 1 198 ? -23.641 8.383 4.668 1 93.88 198 GLY B C 1
ATOM 5695 O O . GLY B 1 198 ? -23.188 8.281 5.812 1 93.88 198 GLY B O 1
ATOM 5696 N N . TYR B 1 199 ? -24.438 9.344 4.246 1 93.5 199 TYR B N 1
ATOM 5697 C CA . TYR B 1 199 ? -24.969 10.305 5.207 1 93.5 199 TYR B CA 1
ATOM 5698 C C . TYR B 1 199 ? -26.125 9.703 5.996 1 93.5 199 TYR B C 1
ATOM 5700 O O . TYR B 1 199 ? -26.781 8.758 5.539 1 93.5 199 TYR B O 1
ATOM 5708 N N . ARG B 1 200 ? -26.344 10.219 7.148 1 93.12 200 ARG B N 1
ATOM 5709 C CA . ARG B 1 200 ? -27.266 9.68 8.148 1 93.12 200 ARG B CA 1
ATOM 5710 C C . ARG B 1 200 ? -28.656 9.523 7.566 1 93.12 200 ARG B C 1
ATOM 5712 O O . ARG B 1 200 ? -29.391 8.602 7.934 1 93.12 200 ARG B O 1
ATOM 5719 N N . ALA B 1 201 ? -29.062 10.328 6.645 1 90.06 201 ALA B N 1
ATOM 5720 C CA . ALA B 1 201 ? -30.391 10.297 6.062 1 90.06 201 ALA B CA 1
ATOM 5721 C C . ALA B 1 201 ? -30.641 8.992 5.32 1 90.06 201 ALA B C 1
ATOM 5723 O O . ALA B 1 201 ? -31.781 8.562 5.168 1 90.06 201 ALA B O 1
ATOM 5724 N N . GLY B 1 202 ? -29.609 8.344 4.961 1 91.56 202 GLY B N 1
ATOM 5725 C CA . GLY B 1 202 ? -29.734 7.094 4.227 1 91.56 202 GLY B CA 1
ATOM 5726 C C . GLY B 1 202 ? -30 5.895 5.125 1 91.56 202 GLY B C 1
ATOM 5727 O O . GLY B 1 202 ? -30.438 4.848 4.66 1 91.56 202 GLY B O 1
ATOM 5728 N N . GLY B 1 203 ? -29.594 6.02 6.414 1 92.81 203 GLY B N 1
ATOM 5729 C CA . GLY B 1 203 ? -29.875 4.977 7.391 1 92.81 203 GLY B CA 1
ATOM 5730 C C . GLY B 1 203 ? -29.109 3.697 7.137 1 92.81 203 GLY B C 1
ATOM 5731 O O . GLY B 1 203 ? -29.547 2.613 7.523 1 92.81 203 GLY B O 1
ATOM 5732 N N . ARG B 1 204 ? -28.062 3.719 6.43 1 92.69 204 ARG B N 1
ATOM 5733 C CA . ARG B 1 204 ? -27.281 2.541 6.082 1 92.69 204 ARG B CA 1
ATOM 5734 C C . ARG B 1 204 ? -26.094 2.381 7.02 1 92.69 204 ARG B C 1
ATOM 5736 O O . ARG B 1 204 ? -25.453 3.365 7.395 1 92.69 204 ARG B O 1
ATOM 5743 N N . ARG B 1 205 ? -25.797 1.064 7.402 1 93.75 205 ARG B N 1
ATOM 5744 C CA . ARG B 1 205 ? -24.656 0.73 8.25 1 93.75 205 ARG B CA 1
ATOM 5745 C C . ARG B 1 205 ? -23.844 -0.414 7.66 1 93.75 205 ARG B C 1
ATOM 5747 O O . ARG B 1 205 ? -24.375 -1.25 6.93 1 93.75 205 ARG B O 1
ATOM 5754 N N . ASP B 1 206 ? -22.594 -0.365 7.816 1 93.38 206 ASP B N 1
ATOM 5755 C CA . ASP B 1 206 ? -21.703 -1.502 7.637 1 93.38 206 ASP B CA 1
ATOM 5756 C C . ASP B 1 206 ? -21.359 -2.154 8.977 1 93.38 206 ASP B C 1
ATOM 5758 O O . ASP B 1 206 ? -20.641 -1.571 9.797 1 93.38 206 ASP B O 1
ATOM 5762 N N . ASP B 1 207 ? -21.797 -3.326 9.211 1 94.62 207 ASP B N 1
ATOM 5763 C CA . ASP B 1 207 ? -21.656 -3.998 10.5 1 94.62 207 ASP B CA 1
ATOM 5764 C C . ASP B 1 207 ? -20.312 -4.711 10.609 1 94.62 207 ASP B C 1
ATOM 5766 O O . ASP B 1 207 ? -20.109 -5.504 11.523 1 94.62 207 ASP B O 1
ATOM 5770 N N . ARG B 1 208 ? -19.469 -4.52 9.688 1 94.94 208 ARG B N 1
ATOM 5771 C CA . ARG B 1 208 ? -18.094 -4.992 9.82 1 94.94 208 ARG B CA 1
ATOM 5772 C C . ARG B 1 208 ? -17.297 -4.09 10.75 1 94.94 208 ARG B C 1
ATOM 5774 O O . ARG B 1 208 ? -17.172 -2.889 10.5 1 94.94 208 ARG B O 1
ATOM 5781 N N . PRO B 1 209 ? -16.703 -4.719 11.812 1 97.81 209 PRO B N 1
ATOM 5782 C CA . PRO B 1 209 ? -15.867 -3.891 12.68 1 97.81 209 PRO B CA 1
ATOM 5783 C C . PRO B 1 209 ? -14.703 -3.252 11.938 1 97.81 209 PRO B C 1
ATOM 5785 O O . PRO B 1 209 ? -14.164 -3.848 10.992 1 97.81 209 PRO B O 1
ATOM 5788 N N . HIS B 1 210 ? -14.375 -2.037 12.273 1 98.12 210 HIS B N 1
ATOM 5789 C CA . HIS B 1 210 ? -13.273 -1.295 11.68 1 98.12 210 HIS B CA 1
ATOM 5790 C C . HIS B 1 210 ? -12.266 -0.858 12.734 1 98.12 210 HIS B C 1
ATOM 5792 O O . HIS B 1 210 ? -12.648 -0.383 13.805 1 98.12 210 HIS B O 1
ATOM 5798 N N . GLY B 1 211 ? -11 -1.104 12.484 1 98.31 211 GLY B N 1
ATOM 5799 C CA . GLY B 1 211 ? -10.008 -0.695 13.461 1 98.31 211 GLY B CA 1
ATOM 5800 C C . GLY B 1 211 ? -8.586 -0.761 12.938 1 98.31 211 GLY B C 1
ATOM 5801 O O . GLY B 1 211 ? -8.367 -0.995 11.75 1 98.31 211 GLY B O 1
ATOM 5802 N N . GLY B 1 212 ? -7.629 -0.533 13.836 1 98.25 212 GLY B N 1
ATOM 5803 C CA . GLY B 1 212 ? -6.199 -0.449 13.594 1 98.25 212 GLY B CA 1
ATOM 5804 C C . GLY B 1 212 ? -5.531 0.701 14.32 1 98.25 212 GLY B C 1
ATOM 5805 O O . GLY B 1 212 ? -6.199 1.658 14.719 1 98.25 212 GLY B O 1
ATOM 5806 N N . TYR B 1 213 ? -4.301 0.568 14.562 1 98.75 213 TYR B N 1
ATOM 5807 C CA . TYR B 1 213 ? -3.496 1.628 15.156 1 98.75 213 TYR B CA 1
ATOM 5808 C C . TYR B 1 213 ? -2.029 1.486 14.766 1 98.75 213 TYR B C 1
ATOM 5810 O O . TYR B 1 213 ? -1.636 0.49 14.156 1 98.75 213 TYR B O 1
ATOM 5818 N N . TYR B 1 214 ? -1.246 2.451 15.023 1 98.88 214 TYR B N 1
ATOM 5819 C CA . TYR B 1 214 ? 0.193 2.459 14.789 1 98.88 214 TYR B CA 1
ATOM 5820 C C . TYR B 1 214 ? 0.96 2.219 16.078 1 98.88 214 TYR B C 1
ATOM 5822 O O . TYR B 1 214 ? 0.724 2.896 17.094 1 98.88 214 TYR B O 1
ATOM 5830 N N . THR B 1 215 ? 1.845 1.272 16.031 1 98.69 215 THR B N 1
ATOM 5831 C CA . THR B 1 215 ? 2.791 1.155 17.125 1 98.69 215 THR B CA 1
ATOM 5832 C C . THR B 1 215 ? 3.73 2.355 17.172 1 98.69 215 THR B C 1
ATOM 5834 O O . THR B 1 215 ? 3.791 3.135 16.219 1 98.69 215 THR B O 1
ATOM 5837 N N . GLN B 1 216 ? 4.379 2.531 18.297 1 98.62 216 GLN B N 1
ATOM 5838 C CA . GLN B 1 216 ? 5.34 3.631 18.359 1 98.62 216 GLN B CA 1
ATOM 5839 C C . GLN B 1 216 ? 6.422 3.482 17.297 1 98.62 216 GLN B C 1
ATOM 5841 O O . GLN B 1 216 ? 6.855 4.473 16.703 1 98.62 216 GLN B O 1
ATOM 5846 N N . ASP B 1 217 ? 6.895 2.268 17.016 1 98.62 217 ASP B N 1
ATOM 5847 C CA . ASP B 1 217 ? 7.898 2.039 15.977 1 98.62 217 ASP B CA 1
ATOM 5848 C C . ASP B 1 217 ? 7.348 2.385 14.594 1 98.62 217 ASP B C 1
ATOM 5850 O O . ASP B 1 217 ? 8.078 2.906 13.742 1 98.62 217 ASP B O 1
ATOM 5854 N N . ASP B 1 218 ? 6.066 2.078 14.344 1 98.75 218 ASP B N 1
ATOM 5855 C CA . ASP B 1 218 ? 5.441 2.48 13.086 1 98.75 218 ASP B CA 1
ATOM 5856 C C . ASP B 1 218 ? 5.496 3.996 12.906 1 98.75 218 ASP B C 1
ATOM 5858 O O . ASP B 1 218 ? 5.82 4.484 11.828 1 98.75 218 ASP B O 1
ATOM 5862 N N . LEU B 1 219 ? 5.156 4.711 13.93 1 98.88 219 LEU B N 1
ATOM 5863 C CA . LEU B 1 219 ? 5.117 6.168 13.867 1 98.88 219 LEU B CA 1
ATOM 5864 C C . LEU B 1 219 ? 6.52 6.742 13.695 1 98.88 219 LEU B C 1
ATOM 5866 O O . LEU B 1 219 ? 6.715 7.699 12.945 1 98.88 219 LEU B O 1
ATOM 5870 N N . ARG B 1 220 ? 7.516 6.168 14.414 1 98.56 220 ARG B N 1
ATOM 5871 C CA . ARG B 1 220 ? 8.898 6.59 14.203 1 98.56 220 ARG B CA 1
ATOM 5872 C C . ARG B 1 220 ? 9.312 6.391 12.75 1 98.56 220 ARG B C 1
ATOM 5874 O O . ARG B 1 220 ? 10.008 7.234 12.18 1 98.56 220 ARG B O 1
ATOM 5881 N N . GLU B 1 221 ? 8.922 5.27 12.18 1 98.69 221 GLU B N 1
ATOM 5882 C CA . GLU B 1 221 ? 9.219 4.984 10.781 1 98.69 221 GLU B CA 1
ATOM 5883 C C . GLU B 1 221 ? 8.57 6.012 9.859 1 98.69 221 GLU B C 1
ATOM 5885 O O . GLU B 1 221 ? 9.219 6.516 8.938 1 98.69 221 GLU B O 1
ATOM 5890 N N . ILE B 1 222 ? 7.305 6.309 10.086 1 98.88 222 ILE B N 1
ATOM 5891 C CA . ILE B 1 222 ? 6.582 7.285 9.281 1 98.88 222 ILE B CA 1
ATOM 5892 C C . ILE B 1 222 ? 7.273 8.641 9.367 1 98.88 222 ILE B C 1
ATOM 5894 O O . ILE B 1 222 ? 7.492 9.297 8.352 1 98.88 222 ILE B O 1
ATOM 5898 N N . VAL B 1 223 ? 7.641 9.023 10.562 1 98.81 223 VAL B N 1
ATOM 5899 C CA . VAL B 1 223 ? 8.273 10.32 10.805 1 98.81 223 VAL B CA 1
ATOM 5900 C C . VAL B 1 223 ? 9.625 10.375 10.094 1 98.81 223 VAL B C 1
ATOM 5902 O O . VAL B 1 223 ? 9.93 11.344 9.391 1 98.81 223 VAL B O 1
ATOM 5905 N N . ALA B 1 224 ? 10.445 9.336 10.219 1 98.25 224 ALA B N 1
ATOM 5906 C CA . ALA B 1 224 ? 11.758 9.281 9.594 1 98.25 224 ALA B CA 1
ATOM 5907 C C . ALA B 1 224 ? 11.641 9.266 8.07 1 98.25 224 ALA B C 1
ATOM 5909 O O . ALA B 1 224 ? 12.414 9.938 7.379 1 98.25 224 ALA B O 1
ATOM 5910 N N . TYR B 1 225 ? 10.711 8.523 7.59 1 98.38 225 TYR B N 1
ATOM 5911 C CA . TYR B 1 225 ? 10.469 8.414 6.156 1 98.38 225 TYR B CA 1
ATOM 5912 C C . TYR B 1 225 ? 10.094 9.766 5.562 1 98.38 225 TYR B C 1
ATOM 5914 O O . TYR B 1 225 ? 10.609 10.156 4.516 1 98.38 225 TYR B O 1
ATOM 5922 N N . ALA B 1 226 ? 9.203 10.414 6.258 1 98.81 226 ALA B N 1
ATOM 5923 C CA . ALA B 1 226 ? 8.766 11.742 5.832 1 98.81 226 ALA B CA 1
ATOM 5924 C C . ALA B 1 226 ? 9.93 12.742 5.879 1 98.81 226 ALA B C 1
ATOM 5926 O O . ALA B 1 226 ? 10.141 13.5 4.93 1 98.81 226 ALA B O 1
ATOM 5927 N N . ALA B 1 227 ? 10.672 12.703 6.895 1 97.81 227 ALA B N 1
ATOM 5928 C CA . ALA B 1 227 ? 11.781 13.633 7.078 1 97.81 227 ALA B CA 1
ATOM 5929 C C . ALA B 1 227 ? 12.805 13.5 5.961 1 97.81 227 ALA B C 1
ATOM 5931 O O . ALA B 1 227 ? 13.336 14.492 5.469 1 97.81 227 ALA B O 1
ATOM 5932 N N . ALA B 1 228 ? 13.062 12.281 5.566 1 96.62 228 ALA B N 1
ATOM 5933 C CA . ALA B 1 228 ? 14.023 12.016 4.504 1 96.62 228 ALA B CA 1
ATOM 5934 C C . ALA B 1 228 ? 13.555 12.594 3.176 1 96.62 228 ALA B C 1
ATOM 5936 O O . ALA B 1 228 ? 14.336 12.695 2.225 1 96.62 228 ALA B O 1
ATOM 5937 N N . ARG B 1 229 ? 12.352 13.055 3.158 1 97.75 229 ARG B N 1
ATOM 5938 C CA . ARG B 1 229 ? 11.766 13.609 1.942 1 97.75 229 ARG B CA 1
ATOM 5939 C C . ARG B 1 229 ? 11.359 15.07 2.141 1 97.75 229 ARG B C 1
ATOM 5941 O O . ARG B 1 229 ? 10.609 15.625 1.34 1 97.75 229 ARG B O 1
ATOM 5948 N N . GLY B 1 230 ? 11.797 15.641 3.248 1 97.75 230 GLY B N 1
ATOM 5949 C CA . GLY B 1 230 ? 11.562 17.047 3.512 1 97.75 230 GLY B CA 1
ATOM 5950 C C . GLY B 1 230 ? 10.18 17.328 4.059 1 97.75 230 GLY B C 1
ATOM 5951 O O . GLY B 1 230 ? 9.68 18.453 3.947 1 97.75 230 GLY B O 1
ATOM 5952 N N . ILE B 1 231 ? 9.539 16.312 4.625 1 98.81 231 ILE B N 1
ATOM 5953 C CA . ILE B 1 231 ? 8.172 16.453 5.105 1 98.81 231 ILE B CA 1
ATOM 5954 C C . ILE B 1 231 ? 8.141 16.328 6.629 1 98.81 231 ILE B C 1
ATOM 5956 O O . ILE B 1 231 ? 8.75 15.414 7.188 1 98.81 231 ILE B O 1
ATOM 5960 N N . THR B 1 232 ? 7.492 17.25 7.262 1 98.88 232 THR B N 1
ATOM 5961 C CA . THR B 1 232 ? 7.254 17.188 8.703 1 98.88 232 THR B CA 1
ATOM 5962 C C . THR B 1 232 ? 5.887 16.578 9 1 98.88 232 THR B C 1
ATOM 5964 O O . THR B 1 232 ? 4.879 16.984 8.422 1 98.88 232 THR B O 1
ATOM 5967 N N . VAL B 1 233 ? 5.852 15.586 9.875 1 98.94 233 VAL B N 1
ATOM 5968 C CA . VAL B 1 233 ? 4.582 15.016 10.32 1 98.94 233 VAL B CA 1
ATOM 5969 C C . VAL B 1 233 ? 4.09 15.75 11.562 1 98.94 233 VAL B C 1
ATOM 5971 O O . VAL B 1 233 ? 4.777 15.781 12.586 1 98.94 233 VAL B O 1
ATOM 5974 N N . VAL B 1 234 ? 2.951 16.359 11.453 1 98.94 234 VAL B N 1
ATOM 5975 C CA . VAL B 1 234 ? 2.309 17.047 12.57 1 98.94 234 VAL B CA 1
ATOM 5976 C C . VAL B 1 234 ? 1.153 16.203 13.102 1 98.94 234 VAL B C 1
ATOM 5978 O O . VAL B 1 234 ? 0.157 15.992 12.406 1 98.94 234 VAL B O 1
ATOM 5981 N N . PRO B 1 235 ? 1.272 15.688 14.352 1 98.94 235 PRO B N 1
ATOM 5982 C CA . PRO B 1 235 ? 0.184 14.875 14.898 1 98.94 235 PRO B CA 1
ATOM 5983 C C . PRO B 1 235 ? -0.99 15.719 15.391 1 98.94 235 PRO B C 1
ATOM 5985 O O . PRO B 1 235 ? -0.79 16.828 15.898 1 98.94 235 PRO B O 1
ATOM 5988 N N . GLU B 1 236 ? -2.146 15.203 15.242 1 98.94 236 GLU B N 1
ATOM 5989 C CA . GLU B 1 236 ? -3.312 15.789 15.891 1 98.94 236 GLU B CA 1
ATOM 5990 C C . GLU B 1 236 ? -3.902 14.836 16.922 1 98.94 236 GLU B C 1
ATOM 5992 O O . GLU B 1 236 ? -4.305 13.719 16.594 1 98.94 236 GLU B O 1
ATOM 5997 N N . ILE B 1 237 ? -3.91 15.281 18.125 1 98.81 237 ILE B N 1
ATOM 5998 C CA . ILE B 1 237 ? -4.609 14.664 19.25 1 98.81 237 ILE B CA 1
ATOM 5999 C C . ILE B 1 237 ? -5.762 15.562 19.703 1 98.81 237 ILE B C 1
ATOM 6001 O O . ILE B 1 237 ? -5.559 16.516 20.469 1 98.81 237 ILE B O 1
ATOM 6005 N N . ASP B 1 238 ? -6.949 15.18 19.375 1 98.12 238 ASP B N 1
ATOM 6006 C CA . ASP B 1 238 ? -8.094 16.062 19.531 1 98.12 238 ASP B CA 1
ATOM 6007 C C . ASP B 1 238 ? -8.555 16.109 20.984 1 98.12 238 ASP B C 1
ATOM 6009 O O . ASP B 1 238 ? -8.641 15.086 21.656 1 98.12 238 ASP B O 1
ATOM 6013 N N . LEU B 1 239 ? -8.859 17.297 21.5 1 96.94 239 LEU B N 1
ATOM 6014 C CA . LEU B 1 239 ? -9.492 17.547 22.781 1 96.94 239 LEU B CA 1
ATOM 6015 C C . LEU B 1 239 ? -10.047 18.969 22.844 1 96.94 239 LEU B C 1
ATOM 6017 O O . LEU B 1 239 ? -9.602 19.844 22.109 1 96.94 239 LEU B O 1
ATOM 6021 N N . PRO B 1 240 ? -10.969 19.328 23.609 1 97.25 240 PRO B N 1
ATOM 6022 C CA . PRO B 1 240 ? -11.656 18.391 24.5 1 97.25 240 PRO B CA 1
ATOM 6023 C C . PRO B 1 240 ? -12.805 17.656 23.812 1 97.25 240 PRO B C 1
ATOM 6025 O O . PRO B 1 240 ? -13.391 16.734 24.391 1 97.25 240 PRO B O 1
ATOM 6028 N N . GLY B 1 241 ? -13.289 18.156 22.672 1 97.75 241 GLY B N 1
ATOM 6029 C CA . GLY B 1 241 ? -14.227 17.422 21.828 1 97.75 241 GLY B CA 1
ATOM 6030 C C . GLY B 1 241 ? -13.562 16.328 21.031 1 97.75 241 GLY B C 1
ATOM 6031 O O . GLY B 1 241 ? -12.352 16.125 21.125 1 97.75 241 GLY B O 1
ATOM 6032 N N . HIS B 1 242 ? -14.383 15.516 20.281 1 98.44 242 HIS B N 1
ATOM 6033 C CA . HIS B 1 242 ? -13.867 14.461 19.406 1 98.44 242 HIS B CA 1
ATOM 6034 C C . HIS B 1 242 ? -13.016 13.469 20.188 1 98.44 242 HIS B C 1
ATOM 6036 O O . HIS B 1 242 ? -11.922 13.102 19.766 1 98.44 242 HIS B O 1
ATOM 6042 N N . THR B 1 243 ? -13.539 13.062 21.391 1 98.62 243 THR B N 1
ATOM 6043 C CA . THR B 1 243 ? -12.719 12.242 22.281 1 98.62 243 THR B CA 1
ATOM 6044 C C . THR B 1 243 ? -13.484 11 22.734 1 98.62 243 THR B C 1
ATOM 6046 O O . THR B 1 243 ? -13.109 10.359 23.719 1 98.62 243 THR B O 1
ATOM 6049 N N . GLN B 1 244 ? -14.531 10.68 22.047 1 98.75 244 GLN B N 1
ATOM 6050 C CA . GLN B 1 244 ? -15.359 9.578 22.516 1 98.75 244 GLN B CA 1
ATOM 6051 C C . GLN B 1 244 ? -14.594 8.266 22.5 1 98.75 244 GLN B C 1
ATOM 6053 O O . GLN B 1 244 ? -14.805 7.402 23.359 1 98.75 244 GLN B O 1
ATOM 6058 N N . ALA B 1 245 ? -13.719 8.016 21.562 1 98.88 245 ALA B N 1
ATOM 6059 C CA . ALA B 1 245 ? -12.914 6.801 21.562 1 98.88 245 ALA B CA 1
ATOM 6060 C C . ALA B 1 245 ? -12.062 6.699 22.828 1 98.88 245 ALA B C 1
ATOM 6062 O O . ALA B 1 245 ? -11.914 5.617 23.391 1 98.88 245 ALA B O 1
ATOM 6063 N N . ALA B 1 246 ? -11.477 7.797 23.25 1 98.94 246 ALA B N 1
ATOM 6064 C CA . ALA B 1 246 ? -10.695 7.809 24.484 1 98.94 246 ALA B CA 1
ATOM 6065 C C . ALA B 1 246 ? -11.57 7.539 25.703 1 98.94 246 ALA B C 1
ATOM 6067 O O . ALA B 1 246 ? -11.188 6.785 26.594 1 98.94 246 ALA B O 1
ATOM 6068 N N . VAL B 1 247 ? -12.773 8.18 25.734 1 98.88 247 VAL B N 1
ATOM 6069 C CA . VAL B 1 247 ? -13.703 7.988 26.844 1 98.88 247 VAL B CA 1
ATOM 6070 C C . VAL B 1 247 ? -14.18 6.539 26.891 1 98.88 247 VAL B C 1
ATOM 6072 O O . VAL B 1 247 ? -14.344 5.961 27.969 1 98.88 247 VAL B O 1
ATOM 6075 N N . ALA B 1 248 ? -14.398 5.977 25.719 1 98.88 248 ALA B N 1
ATOM 6076 C CA . ALA B 1 248 ? -14.773 4.566 25.656 1 98.88 248 ALA B CA 1
ATOM 6077 C C . ALA B 1 248 ? -13.688 3.682 26.266 1 98.88 248 ALA B C 1
ATOM 6079 O O . ALA B 1 248 ? -13.992 2.672 26.906 1 98.88 248 ALA B O 1
ATOM 6080 N N . ALA B 1 249 ? -12.477 4.031 26.078 1 98.88 249 ALA B N 1
ATOM 6081 C CA . ALA B 1 249 ? -11.336 3.277 26.609 1 98.88 249 ALA B CA 1
ATOM 6082 C C . ALA B 1 249 ? -11.156 3.529 28.109 1 98.88 249 ALA B C 1
ATOM 6084 O O . ALA B 1 249 ? -10.875 2.602 28.859 1 98.88 249 ALA B O 1
ATOM 6085 N N . TYR B 1 250 ? -11.242 4.738 28.469 1 98.88 250 TYR B N 1
ATOM 6086 C CA . TYR B 1 250 ? -11.133 5.195 29.859 1 98.88 250 TYR B CA 1
ATOM 6087 C C . TYR B 1 250 ? -12.336 6.047 30.25 1 98.88 250 TYR B C 1
ATOM 6089 O O . TYR B 1 250 ? -12.266 7.277 30.234 1 98.88 250 TYR B O 1
ATOM 6097 N N . PRO B 1 251 ? -13.344 5.461 30.781 1 98.69 251 PRO B N 1
ATOM 6098 C CA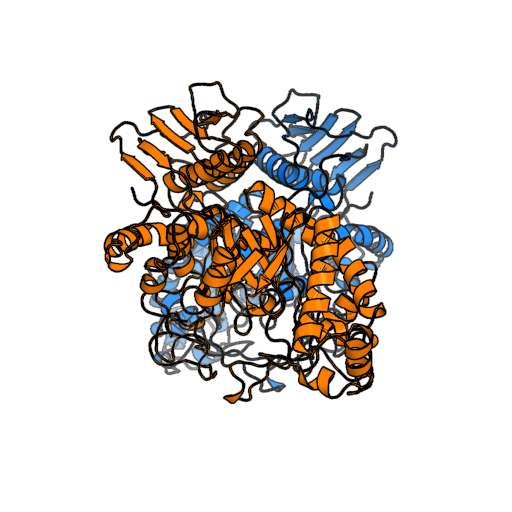 . PRO B 1 251 ? -14.617 6.145 31.031 1 98.69 251 PRO B CA 1
ATOM 6099 C C . PRO B 1 251 ? -14.477 7.316 32 1 98.69 251 PRO B C 1
ATOM 6101 O O . PRO B 1 251 ? -15.258 8.273 31.938 1 98.69 251 PRO B O 1
ATOM 6104 N N . GLU B 1 252 ? -13.531 7.293 32.844 1 98.44 252 GLU B N 1
ATOM 6105 C CA . GLU B 1 252 ? -13.328 8.336 33.844 1 98.44 252 GLU B CA 1
ATOM 6106 C C . GLU B 1 252 ? -12.953 9.664 33.219 1 98.44 252 GLU B C 1
ATOM 6108 O O . GLU B 1 252 ? -13 10.711 33.844 1 98.44 252 GLU B O 1
ATOM 6113 N N . LEU B 1 253 ? -12.594 9.648 31.906 1 98.81 253 LEU B N 1
ATOM 6114 C CA . LEU B 1 253 ? -12.234 10.867 31.188 1 98.81 253 LEU B CA 1
ATOM 6115 C C . LEU B 1 253 ? -13.477 11.664 30.828 1 98.81 253 LEU B C 1
ATOM 6117 O O . LEU B 1 253 ? -13.383 12.852 30.5 1 98.81 253 LEU B O 1
ATOM 6121 N N . GLY B 1 254 ? -14.656 11.031 30.797 1 98.69 254 GLY B N 1
ATOM 6122 C CA . GLY B 1 254 ? -15.898 11.688 30.422 1 98.69 254 GLY B CA 1
ATOM 6123 C C . GLY B 1 254 ? -16.641 12.273 31.609 1 98.69 254 GLY B C 1
ATOM 6124 O O . GLY B 1 254 ? -16.125 12.305 32.719 1 98.69 254 GLY B O 1
ATOM 6125 N N . ASN B 1 255 ? -17.812 12.812 31.344 1 98.69 255 ASN B N 1
ATOM 6126 C CA . ASN B 1 255 ? -18.656 13.398 32.375 1 98.69 255 ASN B CA 1
ATOM 6127 C C . ASN B 1 255 ? -19.562 12.359 33.031 1 98.69 255 ASN B C 1
ATOM 6129 O O . ASN B 1 255 ? -20.766 12.32 32.75 1 98.69 255 ASN B O 1
ATOM 6133 N N . THR B 1 256 ? -18.984 11.688 33.938 1 98.12 256 THR B N 1
ATOM 6134 C CA . THR B 1 256 ? -19.609 10.523 34.562 1 98.12 256 THR B CA 1
ATOM 6135 C C . THR B 1 256 ? -20.844 10.945 35.344 1 98.12 256 THR B C 1
ATOM 6137 O O . THR B 1 256 ? -21.719 10.117 35.625 1 98.12 256 THR B O 1
ATOM 6140 N N . ASP B 1 257 ? -20.906 12.188 35.781 1 98.12 257 ASP B N 1
ATOM 6141 C CA . ASP B 1 257 ? -22.016 12.688 36.594 1 98.12 257 ASP B CA 1
ATOM 6142 C C . ASP B 1 257 ? -23.188 13.102 35.75 1 98.12 257 ASP B C 1
ATOM 6144 O O . ASP B 1 257 ? -24.234 13.523 36.25 1 98.12 257 ASP B O 1
ATOM 6148 N N . VAL B 1 258 ? -23.094 13.031 34.438 1 98.25 258 VAL B N 1
ATOM 6149 C CA . VAL B 1 258 ? -24.141 13.43 33.531 1 98.25 258 VAL B CA 1
ATOM 6150 C C . VAL B 1 258 ? -24.656 12.203 32.75 1 98.25 258 VAL B C 1
ATOM 6152 O O . VAL B 1 258 ? -25.844 12.07 32.5 1 98.25 258 VAL B O 1
ATOM 6155 N N . VAL B 1 259 ? -23.766 11.328 32.281 1 97.88 259 VAL B N 1
ATOM 6156 C CA . VAL B 1 259 ? -24.109 10.133 31.531 1 97.88 259 VAL B CA 1
ATOM 6157 C C . VAL B 1 259 ? -23.328 8.938 32.062 1 97.88 259 VAL B C 1
ATOM 6159 O O . VAL B 1 259 ? -22.297 9.109 32.719 1 97.88 259 VAL B O 1
ATOM 6162 N N . ASP B 1 260 ? -23.797 7.699 31.781 1 98.25 260 ASP B N 1
ATOM 6163 C CA . ASP B 1 260 ? -23.047 6.484 32.062 1 98.25 260 ASP B CA 1
ATOM 6164 C C . ASP B 1 260 ? -21.922 6.285 31.047 1 98.25 260 ASP B C 1
ATOM 6166 O O . ASP B 1 260 ? -22.094 5.539 30.078 1 98.25 260 ASP B O 1
ATOM 6170 N N . THR B 1 261 ? -20.812 6.844 31.312 1 98.19 261 THR B N 1
ATOM 6171 C CA . THR B 1 261 ? -19.688 6.836 30.375 1 98.19 261 THR B CA 1
ATOM 6172 C C . THR B 1 261 ? -19.156 5.418 30.188 1 98.19 261 THR B C 1
ATOM 6174 O O . THR B 1 261 ? -18.547 5.109 29.156 1 98.19 261 THR B O 1
ATOM 6177 N N . ALA B 1 262 ? -19.297 4.57 31.109 1 97.69 262 ALA B N 1
ATOM 6178 C CA . ALA B 1 262 ? -18.844 3.188 31.016 1 97.69 262 ALA B CA 1
ATOM 6179 C C . ALA B 1 262 ? -19.609 2.424 29.938 1 97.69 262 ALA B C 1
ATOM 6181 O O . ALA B 1 262 ? -19.141 1.408 29.422 1 97.69 262 ALA B O 1
ATOM 6182 N N . ALA B 1 263 ? -20.75 2.883 29.609 1 98 263 ALA B N 1
ATOM 6183 C CA . ALA B 1 263 ? -21.594 2.227 28.625 1 98 263 ALA B CA 1
ATOM 6184 C C . ALA B 1 263 ? -21.281 2.723 27.219 1 98 263 ALA B C 1
ATOM 6186 O O . ALA B 1 263 ? -21.719 2.139 26.219 1 98 263 ALA B O 1
ATOM 6187 N N . LEU B 1 264 ? -20.484 3.711 27.125 1 98.12 264 LEU B N 1
ATOM 6188 C CA . LEU B 1 264 ? -20.172 4.297 25.828 1 98.12 264 LEU B CA 1
ATOM 6189 C C . LEU B 1 264 ? -19.203 3.408 25.047 1 98.12 264 LEU B C 1
ATOM 6191 O O . LEU B 1 264 ? -18.266 2.855 25.641 1 98.12 264 LEU B O 1
ATOM 6195 N N . GLY B 1 265 ? -19.484 3.178 23.766 1 98.38 265 GLY B N 1
ATOM 6196 C CA . GLY B 1 265 ? -18.547 2.596 22.828 1 98.38 265 GLY B CA 1
ATOM 6197 C C . GLY B 1 265 ? -17.891 3.623 21.922 1 98.38 265 GLY B C 1
ATOM 6198 O O . GLY B 1 265 ? -18.25 4.805 21.969 1 98.38 265 GLY B O 1
ATOM 6199 N N . VAL B 1 266 ? -16.906 3.146 21.188 1 98.81 266 VAL B N 1
ATOM 6200 C CA . VAL B 1 266 ? -16.359 4 20.141 1 98.81 266 VAL B CA 1
ATOM 6201 C C . VAL B 1 266 ? -17.469 4.375 19.156 1 98.81 266 VAL B C 1
ATOM 6203 O O . VAL B 1 266 ? -18.297 3.541 18.812 1 98.81 266 VAL B O 1
ATOM 6206 N N . TRP B 1 267 ? -17.453 5.602 18.797 1 98.69 267 TRP B N 1
ATOM 6207 C CA . TRP B 1 267 ? -18.594 6.133 18.062 1 98.69 267 TRP B CA 1
ATOM 6208 C C . TRP B 1 267 ? -18.719 5.492 16.688 1 98.69 267 TRP B C 1
ATOM 6210 O O . TRP B 1 267 ? -17.719 5.387 15.961 1 98.69 267 TRP B O 1
ATOM 6220 N N . THR B 1 268 ? -19.891 5.09 16.281 1 98.06 268 THR B N 1
ATOM 6221 C CA . THR B 1 268 ? -20.109 4.34 15.047 1 98.06 268 THR B CA 1
ATOM 6222 C C . THR B 1 268 ? -20.734 5.234 13.977 1 98.06 268 THR B C 1
ATOM 6224 O O . THR B 1 268 ? -21.031 4.773 12.867 1 98.06 268 THR B O 1
ATOM 6227 N N . ASP B 1 269 ? -20.875 6.559 14.32 1 97.19 269 ASP B N 1
ATOM 6228 C CA . ASP B 1 269 ? -21.484 7.523 13.406 1 97.19 269 ASP B CA 1
ATOM 6229 C C . ASP B 1 269 ? -20.484 8.617 13.023 1 97.19 269 ASP B C 1
ATOM 6231 O O . ASP B 1 269 ? -19.328 8.578 13.453 1 97.19 269 ASP B O 1
ATOM 6235 N N . TRP B 1 270 ? -20.875 9.516 12.102 1 96.38 270 TRP B N 1
ATOM 6236 C CA . TRP B 1 270 ? -20.078 10.664 11.688 1 96.38 270 TRP B CA 1
ATOM 6237 C C . TRP B 1 270 ? -20.625 11.953 12.281 1 96.38 270 TRP B C 1
ATOM 6239 O O . TRP B 1 270 ? -21.781 12 12.719 1 96.38 270 TRP B O 1
ATOM 6249 N N . GLY B 1 271 ? -19.828 12.922 12.281 1 94.44 271 GLY B N 1
ATOM 6250 C CA . GLY B 1 271 ? -20.266 14.219 12.766 1 94.44 271 GLY B CA 1
ATOM 6251 C C . GLY B 1 271 ? -19.703 14.57 14.125 1 94.44 271 GLY B C 1
ATOM 6252 O O . GLY B 1 271 ? -18.531 14.328 14.406 1 94.44 271 GLY B O 1
ATOM 6253 N N . VAL B 1 272 ? -20.562 15.188 14.953 1 96.31 272 VAL B N 1
ATOM 6254 C CA . VAL B 1 272 ? -20.094 15.719 16.234 1 96.31 272 VAL B CA 1
ATOM 6255 C C . VAL B 1 272 ? -20.719 14.93 17.375 1 96.31 272 VAL B C 1
ATOM 6257 O O . VAL B 1 272 ? -21.938 14.938 17.547 1 96.31 272 VAL B O 1
ATOM 6260 N N . SER B 1 273 ? -19.891 14.281 18.078 1 97.38 273 SER B N 1
ATOM 6261 C CA . SER B 1 273 ? -20.344 13.602 19.281 1 97.38 273 SER B CA 1
ATOM 6262 C C . SER B 1 273 ? -20.609 14.586 20.406 1 97.38 273 SER B C 1
ATOM 6264 O O . SER B 1 273 ? -19.859 15.555 20.578 1 97.38 273 SER B O 1
ATOM 6266 N N . HIS B 1 274 ? -21.609 14.242 21.219 1 97.38 274 HIS B N 1
ATOM 6267 C CA . HIS B 1 274 ? -21.922 15.094 22.359 1 97.38 274 HIS B CA 1
ATOM 6268 C C . HIS B 1 274 ? -21.125 14.656 23.594 1 97.38 274 HIS B C 1
ATOM 6270 O O . HIS B 1 274 ? -21.156 15.328 24.625 1 97.38 274 HIS B O 1
ATOM 6276 N N . HIS B 1 275 ? -20.469 13.578 23.469 1 98.06 275 HIS B N 1
ATOM 6277 C CA . HIS B 1 275 ? -19.656 13.094 24.578 1 98.06 275 HIS B CA 1
ATOM 6278 C C . HIS B 1 275 ? -18.266 13.695 24.547 1 98.06 275 HIS B C 1
ATOM 6280 O O . HIS B 1 275 ? -17.453 13.344 23.688 1 98.06 275 HIS B O 1
ATOM 6286 N N . VAL B 1 276 ? -17.984 14.602 25.5 1 98.12 276 VAL B N 1
ATOM 6287 C CA . VAL B 1 276 ? -16.734 15.352 25.531 1 98.12 276 VAL B CA 1
ATOM 6288 C C . VAL B 1 276 ? -16 15.062 26.844 1 98.12 276 VAL B C 1
ATOM 6290 O O . VAL B 1 276 ? -16.562 14.461 27.75 1 98.12 276 VAL B O 1
ATOM 6293 N N . LEU B 1 277 ? -14.766 15.438 26.969 1 98.56 277 LEU B N 1
ATOM 6294 C CA . LEU B 1 277 ? -13.953 15.25 28.172 1 98.56 277 LEU B CA 1
ATOM 6295 C C . LEU B 1 277 ? -14.531 16.047 29.344 1 98.56 277 LEU B C 1
ATOM 6297 O O . LEU B 1 277 ? -15.094 17.125 29.141 1 98.56 277 LEU B O 1
ATOM 6301 N N . ASN B 1 278 ? -14.383 15.461 30.547 1 98.44 278 ASN B N 1
ATOM 6302 C CA . ASN B 1 278 ? -14.602 16.312 31.703 1 98.44 278 ASN B CA 1
ATOM 6303 C C . ASN B 1 278 ? -13.414 17.25 31.953 1 98.44 278 ASN B C 1
ATOM 6305 O O . ASN B 1 278 ? -12.406 17.172 31.25 1 98.44 278 ASN B O 1
ATOM 6309 N N . ALA B 1 279 ? -13.547 18.188 32.844 1 97.56 279 ALA B N 1
ATOM 6310 C CA . ALA B 1 279 ? -12.531 19.219 33.031 1 97.56 279 ALA B CA 1
ATOM 6311 C C . ALA B 1 279 ? -11.789 19.016 34.344 1 97.56 279 ALA B C 1
ATOM 6313 O O . ALA B 1 279 ? -11.359 19.984 34.969 1 97.56 279 ALA B O 1
ATOM 6314 N N . SER B 1 280 ? -11.594 17.797 34.75 1 97.81 280 SER B N 1
ATOM 6315 C CA . SER B 1 280 ? -10.93 17.5 36.031 1 97.81 280 SER B CA 1
ATOM 6316 C C . SER B 1 280 ? -9.414 17.594 35.875 1 97.81 280 SER B C 1
ATOM 6318 O O . SER B 1 280 ? -8.883 17.547 34.781 1 97.81 280 SER B O 1
ATOM 6320 N N . GLU B 1 281 ? -8.742 17.688 37 1 97.75 281 GLU B N 1
ATOM 6321 C CA . GLU B 1 281 ? -7.281 17.672 37.031 1 97.75 281 GLU B CA 1
ATOM 6322 C C . GLU B 1 281 ? -6.738 16.328 36.562 1 97.75 281 GLU B C 1
ATOM 6324 O O . GLU B 1 281 ? -5.68 16.266 35.938 1 97.75 281 GLU B O 1
ATOM 6329 N N . GLU B 1 282 ? -7.469 15.289 36.906 1 98.19 282 GLU B N 1
ATOM 6330 C CA . GLU B 1 282 ? -7.066 13.945 36.5 1 98.19 282 GLU B CA 1
ATOM 6331 C C . GLU B 1 282 ? -7.051 13.812 34.969 1 98.19 282 GLU B C 1
ATOM 6333 O O . GLU B 1 282 ? -6.152 13.188 34.406 1 98.19 282 GLU B O 1
ATOM 6338 N N . THR B 1 283 ? -8.023 14.375 34.344 1 98.5 283 THR B N 1
ATOM 6339 C CA . THR B 1 283 ? -8.094 14.344 32.906 1 98.5 283 THR B CA 1
ATOM 6340 C C . THR B 1 283 ? -6.941 15.133 32.281 1 98.5 283 THR B C 1
ATOM 6342 O O . THR B 1 283 ? -6.34 14.695 31.297 1 98.5 283 THR B O 1
ATOM 6345 N N . LEU B 1 284 ? -6.617 16.312 32.844 1 98.44 284 LEU B N 1
ATOM 6346 C CA . LEU B 1 284 ? -5.477 17.078 32.375 1 98.44 284 LEU B CA 1
ATOM 6347 C C . LEU B 1 284 ? -4.188 16.281 32.5 1 98.44 284 LEU B C 1
ATOM 6349 O O . LEU B 1 284 ? -3.396 16.234 31.547 1 98.44 284 LEU B O 1
ATOM 6353 N N . ARG B 1 285 ? -4.012 15.562 33.625 1 98.62 285 ARG B N 1
ATOM 6354 C CA . ARG B 1 285 ? -2.812 14.758 33.844 1 98.62 285 ARG B CA 1
ATOM 6355 C C . ARG B 1 285 ? -2.75 13.586 32.875 1 98.62 285 ARG B C 1
ATOM 6357 O O . ARG B 1 285 ? -1.671 13.219 32.406 1 98.62 285 ARG B O 1
ATOM 6364 N N . PHE B 1 286 ? -3.885 13.016 32.656 1 98.75 286 PHE B N 1
ATOM 6365 C CA . PHE B 1 286 ? -3.963 11.922 31.688 1 98.75 286 PHE B CA 1
ATOM 6366 C C . PHE B 1 286 ? -3.428 12.359 30.328 1 98.75 286 PHE B C 1
ATOM 6368 O O . PHE B 1 286 ? -2.553 11.703 29.75 1 98.75 286 PHE B O 1
ATOM 6375 N N . PHE B 1 287 ? -3.852 13.43 29.781 1 98.81 287 PHE B N 1
ATOM 6376 C CA . PHE B 1 287 ? -3.475 13.859 28.438 1 98.81 287 PHE B CA 1
ATOM 6377 C C . PHE B 1 287 ? -2.061 14.43 28.438 1 98.81 287 PHE B C 1
ATOM 6379 O O . PHE B 1 287 ? -1.381 14.406 27.406 1 98.81 287 PHE B O 1
ATOM 6386 N N . GLU B 1 288 ? -1.591 15.016 29.625 1 98.81 288 GLU B N 1
ATOM 6387 C CA . GLU B 1 288 ? -0.163 15.305 29.719 1 98.81 288 GLU B CA 1
ATOM 6388 C C . GLU B 1 288 ? 0.67 14.047 29.484 1 98.81 288 GLU B C 1
ATOM 6390 O O . GLU B 1 288 ? 1.677 14.094 28.766 1 98.81 288 GLU B O 1
ATOM 6395 N N . GLY B 1 289 ? 0.2 12.953 30.078 1 98.81 289 GLY B N 1
ATOM 6396 C CA . GLY B 1 289 ? 0.875 11.68 29.875 1 98.81 289 GLY B CA 1
ATOM 6397 C C . GLY B 1 289 ? 0.861 11.219 28.438 1 98.81 289 GLY B C 1
ATOM 6398 O O . GLY B 1 289 ? 1.874 10.742 27.922 1 98.81 289 GLY B O 1
ATOM 6399 N N . VAL B 1 290 ? -0.277 11.336 27.75 1 98.94 290 VAL B N 1
ATOM 6400 C CA . VAL B 1 290 ? -0.396 11.008 26.344 1 98.94 290 VAL B CA 1
ATOM 6401 C C . VAL B 1 290 ? 0.575 11.859 25.531 1 98.94 290 VAL B C 1
ATOM 6403 O O . VAL B 1 290 ? 1.339 11.336 24.719 1 98.94 290 VAL B O 1
ATOM 6406 N N . LEU B 1 291 ? 0.608 13.148 25.766 1 98.88 291 LEU B N 1
ATOM 6407 C CA . LEU B 1 291 ? 1.393 14.094 24.984 1 98.88 291 LEU B CA 1
ATOM 6408 C C . LEU B 1 291 ? 2.885 13.898 25.234 1 98.88 291 LEU B C 1
ATOM 6410 O O . LEU B 1 291 ? 3.699 14.117 24.328 1 98.88 291 LEU B O 1
ATOM 6414 N N . GLU B 1 292 ? 3.266 13.461 26.453 1 98.81 292 GLU B N 1
ATOM 6415 C CA . GLU B 1 292 ? 4.668 13.148 26.703 1 98.81 292 GLU B CA 1
ATOM 6416 C C . GLU B 1 292 ? 5.191 12.117 25.719 1 98.81 292 GLU B C 1
ATOM 6418 O O . GLU B 1 292 ? 6.266 12.289 25.141 1 98.81 292 GLU B O 1
ATOM 6423 N N . GLU B 1 293 ? 4.414 11.125 25.484 1 98.88 293 GLU B N 1
ATOM 6424 C CA . GLU B 1 293 ? 4.836 10.102 24.531 1 98.88 293 GLU B CA 1
ATOM 6425 C C . GLU B 1 293 ? 4.73 10.602 23.094 1 98.88 293 GLU B C 1
ATOM 6427 O O . GLU B 1 293 ? 5.578 10.289 22.266 1 98.88 293 GLU B O 1
ATOM 6432 N N . VAL B 1 294 ? 3.736 11.391 22.781 1 98.88 294 VAL B N 1
ATOM 6433 C CA . VAL B 1 294 ? 3.562 11.961 21.453 1 98.88 294 VAL B CA 1
ATOM 6434 C C . VAL B 1 294 ? 4.762 12.836 21.109 1 98.88 294 VAL B C 1
ATOM 6436 O O . VAL B 1 294 ? 5.27 12.789 19.984 1 98.88 294 VAL B O 1
ATOM 6439 N N . LEU B 1 295 ? 5.266 13.617 22.062 1 98.81 295 LEU B N 1
ATOM 6440 C CA . LEU B 1 295 ? 6.387 14.516 21.812 1 98.81 295 LEU B CA 1
ATOM 6441 C C . LEU B 1 295 ? 7.668 13.734 21.547 1 98.81 295 LEU B C 1
ATOM 6443 O O . LEU B 1 295 ? 8.539 14.195 20.812 1 98.81 295 LEU B O 1
ATOM 6447 N N . GLU B 1 296 ? 7.758 12.547 22.109 1 98.38 296 GLU B N 1
ATOM 6448 C CA . GLU B 1 296 ? 8.914 11.703 21.844 1 98.38 296 GLU B CA 1
ATOM 6449 C C . GLU B 1 296 ? 8.891 11.148 20.422 1 98.38 296 GLU B C 1
ATOM 6451 O O . GLU B 1 296 ? 9.938 10.969 19.812 1 98.38 296 GLU B O 1
ATOM 6456 N N . LEU B 1 297 ? 7.746 10.961 19.875 1 98.62 297 LEU B N 1
ATOM 6457 C CA . LEU B 1 297 ? 7.566 10.328 18.578 1 98.62 297 LEU B CA 1
ATOM 6458 C C . LEU B 1 297 ? 7.664 11.344 17.453 1 98.62 297 LEU B C 1
ATOM 6460 O O . LEU B 1 297 ? 8.109 11.016 16.344 1 98.62 297 LEU B O 1
ATOM 6464 N N . PHE B 1 298 ? 7.227 12.539 17.719 1 98.81 298 PHE B N 1
ATOM 6465 C CA . PHE B 1 298 ? 7.094 13.547 16.672 1 98.81 298 PHE B CA 1
ATOM 6466 C C . PHE B 1 298 ? 7.969 14.758 16.969 1 98.81 298 PHE B C 1
ATOM 6468 O O . PHE B 1 298 ? 7.676 15.523 17.891 1 98.81 298 PHE B O 1
ATOM 6475 N N . PRO B 1 299 ? 8.938 14.992 16.203 1 98.38 299 PRO B N 1
ATOM 6476 C CA . PRO B 1 299 ? 9.836 16.125 16.469 1 98.38 299 PRO B CA 1
ATOM 6477 C C . PRO B 1 299 ? 9.281 17.453 15.953 1 98.38 299 PRO B C 1
ATOM 6479 O O . PRO B 1 299 ? 9.961 18.484 16.031 1 98.38 299 PRO B O 1
ATOM 6482 N N . SER B 1 300 ? 8.094 17.484 15.414 1 98.62 300 SER B N 1
ATOM 6483 C CA . SER B 1 300 ? 7.496 18.703 14.875 1 98.62 300 SER B CA 1
ATOM 6484 C C . SER B 1 300 ? 7.438 19.797 15.922 1 98.62 300 SER B C 1
ATOM 6486 O O . SER B 1 300 ? 7.227 19.531 17.109 1 98.62 300 SER B O 1
ATOM 6488 N N . GLU B 1 301 ? 7.609 21 15.438 1 98.12 301 GLU B N 1
ATOM 6489 C CA . GLU B 1 301 ? 7.438 22.172 16.297 1 98.12 301 GLU B CA 1
ATOM 6490 C C . GLU B 1 301 ? 5.984 22.328 16.734 1 98.12 301 GLU B C 1
ATOM 6492 O O . GLU B 1 301 ? 5.711 22.609 17.906 1 98.12 301 GLU B O 1
ATOM 6497 N N . PHE B 1 302 ? 5.105 22.078 15.859 1 98.62 302 PHE B N 1
ATOM 6498 C CA . PHE B 1 302 ? 3.678 22.234 16.109 1 98.62 302 PHE B CA 1
ATOM 6499 C C . PHE B 1 302 ? 3.049 20.906 16.531 1 98.62 302 PHE B C 1
ATOM 6501 O O . PHE B 1 302 ? 3.396 19.859 15.992 1 98.62 302 PHE B O 1
ATOM 6508 N N . ILE B 1 303 ? 2.176 20.969 17.469 1 98.81 303 ILE B N 1
ATOM 6509 C CA . ILE B 1 303 ? 1.288 19.875 17.859 1 98.81 303 ILE B CA 1
ATOM 6510 C C . ILE B 1 303 ? -0.166 20.328 17.75 1 98.81 303 ILE B C 1
ATOM 6512 O O . ILE B 1 303 ? -0.559 21.328 18.359 1 98.81 303 ILE B O 1
ATOM 6516 N N . HIS B 1 304 ? -0.949 19.609 16.984 1 98.88 304 HIS B N 1
ATOM 6517 C CA . HIS B 1 304 ? -2.342 19.984 16.781 1 98.88 304 HIS B CA 1
ATOM 6518 C C . HIS B 1 304 ? -3.244 19.359 17.844 1 98.88 304 HIS B C 1
ATOM 6520 O O . HIS B 1 304 ? -3.217 18.156 18.047 1 98.88 304 HIS B O 1
ATOM 6526 N N . LEU B 1 305 ? -4.078 20.172 18.484 1 98.25 305 LEU B N 1
ATOM 6527 C CA . LEU B 1 305 ? -4.906 19.625 19.547 1 98.25 305 LEU B CA 1
ATOM 6528 C C . LEU B 1 305 ? -6.387 19.797 19.234 1 98.25 305 LEU B C 1
ATOM 6530 O O . LEU B 1 305 ? -7.238 19.656 20.109 1 98.25 305 LEU B O 1
ATOM 6534 N N . GLY B 1 306 ? -6.656 20.125 18.016 1 98 306 GLY B N 1
ATOM 6535 C CA . GLY B 1 306 ? -8.039 20.281 17.594 1 98 306 GLY B CA 1
ATOM 6536 C C . GLY B 1 306 ? -8.703 21.516 18.172 1 98 306 GLY B C 1
ATOM 6537 O O . GLY B 1 306 ? -8.367 22.641 17.812 1 98 306 GLY B O 1
ATOM 6538 N N . GLY B 1 307 ? -9.586 21.281 19.125 1 96.12 307 GLY B N 1
ATOM 6539 C CA . GLY B 1 307 ? -10.305 22.359 19.766 1 96.12 307 GLY B CA 1
ATOM 6540 C C . GLY B 1 307 ? -11.602 22.719 19.062 1 96.12 307 GLY B C 1
ATOM 6541 O O . GLY B 1 307 ? -12.266 23.688 19.438 1 96.12 307 GLY B O 1
ATOM 6542 N N . ASP B 1 308 ? -11.953 21.969 18.047 1 95.31 308 ASP B N 1
ATOM 6543 C CA . ASP B 1 308 ? -13.125 22.297 17.25 1 95.31 308 ASP B CA 1
ATOM 6544 C C . ASP B 1 308 ? -14.359 21.547 17.75 1 95.31 308 ASP B C 1
ATOM 6546 O O . ASP B 1 308 ? -14.234 20.484 18.375 1 95.31 308 ASP B O 1
ATOM 6550 N N . GLU B 1 309 ? -15.531 22.094 17.516 1 95.19 309 GLU B N 1
ATOM 6551 C CA . GLU B 1 309 ? -16.828 21.438 17.625 1 95.19 309 GLU B CA 1
ATOM 6552 C C . GLU B 1 309 ? -16.969 20.688 18.953 1 95.19 309 GLU B C 1
ATOM 6554 O O . GLU B 1 309 ? -17.297 19.5 18.969 1 95.19 309 GLU B O 1
ATOM 65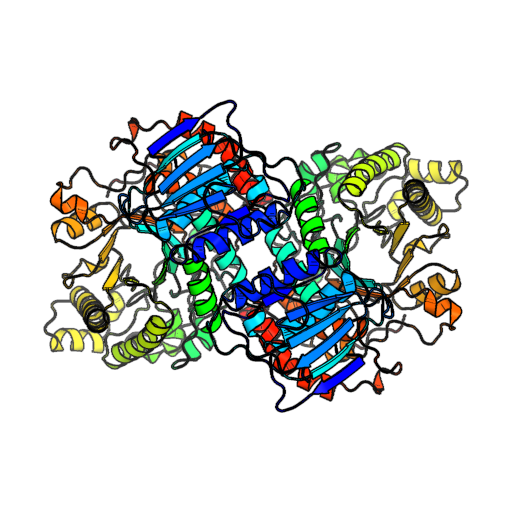59 N N . CYS B 1 310 ? -16.766 21.359 20.031 1 96.62 310 CYS B N 1
ATOM 6560 C CA . CYS B 1 310 ? -16.953 20.828 21.375 1 96.62 310 CYS B CA 1
ATOM 6561 C C . CYS B 1 310 ? -18.281 21.281 21.984 1 96.62 310 CYS B C 1
ATOM 6563 O O . CYS B 1 310 ? -18.344 22.344 22.594 1 96.62 310 CYS B O 1
ATOM 6565 N N . PRO B 1 311 ? -19.281 20.438 21.891 1 97.44 311 PRO B N 1
ATOM 6566 C CA . PRO B 1 311 ? -20.562 20.812 22.484 1 97.44 311 PRO B CA 1
ATOM 6567 C C . PRO B 1 311 ? -20.469 21.062 23.984 1 97.44 311 PRO B C 1
ATOM 6569 O O . PRO B 1 311 ? -19.734 20.359 24.688 1 97.44 311 PRO B O 1
ATOM 6572 N N . LYS B 1 312 ? -21.312 22.031 24.453 1 97.31 312 LYS B N 1
ATOM 6573 C CA . LYS B 1 312 ? -21.172 22.469 25.844 1 97.31 312 LYS B CA 1
ATOM 6574 C C . LYS B 1 312 ? -22.25 21.859 26.719 1 97.31 312 LYS B C 1
ATOM 6576 O O . LYS B 1 312 ? -22.234 22.016 27.953 1 97.31 312 LYS B O 1
ATOM 6581 N N . GLU B 1 313 ? -23.156 21.062 26.172 1 97.88 313 GLU B N 1
ATOM 6582 C CA . GLU B 1 313 ? -24.344 20.578 26.875 1 97.88 313 GLU B CA 1
ATOM 6583 C C . GLU B 1 313 ? -23.953 19.734 28.094 1 97.88 313 GLU B C 1
ATOM 6585 O O . GLU B 1 313 ? -24.5 19.922 29.172 1 97.88 313 GLU B O 1
ATOM 6590 N N . GLN B 1 314 ? -23.016 18.875 27.938 1 98.12 314 GLN B N 1
ATOM 6591 C CA . GLN B 1 314 ? -22.641 18.031 29.078 1 98.12 314 GLN B CA 1
ATOM 6592 C C . GLN B 1 314 ? -22.016 18.844 30.188 1 98.12 314 GLN B C 1
ATOM 6594 O O . GLN B 1 314 ? -22.219 18.547 31.375 1 98.12 314 GLN B O 1
ATOM 6599 N N . TRP B 1 315 ? -21.266 19.844 29.875 1 98.38 315 TRP B N 1
ATOM 6600 C CA . TRP B 1 315 ? -20.656 20.688 30.906 1 98.38 315 TRP B CA 1
ATOM 6601 C C . TRP B 1 315 ? -21.719 21.516 31.625 1 98.38 315 TRP B C 1
ATOM 6603 O O . TRP B 1 315 ? -21.609 21.781 32.812 1 98.38 315 TRP B O 1
ATOM 6613 N N . LYS B 1 316 ? -22.703 21.969 30.859 1 98.44 316 LYS B N 1
ATOM 6614 C CA . LYS B 1 316 ? -23.812 22.703 31.453 1 98.44 316 LYS B CA 1
ATOM 6615 C C . LYS B 1 316 ? -24.562 21.828 32.438 1 98.44 316 LYS B C 1
ATOM 6617 O O . LYS B 1 316 ? -25.016 22.328 33.5 1 98.44 316 LYS B O 1
ATOM 6622 N N . ASP B 1 317 ? -24.656 20.594 32.156 1 98.44 317 ASP B N 1
ATOM 6623 C CA . ASP B 1 317 ? -25.438 19.688 32.969 1 98.44 317 ASP B CA 1
ATOM 6624 C C . ASP B 1 317 ? -24.578 19.047 34.062 1 98.44 317 ASP B C 1
ATOM 6626 O O . ASP B 1 317 ? -25.109 18.406 34.969 1 98.44 317 ASP B O 1
ATOM 6630 N N . SER B 1 318 ? -23.328 19.172 34.062 1 98.62 318 SER B N 1
ATOM 6631 C CA . SER B 1 318 ? -22.391 18.531 35 1 98.62 318 SER B CA 1
ATOM 6632 C C . SER B 1 318 ? -22.156 19.406 36.219 1 98.62 318 SER B C 1
ATOM 6634 O O . SER B 1 318 ? -21.531 20.453 36.156 1 98.62 318 SER B O 1
ATOM 6636 N N . PRO B 1 319 ? -22.562 18.906 37.344 1 98.38 319 PRO B N 1
ATOM 6637 C CA . PRO B 1 319 ? -22.234 19.625 38.562 1 98.38 319 PRO B CA 1
ATOM 6638 C C . PRO B 1 319 ? -20.719 19.797 38.781 1 98.38 319 PRO B C 1
ATOM 6640 O O . PRO B 1 319 ? -20.281 20.844 39.219 1 98.38 319 PRO B O 1
ATOM 6643 N N . ALA B 1 320 ? -20 18.859 38.406 1 98.31 320 ALA B N 1
ATOM 6644 C CA . ALA B 1 320 ? -18.547 18.922 38.594 1 98.31 320 ALA B CA 1
ATOM 6645 C C . ALA B 1 320 ? -17.938 20 37.688 1 98.31 320 ALA B C 1
ATOM 6647 O O . ALA B 1 320 ? -17.062 20.75 38.125 1 98.31 320 ALA B O 1
ATOM 6648 N N . ALA B 1 321 ? -18.406 20.078 36.469 1 98.44 321 ALA B N 1
ATOM 6649 C CA . ALA B 1 321 ? -17.906 21.094 35.531 1 98.44 321 ALA B CA 1
ATOM 6650 C C . ALA B 1 321 ? -18.281 22.5 36 1 98.44 321 ALA B C 1
ATOM 6652 O O . ALA B 1 321 ? -17.453 23.422 35.938 1 98.44 321 ALA B O 1
ATOM 6653 N N . GLN B 1 322 ? -19.516 22.594 36.438 1 98.38 322 GLN B N 1
ATOM 6654 C CA . GLN B 1 322 ? -19.984 23.891 36.938 1 98.38 322 GLN B CA 1
ATOM 6655 C C . GLN B 1 322 ? -19.203 24.312 38.188 1 98.38 322 GLN B C 1
ATOM 6657 O O . GLN B 1 322 ? -18.891 25.484 38.344 1 98.38 322 GLN B O 1
ATOM 6662 N N . ALA B 1 323 ? -18.906 23.391 39 1 98.31 323 ALA B N 1
ATOM 6663 C CA . ALA B 1 323 ? -18.078 23.672 40.188 1 98.31 323 ALA B CA 1
ATOM 6664 C C . ALA B 1 323 ? -16.688 24.141 39.781 1 98.31 323 ALA B C 1
ATOM 6666 O O . ALA B 1 323 ? -16.109 25.047 40.375 1 98.31 323 ALA B O 1
ATOM 6667 N N . ARG B 1 324 ? -16.141 23.516 38.781 1 97.69 324 ARG B N 1
ATOM 6668 C CA . ARG B 1 324 ? -14.82 23.875 38.281 1 97.69 324 ARG B CA 1
ATOM 6669 C C . ARG B 1 324 ? -14.828 25.297 37.719 1 97.69 324 ARG B C 1
ATOM 6671 O O . ARG B 1 324 ? -13.883 26.062 37.938 1 97.69 324 ARG B O 1
ATOM 6678 N N . ILE B 1 325 ? -15.797 25.672 36.969 1 98 325 ILE B N 1
ATOM 6679 C CA . ILE B 1 325 ? -15.953 27 36.406 1 98 325 ILE B CA 1
ATOM 6680 C C . ILE B 1 325 ? -15.922 28.031 37.531 1 98 325 ILE B C 1
ATOM 6682 O O . ILE B 1 325 ? -15.219 29.047 37.438 1 98 325 ILE B O 1
ATOM 6686 N N . ARG B 1 326 ? -16.609 27.719 38.625 1 98.06 326 ARG B N 1
ATOM 6687 C CA . ARG B 1 326 ? -16.641 28.625 39.75 1 98.06 326 ARG B CA 1
ATOM 6688 C C . ARG B 1 326 ? -15.281 28.703 40.438 1 98.06 326 ARG B C 1
ATOM 6690 O O . ARG B 1 326 ? -14.805 29.781 40.75 1 98.06 326 ARG B O 1
ATOM 6697 N N . GLU B 1 327 ? -14.797 27.609 40.625 1 97.94 327 GLU B N 1
ATOM 6698 C CA . GLU B 1 327 ? -13.5 27.516 41.281 1 97.94 327 GLU B CA 1
ATOM 6699 C C . GLU B 1 327 ? -12.438 28.328 40.531 1 97.94 327 GLU B C 1
ATOM 6701 O O . GLU B 1 327 ? -11.594 28.969 41.156 1 97.94 327 GLU B O 1
ATOM 6706 N N . LEU B 1 328 ? -12.531 28.281 39.219 1 96.62 328 LEU B N 1
ATOM 6707 C CA . LEU B 1 328 ? -11.5 28.891 38.375 1 96.62 328 LEU B CA 1
ATOM 6708 C C . LEU B 1 328 ? -11.867 30.328 38 1 96.62 328 LEU B C 1
ATOM 6710 O O . LEU B 1 328 ? -11.07 31.047 37.406 1 96.62 328 LEU B O 1
ATOM 6714 N N . GLY B 1 329 ? -13.039 30.734 38.438 1 97.31 329 GLY B N 1
ATOM 6715 C CA . GLY B 1 329 ? -13.5 32.094 38.156 1 97.31 329 GLY B CA 1
ATOM 6716 C C . GLY B 1 329 ? -13.805 32.344 36.688 1 97.31 329 GLY B C 1
ATOM 6717 O O . GLY B 1 329 ? -13.531 33.406 36.188 1 97.31 329 GLY B O 1
ATOM 6718 N N . LEU B 1 330 ? -14.281 31.312 36.031 1 96.5 330 LEU B N 1
ATOM 6719 C CA . LEU B 1 330 ? -14.609 31.422 34.625 1 96.5 330 LEU B CA 1
ATOM 6720 C C . LEU B 1 330 ? -16.047 31.859 34.438 1 96.5 330 LEU B C 1
ATOM 6722 O O . LEU B 1 330 ? -16.891 31.672 35.312 1 96.5 330 LEU B O 1
ATOM 6726 N N . ALA B 1 331 ? -16.328 32.469 33.281 1 95.69 331 ALA B N 1
ATOM 6727 C CA . ALA B 1 331 ? -17.641 33.031 33.062 1 95.69 331 ALA B CA 1
ATOM 6728 C C . ALA B 1 331 ? -18.641 31.953 32.688 1 95.69 331 ALA B C 1
ATOM 6730 O O . ALA B 1 331 ? -19.828 32.062 33 1 95.69 331 ALA B O 1
ATOM 6731 N N . ASN B 1 332 ? -18.234 31 31.859 1 95.94 332 ASN B N 1
ATOM 6732 C CA . ASN B 1 332 ? -19.125 30 31.281 1 95.94 332 ASN B CA 1
ATOM 6733 C C . ASN B 1 332 ? -18.359 28.812 30.719 1 95.94 332 ASN B C 1
ATOM 6735 O O . ASN B 1 332 ? -17.172 28.656 30.984 1 95.94 332 ASN B O 1
ATOM 6739 N N . GLU B 1 333 ? -19.031 27.891 30.031 1 96.25 333 GLU B N 1
ATOM 6740 C CA . GLU B 1 333 ? -18.453 26.672 29.484 1 96.25 333 GLU B CA 1
ATOM 6741 C C . GLU B 1 333 ? -17.5 26.969 28.328 1 96.25 333 GLU B C 1
ATOM 6743 O O . GLU B 1 333 ? -16.531 26.234 28.125 1 96.25 333 GLU B O 1
ATOM 6748 N N . ASP B 1 334 ? -17.703 27.984 27.625 1 94.56 334 ASP B N 1
ATOM 6749 C CA . ASP B 1 334 ? -16.75 28.391 26.578 1 94.56 334 ASP B CA 1
ATOM 6750 C C . ASP B 1 334 ? -15.406 28.781 27.188 1 94.56 334 ASP B C 1
ATOM 6752 O O . ASP B 1 334 ? -14.352 28.422 26.641 1 94.56 334 ASP B O 1
ATOM 6756 N N . GLU B 1 335 ? -15.469 29.531 28.234 1 94.81 335 GLU B N 1
ATOM 6757 C CA . GLU B 1 335 ? -14.227 29.891 28.922 1 94.81 335 GLU B CA 1
ATOM 6758 C C . GLU B 1 335 ? -13.57 28.656 29.547 1 94.81 335 GLU B C 1
ATOM 6760 O O . GLU B 1 335 ? -12.344 28.609 29.672 1 94.81 335 GLU B O 1
ATOM 6765 N N . LEU B 1 336 ? -14.43 27.688 29.938 1 96.12 336 LEU B N 1
ATOM 6766 C CA . LEU B 1 336 ? -13.867 26.422 30.422 1 96.12 336 LEU B CA 1
ATOM 6767 C C . LEU B 1 336 ? -13.039 25.75 29.328 1 96.12 336 LEU B C 1
ATOM 6769 O O . LEU B 1 336 ? -11.945 25.25 29.594 1 96.12 336 LEU B O 1
ATOM 6773 N N . GLN B 1 337 ? -13.531 25.703 28.125 1 95.56 337 GLN B N 1
ATOM 6774 C CA . GLN B 1 337 ? -12.766 25.156 27 1 95.56 337 GLN B CA 1
ATOM 6775 C C . GLN B 1 337 ? -11.461 25.922 26.797 1 95.56 337 GLN B C 1
ATOM 6777 O O . GLN B 1 337 ? -10.414 25.312 26.578 1 95.56 337 GLN B O 1
ATOM 6782 N N . SER B 1 338 ? -11.57 27.203 26.844 1 93.81 338 SER B N 1
ATOM 6783 C CA . SER B 1 338 ? -10.375 28.031 26.688 1 93.81 338 SER B CA 1
ATOM 6784 C C . SER B 1 338 ? -9.336 27.703 27.766 1 93.81 338 SER B C 1
ATOM 6786 O O . SER B 1 338 ? -8.133 27.703 27.484 1 93.81 338 SER B O 1
ATOM 6788 N N . TYR B 1 339 ? -9.867 27.531 28.953 1 94.56 339 TYR B N 1
ATOM 6789 C CA . TYR B 1 339 ? -8.977 27.172 30.047 1 94.56 339 TYR B CA 1
ATOM 6790 C C . TYR B 1 339 ? -8.234 25.875 29.75 1 94.56 339 TYR B C 1
ATOM 6792 O O . TYR B 1 339 ? -7.016 25.797 29.953 1 94.56 339 TYR B O 1
ATOM 6800 N N . LEU B 1 340 ? -8.906 24.859 29.281 1 95.62 340 LEU B N 1
ATOM 6801 C CA . LEU B 1 340 ? -8.297 23.578 28.953 1 95.62 340 LEU B CA 1
ATOM 6802 C C . LEU B 1 340 ? -7.25 23.734 27.859 1 95.62 340 LEU B C 1
ATOM 6804 O O . LEU B 1 340 ? -6.141 23.203 27.969 1 95.62 340 LEU B O 1
ATOM 6808 N N . ILE B 1 341 ? -7.551 24.438 26.812 1 95.19 341 ILE B N 1
ATOM 6809 C CA . ILE B 1 341 ? -6.652 24.641 25.672 1 95.19 341 ILE B CA 1
ATOM 6810 C C . ILE B 1 341 ? -5.414 25.406 26.141 1 95.19 341 ILE B C 1
ATOM 6812 O O . ILE B 1 341 ? -4.289 25.062 25.766 1 95.19 341 ILE B O 1
ATOM 6816 N N . ARG B 1 342 ? -5.605 26.453 26.938 1 94.25 342 ARG B N 1
ATOM 6817 C CA . ARG B 1 342 ? -4.5 27.266 27.438 1 94.25 342 ARG B CA 1
ATOM 6818 C C . ARG B 1 342 ? -3.564 26.438 28.312 1 94.25 342 ARG B C 1
ATOM 6820 O O . ARG B 1 342 ? -2.354 26.656 28.328 1 94.25 342 ARG B O 1
ATOM 6827 N N . HIS B 1 343 ? -4.191 25.578 29.062 1 95.69 343 HIS B N 1
ATOM 6828 C CA . HIS B 1 343 ? -3.369 24.672 29.875 1 95.69 343 HIS B CA 1
ATOM 6829 C C . HIS B 1 343 ? -2.363 23.922 29 1 95.69 343 HIS B C 1
ATOM 6831 O O . HIS B 1 343 ? -1.165 23.922 29.297 1 95.69 343 HIS B O 1
ATOM 6837 N N . PHE B 1 344 ? -2.807 23.359 27.984 1 97.06 344 PHE B N 1
ATOM 6838 C CA . PHE B 1 344 ? -1.924 22.547 27.156 1 97.06 344 PHE B CA 1
ATOM 6839 C C . PHE B 1 344 ? -1.035 23.438 26.297 1 97.06 344 PHE B C 1
ATOM 6841 O O . PHE B 1 344 ? 0.083 23.062 25.938 1 97.06 344 PHE B O 1
ATOM 6848 N N . ASP B 1 345 ? -1.529 24.594 25.938 1 96.12 345 ASP B N 1
ATOM 6849 C CA . ASP B 1 345 ? -0.681 25.562 25.25 1 96.12 345 ASP B CA 1
ATOM 6850 C C . ASP B 1 345 ? 0.565 25.875 26.062 1 96.12 345 ASP B C 1
ATOM 6852 O O . ASP B 1 345 ? 1.685 25.828 25.547 1 96.12 345 ASP B O 1
ATOM 6856 N N . ARG B 1 346 ? 0.324 26.219 27.312 1 95.56 346 ARG B N 1
ATOM 6857 C CA . ARG B 1 346 ? 1.433 26.516 28.219 1 95.56 346 ARG B CA 1
ATOM 6858 C C . ARG B 1 346 ? 2.324 25.297 28.422 1 95.56 346 ARG B C 1
ATOM 6860 O O . ARG B 1 346 ? 3.551 25.422 28.453 1 95.56 346 ARG B O 1
ATOM 6867 N N . TRP B 1 347 ? 1.668 24.172 28.531 1 97.12 347 TRP B N 1
ATOM 6868 C CA . TRP B 1 347 ? 2.389 22.922 28.734 1 97.12 347 TRP B CA 1
ATOM 6869 C C . TRP B 1 347 ? 3.324 22.625 27.578 1 97.12 347 TRP B C 1
ATOM 6871 O O . TRP B 1 347 ? 4.484 22.266 27.781 1 97.12 347 TRP B O 1
ATOM 6881 N N . LEU B 1 348 ? 2.875 22.781 26.375 1 97.81 348 LEU B N 1
ATOM 6882 C CA . LEU B 1 348 ? 3.666 22.562 25.156 1 97.81 348 LEU B CA 1
ATOM 6883 C C . LEU B 1 348 ? 4.773 23.609 25.047 1 97.81 348 LEU B C 1
ATOM 6885 O O . LEU B 1 348 ? 5.922 23.281 24.75 1 97.81 348 LEU B O 1
ATOM 6889 N N . ALA B 1 349 ? 4.426 24.891 25.312 1 95.94 349 ALA B N 1
ATOM 6890 C CA . ALA B 1 349 ? 5.402 25.969 25.234 1 95.94 349 ALA B CA 1
ATOM 6891 C C . ALA B 1 349 ? 6.574 25.719 26.172 1 95.94 349 ALA B C 1
ATOM 6893 O O . ALA B 1 349 ? 7.727 25.984 25.828 1 95.94 349 ALA B O 1
ATOM 6894 N N . ALA B 1 350 ? 6.246 25.25 27.328 1 96.88 350 ALA B N 1
ATOM 6895 C CA . ALA B 1 350 ? 7.273 24.969 28.328 1 96.88 350 ALA B CA 1
ATOM 6896 C C . ALA B 1 350 ? 8.211 23.859 27.859 1 96.88 350 ALA B C 1
ATOM 6898 O O . ALA B 1 350 ? 9.305 23.703 28.391 1 96.88 350 ALA B O 1
ATOM 6899 N N . ARG B 1 351 ? 7.836 23.219 26.859 1 97.69 351 ARG B N 1
ATOM 6900 C CA . ARG B 1 351 ? 8.625 22.109 26.344 1 97.69 351 ARG B CA 1
ATOM 6901 C C . ARG B 1 351 ? 9.141 22.406 24.938 1 97.69 351 ARG B C 1
ATOM 6903 O O . ARG B 1 351 ? 9.562 21.5 24.219 1 97.69 351 ARG B O 1
ATOM 6910 N N . GLY B 1 352 ? 9.031 23.609 24.562 1 96.44 352 GLY B N 1
ATOM 6911 C CA . GLY B 1 352 ? 9.617 24.078 23.312 1 96.44 352 GLY B CA 1
ATOM 6912 C C . GLY B 1 352 ? 8.773 23.75 22.094 1 96.44 352 GLY B C 1
ATOM 6913 O O . GLY B 1 352 ? 9.281 23.688 20.984 1 96.44 352 GLY B O 1
ATOM 6914 N N . ARG B 1 353 ? 7.527 23.422 22.375 1 98.06 353 ARG B N 1
ATOM 6915 C CA . ARG B 1 353 ? 6.602 23.141 21.281 1 98.06 353 ARG B CA 1
ATOM 6916 C C . ARG B 1 353 ? 5.52 24.203 21.188 1 98.06 353 ARG B C 1
ATOM 6918 O O . ARG B 1 353 ? 5.289 24.953 22.125 1 98.06 353 ARG B O 1
ATOM 6925 N N . ARG B 1 354 ? 4.953 24.328 20.016 1 97.75 354 ARG B N 1
ATOM 6926 C CA . ARG B 1 354 ? 3.877 25.281 19.797 1 97.75 354 ARG B CA 1
ATOM 6927 C C . ARG B 1 354 ? 2.561 24.578 19.516 1 97.75 354 ARG B C 1
ATOM 6929 O O . ARG B 1 354 ? 2.525 23.609 18.75 1 97.75 354 ARG B O 1
ATOM 6936 N N . LEU B 1 355 ? 1.529 25.047 20.125 1 97.69 355 LEU B N 1
ATOM 6937 C CA . LEU B 1 355 ? 0.19 24.531 19.875 1 97.69 355 LEU B CA 1
ATOM 6938 C C . LEU B 1 355 ? -0.373 25.109 18.578 1 97.69 355 LEU B C 1
ATOM 6940 O O . LEU B 1 355 ? -0.219 26.297 18.297 1 97.69 355 LEU B O 1
ATOM 6944 N N . ILE B 1 356 ? -0.958 24.312 17.781 1 98.19 356 ILE B N 1
ATOM 6945 C CA . ILE B 1 356 ? -1.836 24.734 16.688 1 98.19 356 ILE B CA 1
ATOM 6946 C C . ILE B 1 356 ? -3.191 24.047 16.828 1 98.19 356 ILE B C 1
ATOM 6948 O O . ILE B 1 356 ? -3.275 22.906 17.297 1 98.19 356 ILE B O 1
ATOM 6952 N N . GLY B 1 357 ? -4.262 24.734 16.594 1 97.88 357 GLY B N 1
ATOM 6953 C CA . GLY B 1 357 ? -5.613 24.203 16.672 1 97.88 357 GLY B CA 1
ATOM 6954 C C . GLY B 1 357 ? -6.543 24.781 15.625 1 97.88 357 GLY B C 1
ATOM 6955 O O . GLY B 1 357 ? -6.148 25.672 14.859 1 97.88 357 GLY B O 1
ATOM 6956 N N . TRP B 1 358 ? -7.707 24.25 15.523 1 97.81 358 TRP B N 1
ATOM 6957 C CA . TRP B 1 358 ? -8.734 24.797 14.641 1 97.81 358 TRP B CA 1
ATOM 6958 C C . TRP B 1 358 ? -9.227 26.156 15.156 1 97.81 358 TRP B C 1
ATOM 6960 O O . TRP B 1 358 ? -9.008 26.5 16.312 1 97.81 358 TRP B O 1
ATOM 6970 N N . ASP B 1 359 ? -9.852 26.922 14.359 1 94.06 359 ASP B N 1
ATOM 6971 C CA . ASP B 1 359 ? -9.969 28.359 14.602 1 94.06 359 ASP B CA 1
ATOM 6972 C C . ASP B 1 359 ? -10.938 28.641 15.75 1 94.06 359 ASP B C 1
ATOM 6974 O O . ASP B 1 359 ? -10.977 29.75 16.281 1 94.06 359 ASP B O 1
ATOM 6978 N N . GLU B 1 360 ? -11.586 27.609 16.297 1 91.44 360 GLU B N 1
ATOM 6979 C CA . GLU B 1 360 ? -12.414 27.766 17.484 1 91.44 360 GLU B CA 1
ATOM 6980 C C . GLU B 1 360 ? -11.57 28.141 18.703 1 91.44 360 GLU B C 1
ATOM 6982 O O . GLU B 1 360 ? -12.07 28.75 19.656 1 91.44 360 GLU B O 1
ATOM 6987 N N . ILE B 1 361 ? -10.352 27.812 18.688 1 90.75 361 ILE B N 1
ATOM 6988 C CA . ILE B 1 361 ? -9.516 28 19.875 1 90.75 361 ILE B CA 1
ATOM 6989 C C . ILE B 1 361 ? -9.25 29.484 20.078 1 90.75 361 ILE B C 1
ATOM 6991 O O . ILE B 1 361 ? -8.734 29.891 21.125 1 90.75 361 ILE B O 1
ATOM 6995 N N . LEU B 1 362 ? -9.586 30.281 19.109 1 88.12 362 LEU B N 1
ATOM 6996 C CA . LEU B 1 362 ? -9.43 31.734 19.234 1 88.12 362 LEU B CA 1
ATOM 6997 C C . LEU B 1 362 ? -10.391 32.281 20.281 1 88.12 362 LEU B C 1
ATOM 6999 O O . LEU B 1 362 ? -10.148 33.344 20.844 1 88.12 362 LEU B O 1
ATOM 7003 N N . GLU B 1 363 ? -11.414 31.422 20.484 1 81 363 GLU B N 1
ATOM 7004 C CA . GLU B 1 363 ? -12.445 31.875 21.422 1 81 363 GLU B CA 1
ATOM 7005 C C . GLU B 1 363 ? -11.922 31.906 22.844 1 81 363 GLU B C 1
ATOM 7007 O O . GLU B 1 363 ? -11.43 30.891 23.344 1 81 363 GLU B O 1
ATOM 7012 N N . GLY B 1 364 ? -11.523 32.969 23.469 1 73.69 364 GLY B N 1
ATOM 7013 C CA . GLY B 1 364 ? -11.047 33.156 24.828 1 73.69 364 GLY B CA 1
ATOM 7014 C C . GLY B 1 364 ? -9.617 33.656 24.891 1 73.69 364 GLY B C 1
ATOM 7015 O O . GLY B 1 364 ? -9.078 33.875 25.969 1 73.69 364 GLY B O 1
ATOM 7016 N N . GLY B 1 365 ? -9.133 33.75 23.766 1 75.38 365 GLY B N 1
ATOM 7017 C CA . GLY B 1 365 ? -7.762 34.25 23.734 1 75.38 365 GLY B CA 1
ATOM 7018 C C . GLY B 1 365 ? -6.727 33.125 23.719 1 75.38 365 GLY B C 1
ATOM 7019 O O . GLY B 1 365 ? -6.953 32.062 24.266 1 75.38 365 GLY B O 1
ATOM 7020 N N . LEU B 1 366 ? -5.68 33.312 22.938 1 79.5 366 LEU B N 1
ATOM 7021 C CA . LEU B 1 366 ? -4.609 32.344 22.781 1 79.5 366 LEU B CA 1
ATOM 7022 C C . LEU B 1 366 ? -3.301 32.875 23.359 1 79.5 366 LEU B C 1
ATOM 7024 O O . LEU B 1 366 ? -3.09 34.094 23.422 1 79.5 366 LEU B O 1
ATOM 7028 N N . ALA B 1 367 ? -2.518 31.922 23.938 1 78.19 367 ALA B N 1
ATOM 7029 C CA . ALA B 1 367 ? -1.172 32.281 24.359 1 78.19 367 ALA B CA 1
ATOM 7030 C C . ALA B 1 367 ? -0.31 32.688 23.172 1 78.19 367 ALA B C 1
ATOM 7032 O O . ALA B 1 367 ? -0.569 32.312 22.047 1 78.19 367 ALA B O 1
ATOM 7033 N N . PRO B 1 368 ? 0.69 33.531 23.625 1 83.62 368 PRO B N 1
ATOM 7034 C CA . PRO B 1 368 ? 1.629 33.906 22.562 1 83.62 368 PRO B CA 1
ATOM 7035 C C . PRO B 1 368 ? 2.307 32.688 21.938 1 83.62 368 PRO B C 1
ATOM 7037 O O . PRO B 1 368 ? 2.652 31.719 22.641 1 83.62 368 PRO B O 1
ATOM 7040 N N . GLY B 1 369 ? 2.291 32.594 20.609 1 89.19 369 GLY B N 1
ATOM 7041 C CA . GLY B 1 369 ? 2.998 31.516 19.906 1 89.19 369 GLY B CA 1
ATOM 7042 C C . GLY B 1 369 ? 2.07 30.469 19.328 1 89.19 369 GLY B C 1
ATOM 7043 O O . GLY B 1 369 ? 2.469 29.703 18.438 1 89.19 369 GLY B O 1
ATOM 7044 N N . ALA B 1 370 ? 0.898 30.391 19.875 1 92.69 370 ALA B N 1
ATOM 7045 C CA . ALA B 1 370 ? -0.076 29.453 19.328 1 92.69 370 ALA B CA 1
ATOM 7046 C C . ALA B 1 370 ? -0.425 29.812 17.891 1 92.69 370 ALA B C 1
ATOM 7048 O O . ALA B 1 370 ? -0.373 30.984 17.5 1 92.69 370 ALA B O 1
ATOM 7049 N N . ALA B 1 371 ? -0.669 28.844 17.094 1 97.31 371 ALA B N 1
ATOM 7050 C CA . ALA B 1 371 ? -1.078 29.047 15.711 1 97.31 371 ALA B CA 1
ATOM 7051 C C . ALA B 1 371 ? -2.488 28.516 15.477 1 97.31 371 ALA B C 1
ATOM 7053 O O . ALA B 1 371 ? -3.025 27.766 16.297 1 97.31 371 ALA B O 1
ATOM 7054 N N . VAL B 1 372 ? -3.062 29.016 14.406 1 97.69 372 VAL B N 1
ATOM 7055 C CA . VAL B 1 372 ? -4.457 28.688 14.133 1 97.69 372 VAL B CA 1
ATOM 7056 C C . VAL B 1 372 ? -4.594 28.125 12.727 1 97.69 372 VAL B C 1
ATOM 7058 O O . VAL B 1 372 ? -4.02 28.656 11.773 1 97.69 372 VAL B O 1
ATOM 7061 N N . SER B 1 373 ? -5.23 27 12.586 1 98.5 373 SER B N 1
ATOM 7062 C CA . SER B 1 373 ? -5.723 26.516 11.297 1 98.5 373 SER B CA 1
ATOM 7063 C C . SER B 1 373 ? -7.141 27.016 11.031 1 98.5 373 SER B C 1
ATOM 7065 O O . SER B 1 373 ? -8.086 26.594 11.703 1 98.5 373 SER B O 1
ATOM 7067 N N . SER B 1 374 ? -7.305 27.828 10.102 1 98.19 374 SER B N 1
ATOM 7068 C CA . SER B 1 374 ? -8.609 28.406 9.812 1 98.19 374 SER B CA 1
ATOM 7069 C C . SER B 1 374 ? -9.375 27.578 8.781 1 98.19 374 SER B C 1
ATOM 7071 O O . SER B 1 374 ? -9.133 27.703 7.578 1 98.19 374 SER B O 1
ATOM 7073 N N . TRP B 1 375 ? -10.312 26.797 9.289 1 97.56 375 TRP B N 1
ATOM 7074 C CA . TRP B 1 375 ? -11 25.875 8.383 1 97.56 375 TRP B CA 1
ATOM 7075 C C . TRP B 1 375 ? -12.422 26.359 8.102 1 97.56 375 TRP B C 1
ATOM 7077 O O . TRP B 1 375 ? -12.977 26.078 7.035 1 97.56 375 TRP B O 1
ATOM 7087 N N . ARG B 1 376 ? -13.219 27.203 9.016 1 96.5 376 ARG B N 1
ATOM 7088 C CA . ARG B 1 376 ? -14.602 27.625 8.828 1 96.5 376 ARG B CA 1
ATOM 7089 C C . ARG B 1 376 ? -14.703 28.734 7.785 1 96.5 376 ARG B C 1
ATOM 7091 O O . ARG B 1 376 ? -15.797 29.078 7.352 1 96.5 376 ARG B O 1
ATOM 7098 N N . GLY B 1 377 ? -13.609 29.156 7.383 1 96.31 377 GLY B N 1
ATOM 7099 C CA . GLY B 1 377 ? -13.469 30.25 6.434 1 96.31 377 GLY B CA 1
ATOM 7100 C C . GLY B 1 377 ? -12.234 31.094 6.672 1 96.31 377 GLY B C 1
ATOM 7101 O O . GLY B 1 377 ? -11.305 30.656 7.352 1 96.31 377 GLY B O 1
ATOM 7102 N N . PHE B 1 378 ? -12.242 32.344 6.043 1 97.06 378 PHE B N 1
ATOM 7103 C CA . PHE B 1 378 ? -11.094 33.219 6.156 1 97.06 378 PHE B CA 1
ATOM 7104 C C . PHE B 1 378 ? -11.148 34.031 7.453 1 97.06 378 PHE B C 1
ATOM 7106 O O . PHE B 1 378 ? -10.117 34.5 7.949 1 97.06 378 PHE B O 1
ATOM 7113 N N . GLY B 1 379 ? -12.336 34.156 8.016 1 96.31 379 GLY B N 1
ATOM 7114 C CA . GLY B 1 379 ? -12.562 35.031 9.148 1 96.31 379 GLY B CA 1
ATOM 7115 C C . GLY B 1 379 ? -11.672 34.719 10.344 1 96.31 379 GLY B C 1
ATOM 7116 O O . GLY B 1 379 ? -11.062 35.625 10.922 1 96.31 379 GLY B O 1
ATOM 7117 N N . GLY B 1 380 ? -11.648 33.438 10.719 1 95.44 380 GLY B N 1
ATOM 7118 C CA . GLY B 1 380 ? -10.797 33.031 11.828 1 95.44 380 GLY B CA 1
ATOM 7119 C C . GLY B 1 380 ? -9.328 33.344 11.586 1 95.44 380 GLY B C 1
ATOM 7120 O O . GLY B 1 380 ? -8.625 33.781 12.492 1 95.44 380 GLY B O 1
ATOM 7121 N N . GLY B 1 381 ? -8.875 33.094 10.375 1 97.12 381 GLY B N 1
ATOM 7122 C CA . GLY B 1 381 ? -7.492 33.375 10.023 1 97.12 381 GLY B CA 1
ATOM 7123 C C . GLY B 1 381 ? -7.156 34.875 10.047 1 97.12 381 GLY B C 1
ATOM 7124 O O . GLY B 1 381 ? -6.078 35.25 10.508 1 97.12 381 GLY B O 1
ATOM 7125 N N . ILE B 1 382 ? -8.062 35.688 9.547 1 97.44 382 ILE B N 1
ATOM 7126 C CA . ILE B 1 382 ? -7.867 37.125 9.539 1 97.44 382 ILE B CA 1
ATOM 7127 C C . ILE B 1 382 ? -7.758 37.625 10.977 1 97.44 382 ILE B C 1
ATOM 7129 O O . ILE B 1 382 ? -6.836 38.375 11.305 1 97.44 382 ILE B O 1
ATOM 7133 N N . ALA B 1 383 ? -8.672 37.188 11.812 1 95.94 383 ALA B N 1
ATOM 7134 C CA . ALA B 1 383 ? -8.664 37.594 13.219 1 95.94 383 ALA B CA 1
ATOM 7135 C C . ALA B 1 383 ? -7.367 37.188 13.906 1 95.94 383 ALA B C 1
ATOM 7137 O O . ALA B 1 383 ? -6.762 37.969 14.641 1 95.94 383 ALA B O 1
ATOM 7138 N N . ALA B 1 384 ? -6.953 36 13.68 1 96.88 384 ALA B N 1
ATOM 7139 C CA . ALA B 1 384 ? -5.738 35.469 14.297 1 96.88 384 ALA B CA 1
ATOM 7140 C C . ALA B 1 384 ? -4.504 36.219 13.82 1 96.88 384 ALA B C 1
ATOM 7142 O O . ALA B 1 384 ? -3.654 36.625 14.625 1 96.88 384 ALA B O 1
ATOM 7143 N N . ALA B 1 385 ? -4.418 36.438 12.539 1 97.5 385 ALA B N 1
ATOM 7144 C CA . ALA B 1 385 ? -3.277 37.156 11.969 1 97.5 385 ALA B CA 1
ATOM 7145 C C . ALA B 1 385 ? -3.18 38.562 12.516 1 97.5 385 ALA B C 1
ATOM 7147 O O . ALA B 1 385 ? -2.09 39.031 12.852 1 97.5 385 ALA B O 1
ATOM 7148 N N . ARG B 1 386 ? -4.289 39.25 12.641 1 96.12 386 ARG B N 1
ATOM 7149 C CA . ARG B 1 386 ? -4.32 40.625 13.164 1 96.12 386 ARG B CA 1
ATOM 7150 C C . ARG B 1 386 ? -3.906 40.656 14.633 1 96.12 386 ARG B C 1
ATOM 7152 O O . ARG B 1 386 ? -3.324 41.625 15.102 1 96.12 386 ARG B O 1
ATOM 7159 N N . ALA B 1 387 ? -4.191 39.562 15.281 1 94.56 387 ALA B N 1
ATOM 7160 C CA . ALA B 1 387 ? -3.838 39.438 16.703 1 94.56 387 ALA B CA 1
ATOM 7161 C C . ALA B 1 387 ? -2.387 39 16.859 1 94.56 387 ALA B C 1
ATOM 7163 O O . ALA B 1 387 ? -1.905 38.844 17.984 1 94.56 387 ALA B O 1
ATOM 7164 N N . GLY B 1 388 ? -1.705 38.688 15.781 1 95.25 388 GLY B N 1
ATOM 7165 C CA . GLY B 1 388 ? -0.283 38.406 15.828 1 95.25 388 GLY B CA 1
ATOM 7166 C C . GLY B 1 388 ? 0.009 36.906 15.883 1 95.25 388 GLY B C 1
ATOM 7167 O O . GLY B 1 388 ? 1.144 36.5 16.141 1 95.25 388 GLY B O 1
ATOM 7168 N N . HIS B 1 389 ? -0.976 36.062 15.703 1 96.62 389 HIS B N 1
ATOM 7169 C CA . HIS B 1 389 ? -0.772 34.625 15.688 1 96.62 389 HIS B CA 1
ATOM 7170 C C . HIS B 1 389 ? -0.514 34.125 14.266 1 96.62 389 HIS B C 1
ATOM 7172 O O . HIS B 1 389 ? -1.02 34.688 13.297 1 96.62 389 HIS B O 1
ATOM 7178 N N . ASP B 1 390 ? 0.301 33.094 14.133 1 97.75 390 ASP B N 1
ATOM 7179 C CA . ASP B 1 390 ? 0.508 32.438 12.844 1 97.75 390 ASP B CA 1
ATOM 7180 C C . ASP B 1 390 ? -0.731 31.672 12.414 1 97.75 390 ASP B C 1
ATOM 7182 O O . ASP B 1 390 ? -1.474 31.156 13.258 1 97.75 390 ASP B O 1
ATOM 7186 N N . VAL B 1 391 ? -0.935 31.656 11.07 1 98.44 391 VAL B N 1
ATOM 7187 C CA . VAL B 1 391 ? -2.166 31.062 10.547 1 98.44 391 VAL B CA 1
ATOM 7188 C C . VAL B 1 391 ? -1.839 30.125 9.398 1 98.44 391 VAL B C 1
ATOM 7190 O O . VAL B 1 391 ? -1.016 30.438 8.531 1 98.44 391 VAL B O 1
ATOM 7193 N N . VAL B 1 392 ? -2.354 28.953 9.422 1 98.81 392 VAL B N 1
ATOM 7194 C CA . VAL B 1 392 ? -2.475 28.062 8.266 1 98.81 392 VAL B CA 1
ATOM 7195 C C . VAL B 1 392 ? -3.885 28.172 7.684 1 98.81 392 VAL B C 1
ATOM 7197 O O . VAL B 1 392 ? -4.855 27.75 8.312 1 98.81 392 VAL B O 1
ATOM 7200 N N . MET B 1 393 ? -4.043 28.75 6.504 1 98.62 393 MET B N 1
ATOM 7201 C CA . MET B 1 393 ? -5.344 28.969 5.879 1 98.62 393 MET B CA 1
ATOM 7202 C C . MET B 1 393 ? -5.828 27.719 5.16 1 98.62 393 MET B C 1
ATOM 7204 O O . MET B 1 393 ? -5.191 27.25 4.211 1 98.62 393 MET B O 1
ATOM 7208 N N . CYS B 1 394 ? -6.906 27.125 5.621 1 98.56 394 CYS B N 1
ATOM 7209 C CA . CYS B 1 394 ? -7.406 25.891 5.031 1 98.56 394 CYS B CA 1
ATOM 7210 C C . CYS B 1 394 ? -8.93 25.844 5.047 1 98.56 394 CYS B C 1
ATOM 7212 O O . CYS B 1 394 ? -9.523 24.875 5.516 1 98.56 394 CYS B O 1
ATOM 7214 N N . PRO B 1 395 ? -9.578 26.859 4.473 1 98 395 PRO B N 1
ATOM 7215 C CA . PRO B 1 395 ? -11.039 26.969 4.531 1 98 395 PRO B CA 1
ATOM 7216 C C . PRO B 1 395 ? -11.734 25.812 3.812 1 98 395 PRO B C 1
ATOM 7218 O O . PRO B 1 395 ? -11.352 25.453 2.697 1 98 395 PRO B O 1
ATOM 7221 N N . GLU B 1 396 ? -12.766 25.266 4.422 1 96.62 396 GLU B N 1
ATOM 7222 C CA . GLU B 1 396 ? -13.547 24.172 3.881 1 96.62 396 GLU B CA 1
ATOM 7223 C C . GLU B 1 396 ? -14.094 24.5 2.496 1 96.62 396 GLU B C 1
ATOM 7225 O O . GLU B 1 396 ? -14.188 23.641 1.63 1 96.62 396 GLU B O 1
ATOM 7230 N N . GLN B 1 397 ? -14.344 25.75 2.219 1 95.06 397 GLN B N 1
ATOM 7231 C CA . GLN B 1 397 ? -14.977 26.234 0.995 1 95.06 397 GLN B CA 1
ATOM 7232 C C . GLN B 1 397 ? -14.055 26.062 -0.208 1 95.06 397 GLN B C 1
ATOM 7234 O O . GLN B 1 397 ? -14.5 26.109 -1.354 1 95.06 397 GLN B O 1
ATOM 7239 N N . HIS B 1 398 ? -12.789 25.812 0.096 1 95.94 398 HIS B N 1
ATOM 7240 C CA . HIS B 1 398 ? -11.852 25.859 -1.018 1 95.94 398 HIS B CA 1
ATOM 7241 C C . HIS B 1 398 ? -11.008 24.578 -1.074 1 95.94 398 HIS B C 1
ATOM 7243 O O . HIS B 1 398 ? -10.68 24.109 -2.16 1 95.94 398 HIS B O 1
ATOM 7249 N N . VAL B 1 399 ? -10.688 24.078 0.113 1 98.19 399 VAL B N 1
ATOM 7250 C CA . VAL B 1 399 ? -9.594 23.109 0.047 1 98.19 399 VAL B CA 1
ATOM 7251 C C . VAL B 1 399 ? -9.945 21.875 0.88 1 98.19 399 VAL B C 1
ATOM 7253 O O . VAL B 1 399 ? -9.055 21.203 1.4 1 98.19 399 VAL B O 1
ATOM 7256 N N . TYR B 1 400 ? -11.219 21.609 1.153 1 98 400 TYR B N 1
ATOM 7257 C CA . TYR B 1 400 ? -11.656 20.297 1.575 1 98 400 TYR B CA 1
ATOM 7258 C C . TYR B 1 400 ? -11.766 19.344 0.384 1 98 400 TYR B C 1
ATOM 7260 O O . TYR B 1 400 ? -12.766 19.375 -0.343 1 98 400 TYR B O 1
ATOM 7268 N N . LEU B 1 401 ? -10.852 18.453 0.299 1 98.44 401 LEU B N 1
ATOM 7269 C CA . LEU B 1 401 ? -10.773 17.641 -0.91 1 98.44 401 LEU B CA 1
ATOM 7270 C C . LEU B 1 401 ? -11.664 16.406 -0.791 1 98.44 401 LEU B C 1
ATOM 7272 O O . LEU B 1 401 ? -11.836 15.656 -1.762 1 98.44 401 LEU B O 1
ATOM 7276 N N . ASP B 1 402 ? -12.273 16.172 0.371 1 97.19 402 ASP B N 1
ATOM 7277 C CA . ASP B 1 402 ? -13.266 15.109 0.502 1 97.19 402 ASP B CA 1
ATOM 7278 C C . ASP B 1 402 ? -14.617 15.555 -0.057 1 97.19 402 ASP B C 1
ATOM 7280 O O . ASP B 1 402 ? -15.523 14.734 -0.234 1 97.19 402 ASP B O 1
ATOM 7284 N N . HIS B 1 403 ? -14.742 16.875 -0.408 1 97.31 403 HIS B N 1
ATOM 7285 C CA . HIS B 1 403 ? -15.945 17.344 -1.086 1 97.31 403 HIS B CA 1
ATOM 7286 C C . HIS B 1 403 ? -15.984 16.859 -2.533 1 97.31 403 HIS B C 1
ATOM 7288 O O . HIS B 1 403 ? -14.938 16.562 -3.119 1 97.31 403 HIS B O 1
ATOM 7294 N N . ARG B 1 404 ? -17.203 16.812 -3.07 1 96.31 404 ARG B N 1
ATOM 7295 C CA . ARG B 1 404 ? -17.391 16.266 -4.41 1 96.31 404 ARG B CA 1
ATOM 7296 C C . ARG B 1 404 ? -16.75 17.172 -5.461 1 96.31 404 ARG B C 1
ATOM 7298 O O . ARG B 1 404 ? -16.75 18.391 -5.312 1 96.31 404 ARG B O 1
ATOM 7305 N N . GLN B 1 405 ? -16.281 16.578 -6.543 1 96.62 405 GLN B N 1
ATOM 7306 C CA . GLN B 1 405 ? -15.539 17.281 -7.586 1 96.62 405 GLN B CA 1
ATOM 7307 C C . GLN B 1 405 ? -16.469 17.719 -8.711 1 96.62 405 GLN B C 1
ATOM 7309 O O . GLN B 1 405 ? -16.078 18.547 -9.555 1 96.62 405 GLN B O 1
ATOM 7314 N N . ALA B 1 406 ? -17.609 17.125 -8.719 1 96.12 406 ALA B N 1
ATOM 7315 C CA . ALA B 1 406 ? -18.625 17.469 -9.711 1 96.12 406 ALA B CA 1
ATOM 7316 C C . ALA B 1 406 ? -20.031 17.234 -9.156 1 96.12 406 ALA B C 1
ATOM 7318 O O . ALA B 1 406 ? -20.188 16.562 -8.141 1 96.12 406 ALA B O 1
ATOM 7319 N N . ASP B 1 407 ? -20.938 17.859 -9.844 1 93.88 407 ASP B N 1
ATOM 7320 C CA . ASP B 1 407 ? -22.328 17.609 -9.5 1 93.88 407 ASP B CA 1
ATOM 7321 C C . ASP B 1 407 ? -22.797 16.266 -10.055 1 93.88 407 ASP B C 1
ATOM 7323 O O . ASP B 1 407 ? -22.109 15.656 -10.883 1 93.88 407 ASP B O 1
ATOM 7327 N N . GLY B 1 408 ? -23.875 15.852 -9.5 1 89.44 408 GLY B N 1
ATOM 7328 C CA . GLY B 1 408 ? -24.469 14.648 -10.055 1 89.44 408 GLY B CA 1
ATOM 7329 C C . GLY B 1 408 ? -24.312 13.43 -9.156 1 89.44 408 GLY B C 1
ATOM 7330 O O . GLY B 1 408 ? -23.5 13.438 -8.227 1 89.44 408 GLY B O 1
ATOM 7331 N N . PRO B 1 409 ? -25 12.414 -9.523 1 88.69 409 PRO B N 1
ATOM 7332 C CA . PRO B 1 409 ? -25.078 11.242 -8.648 1 88.69 409 PRO B CA 1
ATOM 7333 C C . PRO B 1 409 ? -23.906 10.273 -8.852 1 88.69 409 PRO B C 1
ATOM 7335 O O . PRO B 1 409 ? -23.75 9.328 -8.078 1 88.69 409 PRO B O 1
ATOM 7338 N N . ASP B 1 410 ? -23.109 10.531 -9.852 1 92.88 410 ASP B N 1
ATOM 7339 C CA . ASP B 1 410 ? -22.047 9.578 -10.156 1 92.88 410 ASP B CA 1
ATOM 7340 C C . ASP B 1 410 ? -20.875 9.727 -9.188 1 92.88 410 ASP B C 1
ATOM 7342 O O . ASP B 1 410 ? -20.078 8.805 -9.016 1 92.88 410 ASP B O 1
ATOM 7346 N N . GLU B 1 411 ? -20.766 10.93 -8.617 1 95.81 411 GLU B N 1
ATOM 7347 C CA . GLU B 1 411 ? -19.734 11.102 -7.609 1 95.81 411 GLU B CA 1
ATOM 7348 C C . GLU B 1 411 ? -19.969 10.195 -6.406 1 95.81 411 GLU B C 1
ATOM 7350 O O . GLU B 1 411 ? -21.094 10.109 -5.902 1 95.81 411 GLU B O 1
ATOM 7355 N N . PRO B 1 412 ? -18.953 9.445 -6.004 1 95.81 412 PRO B N 1
ATOM 7356 C CA . PRO B 1 412 ? -19.156 8.539 -4.875 1 95.81 412 PRO B CA 1
ATOM 7357 C C . PRO B 1 412 ? -19.5 9.273 -3.582 1 95.81 412 PRO B C 1
ATOM 7359 O O . PRO B 1 412 ? -18.75 10.133 -3.135 1 95.81 412 PRO B O 1
ATOM 7362 N N . ILE B 1 413 ? -20.578 8.969 -2.996 1 95.06 413 ILE B N 1
ATOM 7363 C CA . ILE B 1 413 ? -21.094 9.57 -1.769 1 95.06 413 ILE B CA 1
ATOM 7364 C C . ILE B 1 413 ? -20.875 11.078 -1.798 1 95.06 413 ILE B C 1
ATOM 7366 O O . ILE B 1 413 ? -20.094 11.609 -1.007 1 95.06 413 ILE B O 1
ATOM 7370 N N . PRO B 1 414 ? -21.594 11.766 -2.635 1 94.12 414 PRO B N 1
ATOM 7371 C CA . PRO B 1 414 ? -21.344 13.195 -2.82 1 94.12 414 PRO B CA 1
ATOM 7372 C C . PRO B 1 414 ? -21.562 14 -1.547 1 94.12 414 PRO B C 1
ATOM 7374 O O . PRO B 1 414 ? -22.672 13.984 -0.984 1 94.12 414 PRO B O 1
ATOM 7377 N N . VAL B 1 415 ? -20.547 14.672 -1.103 1 93.75 415 VAL B N 1
ATOM 7378 C CA . VAL B 1 415 ? -20.625 15.469 0.119 1 93.75 415 VAL B CA 1
ATOM 7379 C C . VAL B 1 415 ? -20.125 16.891 -0.156 1 93.75 415 VAL B C 1
ATOM 7381 O O . VAL B 1 415 ? -19.297 17.109 -1.045 1 93.75 415 VAL B O 1
ATOM 7384 N N . GLY B 1 416 ? -20.703 17.844 0.578 1 94.94 416 GLY B N 1
ATOM 7385 C CA . GLY B 1 416 ? -20.219 19.219 0.598 1 94.94 416 GLY B CA 1
ATOM 7386 C C . GLY B 1 416 ? -20.469 19.953 -0.703 1 94.94 416 GLY B C 1
ATOM 7387 O O . GLY B 1 416 ? -21.484 19.719 -1.366 1 94.94 416 GLY B O 1
ATOM 7388 N N . PHE B 1 417 ? -19.641 20.922 -1.017 1 95.69 417 PHE B N 1
ATOM 7389 C CA . PHE B 1 417 ? -19.734 21.75 -2.205 1 95.69 417 PHE B CA 1
ATOM 7390 C C . PHE B 1 417 ? -19.047 21.094 -3.395 1 95.69 417 PHE B C 1
ATOM 7392 O O . PHE B 1 417 ? -18.172 20.25 -3.221 1 95.69 417 PHE B O 1
ATOM 7399 N N . VAL B 1 418 ? -19.594 21.438 -4.566 1 96.56 418 VAL B N 1
ATOM 7400 C CA . VAL B 1 418 ? -18.797 21.094 -5.738 1 96.56 418 VAL B CA 1
ATOM 7401 C C . VAL B 1 418 ? -17.531 21.938 -5.77 1 96.56 418 VAL B C 1
ATOM 7403 O O . VAL B 1 418 ? -17.594 23.172 -5.816 1 96.56 418 VAL B O 1
ATOM 7406 N N . ARG B 1 419 ? -16.469 21.344 -5.656 1 96.5 419 ARG B N 1
ATOM 7407 C CA . ARG B 1 419 ? -15.18 22.016 -5.848 1 96.5 419 ARG B CA 1
ATOM 7408 C C . ARG B 1 419 ? -14.383 21.344 -6.969 1 96.5 419 ARG B C 1
ATOM 7410 O O . ARG B 1 419 ? -13.734 20.328 -6.758 1 96.5 419 ARG B O 1
ATOM 7417 N N . THR B 1 420 ? -14.344 22.016 -8.086 1 97 420 THR B N 1
ATOM 7418 C CA . THR B 1 420 ? -13.672 21.484 -9.273 1 97 420 THR B CA 1
ATOM 7419 C C . THR B 1 420 ? -12.164 21.719 -9.18 1 97 420 THR B C 1
ATOM 7421 O O . THR B 1 420 ? -11.688 22.406 -8.281 1 97 420 THR B O 1
ATOM 7424 N N . LEU B 1 421 ? -11.469 21.109 -10.094 1 98.19 421 LEU B N 1
ATOM 7425 C CA . LEU B 1 421 ? -10.031 21.328 -10.25 1 98.19 421 LEU B CA 1
ATOM 7426 C C . LEU B 1 421 ? -9.719 22.828 -10.398 1 98.19 421 LEU B C 1
ATOM 7428 O O . LEU B 1 421 ? -8.781 23.328 -9.781 1 98.19 421 LEU B O 1
ATOM 7432 N N . GLU B 1 422 ? -10.461 23.5 -11.172 1 98 422 GLU B N 1
ATOM 7433 C CA . GLU B 1 422 ? -10.258 24.922 -11.398 1 98 422 GLU B CA 1
ATOM 7434 C C . GLU B 1 422 ? -10.516 25.719 -10.125 1 98 422 GLU B C 1
ATOM 7436 O O . GLU B 1 422 ? -9.812 26.703 -9.844 1 98 422 GLU B O 1
ATOM 7441 N N . ASP B 1 423 ? -11.555 25.344 -9.398 1 97.44 423 ASP B N 1
ATOM 7442 C CA . ASP B 1 423 ? -11.852 26.031 -8.148 1 97.44 423 ASP B CA 1
ATOM 7443 C C . ASP B 1 423 ? -10.648 26 -7.207 1 97.44 423 ASP B C 1
ATOM 7445 O O . ASP B 1 423 ? -10.312 27.016 -6.59 1 97.44 423 ASP B O 1
ATOM 7449 N N . VAL B 1 424 ? -10.031 24.859 -7.109 1 98.31 424 VAL B N 1
ATOM 7450 C CA . VAL B 1 424 ? -8.883 24.703 -6.223 1 98.31 424 VAL B CA 1
ATOM 7451 C C . VAL B 1 424 ? -7.703 25.516 -6.762 1 98.31 424 VAL B C 1
ATOM 7453 O O . VAL B 1 424 ? -7 26.172 -6 1 98.31 424 VAL B O 1
ATOM 7456 N N . TYR B 1 425 ? -7.488 25.484 -8.062 1 98.56 425 TYR B N 1
ATOM 7457 C CA . TYR B 1 425 ? -6.398 26.234 -8.688 1 98.56 425 TYR B CA 1
ATOM 7458 C C . TYR B 1 425 ? -6.559 27.734 -8.453 1 98.56 425 TYR B C 1
ATOM 7460 O O . TYR B 1 425 ? -5.566 28.453 -8.336 1 98.56 425 TYR B O 1
ATOM 7468 N N . ARG B 1 426 ? -7.723 28.219 -8.32 1 97.44 426 ARG B N 1
ATOM 7469 C CA . ARG B 1 426 ? -8 29.641 -8.195 1 97.44 426 ARG B CA 1
ATOM 7470 C C . ARG B 1 426 ? -8 30.078 -6.73 1 97.44 426 ARG B C 1
ATOM 7472 O O . ARG B 1 426 ? -8.141 31.266 -6.43 1 97.44 426 ARG B O 1
ATOM 7479 N N . PHE B 1 427 ? -7.82 29.156 -5.848 1 97.56 427 PHE B N 1
ATOM 7480 C CA . PHE B 1 427 ? -7.789 29.438 -4.418 1 97.56 427 PHE B CA 1
ATOM 7481 C C . PHE B 1 427 ? -6.629 30.375 -4.082 1 97.56 427 PHE B C 1
ATOM 7483 O O . PHE B 1 427 ? -5.504 30.156 -4.531 1 97.56 427 PHE B O 1
ATOM 7490 N N . GLU B 1 428 ? -6.887 31.438 -3.338 1 97.94 428 GLU B N 1
ATOM 7491 C CA . GLU B 1 428 ? -5.859 32.312 -2.805 1 97.94 428 GLU B CA 1
ATOM 7492 C C . GLU B 1 428 ? -5.828 32.281 -1.279 1 97.94 428 GLU B C 1
ATOM 7494 O O . GLU B 1 428 ? -6.754 32.781 -0.623 1 97.94 428 GLU B O 1
ATOM 7499 N N . PRO B 1 429 ? -4.762 31.797 -0.673 1 97.62 429 PRO B N 1
ATOM 7500 C CA . PRO B 1 429 ? -4.699 31.562 0.771 1 97.62 429 PRO B CA 1
ATOM 7501 C C . PRO B 1 429 ? -4.574 32.844 1.576 1 97.62 429 PRO B C 1
ATOM 7503 O O . PRO B 1 429 ? -4.934 32.875 2.756 1 97.62 429 PRO B O 1
ATOM 7506 N N . VAL B 1 430 ? -4.07 33.906 1.003 1 97.81 430 VAL B N 1
ATOM 7507 C CA . VAL B 1 430 ? -3.859 35.156 1.738 1 97.81 430 VAL B CA 1
ATOM 7508 C C . VAL B 1 430 ? -5.008 36.125 1.458 1 97.81 430 VAL B C 1
ATOM 7510 O O . VAL B 1 430 ? -5.098 36.688 0.364 1 97.81 430 VAL B O 1
ATOM 7513 N N . PRO B 1 431 ? -5.77 36.406 2.467 1 95.94 431 PRO B N 1
ATOM 7514 C CA . PRO B 1 431 ? -6.887 37.344 2.252 1 95.94 431 PRO B CA 1
ATOM 7515 C C . PRO B 1 431 ? -6.426 38.75 1.903 1 95.94 431 PRO B C 1
ATOM 7517 O O . PRO B 1 431 ? -5.465 39.25 2.49 1 95.94 431 PRO B O 1
ATOM 7520 N N . ARG B 1 432 ? -7.156 39.438 1.021 1 93.62 432 ARG B N 1
ATOM 7521 C CA . ARG B 1 432 ? -6.824 40.781 0.575 1 93.62 432 ARG B CA 1
ATOM 7522 C C . ARG B 1 432 ? -7.043 41.781 1.692 1 93.62 432 ARG B C 1
ATOM 7524 O O . ARG B 1 432 ? -6.48 42.875 1.663 1 93.62 432 ARG B O 1
ATOM 7531 N N . GLU B 1 433 ? -7.824 41.344 2.621 1 94 433 GLU B N 1
ATOM 7532 C CA . GLU B 1 433 ? -8.18 42.219 3.736 1 94 433 GLU B CA 1
ATOM 7533 C C . GLU B 1 433 ? -6.98 42.438 4.656 1 94 433 GLU B C 1
ATOM 7535 O O . GLU B 1 433 ? -6.984 43.375 5.461 1 94 433 GLU B O 1
ATOM 7540 N N . LEU B 1 434 ? -6.062 41.625 4.617 1 96.88 434 LEU B N 1
ATOM 7541 C CA . LEU B 1 434 ? -4.914 41.719 5.512 1 96.88 434 LEU B CA 1
ATOM 7542 C C . LEU B 1 434 ? -3.9 42.719 4.988 1 96.88 434 LEU B C 1
ATOM 7544 O O . LEU B 1 434 ? -3.637 42.781 3.783 1 96.88 434 LEU B O 1
ATOM 7548 N N . ASP B 1 435 ? -3.377 43.562 5.91 1 96.56 435 ASP B N 1
ATOM 7549 C CA . ASP B 1 435 ? -2.24 44.406 5.527 1 96.56 435 ASP B CA 1
ATOM 7550 C C . ASP B 1 435 ? -0.952 43.594 5.48 1 96.56 435 ASP B C 1
ATOM 7552 O O . ASP B 1 435 ? -0.958 42.375 5.789 1 96.56 435 ASP B O 1
ATOM 7556 N N . GLU B 1 436 ? 0.044 44.25 5.113 1 95.44 436 GLU B N 1
ATOM 7557 C CA . GLU B 1 436 ? 1.3 43.531 4.867 1 95.44 436 GLU B CA 1
ATOM 7558 C C . GLU B 1 436 ? 1.803 42.844 6.133 1 95.44 436 GLU B C 1
ATOM 7560 O O . GLU B 1 436 ? 2.248 41.688 6.086 1 95.44 436 GLU B O 1
ATOM 7565 N N . ALA B 1 437 ? 1.755 43.562 7.199 1 96.5 437 ALA B N 1
ATOM 7566 C CA . ALA B 1 437 ? 2.254 43 8.461 1 96.5 437 ALA B CA 1
ATOM 7567 C C . ALA B 1 437 ? 1.452 41.781 8.883 1 96.5 437 ALA B C 1
ATOM 7569 O O . ALA B 1 437 ? 2.025 40.75 9.273 1 96.5 437 ALA B O 1
ATOM 7570 N N . ALA B 1 438 ? 0.156 41.844 8.852 1 96.94 438 ALA B N 1
ATOM 7571 C CA . ALA B 1 438 ? -0.718 40.75 9.227 1 96.94 438 ALA B CA 1
ATOM 7572 C C . ALA B 1 438 ? -0.592 39.594 8.234 1 96.94 438 ALA B C 1
ATOM 7574 O O . ALA B 1 438 ? -0.685 38.406 8.617 1 96.94 438 ALA B O 1
ATOM 7575 N N . ALA B 1 439 ? -0.456 39.906 6.992 1 97.06 439 ALA B N 1
ATOM 7576 C CA . ALA B 1 439 ? -0.342 38.906 5.949 1 97.06 439 ALA B CA 1
ATOM 7577 C C . ALA B 1 439 ? 0.867 38 6.191 1 97.06 439 ALA B C 1
ATOM 7579 O O . ALA B 1 439 ? 0.841 36.812 5.855 1 97.06 439 ALA B O 1
ATOM 7580 N N . ARG B 1 440 ? 1.866 38.531 6.793 1 96.69 440 ARG B N 1
ATOM 7581 C CA . ARG B 1 440 ? 3.072 37.75 7.078 1 96.69 440 ARG B CA 1
ATOM 7582 C C . ARG B 1 440 ? 2.793 36.656 8.094 1 96.69 440 ARG B C 1
ATOM 7584 O O . ARG B 1 440 ? 3.549 35.688 8.188 1 96.69 440 ARG B O 1
ATOM 7591 N N . HIS B 1 441 ? 1.673 36.75 8.812 1 97.62 441 HIS B N 1
ATOM 7592 C CA . HIS B 1 441 ? 1.307 35.719 9.805 1 97.62 441 HIS B CA 1
ATOM 7593 C C . HIS B 1 441 ? 0.567 34.562 9.156 1 97.62 441 HIS B C 1
ATOM 7595 O O . HIS B 1 441 ? 0.363 33.531 9.789 1 97.62 441 HIS B O 1
ATOM 7601 N N . VAL B 1 442 ? 0.204 34.75 7.914 1 98.31 442 VAL B N 1
ATOM 7602 C CA . VAL B 1 442 ? -0.256 33.594 7.168 1 98.31 442 VAL B CA 1
ATOM 7603 C C . VAL B 1 442 ? 0.944 32.781 6.688 1 98.31 442 VAL B C 1
ATOM 7605 O O . VAL B 1 442 ? 1.476 33.031 5.602 1 98.31 442 VAL B O 1
ATOM 7608 N N . ILE B 1 443 ? 1.275 31.766 7.449 1 98.31 443 ILE B N 1
ATOM 7609 C CA . ILE B 1 443 ? 2.543 31.078 7.234 1 98.31 443 ILE B CA 1
ATOM 7610 C C . ILE B 1 443 ? 2.375 30.016 6.148 1 98.31 443 ILE B C 1
ATOM 7612 O O . ILE B 1 443 ? 3.361 29.469 5.656 1 98.31 443 ILE B O 1
ATOM 7616 N N . GLY B 1 444 ? 1.127 29.734 5.766 1 98.5 444 GLY B N 1
ATOM 7617 C CA . GLY B 1 444 ? 0.91 28.812 4.664 1 98.5 444 GLY B CA 1
ATOM 7618 C C . GLY B 1 444 ? -0.533 28.359 4.539 1 98.5 444 GLY B C 1
ATOM 7619 O O . GLY B 1 444 ? -1.451 29.094 4.926 1 98.5 444 GLY B O 1
ATOM 7620 N N . THR B 1 445 ? -0.741 27.266 3.822 1 98.81 445 THR B N 1
ATOM 7621 C CA . THR B 1 445 ? -2.053 26.703 3.52 1 98.81 445 THR B CA 1
ATOM 7622 C C . THR B 1 445 ? -2.014 25.172 3.574 1 98.81 445 THR B C 1
ATOM 7624 O O . THR B 1 445 ? -0.937 24.578 3.625 1 98.81 445 THR B O 1
ATOM 7627 N N . GLN B 1 446 ? -3.207 24.609 3.705 1 98.88 446 GLN B N 1
ATOM 7628 C CA . GLN B 1 446 ? -3.352 23.172 3.85 1 98.88 446 GLN B CA 1
ATOM 7629 C C . GLN B 1 446 ? -4.648 22.672 3.213 1 98.88 446 GLN B C 1
ATOM 7631 O O . GLN B 1 446 ? -5.699 23.297 3.367 1 98.88 446 GLN B O 1
ATOM 7636 N N . ALA B 1 447 ? -4.492 21.562 2.438 1 98.88 447 ALA B N 1
ATOM 7637 C CA . ALA B 1 447 ? -5.688 20.844 2 1 98.88 447 ALA B CA 1
ATOM 7638 C C . ALA B 1 447 ? -6.07 19.766 3 1 98.88 447 ALA B C 1
ATOM 7640 O O . ALA B 1 447 ? -5.199 19.109 3.576 1 98.88 447 ALA B O 1
ATOM 7641 N N . ASN B 1 448 ? -7.344 19.578 3.188 1 98.81 448 ASN B N 1
ATOM 7642 C CA . ASN B 1 448 ? -7.797 18.625 4.188 1 98.81 448 ASN B CA 1
ATOM 7643 C C . ASN B 1 448 ? -8.547 17.469 3.547 1 98.81 448 ASN B C 1
ATOM 7645 O O . ASN B 1 448 ? -9.398 17.672 2.682 1 98.81 448 ASN B O 1
ATOM 7649 N N . LEU B 1 449 ? -8.188 16.266 3.932 1 98.75 449 LEU B N 1
ATOM 7650 C CA . LEU B 1 449 ? -8.867 15.023 3.551 1 98.75 449 LEU B CA 1
ATOM 7651 C C . LEU B 1 449 ? -9.469 14.336 4.77 1 98.75 449 LEU B C 1
ATOM 7653 O O . LEU B 1 449 ? -8.758 13.641 5.508 1 98.75 449 LEU B O 1
ATOM 7657 N N . TRP B 1 450 ? -10.719 14.523 4.988 1 98.31 450 TRP B N 1
ATOM 7658 C CA . TRP B 1 450 ? -11.469 13.828 6.035 1 98.31 450 TRP B CA 1
ATOM 7659 C C . TRP B 1 450 ? -12.031 12.508 5.52 1 98.31 450 TRP B C 1
ATOM 7661 O O . TRP B 1 450 ? -12.648 12.461 4.453 1 98.31 450 TRP B O 1
ATOM 7671 N N . SER B 1 451 ? -11.914 11.398 6.211 1 97.88 451 SER B N 1
ATOM 7672 C CA . SER B 1 451 ? -12.047 10.07 5.613 1 97.88 451 SER B CA 1
ATOM 7673 C C . SER B 1 451 ? -13.367 9.414 6.012 1 97.88 451 SER B C 1
ATOM 7675 O O . SER B 1 451 ? -13.508 8.195 5.922 1 97.88 451 SER B O 1
ATOM 7677 N N . GLU B 1 452 ? -14.391 10.195 6.441 1 96.62 452 GLU B N 1
ATOM 7678 C CA . GLU B 1 452 ? -15.688 9.602 6.754 1 96.62 452 GLU B CA 1
ATOM 7679 C C . GLU B 1 452 ? -16.141 8.664 5.645 1 96.62 452 GLU B C 1
ATOM 7681 O O . GLU B 1 452 ? -16.594 7.543 5.914 1 96.62 452 GLU B O 1
ATOM 7686 N N . PHE B 1 453 ? -15.914 9.141 4.449 1 94.31 453 PHE B N 1
ATOM 7687 C CA . PHE B 1 453 ? -16.469 8.414 3.309 1 94.31 453 PHE B CA 1
ATOM 7688 C C . PHE B 1 453 ? -15.344 7.906 2.404 1 94.31 453 PHE B C 1
ATOM 7690 O O . PHE B 1 453 ? -15.539 7.758 1.196 1 94.31 453 PHE B O 1
ATOM 7697 N N . MET B 1 454 ? -14.172 7.75 2.959 1 95.62 454 MET B N 1
ATOM 7698 C CA . MET B 1 454 ? -13.016 7.164 2.297 1 95.62 454 MET B CA 1
ATOM 7699 C C . MET B 1 454 ? -12.484 5.973 3.088 1 95.62 454 MET B C 1
ATOM 7701 O O . MET B 1 454 ? -11.625 6.133 3.959 1 95.62 454 MET B O 1
ATOM 7705 N N . ASP B 1 455 ? -12.859 4.812 2.674 1 94.38 455 ASP B N 1
ATOM 7706 C CA . ASP B 1 455 ? -12.547 3.658 3.512 1 94.38 455 ASP B CA 1
ATOM 7707 C C . ASP B 1 455 ? -11.344 2.893 2.971 1 94.38 455 ASP B C 1
ATOM 7709 O O . ASP B 1 455 ? -11.062 1.777 3.414 1 94.38 455 ASP B O 1
ATOM 7713 N N . SER B 1 456 ? -10.641 3.467 1.933 1 96.12 456 SER B N 1
ATOM 7714 C CA . SER B 1 456 ? -9.469 2.812 1.364 1 96.12 456 SER B CA 1
ATOM 7715 C C . SER B 1 456 ? -8.508 3.83 0.76 1 96.12 456 SER B C 1
ATOM 7717 O O . SER B 1 456 ? -8.883 4.977 0.515 1 96.12 456 SER B O 1
ATOM 7719 N N . ALA B 1 457 ? -7.281 3.373 0.535 1 97.94 457 ALA B N 1
ATOM 7720 C CA . ALA B 1 457 ? -6.301 4.223 -0.139 1 97.94 457 ALA B CA 1
ATOM 7721 C C . ALA B 1 457 ? -6.773 4.594 -1.542 1 97.94 457 ALA B C 1
ATOM 7723 O O . ALA B 1 457 ? -6.473 5.684 -2.035 1 97.94 457 ALA B O 1
ATOM 7724 N N . ARG B 1 458 ? -7.547 3.736 -2.219 1 98.06 458 ARG B N 1
ATOM 7725 C CA . ARG B 1 458 ? -8.086 4.016 -3.547 1 98.06 458 ARG B CA 1
ATOM 7726 C C . ARG B 1 458 ? -9.047 5.195 -3.51 1 98.06 458 ARG B C 1
ATOM 7728 O O . ARG B 1 458 ? -9.016 6.055 -4.391 1 98.06 458 ARG B O 1
ATOM 7735 N N . ASP B 1 459 ? -9.852 5.23 -2.436 1 97.44 459 ASP B N 1
ATOM 7736 C CA . ASP B 1 459 ? -10.781 6.348 -2.266 1 97.44 459 ASP B CA 1
ATOM 7737 C C . ASP B 1 459 ? -10.031 7.648 -1.996 1 97.44 459 ASP B C 1
ATOM 7739 O O . ASP B 1 459 ? -10.422 8.711 -2.486 1 97.44 459 ASP B O 1
ATOM 7743 N N . VAL B 1 460 ? -8.977 7.535 -1.198 1 98.69 460 VAL B N 1
ATOM 7744 C CA . VAL B 1 460 ? -8.164 8.711 -0.906 1 98.69 460 VAL B CA 1
ATOM 7745 C C . VAL B 1 460 ? -7.57 9.266 -2.199 1 98.69 460 VAL B C 1
ATOM 7747 O O . VAL B 1 460 ? -7.598 10.477 -2.436 1 98.69 460 VAL B O 1
ATOM 7750 N N . ASP B 1 461 ? -7.047 8.352 -3.055 1 98.69 461 ASP B N 1
ATOM 7751 C CA . ASP B 1 461 ? -6.523 8.766 -4.352 1 98.69 461 ASP B CA 1
ATOM 7752 C C . ASP B 1 461 ? -7.57 9.539 -5.145 1 98.69 461 ASP B C 1
ATOM 7754 O O . ASP B 1 461 ? -7.289 10.625 -5.656 1 98.69 461 ASP B O 1
ATOM 7758 N N . TYR B 1 462 ? -8.719 8.953 -5.207 1 98.38 462 TYR B N 1
ATOM 7759 C CA . TYR B 1 462 ? -9.789 9.516 -6.023 1 98.38 462 TYR B CA 1
ATOM 7760 C C . TYR B 1 462 ? -10.164 10.914 -5.547 1 98.38 462 TYR B C 1
ATOM 7762 O O . TYR B 1 462 ? -10.375 11.82 -6.363 1 98.38 462 TYR B O 1
ATOM 7770 N N . ARG B 1 463 ? -10.242 11.078 -4.219 1 98.19 463 ARG B N 1
ATOM 7771 C CA . ARG B 1 463 ? -10.664 12.359 -3.66 1 98.19 463 ARG B CA 1
ATOM 7772 C C . ARG B 1 463 ? -9.547 13.391 -3.748 1 98.19 463 ARG B C 1
ATOM 7774 O O . ARG B 1 463 ? -9.805 14.57 -4.02 1 98.19 463 ARG B O 1
ATOM 7781 N N . ALA B 1 464 ? -8.375 13.016 -3.549 1 98.75 464 ALA B N 1
ATOM 7782 C CA . ALA B 1 464 ? -7.242 13.93 -3.49 1 98.75 464 ALA B CA 1
ATOM 7783 C C . ALA B 1 464 ? -6.859 14.422 -4.887 1 98.75 464 ALA B C 1
ATOM 7785 O O . ALA B 1 464 ? -6.59 15.609 -5.082 1 98.75 464 ALA B O 1
ATOM 7786 N N . PHE B 1 465 ? -6.863 13.492 -5.855 1 98.81 465 PHE B N 1
ATOM 7787 C CA . PHE B 1 465 ? -6.262 13.82 -7.145 1 98.81 465 PHE B CA 1
ATOM 7788 C C . PHE B 1 465 ? -7.32 13.852 -8.242 1 98.81 465 PHE B C 1
ATOM 7790 O O . PHE B 1 465 ? -8.258 13.055 -8.227 1 98.81 465 PHE B O 1
ATOM 7797 N N . PRO B 1 466 ? -7.141 14.852 -9.141 1 98.69 466 PRO B N 1
ATOM 7798 C CA . PRO B 1 466 ? -5.949 15.664 -9.383 1 98.69 466 PRO B CA 1
ATOM 7799 C C . PRO B 1 466 ? -6.008 17.031 -8.688 1 98.69 466 PRO B C 1
ATOM 7801 O O . PRO B 1 466 ? -5.152 17.891 -8.93 1 98.69 466 PRO B O 1
ATOM 7804 N N . ARG B 1 467 ? -6.941 17.25 -7.832 1 98.88 467 ARG B N 1
ATOM 7805 C CA . ARG B 1 467 ? -7.094 18.547 -7.195 1 98.88 467 ARG B CA 1
ATOM 7806 C C . ARG B 1 467 ? -5.898 18.875 -6.301 1 98.88 467 ARG B C 1
ATOM 7808 O O . ARG B 1 467 ? -5.504 20.031 -6.172 1 98.88 467 ARG B O 1
ATOM 7815 N N . LEU B 1 468 ? -5.344 17.875 -5.711 1 98.94 468 LEU B N 1
ATOM 7816 C CA . LEU B 1 468 ? -4.164 18.078 -4.879 1 98.94 468 LEU B CA 1
ATOM 7817 C C . LEU B 1 468 ? -2.998 18.609 -5.715 1 98.94 468 LEU B C 1
ATOM 7819 O O . LEU B 1 468 ? -2.145 19.328 -5.211 1 98.94 468 LEU B O 1
ATOM 7823 N N . VAL B 1 469 ? -2.939 18.266 -7.012 1 98.88 469 VAL B N 1
ATOM 7824 C CA . VAL B 1 469 ? -1.93 18.797 -7.922 1 98.88 469 VAL B CA 1
ATOM 7825 C C . VAL B 1 469 ? -2.107 20.312 -8.07 1 98.88 469 VAL B C 1
ATOM 7827 O O . VAL B 1 469 ? -1.134 21.062 -8.008 1 98.88 469 VAL B O 1
ATOM 7830 N N . ALA B 1 470 ? -3.32 20.703 -8.25 1 98.88 470 ALA B N 1
ATOM 7831 C CA . ALA B 1 470 ? -3.623 22.125 -8.32 1 98.88 470 ALA B CA 1
ATOM 7832 C C . ALA B 1 470 ? -3.262 22.844 -7.02 1 98.88 470 ALA B C 1
ATOM 7834 O O . ALA B 1 470 ? -2.635 23.906 -7.035 1 98.88 470 ALA B O 1
ATOM 7835 N N . PHE B 1 471 ? -3.645 22.266 -5.941 1 98.88 471 PHE B N 1
ATOM 7836 C CA . PHE B 1 471 ? -3.357 22.844 -4.629 1 98.88 471 PHE B CA 1
ATOM 7837 C C . PHE B 1 471 ? -1.856 23.016 -4.434 1 98.88 471 PHE B C 1
ATOM 7839 O O . PHE B 1 471 ? -1.408 24.016 -3.885 1 98.88 471 PHE B O 1
ATOM 7846 N N . ALA B 1 472 ? -1.126 22.016 -4.84 1 98.94 472 ALA B N 1
ATOM 7847 C CA . ALA B 1 472 ? 0.327 22.062 -4.707 1 98.94 472 ALA B CA 1
ATOM 7848 C C . ALA B 1 472 ? 0.896 23.297 -5.418 1 98.94 472 ALA B C 1
ATOM 7850 O O . ALA B 1 472 ? 1.814 23.938 -4.91 1 98.94 472 ALA B O 1
ATOM 7851 N N . GLU B 1 473 ? 0.406 23.578 -6.582 1 98.81 473 GLU B N 1
ATOM 7852 C CA . GLU B 1 473 ? 0.887 24.75 -7.301 1 98.81 473 GLU B CA 1
ATOM 7853 C C . GLU B 1 473 ? 0.468 26.047 -6.598 1 98.81 473 GLU B C 1
ATOM 7855 O O . GLU B 1 473 ? 1.248 27 -6.52 1 98.81 473 GLU B O 1
ATOM 7860 N N . VAL B 1 474 ? -0.722 26.047 -6.059 1 98.69 474 VAL B N 1
ATOM 7861 C CA . VAL B 1 474 ? -1.189 27.188 -5.285 1 98.69 474 VAL B CA 1
ATOM 7862 C C . VAL B 1 474 ? -0.251 27.438 -4.109 1 98.69 474 VAL B C 1
ATOM 7864 O O . VAL B 1 474 ? 0.097 28.594 -3.814 1 98.69 474 VAL B O 1
ATOM 7867 N N . ALA B 1 475 ? 0.162 26.391 -3.482 1 98.69 475 ALA B N 1
ATOM 7868 C CA . ALA B 1 475 ? 0.971 26.469 -2.27 1 98.69 475 ALA B CA 1
ATOM 7869 C C . ALA B 1 475 ? 2.426 26.797 -2.602 1 98.69 475 ALA B C 1
ATOM 7871 O O . ALA B 1 475 ? 3.16 27.328 -1.763 1 98.69 475 ALA B O 1
ATOM 7872 N N . TRP B 1 476 ? 2.867 26.562 -3.791 1 98.56 476 TRP B N 1
ATOM 7873 C CA . TRP B 1 476 ? 4.285 26.625 -4.133 1 98.56 476 TRP B CA 1
ATOM 7874 C C . TRP B 1 476 ? 4.582 27.812 -5.031 1 98.56 476 TRP B C 1
ATOM 7876 O O . TRP B 1 476 ? 5.535 28.562 -4.789 1 98.56 476 TRP B O 1
ATOM 7886 N N . SER B 1 477 ? 3.824 28.062 -6.055 1 97.94 477 SER B N 1
ATOM 7887 C CA . SER B 1 477 ? 4.176 28.953 -7.152 1 97.94 477 SER B CA 1
ATOM 7888 C C . SER B 1 477 ? 3.74 30.375 -6.859 1 97.94 477 SER B C 1
ATOM 7890 O O . SER B 1 477 ? 2.762 30.609 -6.145 1 97.94 477 SER B O 1
ATOM 7892 N N . ALA B 1 478 ? 4.508 31.281 -7.406 1 94.75 478 ALA B N 1
ATOM 7893 C CA . ALA B 1 478 ? 4.129 32.688 -7.348 1 94.75 478 ALA B CA 1
ATOM 7894 C C . ALA B 1 478 ? 3.027 33 -8.359 1 94.75 478 ALA B C 1
ATOM 7896 O O . ALA B 1 478 ? 3.285 33.625 -9.391 1 94.75 478 ALA B O 1
ATOM 7897 N N . LEU B 1 479 ? 1.88 32.688 -7.988 1 94.56 479 LEU B N 1
ATOM 7898 C CA . LEU B 1 479 ? 0.728 32.938 -8.852 1 94.56 479 LEU B CA 1
ATOM 7899 C C . LEU B 1 479 ? 0.19 34.344 -8.656 1 94.56 479 LEU B C 1
ATOM 7901 O O . LEU B 1 479 ? 0.404 34.969 -7.605 1 94.56 479 LEU B O 1
ATOM 7905 N N . PRO B 1 480 ? -0.494 34.812 -9.727 1 94.81 480 PRO B N 1
ATOM 7906 C CA . PRO B 1 480 ? -1.159 36.125 -9.531 1 94.81 480 PRO B CA 1
ATOM 7907 C C . PRO B 1 480 ? -2.09 36.125 -8.32 1 94.81 480 PRO B C 1
ATOM 7909 O O . PRO B 1 480 ? -2.807 35.156 -8.078 1 94.81 480 PRO B O 1
ATOM 7912 N N . ALA B 1 481 ? -2.072 37.219 -7.598 1 90.69 481 ALA B N 1
ATOM 7913 C CA . ALA B 1 481 ? -2.891 37.344 -6.391 1 90.69 481 ALA B CA 1
ATOM 7914 C C . ALA B 1 481 ? -4.379 37.344 -6.738 1 90.69 481 ALA B C 1
ATOM 7916 O O . ALA B 1 481 ? -5.199 36.844 -5.969 1 90.69 481 ALA B O 1
ATOM 7917 N N . GLU B 1 482 ? -4.641 37.938 -7.875 1 94.12 482 GLU B N 1
ATOM 7918 C CA . GLU B 1 482 ? -6.02 37.875 -8.352 1 94.12 482 GLU B CA 1
ATOM 7919 C C . GLU B 1 482 ? -6.34 36.562 -9.008 1 94.12 482 GLU B C 1
ATOM 7921 O O . GLU B 1 482 ? -5.844 36.25 -10.102 1 94.12 482 GLU B O 1
ATOM 7926 N N . PRO B 1 483 ? -7.176 35.812 -8.383 1 94.88 483 PRO B N 1
ATOM 7927 C CA . PRO B 1 483 ? -7.457 34.438 -8.852 1 94.88 483 PRO B CA 1
ATOM 7928 C C . PRO B 1 483 ? -7.875 34.406 -10.32 1 94.88 483 PRO B C 1
ATOM 7930 O O . PRO B 1 483 ? -7.488 33.469 -11.055 1 94.88 483 PRO B O 1
ATOM 7933 N N . ALA B 1 484 ? -8.648 35.375 -10.75 1 94.56 484 ALA B N 1
ATOM 7934 C CA . ALA B 1 484 ? -9.18 35.375 -12.117 1 94.56 484 ALA B CA 1
ATOM 7935 C C . ALA B 1 484 ? -8.055 35.531 -13.133 1 94.56 484 ALA B C 1
ATOM 7937 O O . ALA B 1 484 ? -8.219 35.188 -14.305 1 94.56 484 ALA B O 1
ATOM 7938 N N . GLU B 1 485 ? -6.938 36.031 -12.727 1 96.81 485 GLU B N 1
ATOM 7939 C CA . GLU B 1 485 ? -5.816 36.281 -13.625 1 96.81 485 GLU B CA 1
ATOM 7940 C C . GLU B 1 485 ? -4.945 35.031 -13.781 1 96.81 485 GLU B C 1
ATOM 7942 O O . GLU B 1 485 ? -4.086 34.969 -14.664 1 96.81 485 GLU B O 1
ATOM 7947 N N . ARG B 1 486 ? -5.18 34.062 -12.938 1 97.44 486 ARG B N 1
ATOM 7948 C CA . ARG B 1 486 ? -4.406 32.844 -13.047 1 97.44 486 ARG B CA 1
ATOM 7949 C C . ARG B 1 486 ? -4.707 32.125 -14.352 1 97.44 486 ARG B C 1
ATOM 7951 O O . ARG B 1 486 ? -5.855 32.062 -14.789 1 97.44 486 ARG B O 1
ATOM 7958 N N . ASP B 1 487 ? -3.73 31.562 -14.977 1 97.38 487 ASP B N 1
ATOM 7959 C CA . ASP B 1 487 ? -3.84 30.938 -16.281 1 97.38 487 ASP B CA 1
ATOM 7960 C C . ASP B 1 487 ? -4.191 29.453 -16.156 1 97.38 487 ASP B C 1
ATOM 7962 O O . ASP B 1 487 ? -3.322 28.594 -16.281 1 97.38 487 ASP B O 1
ATOM 7966 N N . PHE B 1 488 ? -5.465 29.188 -16.016 1 98 488 PHE B N 1
ATOM 7967 C CA . PHE B 1 488 ? -5.93 27.812 -15.828 1 98 488 PHE B CA 1
ATOM 7968 C C . PHE B 1 488 ? -5.684 26.984 -17.078 1 98 488 PHE B C 1
ATOM 7970 O O . PHE B 1 488 ? -5.383 25.781 -17 1 98 488 PHE B O 1
ATOM 7977 N N . ALA B 1 489 ? -5.805 27.578 -18.203 1 97.88 489 ALA B N 1
ATOM 7978 C CA . ALA B 1 489 ? -5.582 26.859 -19.453 1 97.88 489 ALA B CA 1
ATOM 7979 C C . ALA B 1 489 ? -4.156 26.328 -19.531 1 97.88 489 ALA B C 1
ATOM 7981 O O . ALA B 1 489 ? -3.938 25.203 -20 1 97.88 489 ALA B O 1
ATOM 7982 N N . ASP B 1 490 ? -3.229 27.125 -19.156 1 97.69 490 ASP B N 1
ATOM 7983 C CA . ASP B 1 490 ? -1.843 26.672 -19.125 1 97.69 490 ASP B CA 1
ATOM 7984 C C . ASP B 1 490 ? -1.667 25.531 -18.125 1 97.69 490 ASP B C 1
ATOM 7986 O O . ASP B 1 490 ? -0.981 24.547 -18.422 1 97.69 490 ASP B O 1
ATOM 7990 N N . PHE B 1 491 ? -2.254 25.688 -16.984 1 98.12 491 PHE B N 1
ATOM 7991 C CA . PHE B 1 491 ? -2.193 24.641 -15.984 1 98.12 491 PHE B CA 1
ATOM 7992 C C . PHE B 1 491 ? -2.752 23.328 -16.531 1 98.12 491 PHE B C 1
ATOM 7994 O O . PHE B 1 491 ? -2.146 22.266 -16.375 1 98.12 491 PHE B O 1
ATOM 8001 N N . GLU B 1 492 ? -3.889 23.391 -17.141 1 97.88 492 GLU B N 1
ATOM 8002 C CA . GLU B 1 492 ? -4.527 22.203 -17.688 1 97.88 492 GLU B CA 1
ATOM 8003 C C . GLU B 1 492 ? -3.639 21.531 -18.734 1 97.88 492 GLU B C 1
ATOM 8005 O O . GLU B 1 492 ? -3.576 20.312 -18.812 1 97.88 492 GLU B O 1
ATOM 8010 N N . ARG B 1 493 ? -3.068 22.359 -19.531 1 97.69 493 ARG B N 1
ATOM 8011 C CA . ARG B 1 493 ? -2.152 21.828 -20.531 1 97.69 493 ARG B CA 1
ATOM 8012 C C . ARG B 1 493 ? -1.02 21.047 -19.875 1 97.69 493 ARG B C 1
ATOM 8014 O O . ARG B 1 493 ? -0.706 19.922 -20.281 1 97.69 493 ARG B O 1
ATOM 8021 N N . ARG B 1 494 ? -0.402 21.609 -18.844 1 98 494 ARG B N 1
ATOM 8022 C CA . ARG B 1 494 ? 0.688 20.953 -18.141 1 98 494 ARG B CA 1
ATOM 8023 C C . ARG B 1 494 ? 0.189 19.719 -17.391 1 98 494 ARG B C 1
ATOM 8025 O O . ARG B 1 494 ? 0.908 18.719 -17.266 1 98 494 ARG B O 1
ATOM 8032 N N . LEU B 1 495 ? -1.036 19.797 -16.922 1 98.38 495 LEU B N 1
ATOM 8033 C CA . LEU B 1 495 ? -1.628 18.703 -16.172 1 98.38 495 LEU B CA 1
ATOM 8034 C C . LEU B 1 495 ? -1.709 17.438 -17.031 1 98.38 495 LEU B C 1
ATOM 8036 O O . LEU B 1 495 ? -1.562 16.328 -16.516 1 98.38 495 LEU B O 1
ATOM 8040 N N . ARG B 1 496 ? -1.913 17.578 -18.312 1 96.62 496 ARG B N 1
ATOM 8041 C CA . ARG B 1 496 ? -2 16.422 -19.188 1 96.62 496 ARG B CA 1
ATOM 8042 C C . ARG B 1 496 ? -0.761 15.539 -19.062 1 96.62 496 ARG B C 1
ATOM 8044 O O . ARG B 1 496 ? -0.871 14.32 -18.938 1 96.62 496 ARG B O 1
ATOM 8051 N N . GLY B 1 497 ? 0.386 16.188 -19.109 1 96.62 497 GLY B N 1
ATOM 8052 C CA . GLY B 1 497 ? 1.619 15.445 -18.891 1 96.62 497 GLY B CA 1
ATOM 8053 C C . GLY B 1 497 ? 1.77 14.93 -17.469 1 96.62 497 GLY B C 1
ATOM 8054 O O . GLY B 1 497 ? 2.316 13.852 -17.266 1 96.62 497 GLY B O 1
ATOM 8055 N N . HIS B 1 498 ? 1.234 15.688 -16.578 1 98.38 498 HIS B N 1
ATOM 8056 C CA . HIS B 1 498 ? 1.376 15.32 -15.18 1 98.38 498 HIS B CA 1
ATOM 8057 C C . HIS B 1 498 ? 0.501 14.125 -14.836 1 98.38 498 HIS B C 1
ATOM 8059 O O . HIS B 1 498 ? 0.81 13.367 -13.906 1 98.38 498 HIS B O 1
ATOM 8065 N N . LEU B 1 499 ? -0.619 13.969 -15.523 1 98.44 499 LEU B N 1
ATOM 8066 C CA . LEU B 1 499 ? -1.462 12.805 -15.289 1 98.44 499 LEU B CA 1
ATOM 8067 C C . LEU B 1 499 ? -0.7 11.516 -15.578 1 98.44 499 LEU B C 1
ATOM 8069 O O . LEU B 1 499 ? -0.928 10.492 -14.93 1 98.44 499 LEU B O 1
ATOM 8073 N N . GLU B 1 500 ? 0.218 11.516 -16.516 1 97.94 500 GLU B N 1
ATOM 8074 C CA . GLU B 1 500 ? 1.068 10.359 -16.781 1 97.94 500 GLU B CA 1
ATOM 8075 C C . GLU B 1 500 ? 1.975 10.055 -15.594 1 97.94 500 GLU B C 1
ATOM 8077 O O . GLU B 1 500 ? 2.293 8.891 -15.328 1 97.94 500 GLU B O 1
ATOM 8082 N N . VAL B 1 501 ? 2.396 11.094 -14.906 1 98.44 501 VAL B N 1
ATOM 8083 C CA . VAL B 1 501 ? 3.184 10.922 -13.688 1 98.44 501 VAL B CA 1
ATOM 8084 C C . VAL B 1 501 ? 2.34 10.242 -12.617 1 98.44 501 VAL B C 1
ATOM 8086 O O . VAL B 1 501 ? 2.805 9.312 -11.945 1 98.44 501 VAL B O 1
ATOM 8089 N N . LEU B 1 502 ? 1.079 10.734 -12.477 1 98.69 502 LEU B N 1
ATOM 8090 C CA . LEU B 1 502 ? 0.182 10.102 -11.508 1 98.69 502 LEU B CA 1
ATOM 8091 C C . LEU B 1 502 ? -0.037 8.633 -11.852 1 98.69 502 LEU B C 1
ATOM 8093 O O . LEU B 1 502 ? -0.072 7.785 -10.961 1 98.69 502 LEU B O 1
ATOM 8097 N N . ASP B 1 503 ? -0.158 8.344 -13.133 1 98.38 503 ASP B N 1
ATOM 8098 C CA . ASP B 1 503 ? -0.286 6.957 -13.57 1 98.38 503 ASP B CA 1
ATOM 8099 C C . ASP B 1 503 ? 0.934 6.137 -13.156 1 98.38 503 ASP B C 1
ATOM 8101 O O . ASP B 1 503 ? 0.795 5.031 -12.633 1 98.38 503 ASP B O 1
ATOM 8105 N N . ALA B 1 504 ? 2.092 6.68 -13.383 1 98.44 504 ALA B N 1
ATOM 8106 C CA . ALA B 1 504 ? 3.332 5.988 -13.047 1 98.44 504 ALA B CA 1
ATOM 8107 C C . ALA B 1 504 ? 3.438 5.762 -11.539 1 98.44 504 ALA B C 1
ATOM 8109 O O . ALA B 1 504 ? 3.994 4.754 -11.094 1 98.44 504 ALA B O 1
ATOM 8110 N N . LEU B 1 505 ? 2.869 6.703 -10.812 1 98.5 505 LEU B N 1
ATOM 8111 C CA . LEU B 1 505 ? 2.887 6.621 -9.359 1 98.5 505 LEU B CA 1
ATOM 8112 C C . LEU B 1 505 ? 1.791 5.688 -8.852 1 98.5 505 LEU B C 1
ATOM 8114 O O . LEU B 1 505 ? 1.701 5.418 -7.652 1 98.5 505 LEU B O 1
ATOM 8118 N N . GLY B 1 506 ? 0.923 5.219 -9.703 1 98 506 GLY B N 1
ATOM 8119 C CA . GLY B 1 506 ? -0.14 4.293 -9.352 1 98 506 GLY B CA 1
ATOM 8120 C C . GLY B 1 506 ? -1.318 4.965 -8.672 1 98 506 GLY B C 1
ATOM 8121 O O . GLY B 1 506 ? -2.012 4.348 -7.863 1 98 506 GLY B O 1
ATOM 8122 N N . VAL B 1 507 ? -1.579 6.223 -8.961 1 98.62 507 VAL B N 1
ATOM 8123 C CA . VAL B 1 507 ? -2.645 6.984 -8.32 1 98.62 507 VAL B CA 1
ATOM 8124 C C . VAL B 1 507 ? -3.953 6.785 -9.078 1 98.62 507 VAL B C 1
ATOM 8126 O O . VAL B 1 507 ? -4.004 6.961 -10.297 1 98.62 507 VAL B O 1
ATOM 8129 N N . GLU B 1 508 ? -4.988 6.391 -8.383 1 98.19 508 GLU B N 1
ATOM 8130 C CA . GLU B 1 508 ? -6.316 6.262 -8.977 1 98.19 508 GLU B CA 1
ATOM 8131 C C . GLU B 1 508 ? -7.098 7.566 -8.867 1 98.19 508 GLU B C 1
ATOM 8133 O O . GLU B 1 508 ? -8.117 7.625 -8.18 1 98.19 508 GLU B O 1
ATOM 8138 N N . TYR B 1 509 ? -6.648 8.531 -9.664 1 98.62 509 TYR B N 1
ATOM 8139 C CA . TYR B 1 509 ? -7.246 9.867 -9.609 1 98.62 509 TYR B CA 1
ATOM 8140 C C . TYR B 1 509 ? -8.609 9.883 -10.297 1 98.62 509 TYR B C 1
ATOM 8142 O O . TYR B 1 509 ? -8.961 8.938 -11.008 1 98.62 509 TYR B O 1
ATOM 8150 N N . ARG B 1 510 ? -9.406 10.867 -10.047 1 98.06 510 ARG B N 1
ATOM 8151 C CA . ARG B 1 510 ? -10.688 11.062 -10.711 1 98.06 510 ARG B CA 1
ATOM 8152 C C . ARG B 1 510 ? -10.5 11.438 -12.18 1 98.06 510 ARG B C 1
ATOM 8154 O O . ARG B 1 510 ? -9.867 12.445 -12.484 1 98.06 510 ARG B O 1
ATOM 8161 N N . PRO B 1 511 ? -11.117 10.672 -13.117 1 97.25 511 PRO B N 1
ATOM 8162 C CA . PRO B 1 511 ? -11.047 11.078 -14.523 1 97.25 511 PRO B CA 1
ATOM 8163 C C . PRO B 1 511 ? -11.805 12.375 -14.797 1 97.25 511 PRO B C 1
ATOM 8165 O O . PRO B 1 511 ? -12.781 12.68 -14.109 1 97.25 511 PRO B O 1
ATOM 8168 N N . ALA B 1 512 ? -11.328 13.078 -15.797 1 95.62 512 ALA B N 1
ATOM 8169 C CA . ALA B 1 512 ? -11.914 14.367 -16.141 1 95.62 512 ALA B CA 1
ATOM 8170 C C . ALA B 1 512 ? -13.375 14.219 -16.547 1 95.62 512 ALA B C 1
ATOM 8172 O O . ALA B 1 512 ? -14.195 15.094 -16.266 1 95.62 512 ALA B O 1
ATOM 8173 N N . ASP B 1 513 ? -13.688 13.039 -17.094 1 94.75 513 ASP B N 1
ATOM 8174 C CA . ASP B 1 513 ? -15.031 12.836 -17.625 1 94.75 513 ASP B CA 1
ATOM 8175 C C . ASP B 1 513 ? -15.938 12.188 -16.578 1 94.75 513 ASP B C 1
ATOM 8177 O O . ASP B 1 513 ? -17.094 11.875 -16.859 1 94.75 513 ASP B O 1
ATOM 8181 N N . GLY B 1 514 ? -15.492 12.008 -15.422 1 96.56 514 GLY B N 1
ATOM 8182 C CA . GLY B 1 514 ? -16.266 11.383 -14.359 1 96.56 514 GLY B CA 1
ATOM 8183 C C . GLY B 1 514 ? -15.672 10.078 -13.867 1 96.56 514 GLY B C 1
ATOM 8184 O O . GLY B 1 514 ? -14.695 9.586 -14.43 1 96.56 514 GLY B O 1
ATOM 8185 N N . PRO B 1 515 ? -16.297 9.539 -12.812 1 97.38 515 PRO B N 1
ATOM 8186 C CA . PRO B 1 515 ? -15.75 8.312 -12.219 1 97.38 515 PRO B CA 1
ATOM 8187 C C . PRO B 1 515 ? -15.891 7.098 -13.133 1 97.38 515 PRO B C 1
ATOM 8189 O O . PRO B 1 515 ? -16.875 6.984 -13.867 1 97.38 515 PRO B O 1
ATOM 8192 N N . HIS B 1 516 ? -14.883 6.191 -13.078 1 97.06 516 HIS B N 1
ATOM 8193 C CA . HIS B 1 516 ? -15.117 4.84 -13.578 1 97.06 516 HIS B CA 1
ATOM 8194 C C . HIS B 1 516 ? -16.266 4.172 -12.836 1 97.06 516 HIS B C 1
ATOM 8196 O O . HIS B 1 516 ? -16.594 4.555 -11.703 1 97.06 516 HIS B O 1
ATOM 8202 N N . PRO B 1 517 ? -16.812 3.145 -13.406 1 95.88 517 PRO B N 1
ATOM 8203 C CA . PRO B 1 517 ? -17.938 2.488 -12.734 1 95.88 517 PRO B CA 1
ATOM 8204 C C . PRO B 1 517 ? -17.594 1.984 -11.336 1 95.88 517 PRO B C 1
ATOM 8206 O O . PRO B 1 517 ? -18.375 2.131 -10.406 1 95.88 517 PRO B O 1
ATOM 8209 N N . TRP B 1 518 ? -16.422 1.501 -11.156 1 96.69 518 TRP B N 1
ATOM 8210 C CA . TRP B 1 518 ? -16.047 0.902 -9.883 1 96.69 518 TRP B CA 1
ATOM 8211 C C . TRP B 1 518 ? -15.594 1.969 -8.898 1 96.69 518 TRP B C 1
ATOM 8213 O O . TRP B 1 518 ? -15.219 1.655 -7.762 1 96.69 518 TRP B O 1
ATOM 8223 N N . GLN B 1 519 ? -15.586 3.25 -9.328 1 97.19 519 GLN B N 1
ATOM 8224 C CA . GLN B 1 519 ? -15.281 4.363 -8.438 1 97.19 519 GLN B CA 1
ATOM 8225 C C . GLN B 1 519 ? -16.562 5.008 -7.898 1 97.19 519 GLN B C 1
ATOM 8227 O O . GLN B 1 519 ? -16.5 5.902 -7.051 1 97.19 519 GLN B O 1
ATOM 8232 N N . ARG B 1 520 ? -17.703 4.523 -8.383 1 96.31 520 ARG B N 1
ATOM 8233 C CA . ARG B 1 520 ? -19 5.039 -7.961 1 96.31 520 ARG B CA 1
ATOM 8234 C C . ARG B 1 520 ? -19.516 4.285 -6.738 1 96.31 520 ARG B C 1
ATOM 8236 O O . ARG B 1 520 ? -18.953 3.26 -6.352 1 96.31 520 ARG B O 1
ATOM 8243 N N . TRP B 1 521 ? -20.484 4.84 -6.109 1 94.81 521 TRP B N 1
ATOM 8244 C CA . TRP B 1 521 ? -21.234 4.191 -5.039 1 94.81 521 TRP B CA 1
ATOM 8245 C C . TRP B 1 521 ? -22.734 4.398 -5.219 1 94.81 521 TRP B C 1
ATOM 8247 O O . TRP B 1 521 ? -23.359 5.109 -4.434 1 94.81 521 TRP B O 1
ATOM 8257 N N . PRO B 1 522 ? -23.266 3.635 -6.09 1 94.19 522 PRO B N 1
ATOM 8258 C CA . PRO B 1 522 ? -24.672 3.85 -6.398 1 94.19 522 PRO B CA 1
ATOM 8259 C C . PRO B 1 522 ? -25.594 3.57 -5.207 1 94.19 522 PRO B C 1
ATOM 8261 O O . PRO B 1 522 ? -25.359 2.617 -4.457 1 94.19 522 PRO B O 1
ATOM 8264 N N . GLY B 1 523 ? -26.516 4.395 -5.051 1 91.75 523 GLY B N 1
ATOM 8265 C CA . GLY B 1 523 ? -27.562 4.156 -4.062 1 91.75 523 GLY B CA 1
ATOM 8266 C C . GLY B 1 523 ? -27.172 4.625 -2.67 1 91.75 523 GLY B C 1
ATOM 8267 O O . GLY B 1 523 ? -27.984 4.547 -1.739 1 91.75 523 GLY B O 1
ATOM 8268 N N . VAL B 1 524 ? -26 5.117 -2.479 1 94.25 524 VAL B N 1
ATOM 8269 C CA . VAL B 1 524 ? -25.578 5.59 -1.166 1 94.25 524 VAL B CA 1
ATOM 8270 C C . VAL B 1 524 ? -25.719 7.109 -1.094 1 94.25 524 VAL B C 1
ATOM 8272 O O . VAL B 1 524 ? -25.125 7.836 -1.895 1 94.25 524 VAL B O 1
ATOM 8275 N N . ALA B 1 525 ? -26.453 7.488 -0.118 1 92.62 525 ALA B N 1
ATOM 8276 C CA . ALA B 1 525 ? -26.766 8.906 0.019 1 92.62 525 ALA B CA 1
ATOM 8277 C C . ALA B 1 525 ? -25.578 9.672 0.586 1 92.62 525 ALA B C 1
ATOM 8279 O O . ALA B 1 525 ? -24.891 9.195 1.498 1 92.62 525 ALA B O 1
ATOM 8280 N N . GLY B 1 526 ? -25.281 10.805 -0.052 1 93.94 526 GLY B N 1
ATOM 8281 C CA . GLY B 1 526 ? -24.359 11.766 0.533 1 93.94 526 GLY B CA 1
ATOM 8282 C C . GLY B 1 526 ? -25.062 12.961 1.163 1 93.94 526 GLY B C 1
ATOM 8283 O O . GLY B 1 526 ? -26.156 12.828 1.707 1 93.94 526 GLY B O 1
ATOM 8284 N N . ARG B 1 527 ? -24.312 14.047 1.252 1 93.62 527 ARG B N 1
ATOM 8285 C CA . ARG B 1 527 ? -24.828 15.305 1.757 1 93.62 527 ARG B CA 1
ATOM 8286 C C . ARG B 1 527 ? -24.391 16.484 0.883 1 93.62 527 ARG B C 1
ATOM 8288 O O . ARG B 1 527 ? -23.625 17.344 1.33 1 93.62 527 ARG B O 1
ATOM 8295 N N . PRO B 1 528 ? -24.859 16.469 -0.323 1 94 528 PRO B N 1
ATOM 8296 C CA . PRO B 1 528 ? -24.469 17.578 -1.208 1 94 528 PRO B CA 1
ATOM 8297 C C . PRO B 1 528 ? -25.031 18.922 -0.752 1 94 528 PRO B C 1
ATOM 8299 O O . PRO B 1 528 ? -26.172 18.984 -0.277 1 94 528 PRO B O 1
ATOM 8302 N N . ILE B 1 529 ? -24.188 19.875 -0.762 1 93.19 529 ILE B N 1
ATOM 8303 C CA . ILE B 1 529 ? -24.594 21.25 -0.491 1 93.19 529 ILE B CA 1
ATOM 8304 C C . ILE B 1 529 ? -24.672 22.031 -1.8 1 93.19 529 ILE B C 1
ATOM 8306 O O . ILE B 1 529 ? -23.688 22.156 -2.521 1 93.19 529 ILE B O 1
ATOM 8310 N N . GLU B 1 530 ? -25.844 22.562 -2.035 1 90.75 530 GLU B N 1
ATOM 8311 C CA . GLU B 1 530 ? -26.078 23.234 -3.309 1 90.75 530 GLU B CA 1
ATOM 8312 C C . GLU B 1 530 ? -25.547 24.672 -3.277 1 90.75 530 GLU B C 1
ATOM 8314 O O . GLU B 1 530 ? -25.5 25.297 -2.215 1 90.75 530 GLU B O 1
ATOM 8319 N N . GLY B 1 531 ? -25.141 25.125 -4.41 1 88.19 531 GLY B N 1
ATOM 8320 C CA . GLY B 1 531 ? -24.719 26.5 -4.539 1 88.19 531 GLY B CA 1
ATOM 8321 C C . GLY B 1 531 ? -23.234 26.688 -4.285 1 88.19 531 GLY B C 1
ATOM 8322 O O . GLY B 1 531 ? -22.516 25.719 -4.051 1 88.19 531 GLY B O 1
ATOM 8323 N N . LEU B 1 532 ? -22.812 27.906 -4.453 1 87.06 532 LEU B N 1
ATOM 8324 C CA . LEU B 1 532 ? -21.422 28.266 -4.195 1 87.06 532 LEU B CA 1
ATOM 8325 C C . LEU B 1 532 ? -21.141 28.328 -2.697 1 87.06 532 LEU B C 1
ATOM 8327 O O . LEU B 1 532 ? -22 28.734 -1.915 1 87.06 532 LEU B O 1
ATOM 8331 N N . PRO B 1 533 ? -19.969 27.891 -2.357 1 88.94 533 PRO B N 1
ATOM 8332 C CA . PRO B 1 533 ? -19.641 28 -0.934 1 88.94 533 PRO B CA 1
ATOM 8333 C C . PRO B 1 533 ? -19.719 29.438 -0.429 1 88.94 533 PRO B C 1
ATOM 8335 O O . PRO B 1 533 ? -19.328 30.375 -1.146 1 88.94 533 PRO B O 1
ATOM 8338 N N . PRO B 1 534 ? -20.234 29.578 0.75 1 81.25 534 PRO B N 1
ATOM 8339 C CA . PRO B 1 534 ? -20.281 30.922 1.323 1 81.25 534 PRO B CA 1
ATOM 8340 C C . PRO B 1 534 ? -18.891 31.484 1.639 1 81.25 534 PRO B C 1
ATOM 8342 O O . PRO B 1 534 ? -17.969 30.719 1.922 1 81.25 534 PRO B O 1
ATOM 8345 N N . GLN B 1 535 ? -18.844 32.781 1.448 1 75.94 535 GLN B N 1
ATOM 8346 C CA . GLN B 1 535 ? -17.609 33.469 1.869 1 75.94 535 GLN B CA 1
ATOM 8347 C C . GLN B 1 535 ? -17.625 33.75 3.367 1 75.94 535 GLN B C 1
ATOM 8349 O O . GLN B 1 535 ? -18.516 34.469 3.854 1 75.94 535 GLN B O 1
ATOM 8354 N N . ARG B 1 536 ? -16.906 32.938 4.117 1 74.38 536 ARG B N 1
ATOM 8355 C CA . ARG B 1 536 ? -16.891 33.156 5.562 1 74.38 536 ARG B CA 1
ATOM 8356 C C . ARG B 1 536 ? -15.516 33.625 6.031 1 74.38 536 ARG B C 1
ATOM 8358 O O . ARG B 1 536 ? -14.492 33.281 5.418 1 74.38 536 ARG B O 1
#